Protein 6Q2C (pdb70)

Radius of gyration: 30.11 Å; Cα contacts (8 Å, |Δi|>4): 1457; chains: 2; bounding box: 75×76×92 Å

Sequence (898 aa):
KGKLPPVVSSSLIPFVGSGLSFAGGPLQQYTTDAYKKYGDIFTMKVFGQRLTFLVGPDAHVPFFSQGDAELSQDEPYQFSVPIFGPNVVYGADLAHRNQQLKFIAASLSTKALQSYVPLIVKEAEDFFAKWDKSGTTVDIRDALAELIILTASRCLMGKEIRENLFTEVAKLYQTLDEGLLPISVFFPYLPIPAHKRRDEARLAMVRMFKKIIDERRANPEVKHNDCLQVFMDARYRGEEQALNDEEITGLMIALLFAGQHTSSVTGSWTGLLLFEANNKKKFLPGVLEEQEEIRKEFGDELTMEALNKMDKLHRCVKEALRMYPPLLFVMRKVIKPFSYKDYYVPEGDTVFVSPALSMRVEEVFPNADQYNPERFVEEDKQAQKYRFVGFGAGRHGCMGENFAYLQIKTIWSVLLRNFDIELVGELPKPDYTTAMVVGPAHPCLLRYTRKHHSKGKLPPVVSSSLIPFVGSGLSFAGGPLQYTTTDAYKKYGDIFTMKVFGQRLTFLVGPDAHVPFFSQGDAELSQDEPYQFSVPIFGPNVVYGADLAHRNQQLKFIAASLSTKALQSYVPLIVKEEAEDFFAKWDKSGTVDIRDALAELIILTASRCLMGKEIRENLFTEVAKLYQTLDEGLLPISVFFPYLPIPAHKRRDEARLAMVRMFKKIIDERRANPEVKHNDCLQVFMDARYRGEEQALNDEEITGLMIALLFAGQHTSSVTGSWTGLLLFEANNKKKFLPGVLEEQEEIRKEFGDELTMEALNKMDKLHRCVKEALRMYPPLLFVMRKVIKPFSYKDYYVPEGDTVFVSPALSMRVEEVFPNADQYNPERFVEEDKQAQKYRFVGFGAGRHGCMGENFAYLQIKTIWSVLLRNFDIELVGELPKPDYTAMVVGPAHPCLLRYTRKH

Organism: Acanthamoeba castellanii (strain ATCC 30010 / Neff) (NCBI:txid1257118)

Nearest PDB structures (foldseek):
  6q2c-assembly1_A  TM=1.002E+00  e=3.078E-72  Acanthamoeba castellanii str. Neff
  6ux0-assembly6_F  TM=9.929E-01  e=3.373E-57  Acanthamoeba castellanii str. Neff
  4c0c-assembly1_A  TM=8.862E-01  e=8.771E-31  Trypanosoma cruzi
  3l4d-assembly1_D  TM=8.987E-01  e=3.866E-30  Leishmania infantum
  5veu-assembly3_C  TM=8.322E-01  e=9.912E-17  Homo sapiens

Structure (mmCIF, N/CA/C/O backbone):
data_6Q2C
#
_entry.id   6Q2C
#
_cell.length_a   100.350
_cell.length_b   101.570
_cell.length_c   123.740
_cell.angle_alpha   90.00
_cell.angle_beta   90.00
_cell.angle_gamma   90.00
#
_symmetry.space_group_name_H-M   'P 21 21 21'
#
loop_
_entity.id
_entity.type
_entity.pdbx_description
1 polymer 'Obtusifoliol 14alphademethylase'
2 non-polymer 'PROTOPORPHYRIN IX CONTAINING FE'
3 non-polymer DI(HYDROXYETHYL)ETHER
4 non-polymer 'POTASSIUM ION'
5 non-polymer 'CHLORIDE ION'
6 water water
#
loop_
_atom_site.group_PDB
_atom_site.id
_atom_site.type_symbol
_atom_site.label_atom_id
_atom_site.label_alt_id
_atom_site.label_comp_id
_atom_site.label_asym_id
_atom_site.label_entity_id
_atom_site.label_seq_id
_atom_site.pdbx_PDB_ins_code
_atom_site.Cartn_x
_atom_site.Cartn_y
_atom_site.Cartn_z
_atom_site.occupancy
_atom_site.B_iso_or_equiv
_atom_site.auth_seq_id
_atom_site.auth_comp_id
_atom_site.auth_asym_id
_atom_site.auth_atom_id
_atom_site.pdbx_PDB_model_num
ATOM 1 N N . LYS A 1 8 ? 29.118 -3.904 -28.597 1.00 88.84 40 LYS A N 1
ATOM 2 C CA . LYS A 1 8 ? 29.513 -2.572 -29.147 1.00 95.69 40 LYS A CA 1
ATOM 3 C C . LYS A 1 8 ? 28.742 -1.381 -28.509 1.00 97.34 40 LYS A C 1
ATOM 4 O O . LYS A 1 8 ? 28.305 -0.483 -29.252 1.00 107.46 40 LYS A O 1
ATOM 6 N N . GLY A 1 9 ? 28.611 -1.355 -27.158 1.00 82.51 41 GLY A N 1
ATOM 7 C CA . GLY A 1 9 ? 27.764 -0.352 -26.442 1.00 65.11 41 GLY A CA 1
ATOM 8 C C . GLY A 1 9 ? 27.437 -0.592 -24.957 1.00 57.88 41 GLY A C 1
ATOM 9 O O . GLY A 1 9 ? 27.902 -1.551 -24.368 1.00 58.85 41 GLY A O 1
ATOM 10 N N . LYS A 1 10 ? 26.660 0.302 -24.353 1.00 55.47 42 LYS A N 1
ATOM 11 C CA . LYS A 1 10 ? 26.266 0.241 -22.930 1.00 54.39 42 LYS A CA 1
ATOM 12 C C . LYS A 1 10 ? 24.926 -0.502 -22.538 1.00 57.46 42 LYS A C 1
ATOM 13 O O . LYS A 1 10 ? 23.868 -0.152 -23.017 1.00 48.61 42 LYS A O 1
ATOM 19 N N . LEU A 1 11 ? 24.970 -1.461 -21.609 1.00 52.13 43 LEU A N 1
ATOM 20 C CA . LEU A 1 11 ? 23.787 -2.259 -21.319 1.00 48.05 43 LEU A CA 1
ATOM 21 C C . LEU A 1 11 ? 22.964 -1.498 -20.346 1.00 47.69 43 LEU A C 1
ATOM 22 O O . LEU A 1 11 ? 23.505 -0.911 -19.407 1.00 47.92 43 LEU A O 1
ATOM 27 N N . PRO A 1 12 ? 21.619 -1.487 -20.531 1.00 48.67 44 PRO A N 1
ATOM 28 C CA . PRO A 1 12 ? 20.721 -0.868 -19.587 1.00 43.99 44 PRO A CA 1
ATOM 29 C C . PRO A 1 12 ? 20.843 -1.496 -18.249 1.00 39.26 44 PRO A C 1
ATOM 30 O O . PRO A 1 12 ? 21.387 -2.596 -18.164 1.00 45.13 44 PRO A O 1
ATOM 34 N N . PRO A 1 13 ? 20.257 -0.900 -17.234 1.00 42.42 45 PRO A N 1
ATOM 35 C CA . PRO A 1 13 ? 20.398 -1.430 -15.895 1.00 53.28 45 PRO A CA 1
ATOM 36 C C . PRO A 1 13 ? 19.754 -2.817 -15.759 1.00 54.26 45 PRO A C 1
ATOM 37 O O . PRO A 1 13 ? 18.662 -3.035 -16.264 1.00 45.31 45 PRO A O 1
ATOM 41 N N . VAL A 1 14 ? 20.509 -3.729 -15.171 1.00 46.72 46 VAL A N 1
ATOM 42 C CA . VAL A 1 14 ? 20.047 -5.055 -14.770 1.00 47.50 46 VAL A CA 1
ATOM 43 C C . VAL A 1 14 ? 19.590 -4.974 -13.345 1.00 48.05 46 VAL A C 1
ATOM 44 O O . VAL A 1 14 ? 20.401 -4.817 -12.449 1.00 48.36 46 VAL A O 1
ATOM 48 N N . VAL A 1 15 ? 18.288 -5.042 -13.131 1.00 40.80 47 VAL A N 1
ATOM 49 C CA . VAL A 1 15 ? 17.691 -4.789 -11.861 1.00 48.89 47 VAL A CA 1
ATOM 50 C C . VAL A 1 15 ? 17.629 -6.013 -10.965 1.00 50.27 47 VAL A C 1
ATOM 51 O O . VAL A 1 15 ? 17.386 -5.874 -9.788 1.00 48.93 47 VAL A O 1
ATOM 55 N N . SER A 1 16 ? 17.850 -7.194 -11.534 1.00 48.83 48 SER A N 1
ATOM 56 C CA . SER A 1 16 ? 17.674 -8.457 -10.840 1.00 50.01 48 SER A CA 1
ATOM 57 C C . SER A 1 16 ? 18.285 -9.569 -11.730 1.00 46.64 48 SER A C 1
ATOM 58 O O . SER A 1 16 ? 18.049 -9.595 -12.931 1.00 39.69 48 SER A O 1
ATOM 61 N N A SER A 1 17 ? 19.113 -10.435 -11.171 0.50 44.34 49 SER A N 1
ATOM 62 N N B SER A 1 17 ? 19.052 -10.473 -11.136 0.50 45.01 49 SER A N 1
ATOM 63 C CA A SER A 1 17 ? 19.485 -11.658 -11.837 0.50 41.21 49 SER A CA 1
ATOM 64 C CA B SER A 1 17 ? 19.574 -11.647 -11.803 0.50 43.21 49 SER A CA 1
ATOM 65 C C A SER A 1 17 ? 19.186 -12.806 -10.855 0.50 43.85 49 SER A C 1
ATOM 66 C C B SER A 1 17 ? 19.240 -12.838 -10.864 0.50 45.04 49 SER A C 1
ATOM 67 O O A SER A 1 17 ? 19.679 -12.799 -9.710 0.50 38.07 49 SER A O 1
ATOM 68 O O B SER A 1 17 ? 19.769 -12.887 -9.738 0.50 38.95 49 SER A O 1
ATOM 73 N N . LEU A 1 18 ? 18.387 -13.779 -11.300 1.00 39.11 50 LEU A N 1
ATOM 74 C CA . LEU A 1 18 ? 17.926 -14.864 -10.453 1.00 37.32 50 LEU A CA 1
ATOM 75 C C . LEU A 1 18 ? 18.024 -16.237 -11.110 1.00 38.90 50 LEU A C 1
ATOM 76 O O . LEU A 1 18 ? 17.762 -16.417 -12.325 1.00 42.01 50 LEU A O 1
ATOM 81 N N . ILE A 1 19 ? 18.395 -17.242 -10.310 1.00 36.99 51 ILE A N 1
ATOM 82 C CA . ILE A 1 19 ? 18.432 -18.652 -10.761 1.00 36.47 51 ILE A CA 1
ATOM 83 C C . ILE A 1 19 ? 17.745 -19.441 -9.676 1.00 45.71 51 ILE A C 1
ATOM 84 O O . ILE A 1 19 ? 18.353 -19.818 -8.693 1.00 44.52 51 ILE A O 1
ATOM 89 N N . PRO A 1 20 ? 16.422 -19.636 -9.813 1.00 41.86 52 PRO A N 1
ATOM 90 C CA . PRO A 1 20 ? 15.737 -20.324 -8.732 1.00 40.89 52 PRO A CA 1
ATOM 91 C C . PRO A 1 20 ? 15.887 -21.867 -8.916 1.00 38.09 52 PRO A C 1
ATOM 92 O O . PRO A 1 20 ? 16.313 -22.371 -9.982 1.00 35.98 52 PRO A O 1
ATOM 96 N N . PHE A 1 21 ? 15.568 -22.554 -7.827 1.00 39.94 53 PHE A N 1
ATOM 97 C CA . PHE A 1 21 ? 15.472 -23.998 -7.722 1.00 37.20 53 PHE A CA 1
ATOM 98 C C . PHE A 1 21 ? 14.278 -24.403 -8.580 1.00 38.00 53 PHE A C 1
ATOM 99 O O . PHE A 1 21 ? 13.209 -23.849 -8.367 1.00 40.85 53 PHE A O 1
ATOM 107 N N . VAL A 1 22 ? 14.476 -25.307 -9.537 1.00 39.63 54 VAL A N 1
ATOM 108 C CA . VAL A 1 22 ? 13.426 -25.638 -10.504 1.00 41.52 54 VAL A CA 1
ATOM 109 C C . VAL A 1 22 ? 12.557 -26.821 -10.042 1.00 44.73 54 VAL A C 1
ATOM 110 O O . VAL A 1 22 ? 11.427 -26.946 -10.470 1.00 42.85 54 VAL A O 1
ATOM 114 N N . GLY A 1 23 ? 13.121 -27.712 -9.218 1.00 37.66 55 GLY A N 1
ATOM 115 C CA . GLY A 1 23 ? 12.454 -28.937 -8.769 1.00 45.07 55 GLY A CA 1
ATOM 116 C C . GLY A 1 23 ? 10.998 -28.885 -8.308 1.00 45.08 55 GLY A C 1
ATOM 117 O O . GLY A 1 23 ? 10.177 -29.762 -8.692 1.00 38.90 55 GLY A O 1
ATOM 118 N N . SER A 1 24 ? 10.626 -27.851 -7.561 1.00 39.82 56 SER A N 1
ATOM 119 C CA . SER A 1 24 ? 9.247 -27.787 -7.067 1.00 41.48 56 SER A CA 1
ATOM 120 C C . SER A 1 24 ? 8.227 -27.429 -8.152 1.00 42.34 56 SER A C 1
ATOM 121 O O . SER A 1 24 ? 7.047 -27.643 -7.956 1.00 43.66 56 SER A O 1
ATOM 124 N N . GLY A 1 25 ? 8.709 -26.998 -9.316 1.00 41.38 57 GLY A N 1
ATOM 125 C CA . GLY A 1 25 ? 7.900 -26.820 -10.507 1.00 44.63 57 GLY A CA 1
ATOM 126 C C . GLY A 1 25 ? 7.208 -28.080 -10.998 1.00 45.87 57 GLY A C 1
ATOM 127 O O . GLY A 1 25 ? 6.206 -28.009 -11.721 1.00 41.45 57 GLY A O 1
ATOM 128 N N . LEU A 1 26 ? 7.762 -29.243 -10.645 1.00 42.52 58 LEU A N 1
ATOM 129 C CA . LEU A 1 26 ? 7.173 -30.518 -11.077 1.00 40.26 58 LEU A CA 1
ATOM 130 C C . LEU A 1 26 ? 5.748 -30.667 -10.595 1.00 37.13 58 LEU A C 1
ATOM 131 O O . LEU A 1 26 ? 4.936 -31.354 -11.266 1.00 38.84 58 LEU A O 1
ATOM 136 N N . SER A 1 27 ? 5.461 -30.082 -9.448 1.00 37.40 59 SER A N 1
ATOM 137 C CA . SER A 1 27 ? 4.112 -30.089 -8.843 1.00 41.61 59 SER A CA 1
ATOM 138 C C . SER A 1 27 ? 3.021 -29.319 -9.637 1.00 41.65 59 SER A C 1
ATOM 139 O O . SER A 1 27 ? 1.793 -29.526 -9.449 1.00 38.94 59 SER A O 1
ATOM 142 N N . PHE A 1 28 ? 3.486 -28.449 -10.525 1.00 39.89 60 PHE A N 1
ATOM 143 C CA . PHE A 1 28 ? 2.650 -27.653 -11.364 1.00 38.20 60 PHE A CA 1
ATOM 144 C C . PHE A 1 28 ? 2.925 -27.893 -12.799 1.00 36.48 60 PHE A C 1
ATOM 145 O O . PHE A 1 28 ? 2.787 -27.009 -13.619 1.00 47.12 60 PHE A O 1
ATOM 153 N N . ALA A 1 29 ? 3.338 -29.089 -13.177 1.00 37.34 61 ALA A N 1
ATOM 154 C CA . ALA A 1 29 ? 3.641 -29.354 -14.543 1.00 35.40 61 ALA A CA 1
ATOM 155 C C . ALA A 1 29 ? 2.498 -30.085 -15.311 1.00 39.28 61 ALA A C 1
ATOM 156 O O . ALA A 1 29 ? 2.754 -30.753 -16.380 1.00 36.85 61 ALA A O 1
ATOM 158 N N . GLY A 1 30 ? 1.280 -30.048 -14.754 1.00 38.44 62 GLY A N 1
ATOM 159 C CA . GLY A 1 30 ? 0.074 -30.575 -15.403 1.00 38.92 62 GLY A CA 1
ATOM 160 C C . GLY A 1 30 ? -0.002 -32.115 -15.397 1.00 38.13 62 GLY A C 1
ATOM 161 O O . GLY A 1 30 ? -0.709 -32.714 -16.234 1.00 37.84 62 GLY A O 1
ATOM 162 N N . GLY A 1 31 ? 0.727 -32.740 -14.475 1.00 35.48 63 GLY A N 1
ATOM 163 C CA . GLY A 1 31 ? 0.640 -34.207 -14.350 1.00 37.66 63 GLY A CA 1
ATOM 164 C C . GLY A 1 31 ? 1.390 -35.054 -15.368 1.00 39.79 63 GLY A C 1
ATOM 165 O O . GLY A 1 31 ? 0.790 -35.947 -15.988 1.00 36.49 63 GLY A O 1
ATOM 166 N N . PRO A 1 32 ? 2.728 -34.891 -15.470 1.00 36.09 64 PRO A N 1
ATOM 167 C CA . PRO A 1 32 ? 3.542 -35.611 -16.483 1.00 40.88 64 PRO A CA 1
ATOM 168 C C . PRO A 1 32 ? 3.848 -37.067 -16.064 1.00 39.16 64 PRO A C 1
ATOM 169 O O . PRO A 1 32 ? 5.014 -37.544 -16.171 1.00 37.88 64 PRO A O 1
ATOM 173 N N . LEU A 1 33 ? 2.794 -37.774 -15.677 1.00 40.69 65 LEU A N 1
ATOM 174 C CA . LEU A 1 33 ? 2.915 -39.205 -15.297 1.00 41.72 65 LEU A CA 1
ATOM 175 C C . LEU A 1 33 ? 3.316 -40.113 -16.423 1.00 40.43 65 LEU A C 1
ATOM 176 O O . LEU A 1 33 ? 4.195 -41.003 -16.237 1.00 37.84 65 LEU A O 1
ATOM 181 N N A GLN A 1 34 ? 2.701 -39.967 -17.586 0.50 37.94 66 GLN A N 1
ATOM 182 N N B GLN A 1 34 ? 2.667 -39.904 -17.569 0.50 40.35 66 GLN A N 1
ATOM 183 C CA A GLN A 1 34 ? 3.010 -40.880 -18.693 0.50 38.67 66 GLN A CA 1
ATOM 184 C CA B GLN A 1 34 ? 2.905 -40.660 -18.806 0.50 43.70 66 GLN A CA 1
ATOM 185 C C A GLN A 1 34 ? 4.391 -40.527 -19.224 0.50 40.25 66 GLN A C 1
ATOM 186 C C B GLN A 1 34 ? 4.343 -40.500 -19.186 0.50 42.39 66 GLN A C 1
ATOM 187 O O A GLN A 1 34 ? 5.156 -41.430 -19.546 0.50 42.46 66 GLN A O 1
ATOM 188 O O B GLN A 1 34 ? 5.061 -41.480 -19.387 0.50 43.75 66 GLN A O 1
ATOM 199 N N . TYR A 1 35 ? 4.762 -39.242 -19.221 1.00 41.43 67 TYR A N 1
ATOM 200 C CA . TYR A 1 35 ? 6.107 -38.858 -19.575 1.00 42.20 67 TYR A CA 1
ATOM 201 C C . TYR A 1 35 ? 7.183 -39.554 -18.709 1.00 40.51 67 TYR A C 1
ATOM 202 O O . TYR A 1 35 ? 8.136 -40.193 -19.230 1.00 41.60 67 TYR A O 1
ATOM 211 N N . THR A 1 36 ? 6.963 -39.560 -17.397 1.00 36.25 68 THR A N 1
ATOM 212 C CA . THR A 1 36 ? 7.895 -40.087 -16.472 1.00 34.87 68 THR A CA 1
ATOM 213 C C . THR A 1 36 ? 7.858 -41.596 -16.555 1.00 36.40 68 THR A C 1
ATOM 214 O O . THR A 1 36 ? 8.882 -42.215 -16.416 1.00 36.12 68 THR A O 1
ATOM 218 N N . THR A 1 37 ? 6.675 -42.169 -16.775 1.00 37.76 69 THR A N 1
ATOM 219 C CA . THR A 1 37 ? 6.528 -43.604 -16.885 1.00 34.94 69 THR A CA 1
ATOM 220 C C . THR A 1 37 ? 7.266 -44.132 -18.086 1.00 40.10 69 THR A C 1
ATOM 221 O O . THR A 1 37 ? 7.934 -45.195 -18.055 1.00 39.11 69 THR A O 1
ATOM 225 N N . ASP A 1 38 ? 7.184 -43.401 -19.164 1.00 39.70 70 ASP A N 1
ATOM 226 C CA . ASP A 1 38 ? 7.871 -43.812 -20.357 1.00 41.00 70 ASP A CA 1
ATOM 227 C C . ASP A 1 38 ? 9.384 -43.792 -20.119 1.00 41.13 70 ASP A C 1
ATOM 228 O O . ASP A 1 38 ? 10.120 -44.667 -20.569 1.00 35.13 70 ASP A O 1
ATOM 233 N N . ALA A 1 39 ? 9.877 -42.762 -19.491 1.00 36.75 71 ALA A N 1
ATOM 234 C CA . ALA A 1 39 ? 11.252 -42.796 -19.087 1.00 37.88 71 ALA A CA 1
ATOM 235 C C . ALA A 1 39 ? 11.663 -43.996 -18.240 1.00 33.82 71 ALA A C 1
ATOM 236 O O . ALA A 1 39 ? 12.723 -44.659 -18.514 1.00 34.80 71 ALA A O 1
ATOM 238 N N . TYR A 1 40 ? 10.898 -44.251 -17.202 1.00 34.48 72 TYR A N 1
ATOM 239 C CA . TYR A 1 40 ? 11.070 -45.423 -16.351 1.00 34.20 72 TYR A CA 1
ATOM 240 C C . TYR A 1 40 ? 11.162 -46.737 -17.147 1.00 35.75 72 TYR A C 1
ATOM 241 O O . TYR A 1 40 ? 12.107 -47.549 -16.928 1.00 36.68 72 TYR A O 1
ATOM 250 N N . LYS A 1 41 ? 10.245 -46.930 -18.091 1.00 35.98 73 LYS A N 1
ATOM 251 C CA . LYS A 1 41 ? 10.212 -48.122 -18.907 1.00 40.07 73 LYS A CA 1
ATOM 252 C C . LYS A 1 41 ? 11.458 -48.176 -19.803 1.00 39.84 73 LYS A C 1
ATOM 253 O O . LYS A 1 41 ? 12.040 -49.217 -19.882 1.00 38.45 73 LYS A O 1
ATOM 259 N N . LYS A 1 42 ? 11.901 -47.047 -20.355 1.00 38.24 74 LYS A N 1
ATOM 260 C CA . LYS A 1 42 ? 13.087 -47.023 -21.247 1.00 41.90 74 LYS A CA 1
ATOM 261 C C . LYS A 1 42 ? 14.388 -47.175 -20.531 1.00 42.95 74 LYS A C 1
ATOM 262 O O . LYS A 1 42 ? 15.183 -47.994 -20.912 1.00 39.49 74 LYS A O 1
ATOM 268 N N . TYR A 1 43 ? 14.587 -46.462 -19.430 1.00 37.87 75 TYR A N 1
ATOM 269 C CA . TYR A 1 43 ? 15.859 -46.385 -18.766 1.00 36.65 75 TYR A CA 1
ATOM 270 C C . TYR A 1 43 ? 16.025 -47.152 -17.468 1.00 39.58 75 TYR A C 1
ATOM 271 O O . TYR A 1 43 ? 17.155 -47.307 -17.005 1.00 38.03 75 TYR A O 1
ATOM 280 N N . GLY A 1 44 ? 14.933 -47.634 -16.868 1.00 34.67 76 GLY A N 1
ATOM 281 C CA . GLY A 1 44 ? 14.981 -48.340 -15.650 1.00 34.55 76 GLY A CA 1
ATOM 282 C C . GLY A 1 44 ? 14.690 -47.503 -14.402 1.00 36.13 76 GLY A C 1
ATOM 283 O O . GLY A 1 44 ? 14.074 -46.442 -14.456 1.00 36.77 76 GLY A O 1
ATOM 284 N N . ASP A 1 45 ? 15.023 -48.049 -13.241 1.00 35.80 77 ASP A N 1
ATOM 285 C CA . ASP A 1 45 ? 14.575 -47.469 -11.981 1.00 35.62 77 ASP A CA 1
ATOM 286 C C . ASP A 1 45 ? 15.266 -46.246 -11.454 1.00 34.96 77 ASP A C 1
ATOM 287 O O . ASP A 1 45 ? 14.769 -45.712 -10.495 1.00 34.60 77 ASP A O 1
ATOM 292 N N . ILE A 1 46 ? 16.338 -45.802 -12.083 1.00 33.41 78 ILE A N 1
ATOM 293 C CA . ILE A 1 46 ? 16.974 -44.535 -11.710 1.00 34.20 78 ILE A CA 1
ATOM 294 C C . ILE A 1 46 ? 17.369 -43.818 -12.986 1.00 36.21 78 ILE A C 1
ATOM 295 O O . ILE A 1 46 ? 18.024 -44.415 -13.879 1.00 35.82 78 ILE A O 1
ATOM 300 N N . PHE A 1 47 ? 16.975 -42.550 -13.122 1.00 33.25 79 PHE A N 1
ATOM 301 C CA . PHE A 1 47 ? 17.291 -41.780 -14.289 1.00 31.47 79 PHE A CA 1
ATOM 302 C C . PHE A 1 47 ? 17.203 -40.333 -13.977 1.00 32.69 79 PHE A C 1
ATOM 303 O O . PHE A 1 47 ? 16.608 -39.974 -12.999 1.00 32.36 79 PHE A O 1
ATOM 311 N N . THR A 1 48 ? 17.777 -39.504 -14.830 1.00 32.88 80 THR A N 1
ATOM 312 C CA . THR A 1 48 ? 17.899 -38.064 -14.533 1.00 32.75 80 THR A CA 1
ATOM 313 C C . THR A 1 48 ? 17.336 -37.241 -15.670 1.00 34.62 80 THR A C 1
ATOM 314 O O . THR A 1 48 ? 17.563 -37.596 -16.857 1.00 37.67 80 THR A O 1
ATOM 318 N N . MET A 1 49 ? 16.574 -36.186 -15.363 1.00 38.51 81 MET A N 1
ATOM 319 C CA . MET A 1 49 ? 16.237 -35.160 -16.375 1.00 38.87 81 MET A CA 1
ATOM 320 C C . MET A 1 49 ? 16.976 -33.867 -15.972 1.00 40.53 81 MET A C 1
ATOM 321 O O . MET A 1 49 ? 17.039 -33.564 -14.773 1.00 39.37 81 MET A O 1
ATOM 326 N N . LYS A 1 50 ? 17.503 -33.105 -16.940 1.00 36.84 82 LYS A N 1
ATOM 327 C CA . LYS A 1 50 ? 18.115 -31.810 -16.629 1.00 38.59 82 LYS A CA 1
ATOM 328 C C . LYS A 1 50 ? 17.187 -30.750 -17.216 1.00 38.77 82 LYS A C 1
ATOM 329 O O . LYS A 1 50 ? 16.714 -30.853 -18.375 1.00 39.44 82 LYS A O 1
ATOM 335 N N . VAL A 1 51 ? 16.917 -29.739 -16.409 1.00 38.68 83 VAL A N 1
ATOM 336 C CA . VAL A 1 51 ? 16.161 -28.571 -16.814 1.00 38.46 83 VAL A CA 1
ATOM 337 C C . VAL A 1 51 ? 16.953 -27.332 -16.306 1.00 38.62 83 VAL A C 1
ATOM 338 O O . VAL A 1 51 ? 17.183 -27.212 -15.122 1.00 37.01 83 VAL A O 1
ATOM 342 N N . PHE A 1 52 ? 17.252 -26.388 -17.199 1.00 42.17 84 PHE A N 1
ATOM 343 C CA . PHE A 1 52 ? 18.177 -25.272 -16.948 1.00 41.79 84 PHE A CA 1
ATOM 344 C C . PHE A 1 52 ? 19.487 -25.735 -16.297 1.00 39.03 84 PHE A C 1
ATOM 345 O O . PHE A 1 52 ? 20.016 -25.127 -15.362 1.00 48.15 84 PHE A O 1
ATOM 353 N N . GLY A 1 53 ? 19.914 -26.912 -16.669 1.00 40.15 85 GLY A N 1
ATOM 354 C CA . GLY A 1 53 ? 21.124 -27.487 -16.137 1.00 45.08 85 GLY A CA 1
ATOM 355 C C . GLY A 1 53 ? 21.012 -28.111 -14.767 1.00 43.13 85 GLY A C 1
ATOM 356 O O . GLY A 1 53 ? 21.975 -28.633 -14.329 1.00 45.56 85 GLY A O 1
ATOM 357 N N . GLN A 1 54 ? 19.829 -28.068 -14.121 1.00 38.98 86 GLN A N 1
ATOM 358 C CA . GLN A 1 54 ? 19.627 -28.639 -12.773 1.00 38.50 86 GLN A CA 1
ATOM 359 C C . GLN A 1 54 ? 19.256 -30.099 -12.959 1.00 38.85 86 GLN A C 1
ATOM 360 O O . GLN A 1 54 ? 18.368 -30.441 -13.778 1.00 39.34 86 GLN A O 1
ATOM 366 N N . ARG A 1 55 ? 19.921 -30.952 -12.220 1.00 34.49 87 ARG A N 1
ATOM 367 C CA . ARG A 1 55 ? 19.705 -32.404 -12.384 1.00 35.05 87 ARG A CA 1
ATOM 368 C C . ARG A 1 55 ? 18.565 -32.871 -11.491 1.00 39.10 87 ARG A C 1
ATOM 369 O O . ARG A 1 55 ? 18.628 -32.727 -10.266 1.00 36.96 87 ARG A O 1
ATOM 377 N N . LEU A 1 56 ? 17.552 -33.540 -12.078 1.00 37.03 88 LEU A N 1
ATOM 378 C CA . LEU A 1 56 ? 16.407 -34.077 -11.357 1.00 37.30 88 LEU A CA 1
ATOM 379 C C . LEU A 1 56 ? 16.424 -35.594 -11.528 1.00 34.70 88 LEU A C 1
ATOM 380 O O . LEU A 1 56 ? 16.274 -36.103 -12.649 1.00 36.23 88 LEU A O 1
ATOM 385 N N . THR A 1 57 ? 16.655 -36.288 -10.417 1.00 34.65 89 THR A N 1
ATOM 386 C CA . THR A 1 57 ? 16.917 -37.686 -10.476 1.00 33.32 89 THR A CA 1
ATOM 387 C C . THR A 1 57 ? 15.763 -38.436 -9.823 1.00 37.37 89 THR A C 1
ATOM 388 O O . THR A 1 57 ? 15.445 -38.242 -8.654 1.00 35.00 89 THR A O 1
ATOM 392 N N . PHE A 1 58 ? 15.197 -39.377 -10.562 1.00 34.38 90 PHE A N 1
ATOM 393 C CA . PHE A 1 58 ? 13.990 -40.106 -10.161 1.00 33.00 90 PHE A CA 1
ATOM 394 C C . PHE A 1 58 ? 14.330 -41.506 -9.713 1.00 33.40 90 PHE A C 1
ATOM 395 O O . PHE A 1 58 ? 15.247 -42.112 -10.279 1.00 35.34 90 PHE A O 1
ATOM 403 N N . LEU A 1 59 ? 13.627 -41.968 -8.697 1.00 33.64 91 LEU A N 1
ATOM 404 C CA . LEU A 1 59 ? 13.839 -43.287 -8.085 1.00 36.12 91 LEU A CA 1
ATOM 405 C C . LEU A 1 59 ? 12.545 -44.012 -8.097 1.00 34.64 91 LEU A C 1
ATOM 406 O O . LEU A 1 59 ? 11.594 -43.506 -7.487 1.00 33.57 91 LEU A O 1
ATOM 411 N N . VAL A 1 60 ? 12.461 -45.206 -8.733 1.00 31.23 92 VAL A N 1
ATOM 412 C CA . VAL A 1 60 ? 11.186 -45.835 -8.944 1.00 31.91 92 VAL A CA 1
ATOM 413 C C . VAL A 1 60 ? 11.232 -47.260 -8.408 1.00 35.87 92 VAL A C 1
ATOM 414 O O . VAL A 1 60 ? 12.123 -48.053 -8.797 1.00 36.65 92 VAL A O 1
ATOM 418 N N . GLY A 1 61 ? 10.291 -47.567 -7.521 1.00 35.80 93 GLY A N 1
ATOM 419 C CA . GLY A 1 61 ? 10.112 -48.946 -6.947 1.00 34.08 93 GLY A CA 1
ATOM 420 C C . GLY A 1 61 ? 10.904 -49.186 -5.657 1.00 38.82 93 GLY A C 1
ATOM 421 O O . GLY A 1 61 ? 11.781 -48.427 -5.316 1.00 33.41 93 GLY A O 1
ATOM 422 N N . PRO A 1 62 ? 10.632 -50.304 -4.951 1.00 35.36 94 PRO A N 1
ATOM 423 C CA . PRO A 1 62 ? 11.074 -50.382 -3.553 1.00 38.09 94 PRO A CA 1
ATOM 424 C C . PRO A 1 62 ? 12.606 -50.389 -3.357 1.00 37.10 94 PRO A C 1
ATOM 425 O O . PRO A 1 62 ? 13.058 -49.845 -2.368 1.00 40.09 94 PRO A O 1
ATOM 429 N N . ASP A 1 63 ? 13.385 -51.003 -4.282 1.00 39.52 95 ASP A N 1
ATOM 430 C CA . ASP A 1 63 ? 14.824 -50.953 -4.176 1.00 39.66 95 ASP A CA 1
ATOM 431 C C . ASP A 1 63 ? 15.340 -49.529 -4.244 1.00 35.67 95 ASP A C 1
ATOM 432 O O . ASP A 1 63 ? 16.104 -49.094 -3.384 1.00 35.60 95 ASP A O 1
ATOM 437 N N . ALA A 1 64 ? 14.923 -48.811 -5.271 1.00 36.43 96 ALA A N 1
ATOM 438 C CA . ALA A 1 64 ? 15.395 -47.442 -5.456 1.00 35.59 96 ALA A CA 1
ATOM 439 C C . ALA A 1 64 ? 14.841 -46.508 -4.392 1.00 34.61 96 ALA A C 1
ATOM 440 O O . ALA A 1 64 ? 15.456 -45.451 -4.072 1.00 35.55 96 ALA A O 1
ATOM 442 N N . HIS A 1 65 ? 13.694 -46.837 -3.811 1.00 34.22 97 HIS A N 1
ATOM 443 C CA . HIS A 1 65 ? 13.177 -45.942 -2.742 1.00 33.33 97 HIS A CA 1
ATOM 444 C C . HIS A 1 65 ? 14.123 -45.924 -1.492 1.00 41.03 97 HIS A C 1
ATOM 445 O O . HIS A 1 65 ? 14.122 -44.946 -0.708 1.00 40.46 97 HIS A O 1
ATOM 452 N N . VAL A 1 66 ? 14.931 -46.985 -1.325 1.00 42.61 98 VAL A N 1
ATOM 453 C CA . VAL A 1 66 ? 15.692 -47.166 -0.094 1.00 38.24 98 VAL A CA 1
ATOM 454 C C . VAL A 1 66 ? 16.522 -45.944 0.192 1.00 36.61 98 VAL A C 1
ATOM 455 O O . VAL A 1 66 ? 16.361 -45.375 1.300 1.00 38.78 98 VAL A O 1
ATOM 459 N N . PRO A 1 67 ? 17.369 -45.489 -0.760 1.00 38.94 99 PRO A N 1
ATOM 460 C CA . PRO A 1 67 ? 18.148 -44.286 -0.398 1.00 36.27 99 PRO A CA 1
ATOM 461 C C . PRO A 1 67 ? 17.314 -43.071 -0.036 1.00 44.42 99 PRO A C 1
ATOM 462 O O . PRO A 1 67 ? 17.679 -42.235 0.858 1.00 47.53 99 PRO A O 1
ATOM 466 N N . PHE A 1 68 ? 16.172 -42.958 -0.694 1.00 39.19 100 PHE A N 1
ATOM 467 C CA . PHE A 1 68 ? 15.325 -41.788 -0.475 1.00 41.91 100 PHE A CA 1
ATOM 468 C C . PHE A 1 68 ? 14.732 -41.832 0.932 1.00 37.83 100 PHE A C 1
ATOM 469 O O . PHE A 1 68 ? 14.715 -40.822 1.565 1.00 37.05 100 PHE A O 1
ATOM 477 N N . PHE A 1 69 ? 14.155 -42.957 1.349 1.00 35.55 101 PHE A N 1
ATOM 478 C CA . PHE A 1 69 ? 13.413 -42.938 2.602 1.00 38.45 101 PHE A CA 1
ATOM 479 C C . PHE A 1 69 ? 14.267 -43.283 3.833 1.00 43.22 101 PHE A C 1
ATOM 480 O O . PHE A 1 69 ? 13.847 -42.947 4.964 1.00 39.83 101 PHE A O 1
ATOM 488 N N . SER A 1 70 ? 15.449 -43.919 3.627 1.00 46.04 102 SER A N 1
ATOM 489 C CA . SER A 1 70 ? 16.276 -44.423 4.752 1.00 42.33 102 SER A CA 1
ATOM 490 C C . SER A 1 70 ? 17.276 -43.399 5.213 1.00 47.11 102 SER A C 1
ATOM 491 O O . SER A 1 70 ? 17.741 -43.403 6.355 1.00 43.50 102 SER A O 1
ATOM 494 N N . GLN A 1 71 ? 17.593 -42.458 4.369 1.00 43.27 103 GLN A N 1
ATOM 495 C CA . GLN A 1 71 ? 18.557 -41.422 4.731 1.00 38.67 103 GLN A CA 1
ATOM 496 C C . GLN A 1 71 ? 17.892 -40.346 5.569 1.00 40.92 103 GLN A C 1
ATOM 497 O O . GLN A 1 71 ? 16.678 -40.334 5.728 1.00 46.32 103 GLN A O 1
ATOM 503 N N . GLY A 1 72 ? 18.708 -39.474 6.140 1.00 41.83 104 GLY A N 1
ATOM 504 C CA . GLY A 1 72 ? 18.235 -38.473 7.136 1.00 40.29 104 GLY A CA 1
ATOM 505 C C . GLY A 1 72 ? 18.621 -37.077 6.656 1.00 39.04 104 GLY A C 1
ATOM 506 O O . GLY A 1 72 ? 19.162 -36.894 5.506 1.00 38.51 104 GLY A O 1
ATOM 507 N N . ASP A 1 73 ? 18.412 -36.110 7.527 1.00 40.66 105 ASP A N 1
ATOM 508 C CA . ASP A 1 73 ? 18.506 -34.666 7.198 1.00 47.21 105 ASP A CA 1
ATOM 509 C C . ASP A 1 73 ? 19.897 -34.161 6.908 1.00 50.97 105 ASP A C 1
ATOM 510 O O . ASP A 1 73 ? 20.062 -33.138 6.256 1.00 44.79 105 ASP A O 1
ATOM 515 N N . ALA A 1 74 ? 20.912 -34.836 7.427 1.00 43.50 106 ALA A N 1
ATOM 516 C CA . ALA A 1 74 ? 22.292 -34.501 7.049 1.00 46.43 106 ALA A CA 1
ATOM 517 C C . ALA A 1 74 ? 22.609 -34.961 5.581 1.00 43.63 106 ALA A C 1
ATOM 518 O O . ALA A 1 74 ? 23.574 -34.547 4.995 1.00 43.77 106 ALA A O 1
ATOM 520 N N . GLU A 1 75 ? 21.856 -35.914 5.035 1.00 40.33 107 GLU A N 1
ATOM 521 C CA . GLU A 1 75 ? 22.141 -36.455 3.692 1.00 41.96 107 GLU A CA 1
ATOM 522 C C . GLU A 1 75 ? 21.248 -35.884 2.564 1.00 46.55 107 GLU A C 1
ATOM 523 O O . GLU A 1 75 ? 21.722 -35.676 1.440 1.00 39.72 107 GLU A O 1
ATOM 529 N N . LEU A 1 76 ? 19.970 -35.702 2.900 1.00 44.25 108 LEU A N 1
ATOM 530 C CA . LEU A 1 76 ? 18.833 -35.249 2.021 1.00 44.50 108 LEU A CA 1
ATOM 531 C C . LEU A 1 76 ? 18.046 -34.151 2.707 1.00 40.39 108 LEU A C 1
ATOM 532 O O . LEU A 1 76 ? 17.615 -34.265 3.860 1.00 48.60 108 LEU A O 1
ATOM 537 N N . SER A 1 77 ? 17.950 -33.032 2.027 1.00 42.15 109 SER A N 1
ATOM 538 C CA . SER A 1 77 ? 17.317 -31.885 2.600 1.00 41.53 109 SER A CA 1
ATOM 539 C C . SER A 1 77 ? 15.892 -31.591 2.043 1.00 43.84 109 SER A C 1
ATOM 540 O O . SER A 1 77 ? 15.686 -31.545 0.825 1.00 39.77 109 SER A O 1
ATOM 543 N N . GLN A 1 78 ? 14.994 -31.206 2.950 1.00 40.72 110 GLN A N 1
ATOM 544 C CA . GLN A 1 78 ? 13.678 -30.712 2.581 1.00 39.94 110 GLN A CA 1
ATOM 545 C C . GLN A 1 78 ? 13.653 -29.255 2.315 1.00 37.56 110 GLN A C 1
ATOM 546 O O . GLN A 1 78 ? 12.619 -28.703 1.836 1.00 36.98 110 GLN A O 1
ATOM 552 N N . ASP A 1 79 ? 14.736 -28.548 2.658 1.00 38.66 111 ASP A N 1
ATOM 553 C CA . ASP A 1 79 ? 14.625 -27.074 2.659 1.00 38.34 111 ASP A CA 1
ATOM 554 C C . ASP A 1 79 ? 14.248 -26.421 1.320 1.00 43.32 111 ASP A C 1
ATOM 555 O O . ASP A 1 79 ? 13.386 -25.563 1.246 1.00 39.86 111 ASP A O 1
ATOM 560 N N . GLU A 1 80 ? 14.995 -26.722 0.276 1.00 43.30 112 GLU A N 1
ATOM 561 C CA . GLU A 1 80 ? 14.732 -26.090 -1.028 1.00 44.15 112 GLU A CA 1
ATOM 562 C C . GLU A 1 80 ? 13.378 -26.431 -1.585 1.00 44.01 112 GLU A C 1
ATOM 563 O O . GLU A 1 80 ? 12.608 -25.557 -1.881 1.00 45.66 112 GLU A O 1
ATOM 569 N N . PRO A 1 81 ? 13.003 -27.709 -1.573 1.00 44.90 113 PRO A N 1
ATOM 570 C CA . PRO A 1 81 ? 11.681 -28.142 -2.015 1.00 48.60 113 PRO A CA 1
ATOM 571 C C . PRO A 1 81 ? 10.516 -27.497 -1.320 1.00 47.13 113 PRO A C 1
ATOM 572 O O . PRO A 1 81 ? 9.496 -27.226 -1.960 1.00 43.59 113 PRO A O 1
ATOM 576 N N . TYR A 1 82 ? 10.624 -27.282 -0.002 1.00 36.70 114 TYR A N 1
ATOM 577 C CA . TYR A 1 82 ? 9.554 -26.685 0.718 1.00 33.81 114 TYR A CA 1
ATOM 578 C C . TYR A 1 82 ? 9.697 -25.214 1.020 1.00 37.93 114 TYR A C 1
ATOM 579 O O . TYR A 1 82 ? 8.904 -24.683 1.752 1.00 38.11 114 TYR A O 1
ATOM 588 N N . GLN A 1 83 ? 10.633 -24.530 0.410 1.00 43.70 115 GLN A N 1
ATOM 589 C CA . GLN A 1 83 ? 10.773 -23.059 0.590 1.00 47.57 115 GLN A CA 1
ATOM 590 C C . GLN A 1 83 ? 9.577 -22.243 0.183 1.00 46.21 115 GLN A C 1
ATOM 591 O O . GLN A 1 83 ? 9.357 -21.144 0.683 1.00 51.49 115 GLN A O 1
ATOM 597 N N . PHE A 1 84 ? 8.784 -22.742 -0.763 1.00 46.75 116 PHE A N 1
ATOM 598 C CA . PHE A 1 84 ? 7.512 -22.105 -1.089 1.00 40.40 116 PHE A CA 1
ATOM 599 C C . PHE A 1 84 ? 6.674 -21.940 0.140 1.00 39.60 116 PHE A C 1
ATOM 600 O O . PHE A 1 84 ? 5.833 -21.062 0.193 1.00 40.86 116 PHE A O 1
ATOM 608 N N . SER A 1 85 ? 6.776 -22.861 1.116 1.00 39.77 117 SER A N 1
ATOM 609 C CA . SER A 1 85 ? 5.874 -22.807 2.229 1.00 36.45 117 SER A CA 1
ATOM 610 C C . SER A 1 85 ? 6.187 -21.737 3.280 1.00 38.05 117 SER A C 1
ATOM 611 O O . SER A 1 85 ? 5.335 -21.471 4.106 1.00 38.06 117 SER A O 1
ATOM 614 N N . VAL A 1 86 ? 7.365 -21.115 3.239 1.00 39.33 118 VAL A N 1
ATOM 615 C CA . VAL A 1 86 ? 7.789 -20.234 4.360 1.00 37.44 118 VAL A CA 1
ATOM 616 C C . VAL A 1 86 ? 6.924 -18.980 4.609 1.00 37.02 118 VAL A C 1
ATOM 617 O O . VAL A 1 86 ? 6.458 -18.768 5.761 1.00 37.07 118 VAL A O 1
ATOM 621 N N . PRO A 1 87 ? 6.655 -18.178 3.576 1.00 38.53 119 PRO A N 1
ATOM 622 C CA . PRO A 1 87 ? 5.630 -17.149 3.766 1.00 40.07 119 PRO A CA 1
ATOM 623 C C . PRO A 1 87 ? 4.208 -17.608 3.903 1.00 41.17 119 PRO A C 1
ATOM 624 O O . PRO A 1 87 ? 3.338 -16.787 4.203 1.00 42.82 119 PRO A O 1
ATOM 628 N N . ILE A 1 88 ? 3.904 -18.888 3.716 1.00 40.26 120 ILE A N 1
ATOM 629 C CA . ILE A 1 88 ? 2.509 -19.340 3.962 1.00 41.71 120 ILE A CA 1
ATOM 630 C C . ILE A 1 88 ? 2.362 -19.627 5.466 1.00 40.05 120 ILE A C 1
ATOM 631 O O . ILE A 1 88 ? 1.402 -19.227 6.121 1.00 40.27 120 ILE A O 1
ATOM 636 N N . PHE A 1 89 ? 3.329 -20.376 6.001 1.00 40.35 121 PHE A N 1
ATOM 637 C CA . PHE A 1 89 ? 3.272 -20.808 7.372 1.00 37.76 121 PHE A CA 1
ATOM 638 C C . PHE A 1 89 ? 3.750 -19.739 8.363 1.00 40.42 121 PHE A C 1
ATOM 639 O O . PHE A 1 89 ? 3.223 -19.662 9.506 1.00 44.00 121 PHE A O 1
ATOM 647 N N . GLY A 1 90 ? 4.698 -18.937 7.923 1.00 42.10 122 GLY A N 1
ATOM 648 C CA . GLY A 1 90 ? 5.185 -17.785 8.725 1.00 44.92 122 GLY A CA 1
ATOM 649 C C . GLY A 1 90 ? 6.588 -17.978 9.305 1.00 48.25 122 GLY A C 1
ATOM 650 O O . GLY A 1 90 ? 7.181 -19.079 9.198 1.00 44.06 122 GLY A O 1
ATOM 651 N N . PRO A 1 91 ? 7.139 -16.902 9.886 1.00 54.52 123 PRO A N 1
ATOM 652 C CA . PRO A 1 91 ? 8.567 -16.900 10.275 1.00 52.58 123 PRO A CA 1
ATOM 653 C C . PRO A 1 91 ? 8.877 -17.932 11.329 1.00 46.79 123 PRO A C 1
ATOM 654 O O . PRO A 1 91 ? 8.081 -18.160 12.235 1.00 50.33 123 PRO A O 1
ATOM 658 N N . ASN A 1 92 ? 9.989 -18.642 11.136 1.00 52.62 124 ASN A N 1
ATOM 659 C CA . ASN A 1 92 ? 10.478 -19.631 12.100 1.00 52.23 124 ASN A CA 1
ATOM 660 C C . ASN A 1 92 ? 9.591 -20.834 12.350 1.00 49.22 124 ASN A C 1
ATOM 661 O O . ASN A 1 92 ? 9.684 -21.454 13.405 1.00 46.69 124 ASN A O 1
ATOM 666 N N . VAL A 1 93 ? 8.788 -21.198 11.347 1.00 46.34 125 VAL A N 1
ATOM 667 C CA . VAL A 1 93 ? 7.871 -22.318 11.447 1.00 43.05 125 VAL A CA 1
ATOM 668 C C . VAL A 1 93 ? 8.319 -23.333 10.446 1.00 43.02 125 VAL A C 1
ATOM 669 O O . VAL A 1 93 ? 8.559 -23.013 9.254 1.00 44.90 125 VAL A O 1
ATOM 673 N N . VAL A 1 94 ? 8.366 -24.563 10.918 1.00 40.14 126 VAL A N 1
ATOM 674 C CA . VAL A 1 94 ? 8.719 -25.746 10.148 1.00 43.32 126 VAL A CA 1
ATOM 675 C C . VAL A 1 94 ? 9.895 -25.521 9.192 1.00 47.24 126 VAL A C 1
ATOM 676 O O . VAL A 1 94 ? 11.042 -25.344 9.643 1.00 42.89 126 VAL A O 1
ATOM 680 N N . TYR A 1 95 ? 9.633 -25.382 7.876 1.00 45.62 127 TYR A N 1
ATOM 681 C CA . TYR A 1 95 ? 10.700 -25.333 6.869 1.00 47.34 127 TYR A CA 1
ATOM 682 C C . TYR A 1 95 ? 11.300 -23.980 6.862 1.00 40.64 127 TYR A C 1
ATOM 683 O O . TYR A 1 95 ? 12.285 -23.777 6.199 1.00 48.47 127 TYR A O 1
ATOM 692 N N . GLY A 1 96 ? 10.716 -23.031 7.586 1.00 42.09 128 GLY A N 1
ATOM 693 C CA . GLY A 1 96 ? 11.356 -21.761 7.830 1.00 47.43 128 GLY A CA 1
ATOM 694 C C . GLY A 1 96 ? 12.131 -21.681 9.183 1.00 54.83 128 GLY A C 1
ATOM 695 O O . GLY A 1 96 ? 12.608 -20.620 9.527 1.00 51.78 128 GLY A O 1
ATOM 696 N N . ALA A 1 97 ? 12.221 -22.786 9.942 1.00 50.87 129 ALA A N 1
ATOM 697 C CA . ALA A 1 97 ? 13.009 -22.841 11.208 1.00 49.06 129 ALA A CA 1
ATOM 698 C C . ALA A 1 97 ? 14.319 -23.616 10.971 1.00 49.70 129 ALA A C 1
ATOM 699 O O . ALA A 1 97 ? 14.367 -24.477 10.065 1.00 48.17 129 ALA A O 1
ATOM 701 N N . ASP A 1 98 ? 15.343 -23.434 11.829 1.00 49.12 130 ASP A N 1
ATOM 702 C CA . ASP A 1 98 ? 16.518 -24.314 11.772 1.00 38.80 130 ASP A CA 1
ATOM 703 C C . ASP A 1 98 ? 16.155 -25.683 12.207 1.00 39.44 130 ASP A C 1
ATOM 704 O O . ASP A 1 98 ? 15.151 -25.851 12.858 1.00 38.18 130 ASP A O 1
ATOM 709 N N . LEU A 1 99 ? 17.022 -26.663 11.919 1.00 41.27 131 LEU A N 1
ATOM 710 C CA . LEU A 1 99 ? 16.738 -28.036 12.274 1.00 46.95 131 LEU A CA 1
ATOM 711 C C . LEU A 1 99 ? 16.484 -28.292 13.726 1.00 51.73 131 LEU A C 1
ATOM 712 O O . LEU A 1 99 ? 15.696 -29.201 14.079 1.00 47.70 131 LEU A O 1
ATOM 717 N N . ALA A 1 100 ? 17.240 -27.603 14.572 1.00 49.47 132 ALA A N 1
ATOM 718 C CA . ALA A 1 100 ? 17.083 -27.796 16.000 1.00 51.10 132 ALA A CA 1
ATOM 719 C C . ALA A 1 100 ? 15.615 -27.495 16.417 1.00 43.71 132 ALA A C 1
ATOM 720 O O . ALA A 1 100 ? 14.957 -28.227 17.189 1.00 47.85 132 ALA A O 1
ATOM 722 N N . HIS A 1 101 ? 15.126 -26.379 15.975 1.00 43.85 133 HIS A N 1
ATOM 723 C CA . HIS A 1 101 ? 13.760 -26.041 16.352 1.00 51.85 133 HIS A CA 1
ATOM 724 C C . HIS A 1 101 ? 12.722 -26.832 15.507 1.00 53.22 133 HIS A C 1
ATOM 725 O O . HIS A 1 101 ? 11.663 -27.241 16.002 1.00 45.66 133 HIS A O 1
ATOM 732 N N . ARG A 1 102 ? 13.036 -27.055 14.236 1.00 43.94 134 ARG A N 1
ATOM 733 C CA . ARG A 1 102 ? 12.083 -27.794 13.361 1.00 45.11 134 ARG A CA 1
ATOM 734 C C . ARG A 1 102 ? 11.793 -29.167 13.918 1.00 44.16 134 ARG A C 1
ATOM 735 O O . ARG A 1 102 ? 10.650 -29.540 14.007 1.00 39.57 134 ARG A O 1
ATOM 743 N N . ASN A 1 103 ? 12.824 -29.887 14.381 1.00 43.04 135 ASN A N 1
ATOM 744 C CA . ASN A 1 103 ? 12.619 -31.231 14.863 1.00 44.02 135 ASN A CA 1
ATOM 745 C C . ASN A 1 103 ? 11.757 -31.283 16.110 1.00 39.85 135 ASN A C 1
ATOM 746 O O . ASN A 1 103 ? 11.041 -32.263 16.370 1.00 45.94 135 ASN A O 1
ATOM 751 N N . GLN A 1 104 ? 11.877 -30.223 16.886 1.00 43.95 136 GLN A N 1
ATOM 752 C CA . GLN A 1 104 ? 11.083 -30.064 18.068 1.00 46.78 136 GLN A CA 1
ATOM 753 C C . GLN A 1 104 ? 9.637 -29.756 17.693 1.00 39.26 136 GLN A C 1
ATOM 754 O O . GLN A 1 104 ? 8.707 -30.318 18.290 1.00 41.33 136 GLN A O 1
ATOM 760 N N . GLN A 1 105 ? 9.458 -28.885 16.703 1.00 39.82 137 GLN A N 1
ATOM 761 C CA . GLN A 1 105 ? 8.072 -28.559 16.227 1.00 38.97 137 GLN A CA 1
ATOM 762 C C . GLN A 1 105 ? 7.340 -29.807 15.685 1.00 39.96 137 GLN A C 1
ATOM 763 O O . GLN A 1 105 ? 6.176 -30.018 15.997 1.00 45.40 137 GLN A O 1
ATOM 769 N N . LEU A 1 106 ? 8.068 -30.679 14.971 1.00 42.65 138 LEU A N 1
ATOM 770 C CA . LEU A 1 106 ? 7.505 -31.927 14.460 1.00 45.06 138 LEU A CA 1
ATOM 771 C C . LEU A 1 106 ? 7.155 -32.854 15.587 1.00 47.42 138 LEU A C 1
ATOM 772 O O . LEU A 1 106 ? 6.177 -33.592 15.510 1.00 46.52 138 LEU A O 1
ATOM 777 N N . LYS A 1 107 ? 7.970 -32.851 16.653 1.00 47.87 139 LYS A N 1
ATOM 778 C CA . LYS A 1 107 ? 7.646 -33.618 17.851 1.00 49.61 139 LYS A CA 1
ATOM 779 C C . LYS A 1 107 ? 6.329 -33.060 18.522 1.00 40.49 139 LYS A C 1
ATOM 780 O O . LYS A 1 107 ? 5.496 -33.814 19.017 1.00 44.50 139 LYS A O 1
ATOM 786 N N . PHE A 1 108 ? 6.130 -31.757 18.510 1.00 38.26 140 PHE A N 1
ATOM 787 C CA . PHE A 1 108 ? 4.873 -31.161 18.972 1.00 40.62 140 PHE A CA 1
ATOM 788 C C . PHE A 1 108 ? 3.701 -31.580 18.109 1.00 44.18 140 PHE A C 1
ATOM 789 O O . PHE A 1 108 ? 2.614 -31.996 18.592 1.00 42.84 140 PHE A O 1
ATOM 797 N N . ILE A 1 109 ? 3.905 -31.514 16.803 1.00 43.77 141 ILE A N 1
ATOM 798 C CA . ILE A 1 109 ? 2.857 -31.986 15.894 1.00 41.42 141 ILE A CA 1
ATOM 799 C C . ILE A 1 109 ? 2.584 -33.404 16.196 1.00 39.92 141 ILE A C 1
ATOM 800 O O . ILE A 1 109 ? 1.434 -33.827 16.263 1.00 41.54 141 ILE A O 1
ATOM 805 N N . ALA A 1 110 ? 3.641 -34.202 16.344 1.00 45.39 142 ALA A N 1
ATOM 806 C CA . ALA A 1 110 ? 3.404 -35.618 16.625 1.00 45.81 142 ALA A CA 1
ATOM 807 C C . ALA A 1 110 ? 2.578 -35.847 17.923 1.00 46.06 142 ALA A C 1
ATOM 808 O O . ALA A 1 110 ? 1.758 -36.764 17.988 1.00 43.54 142 ALA A O 1
ATOM 810 N N . ALA A 1 111 ? 2.803 -35.033 18.926 1.00 46.66 143 ALA A N 1
ATOM 811 C CA . ALA A 1 111 ? 2.045 -35.186 20.179 1.00 48.11 143 ALA A CA 1
ATOM 812 C C . ALA A 1 111 ? 0.541 -34.897 19.906 1.00 45.50 143 ALA A C 1
ATOM 813 O O . ALA A 1 111 ? -0.336 -35.627 20.343 1.00 45.22 143 ALA A O 1
ATOM 815 N N . SER A 1 112 ? 0.279 -33.927 19.048 1.00 43.39 144 SER A N 1
ATOM 816 C CA . SER A 1 112 ? -1.115 -33.548 18.683 1.00 45.84 144 SER A CA 1
ATOM 817 C C . SER A 1 112 ? -1.866 -34.545 17.818 1.00 46.48 144 SER A C 1
ATOM 818 O O . SER A 1 112 ? -3.099 -34.502 17.721 1.00 45.30 144 SER A O 1
ATOM 821 N N . LEU A 1 113 ? -1.130 -35.474 17.217 1.00 45.15 145 LEU A N 1
ATOM 822 C CA . LEU A 1 113 ? -1.659 -36.459 16.340 1.00 41.51 145 LEU A CA 1
ATOM 823 C C . LEU A 1 113 ? -1.447 -37.899 16.819 1.00 47.42 145 LEU A C 1
ATOM 824 O O . LEU A 1 113 ? -1.693 -38.812 16.048 1.00 49.45 145 LEU A O 1
ATOM 829 N N . SER A 1 114 ? -1.055 -38.077 18.077 1.00 47.13 146 SER A N 1
ATOM 830 C CA . SER A 1 114 ? -0.814 -39.422 18.693 1.00 48.30 146 SER A CA 1
ATOM 831 C C . SER A 1 114 ? -2.084 -40.156 18.930 1.00 54.24 146 SER A C 1
ATOM 832 O O . SER A 1 114 ? -3.143 -39.532 18.982 1.00 46.64 146 SER A O 1
ATOM 835 N N . THR A 1 115 ? -1.978 -41.474 19.119 1.00 48.55 147 THR A N 1
ATOM 836 C CA . THR A 1 115 ? -3.114 -42.317 19.478 1.00 51.94 147 THR A CA 1
ATOM 837 C C . THR A 1 115 ? -3.948 -41.724 20.597 1.00 50.20 147 THR A C 1
ATOM 838 O O . THR A 1 115 ? -5.175 -41.669 20.479 1.00 45.85 147 THR A O 1
ATOM 842 N N . LYS A 1 116 ? -3.281 -41.233 21.633 1.00 48.53 148 LYS A N 1
ATOM 843 C CA . LYS A 1 116 ? -3.947 -40.585 22.728 1.00 55.10 148 LYS A CA 1
ATOM 844 C C . LYS A 1 116 ? -4.805 -39.369 22.266 1.00 53.53 148 LYS A C 1
ATOM 845 O O . LYS A 1 116 ? -5.960 -39.236 22.618 1.00 49.22 148 LYS A O 1
ATOM 851 N N . ALA A 1 117 ? -4.221 -38.459 21.526 1.00 50.65 149 ALA A N 1
ATOM 852 C CA . ALA A 1 117 ? -4.982 -37.274 21.065 1.00 47.97 149 ALA A CA 1
ATOM 853 C C . ALA A 1 117 ? -6.095 -37.711 20.134 1.00 47.65 149 ALA A C 1
ATOM 854 O O . ALA A 1 117 ? -7.178 -37.132 20.192 1.00 44.74 149 ALA A O 1
ATOM 856 N N . LEU A 1 118 ? -5.862 -38.748 19.277 1.00 43.00 150 LEU A N 1
ATOM 857 C CA . LEU A 1 118 ? -6.874 -39.184 18.341 1.00 41.45 150 LEU A CA 1
ATOM 858 C C . LEU A 1 118 ? -8.038 -39.805 19.090 1.00 49.23 150 LEU A C 1
ATOM 859 O O . LEU A 1 118 ? -9.194 -39.729 18.633 1.00 43.45 150 LEU A O 1
ATOM 864 N N . GLN A 1 119 ? -7.775 -40.492 20.198 1.00 45.06 151 GLN A N 1
ATOM 865 C CA . GLN A 1 119 ? -8.911 -40.986 21.040 1.00 51.95 151 GLN A CA 1
ATOM 866 C C . GLN A 1 119 ? -9.861 -39.864 21.446 1.00 42.32 151 GLN A C 1
ATOM 867 O O . GLN A 1 119 ? -11.076 -40.047 21.434 1.00 46.81 151 GLN A O 1
ATOM 873 N N . SER A 1 120 ? -9.316 -38.720 21.804 1.00 42.29 152 SER A N 1
ATOM 874 C CA . SER A 1 120 ? -10.143 -37.602 22.136 1.00 52.25 152 SER A CA 1
ATOM 875 C C . SER A 1 120 ? -10.820 -36.968 20.928 1.00 55.10 152 SER A C 1
ATOM 876 O O . SER A 1 120 ? -11.903 -36.459 21.070 1.00 48.68 152 SER A O 1
ATOM 879 N N . TYR A 1 121 ? -10.170 -36.948 19.764 1.00 48.40 153 TYR A N 1
ATOM 880 C CA . TYR A 1 121 ? -10.788 -36.380 18.551 1.00 42.53 153 TYR A CA 1
ATOM 881 C C . TYR A 1 121 ? -11.880 -37.190 17.938 1.00 37.15 153 TYR A C 1
ATOM 882 O O . TYR A 1 121 ? -12.765 -36.623 17.277 1.00 40.98 153 TYR A O 1
ATOM 891 N N . VAL A 1 122 ? -11.905 -38.499 18.111 1.00 36.49 154 VAL A N 1
ATOM 892 C CA . VAL A 1 122 ? -12.822 -39.336 17.340 1.00 36.66 154 VAL A CA 1
ATOM 893 C C . VAL A 1 122 ? -14.340 -38.979 17.566 1.00 42.99 154 VAL A C 1
ATOM 894 O O . VAL A 1 122 ? -15.085 -38.916 16.596 1.00 40.22 154 VAL A O 1
ATOM 898 N N . PRO A 1 123 ? -14.772 -38.761 18.822 1.00 42.64 155 PRO A N 1
ATOM 899 C CA . PRO A 1 123 ? -16.171 -38.346 19.058 1.00 44.61 155 PRO A CA 1
ATOM 900 C C . PRO A 1 123 ? -16.501 -36.988 18.373 1.00 40.42 155 PRO A C 1
ATOM 901 O O . PRO A 1 123 ? -17.579 -36.825 17.903 1.00 40.08 155 PRO A O 1
ATOM 905 N N . LEU A 1 124 ? -15.528 -36.105 18.244 1.00 43.45 156 LEU A N 1
ATOM 906 C CA . LEU A 1 124 ? -15.696 -34.817 17.575 1.00 41.51 156 LEU A CA 1
ATOM 907 C C . LEU A 1 124 ? -15.845 -34.982 16.071 1.00 45.63 156 LEU A C 1
ATOM 908 O O . LEU A 1 124 ? -16.728 -34.425 15.475 1.00 40.75 156 LEU A O 1
ATOM 913 N N . ILE A 1 125 ? -14.987 -35.813 15.473 1.00 40.24 157 ILE A N 1
ATOM 914 C CA . ILE A 1 125 ? -15.054 -36.167 14.048 1.00 36.16 157 ILE A CA 1
ATOM 915 C C . ILE A 1 125 ? -16.373 -36.827 13.680 1.00 36.13 157 ILE A C 1
ATOM 916 O O . ILE A 1 125 ? -17.009 -36.526 12.649 1.00 35.13 157 ILE A O 1
ATOM 921 N N . VAL A 1 126 ? -16.755 -37.792 14.501 1.00 37.35 158 VAL A N 1
ATOM 922 C CA . VAL A 1 126 ? -17.979 -38.532 14.318 1.00 37.31 158 VAL A CA 1
ATOM 923 C C . VAL A 1 126 ? -19.193 -37.557 14.421 1.00 36.54 158 VAL A C 1
ATOM 924 O O . VAL A 1 126 ? -20.091 -37.611 13.583 1.00 38.83 158 VAL A O 1
ATOM 928 N N . LYS A 1 127 ? -19.210 -36.735 15.443 1.00 39.41 159 LYS A N 1
ATOM 929 C CA . LYS A 1 127 ? -20.343 -35.781 15.642 1.00 42.03 159 LYS A CA 1
ATOM 930 C C . LYS A 1 127 ? -20.440 -34.881 14.403 1.00 40.43 159 LYS A C 1
ATOM 931 O O . LYS A 1 127 ? -21.533 -34.696 13.845 1.00 37.54 159 LYS A O 1
ATOM 937 N N . GLU A 1 128 ? -19.301 -34.310 13.963 1.00 43.01 160 GLU A N 1
ATOM 938 C CA . GLU A 1 128 ? -19.353 -33.454 12.743 1.00 40.09 160 GLU A CA 1
ATOM 939 C C . GLU A 1 128 ? -19.905 -34.148 11.554 1.00 38.03 160 GLU A C 1
ATOM 940 O O . GLU A 1 128 ? -20.714 -33.569 10.872 1.00 38.09 160 GLU A O 1
ATOM 946 N N . ALA A 1 129 ? -19.478 -35.389 11.252 1.00 36.48 161 ALA A N 1
ATOM 947 C CA . ALA A 1 129 ? -19.930 -36.085 10.052 1.00 35.04 161 ALA A CA 1
ATOM 948 C C . ALA A 1 129 ? -21.402 -36.436 10.103 1.00 32.98 161 ALA A C 1
ATOM 949 O O . ALA A 1 129 ? -22.158 -36.299 9.144 1.00 33.97 161 ALA A O 1
ATOM 951 N N . GLU A 1 130 ? -21.821 -36.917 11.262 1.00 41.18 162 GLU A N 1
ATOM 952 C CA . GLU A 1 130 ? -23.206 -37.334 11.446 1.00 39.22 162 GLU A CA 1
ATOM 953 C C . GLU A 1 130 ? -24.167 -36.145 11.229 1.00 39.32 162 GLU A C 1
ATOM 954 O O . GLU A 1 130 ? -25.150 -36.273 10.498 1.00 41.27 162 GLU A O 1
ATOM 960 N N . ASP A 1 131 ? -23.822 -35.027 11.845 1.00 37.82 163 ASP A N 1
ATOM 961 C CA . ASP A 1 131 ? -24.633 -33.794 11.707 1.00 41.61 163 ASP A CA 1
ATOM 962 C C . ASP A 1 131 ? -24.647 -33.292 10.297 1.00 40.43 163 ASP A C 1
ATOM 963 O O . ASP A 1 131 ? -25.679 -32.862 9.773 1.00 38.30 163 ASP A O 1
ATOM 968 N N . PHE A 1 132 ? -23.483 -33.330 9.652 1.00 42.43 164 PHE A N 1
ATOM 969 C CA . PHE A 1 132 ? -23.366 -32.882 8.273 1.00 35.66 164 PHE A CA 1
ATOM 970 C C . PHE A 1 132 ? -24.253 -33.642 7.355 1.00 35.65 164 PHE A C 1
ATOM 971 O O . PHE A 1 132 ? -24.976 -33.081 6.600 1.00 37.10 164 PHE A O 1
ATOM 979 N N . PHE A 1 133 ? -24.211 -34.991 7.381 1.00 36.52 165 PHE A N 1
ATOM 980 C CA . PHE A 1 133 ? -25.020 -35.732 6.472 1.00 35.91 165 PHE A CA 1
ATOM 981 C C . PHE A 1 133 ? -26.490 -35.789 6.917 1.00 37.38 165 PHE A C 1
ATOM 982 O O . PHE A 1 133 ? -27.344 -36.102 6.117 1.00 36.54 165 PHE A O 1
ATOM 990 N N . ALA A 1 134 ? -26.746 -35.481 8.177 1.00 38.99 166 ALA A N 1
ATOM 991 C CA . ALA A 1 134 ? -28.148 -35.444 8.653 1.00 39.18 166 ALA A CA 1
ATOM 992 C C . ALA A 1 134 ? -28.924 -34.304 7.998 1.00 39.02 166 ALA A C 1
ATOM 993 O O . ALA A 1 134 ? -30.160 -34.361 7.933 1.00 42.02 166 ALA A O 1
ATOM 995 N N . LYS A 1 135 ? -28.215 -33.309 7.417 1.00 39.90 167 LYS A N 1
ATOM 996 C CA . LYS A 1 135 ? -28.857 -32.175 6.762 1.00 37.11 167 LYS A CA 1
ATOM 997 C C . LYS A 1 135 ? -29.270 -32.508 5.389 1.00 38.93 167 LYS A C 1
ATOM 998 O O . LYS A 1 135 ? -29.944 -31.717 4.734 1.00 46.24 167 LYS A O 1
ATOM 1004 N N . TRP A 1 136 ? -28.858 -33.649 4.854 1.00 40.07 168 TRP A N 1
ATOM 1005 C CA . TRP A 1 136 ? -29.103 -33.927 3.423 1.00 42.48 168 TRP A CA 1
ATOM 1006 C C . TRP A 1 136 ? -30.583 -34.291 3.268 1.00 45.95 168 TRP A C 1
ATOM 1007 O O . TRP A 1 136 ? -31.165 -34.774 4.207 1.00 39.62 168 TRP A O 1
ATOM 1018 N N . ASP A 1 137 ? -31.112 -34.025 2.083 1.00 44.99 169 ASP A N 1
ATOM 1019 C CA . ASP A 1 137 ? -32.465 -34.368 1.636 1.00 49.47 169 ASP A CA 1
ATOM 1020 C C . ASP A 1 137 ? -32.737 -35.844 1.632 1.00 53.90 169 ASP A C 1
ATOM 1021 O O . ASP A 1 137 ? -31.843 -36.645 1.915 1.00 46.80 169 ASP A O 1
ATOM 1026 N N . LYS A 1 138 ? -33.952 -36.223 1.242 1.00 43.97 170 LYS A N 1
ATOM 1027 C CA . LYS A 1 138 ? -34.287 -37.633 1.177 1.00 48.30 170 LYS A CA 1
ATOM 1028 C C . LYS A 1 138 ? -33.570 -38.307 -0.007 1.00 42.99 170 LYS A C 1
ATOM 1029 O O . LYS A 1 138 ? -33.185 -39.461 0.080 1.00 46.95 170 LYS A O 1
ATOM 1035 N N . SER A 1 139 ? -33.417 -37.587 -1.103 1.00 45.13 171 SER A N 1
ATOM 1036 C CA . SER A 1 139 ? -32.587 -38.029 -2.225 1.00 51.29 171 SER A CA 1
ATOM 1037 C C . SER A 1 139 ? -32.064 -36.813 -2.938 1.00 49.56 171 SER A C 1
ATOM 1038 O O . SER A 1 139 ? -32.567 -35.717 -2.744 1.00 46.89 171 SER A O 1
ATOM 1041 N N . GLY A 1 140 ? -30.995 -36.996 -3.719 1.00 48.37 172 GLY A N 1
ATOM 1042 C CA . GLY A 1 140 ? -30.397 -35.878 -4.437 1.00 49.03 172 GLY A CA 1
ATOM 1043 C C . GLY A 1 140 ? -29.142 -36.285 -5.182 1.00 47.25 172 GLY A C 1
ATOM 1044 O O . GLY A 1 140 ? -28.827 -37.469 -5.300 1.00 38.75 172 GLY A O 1
ATOM 1045 N N A THR A 1 141 ? -28.459 -35.289 -5.724 0.50 47.57 173 THR A N 1
ATOM 1046 N N B THR A 1 141 ? -28.408 -35.286 -5.658 0.50 45.70 173 THR A N 1
ATOM 1047 C CA A THR A 1 141 ? -27.154 -35.490 -6.302 0.50 46.61 173 THR A CA 1
ATOM 1048 C CA B THR A 1 141 ? -27.157 -35.508 -6.371 0.50 43.69 173 THR A CA 1
ATOM 1049 C C A THR A 1 141 ? -26.259 -34.618 -5.469 0.50 46.79 173 THR A C 1
ATOM 1050 C C B THR A 1 141 ? -26.187 -34.512 -5.809 0.50 44.48 173 THR A C 1
ATOM 1051 O O A THR A 1 141 ? -26.720 -33.701 -4.792 0.50 43.76 173 THR A O 1
ATOM 1052 O O B THR A 1 141 ? -26.535 -33.347 -5.709 0.50 39.31 173 THR A O 1
ATOM 1059 N N . VAL A 1 142 ? -24.995 -34.982 -5.417 1.00 44.08 174 VAL A N 1
ATOM 1060 C CA . VAL A 1 142 ? -24.028 -34.181 -4.758 1.00 40.02 174 VAL A CA 1
ATOM 1061 C C . VAL A 1 142 ? -22.667 -34.303 -5.432 1.00 41.31 174 VAL A C 1
ATOM 1062 O O . VAL A 1 142 ? -22.281 -35.383 -5.941 1.00 42.05 174 VAL A O 1
ATOM 1066 N N . ASP A 1 143 ? -21.935 -33.194 -5.439 1.00 37.78 175 ASP A N 1
ATOM 1067 C CA . ASP A 1 143 ? -20.513 -33.218 -5.850 1.00 37.56 175 ASP A CA 1
ATOM 1068 C C . ASP A 1 143 ? -19.714 -33.604 -4.608 1.00 35.13 175 ASP A C 1
ATOM 1069 O O . ASP A 1 143 ? -19.535 -32.843 -3.641 1.00 38.84 175 ASP A O 1
ATOM 1074 N N . ILE A 1 144 ? -19.247 -34.836 -4.611 1.00 36.87 176 ILE A N 1
ATOM 1075 C CA . ILE A 1 144 ? -18.673 -35.426 -3.430 1.00 38.75 176 ILE A CA 1
ATOM 1076 C C . ILE A 1 144 ? -17.370 -34.741 -3.024 1.00 36.57 176 ILE A C 1
ATOM 1077 O O . ILE A 1 144 ? -17.086 -34.614 -1.864 1.00 37.18 176 ILE A O 1
ATOM 1082 N N . ARG A 1 145 ? -16.654 -34.216 -3.996 1.00 36.89 177 ARG A N 1
ATOM 1083 C CA . ARG A 1 145 ? -15.412 -33.499 -3.713 1.00 36.76 177 ARG A CA 1
ATOM 1084 C C . ARG A 1 145 ? -15.689 -32.212 -2.953 1.00 35.26 177 ARG A C 1
ATOM 1085 O O . ARG A 1 145 ? -15.051 -31.966 -1.937 1.00 35.66 177 ARG A O 1
ATOM 1093 N N . ASP A 1 146 ? -16.634 -31.396 -3.436 1.00 38.99 178 ASP A N 1
ATOM 1094 C CA . ASP A 1 146 ? -17.051 -30.160 -2.741 1.00 39.70 178 ASP A CA 1
ATOM 1095 C C . ASP A 1 146 ? -17.565 -30.465 -1.375 1.00 36.65 178 ASP A C 1
ATOM 1096 O O . ASP A 1 146 ? -17.145 -29.829 -0.339 1.00 3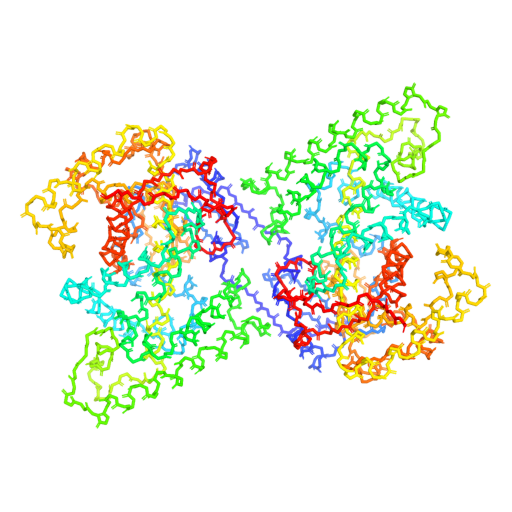6.27 178 ASP A O 1
ATOM 1101 N N . ALA A 1 147 ? -18.451 -31.461 -1.295 1.00 35.88 179 ALA A N 1
ATOM 1102 C CA . ALA A 1 147 ? -19.010 -31.816 0.009 1.00 39.75 179 ALA A CA 1
ATOM 1103 C C . ALA A 1 147 ? -17.990 -32.295 1.063 1.00 37.51 179 ALA A C 1
ATOM 1104 O O . ALA A 1 147 ? -18.025 -31.862 2.248 1.00 33.54 179 ALA A O 1
ATOM 1106 N N . LEU A 1 148 ? -17.075 -33.205 0.688 1.00 35.57 180 LEU A N 1
ATOM 1107 C CA . LEU A 1 148 ? -16.085 -33.658 1.670 1.00 36.13 180 LEU A CA 1
ATOM 1108 C C . LEU A 1 148 ? -15.087 -32.571 2.033 1.00 34.70 180 LEU A C 1
ATOM 1109 O O . LEU A 1 148 ? -14.611 -32.513 3.172 1.00 35.22 180 LEU A O 1
ATOM 1114 N N . ALA A 1 149 ? -14.813 -31.677 1.097 1.00 34.92 181 ALA A N 1
ATOM 1115 C CA . ALA A 1 149 ? -13.901 -30.551 1.400 1.00 34.57 181 ALA A CA 1
ATOM 1116 C C . ALA A 1 149 ? -14.540 -29.664 2.504 1.00 35.29 181 ALA A C 1
ATOM 1117 O O . ALA A 1 149 ? -13.887 -29.256 3.495 1.00 34.58 181 ALA A O 1
ATOM 1119 N N . GLU A 1 150 ? -15.847 -29.437 2.376 1.00 35.50 182 GLU A N 1
ATOM 1120 C CA . GLU A 1 150 ? -16.513 -28.620 3.393 1.00 38.94 182 GLU A CA 1
ATOM 1121 C C . GLU A 1 150 ? -16.492 -29.315 4.741 1.00 32.73 182 GLU A C 1
ATOM 1122 O O . GLU A 1 150 ? -16.240 -28.715 5.781 1.00 33.87 182 GLU A O 1
ATOM 1128 N N . LEU A 1 151 ? -16.869 -30.576 4.787 1.00 36.03 183 LEU A N 1
ATOM 1129 C CA . LEU A 1 151 ? -16.872 -31.283 6.066 1.00 33.97 183 LEU A CA 1
ATOM 1130 C C . LEU A 1 151 ? -15.463 -31.387 6.698 1.00 35.38 183 LEU A C 1
ATOM 1131 O O . LEU A 1 151 ? -15.329 -31.270 7.909 1.00 36.42 183 LEU A O 1
ATOM 1136 N N . ILE A 1 152 ? -14.416 -31.624 5.878 1.00 36.37 184 ILE A N 1
ATOM 1137 C CA . ILE A 1 152 ? -13.019 -31.788 6.401 1.00 35.58 184 ILE A CA 1
ATOM 1138 C C . ILE A 1 152 ? -12.453 -30.497 7.011 1.00 35.02 184 ILE A C 1
ATOM 1139 O O . ILE A 1 152 ? -11.817 -30.552 8.064 1.00 35.76 184 ILE A O 1
ATOM 1144 N N . ILE A 1 153 ? -12.790 -29.350 6.410 1.00 35.82 185 ILE A N 1
ATOM 1145 C CA . ILE A 1 153 ? -12.438 -28.042 7.022 1.00 35.74 185 ILE A CA 1
ATOM 1146 C C . ILE A 1 153 ? -13.230 -27.722 8.349 1.00 35.04 185 ILE A C 1
ATOM 1147 O O . ILE A 1 153 ? -12.649 -27.272 9.374 1.00 36.25 185 ILE A O 1
ATOM 1152 N N . LEU A 1 154 ? -14.506 -28.040 8.389 1.00 39.98 186 LEU A N 1
ATOM 1153 C CA . LEU A 1 154 ? -15.275 -27.920 9.642 1.00 39.56 186 LEU A CA 1
ATOM 1154 C C . LEU A 1 154 ? -14.656 -28.728 10.765 1.00 42.22 186 LEU A C 1
ATOM 1155 O O . LEU A 1 154 ? -14.505 -28.249 11.872 1.00 39.37 186 LEU A O 1
ATOM 1160 N N . THR A 1 155 ? -14.334 -29.965 10.438 1.00 38.94 187 THR A N 1
ATOM 1161 C CA . THR A 1 155 ? -13.859 -30.926 11.389 1.00 39.42 187 THR A CA 1
ATOM 1162 C C . THR A 1 155 ? -12.476 -30.547 11.907 1.00 41.84 187 THR A C 1
ATOM 1163 O O . THR A 1 155 ? -12.198 -30.647 13.125 1.00 41.44 187 THR A O 1
ATOM 1167 N N . ALA A 1 156 ? -11.647 -30.018 11.016 1.00 39.96 188 ALA A N 1
ATOM 1168 C CA . ALA A 1 156 ? -10.282 -29.603 11.361 1.00 38.65 188 ALA A CA 1
ATOM 1169 C C . ALA A 1 156 ? -10.326 -28.313 12.199 1.00 41.56 188 ALA A C 1
ATOM 1170 O O . ALA A 1 156 ? -9.518 -28.184 13.161 1.00 41.70 188 ALA A O 1
ATOM 1172 N N . SER A 1 157 ? -11.263 -27.391 11.880 1.00 43.58 189 SER A N 1
ATOM 1173 C CA . SER A 1 157 ? -11.453 -26.223 12.726 1.00 43.60 189 SER A CA 1
ATOM 1174 C C . SER A 1 157 ? -11.704 -26.668 14.203 1.00 46.10 189 SER A C 1
ATOM 1175 O O . SER A 1 157 ? -11.136 -26.122 15.101 1.00 49.28 189 SER A O 1
ATOM 1178 N N . ARG A 1 158 ? -12.506 -27.690 14.422 1.00 43.30 190 ARG A N 1
ATOM 1179 C CA . ARG A 1 158 ? -12.820 -28.149 15.771 1.00 50.20 190 ARG A CA 1
ATOM 1180 C C . ARG A 1 158 ? -11.596 -28.867 16.391 1.00 50.98 190 ARG A C 1
ATOM 1181 O O . ARG A 1 158 ? -11.147 -28.478 17.437 1.00 45.21 190 ARG A O 1
ATOM 1189 N N . CYS A 1 159 ? -11.080 -29.915 15.736 1.00 44.05 191 CYS A N 1
ATOM 1190 C CA . CYS A 1 159 ? -9.966 -30.695 16.300 1.00 48.42 191 CYS A CA 1
ATOM 1191 C C . CYS A 1 159 ? -8.656 -29.982 16.398 1.00 47.52 191 CYS A C 1
ATOM 1192 O O . CYS A 1 159 ? -7.962 -30.130 17.384 1.00 45.80 191 CYS A O 1
ATOM 1195 N N . LEU A 1 160 ? -8.268 -29.217 15.373 1.00 50.26 192 LEU A N 1
ATOM 1196 C CA . LEU A 1 160 ? -7.009 -28.464 15.427 1.00 45.20 192 LEU A CA 1
ATOM 1197 C C . LEU A 1 160 ? -7.125 -27.197 16.237 1.00 51.13 192 LEU A C 1
ATOM 1198 O O . LEU A 1 160 ? -6.241 -26.865 17.048 1.00 49.95 192 LEU A O 1
ATOM 1203 N N . MET A 1 161 ? -8.191 -26.461 15.973 1.00 42.66 193 MET A N 1
ATOM 1204 C CA . MET A 1 161 ? -8.266 -25.072 16.412 1.00 49.23 193 MET A CA 1
ATOM 1205 C C . MET A 1 161 ? -9.062 -24.822 17.669 1.00 51.88 193 MET A C 1
ATOM 1206 O O . MET A 1 161 ? -8.851 -23.779 18.306 1.00 54.23 193 MET A O 1
ATOM 1211 N N . GLY A 1 162 ? -9.949 -25.741 18.035 1.00 45.56 194 GLY A N 1
ATOM 1212 C CA . GLY A 1 162 ? -10.677 -25.632 19.316 1.00 47.45 194 GLY A CA 1
ATOM 1213 C C . GLY A 1 162 ? -12.113 -25.161 19.125 1.00 48.07 194 GLY A C 1
ATOM 1214 O O . GLY A 1 162 ? -12.497 -24.566 18.083 1.00 43.19 194 GLY A O 1
ATOM 1215 N N . LYS A 1 163 ? -12.920 -25.494 20.120 1.00 47.13 195 LYS A N 1
ATOM 1216 C CA . LYS A 1 163 ? -14.336 -25.109 20.239 1.00 50.07 195 LYS A CA 1
ATOM 1217 C C . LYS A 1 163 ? -14.612 -23.606 20.009 1.00 45.91 195 LYS A C 1
ATOM 1218 O O . LYS A 1 163 ? -15.553 -23.230 19.308 1.00 48.25 195 LYS A O 1
ATOM 1224 N N . GLU A 1 164 ? -13.779 -22.727 20.563 1.00 51.26 196 GLU A N 1
ATOM 1225 C CA . GLU A 1 164 ? -14.022 -21.277 20.410 1.00 47.32 196 GLU A CA 1
ATOM 1226 C C . GLU A 1 164 ? -14.097 -20.857 18.936 1.00 54.14 196 GLU A C 1
ATOM 1227 O O . GLU A 1 164 ? -15.058 -20.193 18.486 1.00 52.10 196 GLU A O 1
ATOM 1233 N N . ILE A 1 165 ? -13.083 -21.271 18.171 1.00 49.65 197 ILE A N 1
ATOM 1234 C CA . ILE A 1 165 ? -13.014 -20.950 16.729 1.00 48.39 197 ILE A CA 1
ATOM 1235 C C . ILE A 1 165 ? -14.087 -21.677 15.944 1.00 47.42 197 ILE A C 1
ATOM 1236 O O . ILE A 1 165 ? -14.809 -21.086 15.132 1.00 45.22 197 ILE A O 1
ATOM 1241 N N . ARG A 1 166 ? -14.259 -22.950 16.232 1.00 42.27 198 ARG A N 1
ATOM 1242 C CA . ARG A 1 166 ? -15.260 -23.722 15.464 1.00 46.12 198 ARG A CA 1
ATOM 1243 C C . ARG A 1 166 ? -16.681 -23.128 15.608 1.00 42.03 198 ARG A C 1
ATOM 1244 O O . ARG A 1 166 ? -17.408 -23.050 14.640 1.00 44.86 198 ARG A O 1
ATOM 1252 N N . GLU A 1 167 ? -17.039 -22.752 16.828 1.00 46.97 199 GLU A N 1
ATOM 1253 C CA . GLU A 1 167 ? -18.402 -22.322 17.164 1.00 45.43 199 GLU A CA 1
ATOM 1254 C C . GLU A 1 167 ? -18.650 -20.849 16.942 1.00 44.16 199 GLU A C 1
ATOM 1255 O O . GLU A 1 167 ? -19.753 -20.466 16.714 1.00 45.01 199 GLU A O 1
ATOM 1261 N N . ASN A 1 168 ? -17.620 -20.032 16.953 1.00 43.07 200 ASN A N 1
ATOM 1262 C CA . ASN A 1 168 ? -17.782 -18.588 16.765 1.00 45.94 200 ASN A CA 1
ATOM 1263 C C . ASN A 1 168 ? -17.158 -17.982 15.570 1.00 49.56 200 ASN A C 1
ATOM 1264 O O . ASN A 1 168 ? -17.567 -16.889 15.146 1.00 46.31 200 ASN A O 1
ATOM 1269 N N . LEU A 1 169 ? -16.095 -18.600 15.052 1.00 44.75 201 LEU A N 1
ATOM 1270 C CA . LEU A 1 169 ? -15.285 -17.892 14.045 1.00 45.14 201 LEU A CA 1
ATOM 1271 C C . LEU A 1 169 ? -15.002 -18.793 12.846 1.00 44.86 201 LEU A C 1
ATOM 1272 O O . LEU A 1 169 ? -14.044 -18.542 12.131 1.00 44.28 201 LEU A O 1
ATOM 1277 N N . PHE A 1 170 ? -15.850 -19.814 12.629 1.00 41.68 202 PHE A N 1
ATOM 1278 C CA . PHE A 1 170 ? -15.650 -20.723 11.505 1.00 43.39 202 PHE A CA 1
ATOM 1279 C C . PHE A 1 170 ? -15.515 -20.071 10.151 1.00 48.83 202 PHE A C 1
ATOM 1280 O O . PHE A 1 170 ? -14.555 -20.358 9.425 1.00 48.19 202 PHE A O 1
ATOM 1288 N N . THR A 1 171 ? -16.447 -19.191 9.814 1.00 42.62 203 THR A N 1
ATOM 1289 C CA . THR A 1 171 ? -16.435 -18.471 8.552 1.00 47.06 203 THR A CA 1
ATOM 1290 C C . THR A 1 171 ? -15.187 -17.615 8.319 1.00 40.83 203 THR A C 1
ATOM 1291 O O . THR A 1 171 ? -14.599 -17.654 7.242 1.00 43.89 203 THR A O 1
ATOM 1295 N N . GLU A 1 172 ? -14.805 -16.873 9.333 1.00 45.13 204 GLU A N 1
ATOM 1296 C CA . GLU A 1 172 ? -13.659 -16.031 9.265 1.00 47.34 204 GLU A CA 1
ATOM 1297 C C . GLU A 1 172 ? -12.406 -16.901 9.116 1.00 47.40 204 GLU A C 1
ATOM 1298 O O . GLU A 1 172 ? -11.629 -16.582 8.247 1.00 41.45 204 GLU A O 1
ATOM 1304 N N . VAL A 1 173 ? -12.217 -17.977 9.898 1.00 42.83 205 VAL A N 1
ATOM 1305 C CA . VAL A 1 173 ? -10.958 -18.752 9.683 1.00 49.89 205 VAL A CA 1
ATOM 1306 C C . VAL A 1 173 ? -10.918 -19.453 8.338 1.00 44.17 205 VAL A C 1
ATOM 1307 O O . VAL A 1 173 ? -9.829 -19.550 7.772 1.00 43.71 205 VAL A O 1
ATOM 1311 N N . ALA A 1 174 ? -12.058 -19.998 7.883 1.00 41.82 206 ALA A N 1
ATOM 1312 C CA . ALA A 1 174 ? -12.128 -20.700 6.572 1.00 48.71 206 ALA A CA 1
ATOM 1313 C C . ALA A 1 174 ? -11.785 -19.772 5.426 1.00 43.50 206 ALA A C 1
ATOM 1314 O O . ALA A 1 174 ? -11.084 -20.168 4.520 1.00 45.46 206 ALA A O 1
ATOM 1316 N N . LYS A 1 175 ? -12.182 -18.519 5.539 1.00 43.69 207 LYS A N 1
ATOM 1317 C CA . LYS A 1 175 ? -11.883 -17.499 4.522 1.00 40.98 207 LYS A CA 1
ATOM 1318 C C . LYS A 1 175 ? -10.393 -17.158 4.467 1.00 38.65 207 LYS A C 1
ATOM 1319 O O . LYS A 1 175 ? -9.769 -16.997 3.405 1.00 38.95 207 LYS A O 1
ATOM 1325 N N . LEU A 1 176 ? -9.805 -17.044 5.662 1.00 38.40 208 LEU A N 1
ATOM 1326 C CA . LEU A 1 176 ? -8.403 -16.777 5.749 1.00 38.33 208 LEU A CA 1
ATOM 1327 C C . LEU A 1 176 ? -7.658 -17.958 5.168 1.00 39.78 208 LEU A C 1
ATOM 1328 O O . LEU A 1 176 ? -6.743 -17.781 4.388 1.00 38.84 208 LEU A O 1
ATOM 1333 N N . TYR A 1 177 ? -8.081 -19.166 5.522 1.00 38.07 209 TYR A N 1
ATOM 1334 C CA . TYR A 1 177 ? -7.432 -20.360 4.950 1.00 40.29 209 TYR A CA 1
ATOM 1335 C C . TYR A 1 177 ? -7.581 -20.374 3.426 1.00 38.87 209 TYR A C 1
ATOM 1336 O O . TYR A 1 177 ? -6.620 -20.592 2.685 1.00 39.92 209 TYR A O 1
ATOM 1345 N N . GLN A 1 178 ? -8.767 -20.061 2.921 1.00 41.41 210 GLN A N 1
ATOM 1346 C CA . GLN A 1 178 ? -8.963 -19.990 1.488 1.00 38.54 210 GLN A CA 1
ATOM 1347 C C . GLN A 1 178 ? -8.013 -18.978 0.820 1.00 37.07 210 GLN A C 1
ATOM 1348 O O . GLN A 1 178 ? -7.470 -19.235 -0.244 1.00 39.92 210 GLN A O 1
ATOM 1354 N N . THR A 1 179 ? -7.828 -17.826 1.435 1.00 35.78 211 THR A N 1
ATOM 1355 C CA . THR A 1 179 ? -6.916 -16.828 0.896 1.00 43.00 211 THR A CA 1
ATOM 1356 C C . THR A 1 179 ? -5.437 -17.304 0.854 1.00 37.22 211 THR A C 1
ATOM 1357 O O . THR A 1 179 ? -4.731 -17.082 -0.123 1.00 39.32 211 THR A O 1
ATOM 1361 N N . LEU A 1 180 ? -5.012 -18.042 1.881 1.00 36.88 212 LEU A N 1
ATOM 1362 C CA . LEU A 1 180 ? -3.665 -18.621 1.878 1.00 41.05 212 LEU A CA 1
ATOM 1363 C C . LEU A 1 180 ? -3.549 -19.649 0.740 1.00 42.18 212 LEU A C 1
ATOM 1364 O O . LEU A 1 180 ? -2.557 -19.683 0.014 1.00 39.00 212 LEU A O 1
ATOM 1369 N N . ASP A 1 181 ? -4.591 -20.448 0.548 1.00 43.92 213 ASP A N 1
ATOM 1370 C CA . ASP A 1 181 ? -4.593 -21.474 -0.510 1.00 42.17 213 ASP A CA 1
ATOM 1371 C C . ASP A 1 181 ? -4.536 -20.829 -1.871 1.00 43.36 213 ASP A C 1
ATOM 1372 O O . ASP A 1 181 ? -3.773 -21.242 -2.721 1.00 38.96 213 ASP A O 1
ATOM 1377 N N . GLU A 1 182 ? -5.313 -19.770 -2.073 1.00 42.00 214 GLU A N 1
ATOM 1378 C CA . GLU A 1 182 ? -5.269 -19.013 -3.317 1.00 43.66 214 GLU A CA 1
ATOM 1379 C C . GLU A 1 182 ? -3.940 -18.315 -3.572 1.00 43.86 214 GLU A C 1
ATOM 1380 O O . GLU A 1 182 ? -3.671 -17.920 -4.687 1.00 41.16 214 GLU A O 1
ATOM 1386 N N . GLY A 1 183 ? -3.110 -18.141 -2.540 1.00 42.19 215 GLY A N 1
ATOM 1387 C CA . GLY A 1 183 ? -1.805 -17.496 -2.740 1.00 39.06 215 GLY A CA 1
ATOM 1388 C C . GLY A 1 183 ? -0.727 -18.439 -3.193 1.00 41.38 215 GLY A C 1
ATOM 1389 O O . GLY A 1 183 ? 0.366 -17.980 -3.436 1.00 41.28 215 GLY A O 1
ATOM 1390 N N . LEU A 1 184 ? -1.036 -19.755 -3.287 1.00 39.21 216 LEU A N 1
ATOM 1391 C CA . LEU A 1 184 ? -0.064 -20.754 -3.751 1.00 39.06 216 LEU A CA 1
ATOM 1392 C C . LEU A 1 184 ? -0.305 -21.029 -5.251 1.00 42.58 216 LEU A C 1
ATOM 1393 O O . LEU A 1 184 ? -1.134 -21.848 -5.640 1.00 39.51 216 LEU A O 1
ATOM 1398 N N . LEU A 1 185 ? 0.421 -20.276 -6.071 1.00 39.21 217 LEU A N 1
ATOM 1399 C CA . LEU A 1 185 ? 0.368 -20.330 -7.534 1.00 35.75 217 LEU A CA 1
ATOM 1400 C C . LEU A 1 185 ? 1.596 -20.974 -8.086 1.00 39.42 217 LEU A C 1
ATOM 1401 O O . LEU A 1 185 ? 2.592 -21.176 -7.367 1.00 38.62 217 LEU A O 1
ATOM 1406 N N . PRO A 1 186 ? 1.570 -21.364 -9.390 1.00 41.62 218 PRO A N 1
ATOM 1407 C CA . PRO A 1 186 ? 2.772 -21.928 -9.939 1.00 36.73 218 PRO A CA 1
ATOM 1408 C C . PRO A 1 186 ? 3.987 -21.054 -9.791 1.00 37.15 218 PRO A C 1
ATOM 1409 O O . PRO A 1 186 ? 5.079 -21.556 -9.469 1.00 38.05 218 PRO A O 1
ATOM 1413 N N . ILE A 1 187 ? 3.826 -19.761 -9.975 1.00 34.86 219 ILE A N 1
ATOM 1414 C CA . ILE A 1 187 ? 4.986 -18.839 -9.843 1.00 37.23 219 ILE A CA 1
ATOM 1415 C C . ILE A 1 187 ? 5.551 -18.801 -8.374 1.00 39.55 219 ILE A C 1
ATOM 1416 O O . ILE A 1 187 ? 6.763 -18.593 -8.172 1.00 42.70 219 ILE A O 1
ATOM 1421 N N . SER A 1 188 ? 4.692 -19.083 -7.406 1.00 37.25 220 SER A N 1
ATOM 1422 C CA . SER A 1 188 ? 4.995 -19.055 -5.944 1.00 38.48 220 SER A CA 1
ATOM 1423 C C . SER A 1 188 ? 6.012 -20.089 -5.531 1.00 39.39 220 SER A C 1
ATOM 1424 O O . SER A 1 188 ? 6.679 -19.919 -4.501 1.00 38.01 220 SER A O 1
ATOM 1427 N N . VAL A 1 189 ? 6.165 -21.153 -6.333 1.00 37.81 221 VAL A N 1
ATOM 1428 C CA . VAL A 1 189 ? 7.158 -22.187 -5.983 1.00 38.71 221 VAL A CA 1
ATOM 1429 C C . VAL A 1 189 ? 8.568 -21.816 -6.478 1.00 43.83 221 VAL A C 1
ATOM 1430 O O . VAL A 1 189 ? 9.530 -22.423 -6.050 1.00 41.06 221 VAL A O 1
ATOM 1434 N N . PHE A 1 190 ? 8.673 -20.836 -7.358 1.00 38.67 222 PHE A N 1
ATOM 1435 C CA . PHE A 1 190 ? 9.967 -20.325 -7.853 1.00 39.88 222 PHE A CA 1
ATOM 1436 C C . PHE A 1 190 ? 10.327 -19.055 -7.119 1.00 48.09 222 PHE A C 1
ATOM 1437 O O . PHE A 1 190 ? 11.462 -18.901 -6.687 1.00 44.72 222 PHE A O 1
ATOM 1445 N N . PHE A 1 191 ? 9.352 -18.182 -6.961 1.00 36.08 223 PHE A N 1
ATOM 1446 C CA . PHE A 1 191 ? 9.514 -16.892 -6.287 1.00 39.94 223 PHE A CA 1
ATOM 1447 C C . PHE A 1 191 ? 8.495 -16.621 -5.197 1.00 35.59 223 PHE A C 1
ATOM 1448 O O . PHE A 1 191 ? 7.516 -15.904 -5.419 1.00 37.62 223 PHE A O 1
ATOM 1456 N N . PRO A 1 192 ? 8.743 -17.154 -3.950 1.00 36.83 224 PRO A N 1
ATOM 1457 C CA . PRO A 1 192 ? 7.757 -17.097 -2.929 1.00 35.53 224 PRO A CA 1
ATOM 1458 C C . PRO A 1 192 ? 7.490 -15.722 -2.380 1.00 36.01 224 PRO A C 1
ATOM 1459 O O . PRO A 1 192 ? 6.391 -15.477 -1.882 1.00 40.42 224 PRO A O 1
ATOM 1463 N N . TYR A 1 193 ? 8.420 -14.792 -2.566 1.00 39.07 225 TYR A N 1
ATOM 1464 C CA . TYR A 1 193 ? 8.266 -13.432 -2.054 1.00 43.19 225 TYR A CA 1
ATOM 1465 C C . TYR A 1 193 ? 7.978 -12.444 -3.168 1.00 47.25 225 TYR A C 1
ATOM 1466 O O . TYR A 1 193 ? 7.979 -11.244 -2.951 1.00 46.02 225 TYR A O 1
ATOM 1475 N N . LEU A 1 194 ? 7.726 -12.915 -4.377 1.00 44.55 226 LEU A N 1
ATOM 1476 C CA . LEU A 1 194 ? 7.341 -11.982 -5.432 1.00 41.83 226 LEU A CA 1
ATOM 1477 C C . LEU A 1 194 ? 6.131 -11.138 -5.020 1.00 39.28 226 LEU A C 1
ATOM 1478 O O . LEU A 1 194 ? 5.134 -11.671 -4.578 1.00 42.30 226 LEU A O 1
ATOM 1483 N N . PRO A 1 195 ? 6.203 -9.789 -5.122 1.00 43.83 227 PRO A N 1
ATOM 1484 C CA . PRO A 1 195 ? 5.075 -8.993 -4.624 1.00 45.93 227 PRO A CA 1
ATOM 1485 C C . PRO A 1 195 ? 3.915 -8.839 -5.631 1.00 48.29 227 PRO A C 1
ATOM 1486 O O . PRO A 1 195 ? 3.598 -7.764 -6.060 1.00 51.26 227 PRO A O 1
ATOM 1490 N N . ILE A 1 196 ? 3.207 -9.925 -5.853 1.00 47.74 228 ILE A N 1
ATOM 1491 C CA . ILE A 1 196 ? 1.991 -9.933 -6.652 1.00 43.64 228 ILE A CA 1
ATOM 1492 C C . ILE A 1 196 ? 0.791 -9.862 -5.750 1.00 39.21 228 ILE A C 1
ATOM 1493 O O . ILE A 1 196 ? 0.867 -10.128 -4.548 1.00 42.35 228 ILE A O 1
ATOM 1498 N N . PRO A 1 197 ? -0.361 -9.468 -6.290 1.00 42.36 229 PRO A N 1
ATOM 1499 C CA . PRO A 1 197 ? -1.508 -9.370 -5.433 1.00 41.09 229 PRO A CA 1
ATOM 1500 C C . PRO A 1 197 ? -1.892 -10.610 -4.646 1.00 42.24 229 PRO A C 1
ATOM 1501 O O . PRO A 1 197 ? -2.299 -10.477 -3.498 1.00 42.54 229 PRO A O 1
ATOM 1505 N N . ALA A 1 198 ? -1.795 -11.813 -5.227 1.00 40.04 230 ALA A N 1
ATOM 1506 C CA . ALA A 1 198 ? -2.147 -12.990 -4.421 1.00 41.23 230 ALA A CA 1
ATOM 1507 C C . ALA A 1 198 ? -1.207 -13.219 -3.218 1.00 36.97 230 ALA A C 1
ATOM 1508 O O . ALA A 1 198 ? -1.640 -13.727 -2.193 1.00 39.71 230 ALA A O 1
ATOM 1510 N N . HIS A 1 199 ? 0.080 -12.982 -3.417 1.00 36.70 231 HIS A N 1
ATOM 1511 C CA . HIS A 1 199 ? 1.092 -12.972 -2.304 1.00 38.44 231 HIS A CA 1
ATOM 1512 C C . HIS A 1 199 ? 0.743 -11.649 -1.757 1.00 48.43 231 HIS A C 1
ATOM 1513 O O . HIS A 1 199 ? 0.465 -10.747 -2.499 1.00 62.58 231 HIS A O 1
ATOM 1520 N N . LYS A 1 200 ? 0.720 -11.426 -0.530 1.00 50.81 232 LYS A N 1
ATOM 1521 C CA . LYS A 1 200 ? 0.175 -9.970 -0.220 1.00 54.54 232 LYS A CA 1
ATOM 1522 C C . LYS A 1 200 ? -1.150 -10.131 0.307 1.00 42.67 232 LYS A C 1
ATOM 1523 O O . LYS A 1 200 ? -1.254 -9.923 1.465 1.00 42.85 232 LYS A O 1
ATOM 1526 N N . ARG A 1 201 ? -2.127 -10.641 -0.464 1.00 44.14 233 ARG A N 1
ATOM 1527 C CA . ARG A 1 201 ? -3.350 -11.114 0.166 1.00 39.36 233 ARG A CA 1
ATOM 1528 C C . ARG A 1 201 ? -3.018 -12.276 1.090 1.00 36.34 233 ARG A C 1
ATOM 1529 O O . ARG A 1 201 ? -3.522 -12.346 2.161 1.00 38.61 233 ARG A O 1
ATOM 1537 N N . ARG A 1 202 ? -2.157 -13.169 0.632 1.00 42.33 234 ARG A N 1
ATOM 1538 C CA . ARG A 1 202 ? -1.657 -14.238 1.461 1.00 44.80 234 ARG A CA 1
ATOM 1539 C C . ARG A 1 202 ? -1.050 -13.691 2.793 1.00 39.56 234 ARG A C 1
ATOM 1540 O O . ARG A 1 202 ? -1.375 -14.172 3.866 1.00 37.87 234 ARG A O 1
ATOM 1548 N N . ASP A 1 203 ? -0.118 -12.764 2.666 1.00 40.72 235 ASP A N 1
ATOM 1549 C CA . ASP A 1 203 ? 0.609 -12.186 3.805 1.00 42.79 235 ASP A CA 1
ATOM 1550 C C . ASP A 1 203 ? -0.339 -11.569 4.765 1.00 38.96 235 ASP A C 1
ATOM 1551 O O . ASP A 1 203 ? -0.173 -11.755 5.976 1.00 41.14 235 ASP A O 1
ATOM 1556 N N . GLU A 1 204 ? -1.381 -10.902 4.250 1.00 43.63 236 GLU A N 1
ATOM 1557 C CA . GLU A 1 204 ? -2.373 -10.231 5.093 1.00 46.10 236 GLU A CA 1
ATOM 1558 C C . GLU A 1 204 ? -3.282 -11.209 5.774 1.00 49.73 236 GLU A C 1
ATOM 1559 O O . GLU A 1 204 ? -3.640 -11.038 6.954 1.00 47.23 236 GLU A O 1
ATOM 1565 N N . ALA A 1 205 ? -3.680 -12.249 5.061 1.00 42.50 237 ALA A N 1
ATOM 1566 C CA . ALA A 1 205 ? -4.447 -13.287 5.700 1.00 40.13 237 ALA A CA 1
ATOM 1567 C C . ALA A 1 205 ? -3.666 -13.988 6.816 1.00 36.75 237 ALA A C 1
ATOM 1568 O O . ALA A 1 205 ? -4.273 -14.335 7.859 1.00 40.50 237 ALA A O 1
ATOM 1570 N N . ARG A 1 206 ? -2.383 -14.280 6.627 1.00 37.01 238 ARG A N 1
ATOM 1571 C CA . ARG A 1 206 ? -1.636 -14.960 7.710 1.00 39.86 238 ARG A CA 1
ATOM 1572 C C . ARG A 1 206 ? -1.593 -14.088 8.944 1.00 41.13 238 ARG A C 1
ATOM 1573 O O . ARG A 1 206 ? -1.834 -14.578 10.083 1.00 37.88 238 ARG A O 1
ATOM 1581 N N . LEU A 1 207 ? -1.310 -12.811 8.748 1.00 42.52 239 LEU A N 1
ATOM 1582 C CA . LEU A 1 207 ? -1.288 -11.892 9.937 1.00 46.34 239 LEU A CA 1
ATOM 1583 C C . LEU A 1 207 ? -2.614 -11.872 10.662 1.00 45.22 239 LEU A C 1
ATOM 1584 O O . LEU A 1 207 ? -2.656 -11.884 11.908 1.00 47.35 239 LEU A O 1
ATOM 1589 N N . ALA A 1 208 ? -3.709 -11.885 9.914 1.00 41.85 240 ALA A N 1
ATOM 1590 C CA . ALA A 1 208 ? -5.024 -11.835 10.511 1.00 41.91 240 ALA A CA 1
ATOM 1591 C C . ALA A 1 208 ? -5.339 -13.128 11.235 1.00 44.80 240 ALA A C 1
ATOM 1592 O O . ALA A 1 208 ? -5.971 -13.137 12.323 1.00 44.27 240 ALA A O 1
ATOM 1594 N N . MET A 1 209 ? -4.851 -14.246 10.712 1.00 39.32 241 MET A N 1
ATOM 1595 C CA . MET A 1 209 ? -5.040 -15.475 11.462 1.00 42.96 241 MET A CA 1
ATOM 1596 C C . MET A 1 209 ? -4.224 -15.403 12.781 1.00 38.90 241 MET A C 1
ATOM 1597 O O . MET A 1 209 ? -4.679 -15.918 13.798 1.00 40.80 241 MET A O 1
ATOM 1602 N N . VAL A 1 210 ? -3.013 -14.834 12.742 1.00 42.42 242 VAL A N 1
ATOM 1603 C CA . VAL A 1 210 ? -2.234 -14.728 13.983 1.00 45.26 242 VAL A CA 1
ATOM 1604 C C . VAL A 1 210 ? -3.010 -13.877 15.016 1.00 50.10 242 VAL A C 1
ATOM 1605 O O . VAL A 1 210 ? -3.034 -14.240 16.168 1.00 42.79 242 VAL A O 1
ATOM 1609 N N . ARG A 1 211 ? -3.644 -12.785 14.575 1.00 50.80 243 ARG A N 1
ATOM 1610 C CA . ARG A 1 211 ? -4.474 -11.918 15.471 1.00 51.78 243 ARG A CA 1
ATOM 1611 C C . ARG A 1 211 ? -5.659 -12.609 16.041 1.00 52.37 243 ARG A C 1
ATOM 1612 O O . ARG A 1 211 ? -5.996 -12.471 17.259 1.00 50.92 243 ARG A O 1
ATOM 1620 N N . MET A 1 212 ? -6.308 -13.403 15.194 1.00 48.90 244 MET A N 1
ATOM 1621 C CA . MET A 1 212 ? -7.355 -14.253 15.684 1.00 46.65 244 MET A CA 1
ATOM 1622 C C . MET A 1 212 ? -6.806 -15.222 16.768 1.00 49.75 244 MET A C 1
ATOM 1623 O O . MET A 1 212 ? -7.402 -15.362 17.842 1.00 51.13 244 MET A O 1
ATOM 1628 N N . PHE A 1 213 ? -5.698 -15.913 16.507 1.00 47.75 245 PHE A N 1
ATOM 1629 C CA . PHE A 1 213 ? -5.216 -16.850 17.513 1.00 48.53 245 PHE A CA 1
ATOM 1630 C C . PHE A 1 213 ? -4.646 -16.174 18.776 1.00 44.66 245 PHE A C 1
ATOM 1631 O O . PHE A 1 213 ? -4.741 -16.727 19.869 1.00 44.03 245 PHE A O 1
ATOM 1639 N N . LYS A 1 214 ? -4.050 -15.008 18.624 1.00 49.29 246 LYS A N 1
ATOM 1640 C CA . LYS A 1 214 ? -3.601 -14.274 19.826 1.00 52.38 246 LYS A CA 1
ATOM 1641 C C . LYS A 1 214 ? -4.761 -14.069 20.835 1.00 53.28 246 LYS A C 1
ATOM 1642 O O . LYS A 1 214 ? -4.600 -14.315 22.033 1.00 50.12 246 LYS A O 1
ATOM 1648 N N . LYS A 1 215 ? -5.920 -13.626 20.357 1.00 50.71 247 LYS A N 1
ATOM 1649 C CA . LYS A 1 215 ? -7.140 -13.461 21.226 1.00 54.71 247 LYS A CA 1
ATOM 1650 C C . LYS A 1 215 ? -7.516 -14.777 21.963 1.00 58.38 247 LYS A C 1
ATOM 1651 O O . LYS A 1 215 ? -7.745 -14.793 23.178 1.00 52.48 247 LYS A O 1
ATOM 1655 N N . ILE A 1 216 ? -7.499 -15.917 21.257 1.00 50.88 248 ILE A N 1
ATOM 1656 C CA . ILE A 1 216 ? -7.917 -17.191 21.858 1.00 45.80 248 ILE A CA 1
ATOM 1657 C C . ILE A 1 216 ? -6.926 -17.694 22.900 1.00 47.94 248 ILE A C 1
ATOM 1658 O O . ILE A 1 216 ? -7.321 -18.244 23.949 1.00 50.64 248 ILE A O 1
ATOM 1663 N N . ILE A 1 217 ? -5.658 -17.575 22.557 1.00 45.63 249 ILE A N 1
ATOM 1664 C CA . ILE A 1 217 ? -4.556 -18.012 23.372 1.00 45.96 249 ILE A CA 1
ATOM 1665 C C . ILE A 1 217 ? -4.564 -17.119 24.642 1.00 51.71 249 ILE A C 1
ATOM 1666 O O . ILE A 1 217 ? -4.567 -17.634 25.726 1.00 53.47 249 ILE A O 1
ATOM 1671 N N . ASP A 1 218 ? -4.614 -15.811 24.492 1.00 52.13 250 ASP A N 1
ATOM 1672 C CA . ASP A 1 218 ? -4.725 -14.889 25.663 1.00 56.50 250 ASP A CA 1
ATOM 1673 C C . ASP A 1 218 ? -5.915 -15.197 26.618 1.00 57.95 250 ASP A C 1
ATOM 1674 O O . ASP A 1 218 ? -5.770 -15.286 27.841 1.00 57.72 250 ASP A O 1
ATOM 1679 N N . GLU A 1 219 ? -7.066 -15.477 26.067 1.00 54.00 251 GLU A N 1
ATOM 1680 C CA . GLU A 1 219 ? -8.186 -15.880 26.892 1.00 56.89 251 GLU A CA 1
ATOM 1681 C C . GLU A 1 219 ? -8.018 -17.240 27.574 1.00 59.84 251 GLU A C 1
ATOM 1682 O O . GLU A 1 219 ? -8.506 -17.437 28.682 1.00 56.83 251 GLU A O 1
ATOM 1688 N N . ARG A 1 220 ? -7.401 -18.209 26.911 1.00 56.36 252 ARG A N 1
ATOM 1689 C CA . ARG A 1 220 ? -7.172 -19.500 27.546 1.00 51.81 252 ARG A CA 1
ATOM 1690 C C . ARG A 1 220 ? -6.135 -19.377 28.688 1.00 56.65 252 ARG A C 1
ATOM 1691 O O . ARG A 1 220 ? -6.249 -20.067 29.721 1.00 59.90 252 ARG A O 1
ATOM 1699 N N . ARG A 1 221 ? -5.107 -18.564 28.485 1.00 56.46 253 ARG A N 1
ATOM 1700 C CA . ARG A 1 221 ? -4.033 -18.390 29.497 1.00 67.86 253 ARG A CA 1
ATOM 1701 C C . ARG A 1 221 ? -4.626 -17.739 30.750 1.00 73.69 253 ARG A C 1
ATOM 1702 O O . ARG A 1 221 ? -4.201 -18.073 31.858 1.00 73.19 253 ARG A O 1
ATOM 1710 N N . ALA A 1 222 ? -5.614 -16.851 30.557 1.00 71.54 254 ALA A N 1
ATOM 1711 C CA . ALA A 1 222 ? -6.327 -16.194 31.657 1.00 74.32 254 ALA A CA 1
ATOM 1712 C C . ALA A 1 222 ? -7.313 -17.116 32.376 1.00 76.95 254 ALA A C 1
ATOM 1713 O O . ALA A 1 222 ? -7.915 -16.716 33.351 1.00 85.52 254 ALA A O 1
ATOM 1715 N N . ASN A 1 223 ? -7.535 -18.321 31.877 1.00 71.76 255 ASN A N 1
ATOM 1716 C CA . ASN A 1 223 ? -8.390 -19.299 32.550 1.00 71.26 255 ASN A CA 1
ATOM 1717 C C . ASN A 1 223 ? -7.720 -20.677 32.477 1.00 70.11 255 ASN A C 1
ATOM 1718 O O . ASN A 1 223 ? -8.299 -21.614 31.948 1.00 70.62 255 ASN A O 1
ATOM 1723 N N . PRO A 1 224 ? -6.518 -20.817 33.065 1.00 77.32 256 PRO A N 1
ATOM 1724 C CA . PRO A 1 224 ? -5.694 -22.037 32.878 1.00 79.07 256 PRO A CA 1
ATOM 1725 C C . PRO A 1 224 ? -6.267 -23.351 33.420 1.00 79.91 256 PRO A C 1
ATOM 1726 O O . PRO A 1 224 ? -5.767 -24.433 33.084 1.00 81.93 256 PRO A O 1
ATOM 1730 N N . GLU A 1 225 ? -7.296 -23.261 34.245 1.00 82.61 257 GLU A N 1
ATOM 1731 C CA . GLU A 1 225 ? -7.955 -24.444 34.798 1.00 89.25 257 GLU A CA 1
ATOM 1732 C C . GLU A 1 225 ? -9.009 -25.063 33.862 1.00 85.14 257 GLU A C 1
ATOM 1733 O O . GLU A 1 225 ? -9.531 -26.125 34.172 1.00 90.03 257 GLU A O 1
ATOM 1739 N N . VAL A 1 226 ? -9.330 -24.426 32.738 1.00 77.74 258 VAL A N 1
ATOM 1740 C CA . VAL A 1 226 ? -10.273 -25.014 31.774 1.00 75.72 258 VAL A CA 1
ATOM 1741 C C . VAL A 1 226 ? -9.511 -26.001 30.848 1.00 76.33 258 VAL A C 1
ATOM 1742 O O . VAL A 1 226 ? -8.514 -25.624 30.233 1.00 64.76 258 VAL A O 1
ATOM 1746 N N . LYS A 1 227 ? -9.962 -27.260 30.792 1.00 79.19 259 LYS A N 1
ATOM 1747 C CA . LYS A 1 227 ? -9.327 -28.317 29.969 1.00 76.87 259 LYS A CA 1
ATOM 1748 C C . LYS A 1 227 ? -9.790 -28.145 28.513 1.00 74.49 259 LYS A C 1
ATOM 1749 O O . LYS A 1 227 ? -10.996 -28.089 28.237 1.00 66.05 259 LYS A O 1
ATOM 1751 N N . HIS A 1 228 ? -8.849 -28.046 27.579 1.00 69.79 260 HIS A N 1
ATOM 1752 C CA . HIS A 1 228 ? -9.199 -28.058 26.157 1.00 63.98 260 HIS A CA 1
ATOM 1753 C C . HIS A 1 228 ? -8.580 -29.241 25.425 1.00 65.27 260 HIS A C 1
ATOM 1754 O O . HIS A 1 228 ? -7.371 -29.502 25.519 1.00 63.25 260 HIS A O 1
ATOM 1761 N N . ASN A 1 229 ? -9.425 -29.937 24.682 1.00 60.35 261 ASN A N 1
ATOM 1762 C CA . ASN A 1 229 ? -9.002 -31.024 23.823 1.00 63.92 261 ASN A CA 1
ATOM 1763 C C . ASN A 1 229 ? -8.928 -30.614 22.308 1.00 59.12 261 ASN A C 1
ATOM 1764 O O . ASN A 1 229 ? -9.928 -30.635 21.567 1.00 49.84 261 ASN A O 1
ATOM 1769 N N . ASP A 1 230 ? -7.741 -30.185 21.909 1.00 53.96 262 ASP A N 1
ATOM 1770 C CA . ASP A 1 230 ? -7.459 -29.813 20.544 1.00 55.64 262 ASP A CA 1
ATOM 1771 C C . ASP A 1 230 ? -5.952 -29.649 20.374 1.00 50.97 262 ASP A C 1
ATOM 1772 O O . ASP A 1 230 ? -5.224 -29.607 21.363 1.00 49.18 262 ASP A O 1
ATOM 1777 N N . CYS A 1 231 ? -5.504 -29.558 19.129 1.00 47.73 263 CYS A N 1
ATOM 1778 C CA . CYS A 1 231 ? -4.101 -29.314 18.828 1.00 46.65 263 CYS A CA 1
ATOM 1779 C C . CYS A 1 231 ? -3.576 -28.015 19.470 1.00 47.52 263 CYS A C 1
ATOM 1780 O O . CYS A 1 231 ? -2.408 -27.972 19.933 1.00 43.50 263 CYS A O 1
ATOM 1783 N N . LEU A 1 232 ? -4.395 -26.948 19.471 1.00 46.25 264 LEU A N 1
ATOM 1784 C CA . LEU A 1 232 ? -4.007 -25.645 20.053 1.00 46.66 264 LEU A CA 1
ATOM 1785 C C . LEU A 1 232 ? -3.490 -25.776 21.525 1.00 44.31 264 LEU A C 1
ATOM 1786 O O . LEU A 1 232 ? -2.563 -25.121 21.890 1.00 50.87 264 LEU A O 1
ATOM 1791 N N . GLN A 1 233 ? -4.105 -26.625 22.315 1.00 48.65 265 GLN A N 1
ATOM 1792 C CA . GLN A 1 233 ? -3.720 -26.821 23.728 1.00 51.20 265 GLN A CA 1
ATOM 1793 C C . GLN A 1 233 ? -2.383 -27.556 23.767 1.00 55.50 265 GLN A C 1
ATOM 1794 O O . GLN A 1 233 ? -1.502 -27.135 24.495 1.00 52.12 265 GLN A O 1
ATOM 1800 N N . VAL A 1 234 ? -2.227 -28.597 22.919 1.00 49.73 266 VAL A N 1
ATOM 1801 C CA . VAL A 1 234 ? -0.949 -29.241 22.798 1.00 44.75 266 VAL A CA 1
ATOM 1802 C C . VAL A 1 234 ? 0.096 -28.203 22.403 1.00 41.96 266 VAL A C 1
ATOM 1803 O O . VAL A 1 234 ? 1.155 -28.158 23.056 1.00 47.48 266 VAL A O 1
ATOM 1807 N N . PHE A 1 235 ? -0.170 -27.274 21.461 1.00 42.49 267 PHE A N 1
ATOM 1808 C CA . PHE A 1 235 ? 0.860 -26.302 21.071 1.00 42.10 267 PHE A CA 1
ATOM 1809 C C . PHE A 1 235 ? 1.092 -25.195 22.142 1.00 48.53 267 PHE A C 1
ATOM 1810 O O . PHE A 1 235 ? 2.182 -24.602 22.203 1.00 46.35 267 PHE A O 1
ATOM 1818 N N . MET A 1 236 ? 0.060 -24.850 22.898 1.00 47.83 268 MET A N 1
ATOM 1819 C CA . MET A 1 236 ? 0.215 -23.867 23.983 1.00 49.41 268 MET A CA 1
ATOM 1820 C C . MET A 1 236 ? 1.089 -24.389 25.176 1.00 52.58 268 MET A C 1
ATOM 1821 O O . MET A 1 236 ? 1.780 -23.599 25.830 1.00 52.68 268 MET A O 1
ATOM 1826 N N . ASP A 1 237 ? 1.033 -25.700 25.406 1.00 49.07 269 ASP A N 1
ATOM 1827 C CA . ASP A 1 237 ? 1.790 -26.393 26.452 1.00 57.66 269 ASP A CA 1
ATOM 1828 C C . ASP A 1 237 ? 3.167 -26.842 25.989 1.00 58.48 269 ASP A C 1
ATOM 1829 O O . ASP A 1 237 ? 3.931 -27.315 26.805 1.00 49.67 269 ASP A O 1
ATOM 1834 N N . ALA A 1 238 ? 3.501 -26.668 24.712 1.00 49.73 270 ALA A N 1
ATOM 1835 C CA . ALA A 1 238 ? 4.763 -27.108 24.182 1.00 48.73 270 ALA A CA 1
ATOM 1836 C C . ALA A 1 238 ? 5.912 -26.232 24.646 1.00 45.94 270 ALA A C 1
ATOM 1837 O O . ALA A 1 238 ? 5.829 -24.978 24.718 1.00 43.80 270 ALA A O 1
ATOM 1839 N N . ARG A 1 239 ? 7.067 -26.842 24.874 1.00 44.53 271 ARG A N 1
ATOM 1840 C CA . ARG A 1 239 ? 8.257 -25.996 25.128 1.00 45.74 271 ARG A CA 1
ATOM 1841 C C . ARG A 1 239 ? 9.463 -26.567 24.444 1.00 40.15 271 ARG A C 1
ATOM 1842 O O . ARG A 1 239 ? 9.673 -27.806 24.424 1.00 43.42 271 ARG A O 1
ATOM 1850 N N . TYR A 1 240 ? 10.265 -25.659 23.947 1.00 42.18 272 TYR A N 1
ATOM 1851 C CA . TYR A 1 240 ? 11.565 -25.975 23.432 1.00 47.36 272 TYR A CA 1
ATOM 1852 C C . TYR A 1 240 ? 12.478 -26.324 24.661 1.00 63.79 272 TYR A C 1
ATOM 1853 O O . TYR A 1 240 ? 12.366 -25.666 25.733 1.00 49.50 272 TYR A O 1
ATOM 1862 N N . ARG A 1 241 ? 13.347 -27.334 24.517 1.00 53.58 273 ARG A N 1
ATOM 1863 C CA . ARG A 1 241 ? 14.378 -27.634 25.532 1.00 60.23 273 ARG A CA 1
ATOM 1864 C C . ARG A 1 241 ? 15.203 -26.358 25.904 1.00 58.28 273 ARG A C 1
ATOM 1865 O O . ARG A 1 241 ? 15.695 -25.651 25.010 1.00 54.67 273 ARG A O 1
ATOM 1873 N N . GLY A 1 242 ? 15.353 -26.102 27.218 1.00 67.61 274 GLY A N 1
ATOM 1874 C CA . GLY A 1 242 ? 16.133 -24.970 27.748 1.00 64.19 274 GLY A CA 1
ATOM 1875 C C . GLY A 1 242 ? 15.553 -23.574 27.554 1.00 74.93 274 GLY A C 1
ATOM 1876 O O . GLY A 1 242 ? 16.299 -22.578 27.583 1.00 73.62 274 GLY A O 1
ATOM 1877 N N . GLU A 1 243 ? 14.239 -23.491 27.334 1.00 83.82 275 GLU A N 1
ATOM 1878 C CA . GLU A 1 243 ? 13.523 -22.206 27.179 1.00 94.37 275 GLU A CA 1
ATOM 1879 C C . GLU A 1 243 ? 12.170 -22.267 27.919 1.00 94.09 275 GLU A C 1
ATOM 1880 O O . GLU A 1 243 ? 11.240 -22.992 27.523 1.00 93.08 275 GLU A O 1
ATOM 1886 N N . GLU A 1 244 ? 12.081 -21.496 29.003 1.00 94.82 276 GLU A N 1
ATOM 1887 C CA . GLU A 1 244 ? 10.877 -21.439 29.837 1.00 98.74 276 GLU A CA 1
ATOM 1888 C C . GLU A 1 244 ? 9.671 -20.873 29.050 1.00 86.08 276 GLU A C 1
ATOM 1889 O O . GLU A 1 244 ? 8.540 -21.321 29.297 1.00 88.01 276 GLU A O 1
ATOM 1891 N N . GLN A 1 245 ? 9.927 -19.928 28.117 1.00 81.41 277 GLN A N 1
ATOM 1892 C CA . GLN A 1 245 ? 8.874 -19.239 27.314 1.00 79.80 277 GLN A CA 1
ATOM 1893 C C . GLN A 1 245 ? 8.124 -20.217 26.342 1.00 80.49 277 GLN A C 1
ATOM 1894 O O . GLN A 1 245 ? 8.707 -21.151 25.723 1.00 68.00 277 GLN A O 1
ATOM 1896 N N . ALA A 1 246 ? 6.805 -20.037 26.302 1.00 70.40 278 ALA A N 1
ATOM 1897 C CA . ALA A 1 246 ? 5.957 -20.769 25.383 1.00 65.83 278 ALA A CA 1
ATOM 1898 C C . ALA A 1 246 ? 6.275 -20.331 23.931 1.00 55.66 278 ALA A C 1
ATOM 1899 O O . ALA A 1 246 ? 6.861 -19.265 23.688 1.00 55.82 278 ALA A O 1
ATOM 1901 N N . LEU A 1 247 ? 5.912 -21.175 22.980 1.00 52.36 279 LEU A N 1
ATOM 1902 C CA . LEU A 1 247 ? 5.856 -20.772 21.574 1.00 51.83 279 LEU A CA 1
ATOM 1903 C C . LEU A 1 247 ? 5.051 -19.450 21.448 1.00 50.04 279 LEU A C 1
ATOM 1904 O O . LEU A 1 247 ? 3.974 -19.307 22.054 1.00 52.61 279 LEU A O 1
ATOM 1909 N N . ASN A 1 248 ? 5.556 -18.489 20.679 1.00 48.01 280 ASN A N 1
ATOM 1910 C CA . ASN A 1 248 ? 4.799 -17.254 20.436 1.00 53.25 280 ASN A CA 1
ATOM 1911 C C . ASN A 1 248 ? 3.596 -17.478 19.502 1.00 53.18 280 ASN A C 1
ATOM 1912 O O . ASN A 1 248 ? 3.423 -18.557 18.911 1.00 46.58 280 ASN A O 1
ATOM 1917 N N . ASP A 1 249 ? 2.791 -16.452 19.359 1.00 45.22 281 ASP A N 1
ATOM 1918 C CA . ASP A 1 249 ? 1.501 -16.571 18.662 1.00 53.94 281 ASP A CA 1
ATOM 1919 C C . ASP A 1 249 ? 1.683 -16.904 17.144 1.00 49.75 281 ASP A C 1
ATOM 1920 O O . ASP A 1 249 ? 0.916 -17.670 16.622 1.00 47.25 281 ASP A O 1
ATOM 1925 N N . GLU A 1 250 ? 2.653 -16.279 16.484 1.00 49.86 282 GLU A N 1
ATOM 1926 C CA . GLU A 1 250 ? 2.966 -16.577 15.062 1.00 59.19 282 GLU A CA 1
ATOM 1927 C C . GLU A 1 250 ? 3.413 -18.033 14.862 1.00 56.01 282 GLU A C 1
ATOM 1928 O O . GLU A 1 250 ? 2.998 -18.643 13.898 1.00 46.38 282 GLU A O 1
ATOM 1934 N N . GLU A 1 251 ? 4.172 -18.606 15.806 1.00 47.03 283 GLU A N 1
ATOM 1935 C CA . GLU A 1 251 ? 4.596 -19.986 15.716 1.00 50.69 283 GLU A CA 1
ATOM 1936 C C . GLU A 1 251 ? 3.420 -20.906 15.868 1.00 45.48 283 GLU A C 1
ATOM 1937 O O . GLU A 1 251 ? 3.306 -21.866 15.140 1.00 42.97 283 GLU A O 1
ATOM 1943 N N . ILE A 1 252 ? 2.537 -20.627 16.816 1.00 45.69 284 ILE A N 1
ATOM 1944 C CA . ILE A 1 252 ? 1.411 -21.486 17.086 1.00 45.29 284 ILE A CA 1
ATOM 1945 C C . ILE A 1 252 ? 0.462 -21.478 15.874 1.00 46.76 284 ILE A C 1
ATOM 1946 O O . ILE A 1 252 ? -0.028 -22.556 15.409 1.00 42.47 284 ILE A O 1
ATOM 1951 N N . THR A 1 253 ? 0.222 -20.285 15.369 1.00 45.50 285 THR A N 1
ATOM 1952 C CA . THR A 1 253 ? -0.631 -20.146 14.193 1.00 45.48 285 THR A CA 1
ATOM 1953 C C . THR A 1 253 ? -0.014 -20.888 13.000 1.00 46.35 285 THR A C 1
ATOM 1954 O O . THR A 1 253 ? -0.712 -21.601 12.271 1.00 46.53 285 THR A O 1
ATOM 1958 N N . GLY A 1 254 ? 1.307 -20.768 12.886 1.00 42.42 286 GLY A N 1
ATOM 1959 C CA . GLY A 1 254 ? 2.065 -21.377 11.840 1.00 44.37 286 GLY A CA 1
ATOM 1960 C C . GLY A 1 254 ? 1.921 -22.860 11.810 1.00 41.01 286 GLY A C 1
ATOM 1961 O O . GLY A 1 254 ? 1.769 -23.428 10.709 1.00 41.12 286 GLY A O 1
ATOM 1962 N N . LEU A 1 255 ? 1.883 -23.483 12.995 1.00 41.51 287 LEU A N 1
ATOM 1963 C CA . LEU A 1 255 ? 1.766 -24.912 13.073 1.00 44.20 287 LEU A CA 1
ATOM 1964 C C . LEU A 1 255 ? 0.357 -25.364 12.588 1.00 47.51 287 LEU A C 1
ATOM 1965 O O . LEU A 1 255 ? 0.214 -26.350 11.869 1.00 44.02 287 LEU A O 1
ATOM 1970 N N . MET A 1 256 ? -0.662 -24.613 12.945 1.00 44.06 288 MET A N 1
ATOM 1971 C CA . MET A 1 256 ? -2.009 -24.873 12.515 1.00 41.35 288 MET A CA 1
ATOM 1972 C C . MET A 1 256 ? -2.136 -24.725 10.999 1.00 39.89 288 MET A C 1
ATOM 1973 O O . MET A 1 256 ? -2.807 -25.491 10.394 1.00 39.89 288 MET A O 1
ATOM 1978 N N . ILE A 1 257 ? -1.561 -23.682 10.421 1.00 36.11 289 ILE A N 1
ATOM 1979 C CA . ILE A 1 257 ? -1.610 -23.515 8.992 1.00 38.05 289 ILE A CA 1
ATOM 1980 C C . ILE A 1 257 ? -0.924 -24.685 8.286 1.00 39.54 289 ILE A C 1
ATOM 1981 O O . ILE A 1 257 ? -1.432 -25.222 7.292 1.00 35.51 289 ILE A O 1
ATOM 1986 N N . ALA A 1 258 ? 0.204 -25.131 8.828 1.00 37.67 290 ALA A N 1
ATOM 1987 C CA . ALA A 1 258 ? 0.918 -26.261 8.250 1.00 39.09 290 ALA A CA 1
ATOM 1988 C C . ALA A 1 258 ? 0.081 -27.535 8.264 1.00 36.13 290 ALA A C 1
ATOM 1989 O O . ALA A 1 258 ? 0.067 -28.274 7.273 1.00 37.01 290 ALA A O 1
ATOM 1991 N N . LEU A 1 259 ? -0.657 -27.750 9.332 1.00 33.66 291 LEU A N 1
ATOM 1992 C CA . LEU A 1 259 ? -1.530 -28.909 9.443 1.00 37.68 291 LEU A CA 1
ATOM 1993 C C . LEU A 1 259 ? -2.734 -28.817 8.493 1.00 40.53 291 LEU A C 1
ATOM 1994 O O . LEU A 1 259 ? -3.159 -29.831 7.987 1.00 36.84 291 LEU A O 1
ATOM 1999 N N . LEU A 1 260 ? -3.256 -27.623 8.253 1.00 36.84 292 LEU A N 1
ATOM 2000 C CA . LEU A 1 260 ? -4.280 -27.413 7.191 1.00 37.97 292 LEU A CA 1
ATOM 2001 C C . LEU A 1 260 ? -3.718 -27.679 5.819 1.00 37.56 292 LEU A C 1
ATOM 2002 O O . LEU A 1 260 ? -4.340 -28.350 5.035 1.00 34.95 292 LEU A O 1
ATOM 2007 N N . PHE A 1 261 ? -2.528 -27.200 5.520 1.00 33.17 293 PHE A N 1
ATOM 2008 C CA . PHE A 1 261 ? -1.959 -27.495 4.210 1.00 35.84 293 PHE A CA 1
ATOM 2009 C C . PHE A 1 261 ? -1.630 -28.970 4.071 1.00 40.40 293 PHE A C 1
ATOM 2010 O O . PHE A 1 261 ? -1.739 -29.495 2.961 1.00 35.01 293 PHE A O 1
ATOM 2018 N N . ALA A 1 262 ? -1.190 -29.618 5.141 1.00 38.02 294 ALA A N 1
ATOM 2019 C CA . ALA A 1 262 ? -0.821 -31.051 5.027 1.00 35.76 294 ALA A CA 1
ATOM 2020 C C . ALA A 1 262 ? -2.018 -31.940 4.854 1.00 35.78 294 ALA A C 1
ATOM 2021 O O . ALA A 1 262 ? -1.907 -32.962 4.187 1.00 36.22 294 ALA A O 1
ATOM 2023 N N . GLY A 1 263 ? -3.126 -31.590 5.527 1.00 32.16 295 GLY A N 1
ATOM 2024 C CA . GLY A 1 263 ? -4.259 -32.461 5.765 1.00 36.39 295 GLY A CA 1
ATOM 2025 C C . GLY A 1 263 ? -5.549 -32.240 5.009 1.00 37.48 295 GLY A C 1
ATOM 2026 O O . GLY A 1 263 ? -6.410 -33.130 4.965 1.00 39.94 295 GLY A O 1
ATOM 2027 N N . GLN A 1 264 ? -5.770 -31.052 4.490 1.00 39.96 296 GLN A N 1
ATOM 2028 C CA . GLN A 1 264 ? -7.124 -30.718 3.953 1.00 36.21 296 GLN A CA 1
ATOM 2029 C C . GLN A 1 264 ? -7.389 -31.305 2.558 1.00 33.17 296 GLN A C 1
ATOM 2030 O O . GLN A 1 264 ? -8.265 -32.143 2.415 1.00 35.21 296 GLN A O 1
ATOM 2036 N N . HIS A 1 265 ? -6.615 -30.910 1.549 1.00 31.66 297 HIS A N 1
ATOM 2037 C CA . HIS A 1 265 ? -6.889 -31.332 0.185 1.00 33.96 297 HIS A CA 1
ATOM 2038 C C . HIS A 1 265 ? -6.492 -32.770 0.067 1.00 34.62 297 HIS A C 1
ATOM 2039 O O . HIS A 1 265 ? -7.193 -33.505 -0.547 1.00 34.64 297 HIS A O 1
ATOM 2046 N N . THR A 1 266 ? -5.413 -33.172 0.704 1.00 32.45 298 THR A N 1
ATOM 2047 C CA . THR A 1 266 ? -5.031 -34.610 0.654 1.00 34.34 298 THR A CA 1
ATOM 2048 C C . THR A 1 266 ? -6.205 -35.516 1.135 1.00 32.70 298 THR A C 1
ATOM 2049 O O . THR A 1 266 ? -6.605 -36.573 0.503 1.00 33.72 298 THR A O 1
ATOM 2053 N N . SER A 1 267 ? -6.734 -35.194 2.324 1.00 33.69 299 SER A N 1
ATOM 2054 C CA . SER A 1 267 ? -7.809 -36.010 2.906 1.00 32.70 299 SER A CA 1
ATOM 2055 C C . SER A 1 267 ? -9.094 -35.933 2.101 1.00 33.31 299 SER A C 1
ATOM 2056 O O . SER A 1 267 ? -9.752 -36.919 1.871 1.00 34.15 299 SER A O 1
ATOM 2059 N N . SER A 1 268 ? -9.468 -34.752 1.632 1.00 32.54 300 SER A N 1
ATOM 2060 C CA . SER A 1 268 ? -10.723 -34.634 0.882 1.00 33.80 300 SER A CA 1
ATOM 2061 C C . SER A 1 268 ? -10.688 -35.247 -0.502 1.00 32.34 300 SER A C 1
ATOM 2062 O O . SER A 1 268 ? -11.685 -35.869 -0.947 1.00 34.69 300 SER A O 1
ATOM 2065 N N . VAL A 1 269 ? -9.550 -35.187 -1.177 1.00 33.82 301 VAL A N 1
ATOM 2066 C CA . VAL A 1 269 ? -9.528 -35.852 -2.466 1.00 34.25 301 VAL A CA 1
ATOM 2067 C C . VAL A 1 269 ? -9.485 -37.350 -2.277 1.00 34.03 301 VAL A C 1
ATOM 2068 O O . VAL A 1 269 ? -10.073 -38.083 -3.046 1.00 32.12 301 VAL A O 1
ATOM 2072 N N . THR A 1 270 ? -8.721 -37.812 -1.297 1.00 34.17 302 THR A N 1
ATOM 2073 C CA . THR A 1 270 ? -8.647 -39.276 -1.061 1.00 32.45 302 THR A CA 1
ATOM 2074 C C . THR A 1 270 ? -10.021 -39.842 -0.570 1.00 36.99 302 THR A C 1
ATOM 2075 O O . THR A 1 270 ? -10.490 -40.916 -1.006 1.00 34.83 302 THR A O 1
ATOM 2079 N N . GLY A 1 271 ? -10.674 -39.131 0.332 1.00 34.22 303 GLY A N 1
ATOM 2080 C CA . GLY A 1 271 ? -12.091 -39.389 0.677 1.00 34.75 303 GLY A CA 1
ATOM 2081 C C . GLY A 1 271 ? -13.028 -39.396 -0.515 1.00 35.01 303 GLY A C 1
ATOM 2082 O O . GLY A 1 271 ? -13.894 -40.252 -0.579 1.00 35.27 303 GLY A O 1
ATOM 2083 N N . SER A 1 272 ? -12.823 -38.490 -1.488 1.00 33.16 304 SER A N 1
ATOM 2084 C CA . SER A 1 272 ? -13.650 -38.423 -2.693 1.00 32.17 304 SER A CA 1
ATOM 2085 C C . SER A 1 272 ? -13.415 -39.612 -3.587 1.00 35.89 304 SER A C 1
ATOM 2086 O O . SER A 1 272 ? -14.358 -40.309 -3.966 1.00 33.00 304 SER A O 1
ATOM 2089 N N . TRP A 1 273 ? -12.147 -39.904 -3.892 1.00 38.45 305 TRP A N 1
ATOM 2090 C CA . TRP A 1 273 ? -11.813 -41.123 -4.704 1.00 37.39 305 TRP A CA 1
ATOM 2091 C C . TRP A 1 273 ? -12.314 -42.445 -4.068 1.00 35.38 305 TRP A C 1
ATOM 2092 O O . TRP A 1 273 ? -12.666 -43.381 -4.780 1.00 36.01 305 TRP A O 1
ATOM 2103 N N . THR A 1 274 ? -12.291 -42.524 -2.771 1.00 34.60 306 THR A N 1
ATOM 2104 C CA . THR A 1 274 ? -12.746 -43.718 -2.082 1.00 37.47 306 THR A CA 1
ATOM 2105 C C . THR A 1 274 ? -14.153 -44.122 -2.526 1.00 39.39 306 THR A C 1
ATOM 2106 O O . THR A 1 274 ? -14.376 -45.261 -2.936 1.00 38.93 306 THR A O 1
ATOM 2110 N N . GLY A 1 275 ? -15.084 -43.172 -2.540 1.00 38.12 307 GLY A N 1
ATOM 2111 C CA . GLY A 1 275 ? -16.442 -43.448 -2.967 1.00 41.70 307 GLY A CA 1
ATOM 2112 C C . GLY A 1 275 ? -16.627 -43.443 -4.471 1.00 40.89 307 GLY A C 1
ATOM 2113 O O . GLY A 1 275 ? -17.396 -44.265 -5.001 1.00 48.74 307 GLY A O 1
ATOM 2114 N N . LEU A 1 276 ? -15.941 -42.542 -5.185 1.00 37.54 308 LEU A N 1
ATOM 2115 C CA . LEU A 1 276 ? -16.042 -42.537 -6.587 1.00 36.24 308 LEU A CA 1
ATOM 2116 C C . LEU A 1 276 ? -15.633 -43.913 -7.159 1.00 39.61 308 LEU A C 1
ATOM 2117 O O . LEU A 1 276 ? -16.316 -44.407 -8.093 1.00 40.39 308 LEU A O 1
ATOM 2122 N N . LEU A 1 277 ? -14.554 -44.499 -6.649 1.00 40.80 309 LEU A N 1
ATOM 2123 C CA . LEU A 1 277 ? -14.137 -45.829 -7.103 1.00 42.99 309 LEU A CA 1
ATOM 2124 C C . LEU A 1 277 ? -15.086 -46.972 -6.608 1.00 42.58 309 LEU A C 1
ATOM 2125 O O . LEU A 1 277 ? -15.484 -47.833 -7.403 1.00 44.70 309 LEU A O 1
ATOM 2130 N N . LEU A 1 278 ? -15.434 -46.965 -5.339 1.00 43.32 310 LEU A N 1
ATOM 2131 C CA . LEU A 1 278 ? -16.264 -48.046 -4.769 1.00 45.65 310 LEU A CA 1
ATOM 2132 C C . LEU A 1 278 ? -17.630 -48.126 -5.445 1.00 49.15 310 LEU A C 1
ATOM 2133 O O . LEU A 1 278 ? -18.139 -49.227 -5.737 1.00 48.88 310 LEU A O 1
ATOM 2138 N N . PHE A 1 279 ? -18.178 -46.987 -5.832 1.00 46.34 311 PHE A N 1
ATOM 2139 C CA . PHE A 1 279 ? -19.516 -46.979 -6.438 1.00 51.07 311 PHE A CA 1
ATOM 2140 C C . PHE A 1 279 ? -19.603 -46.939 -7.936 1.00 48.02 311 PHE A C 1
ATOM 2141 O O . PHE A 1 279 ? -20.703 -46.917 -8.445 1.00 52.70 311 PHE A O 1
ATOM 2149 N N . GLU A 1 280 ? -18.480 -46.910 -8.650 1.00 47.94 312 GLU A N 1
ATOM 2150 C CA . GLU A 1 280 ? -18.429 -47.231 -10.059 1.00 52.94 312 GLU A CA 1
ATOM 2151 C C . GLU A 1 280 ? -19.112 -48.644 -10.276 1.00 56.06 312 GLU A C 1
ATOM 2152 O O . GLU A 1 280 ? -18.866 -49.575 -9.523 1.00 50.76 312 GLU A O 1
ATOM 2158 N N . ALA A 1 281 ? -19.996 -48.738 -11.275 1.00 56.71 313 ALA A N 1
ATOM 2159 C CA . ALA A 1 281 ? -20.930 -49.904 -11.391 1.00 60.84 313 ALA A CA 1
ATOM 2160 C C . ALA A 1 281 ? -20.251 -51.250 -11.122 1.00 52.88 313 ALA A C 1
ATOM 2161 O O . ALA A 1 281 ? -20.609 -51.961 -10.191 1.00 59.21 313 ALA A O 1
ATOM 2163 N N . ASN A 1 282 ? -19.212 -51.536 -11.895 1.00 49.35 314 ASN A N 1
ATOM 2164 C CA . ASN A 1 282 ? -18.437 -52.776 -11.744 1.00 59.89 314 ASN A CA 1
ATOM 2165 C C . ASN A 1 282 ? -17.720 -53.060 -10.445 1.00 59.47 314 ASN A C 1
ATOM 2166 O O . ASN A 1 282 ? -17.782 -54.174 -9.912 1.00 54.31 314 ASN A O 1
ATOM 2171 N N . ASN A 1 283 ? -17.017 -52.049 -9.931 1.00 51.59 315 ASN A N 1
ATOM 2172 C CA . ASN A 1 283 ? -16.352 -52.140 -8.643 1.00 45.25 315 ASN A CA 1
ATOM 2173 C C . ASN A 1 283 ? -17.412 -52.325 -7.562 1.00 45.46 315 ASN A C 1
ATOM 2174 O O . ASN A 1 283 ? -17.162 -52.968 -6.552 1.00 47.09 315 ASN A O 1
ATOM 2179 N N . LYS A 1 284 ? -18.590 -51.703 -7.753 1.00 48.59 316 LYS A N 1
ATOM 2180 C CA . LYS A 1 284 ? -19.648 -51.790 -6.736 1.00 51.96 316 LYS A CA 1
ATOM 2181 C C . LYS A 1 284 ? -20.166 -53.228 -6.575 1.00 44.72 316 LYS A C 1
ATOM 2182 O O . LYS A 1 284 ? -20.236 -53.746 -5.445 1.00 45.17 316 LYS A O 1
ATOM 2188 N N . LYS A 1 285 ? -20.490 -53.820 -7.719 1.00 52.97 317 LYS A N 1
ATOM 2189 C CA . LYS A 1 285 ? -20.940 -55.238 -7.856 1.00 55.15 317 LYS A CA 1
ATOM 2190 C C . LYS A 1 285 ? -19.955 -56.132 -7.114 1.00 54.98 317 LYS A C 1
ATOM 2191 O O . LYS A 1 285 ? -20.365 -56.949 -6.326 1.00 56.74 317 LYS A O 1
ATOM 2195 N N . LYS A 1 286 ? -18.654 -55.868 -7.249 1.00 54.65 318 LYS A N 1
ATOM 2196 C CA . LYS A 1 286 ? -17.608 -56.726 -6.692 1.00 51.87 318 LYS A CA 1
ATOM 2197 C C . LYS A 1 286 ? -17.214 -56.490 -5.215 1.00 52.99 318 LYS A C 1
ATOM 2198 O O . LYS A 1 286 ? -16.992 -57.432 -4.462 1.00 51.04 318 LYS A O 1
ATOM 2204 N N . PHE A 1 287 ? -17.133 -55.232 -4.766 1.00 45.90 319 PHE A N 1
ATOM 2205 C CA . PHE A 1 287 ? -16.586 -54.958 -3.465 1.00 43.95 319 PHE A CA 1
ATOM 2206 C C . PHE A 1 287 ? -17.592 -54.363 -2.494 1.00 45.19 319 PHE A C 1
ATOM 2207 O O . PHE A 1 287 ? -17.356 -54.419 -1.325 1.00 42.72 319 PHE A O 1
ATOM 2215 N N . LEU A 1 288 ? -18.674 -53.753 -2.977 1.00 47.76 320 LEU A N 1
ATOM 2216 C CA . LEU A 1 288 ? -19.638 -53.163 -2.017 1.00 46.83 320 LEU A CA 1
ATOM 2217 C C . LEU A 1 288 ? -20.247 -54.187 -1.065 1.00 45.61 320 LEU A C 1
ATOM 2218 O O . LEU A 1 288 ? -20.353 -53.914 0.149 1.00 46.94 320 LEU A O 1
ATOM 2223 N N . PRO A 1 289 ? -20.605 -55.413 -1.582 1.00 46.96 321 PRO A N 1
ATOM 2224 C CA . PRO A 1 289 ? -21.303 -56.353 -0.675 1.00 47.29 321 PRO A CA 1
ATOM 2225 C C . PRO A 1 289 ? -20.458 -56.672 0.484 1.00 42.99 321 PRO A C 1
ATOM 2226 O O . PRO A 1 289 ? -20.943 -56.681 1.601 1.00 46.08 321 PRO A O 1
ATOM 2230 N N . GLY A 1 290 ? -19.170 -56.894 0.295 1.00 44.47 322 GLY A N 1
ATOM 2231 C CA . GLY A 1 290 ? -18.328 -57.162 1.448 1.00 39.21 322 GLY A CA 1
ATOM 2232 C C . GLY A 1 290 ? -18.141 -55.981 2.407 1.00 44.85 322 GLY A C 1
ATOM 2233 O O . GLY A 1 290 ? -18.014 -56.132 3.658 1.00 45.54 322 GLY A O 1
ATOM 2234 N N . VAL A 1 291 ? -18.083 -54.775 1.839 1.00 47.41 323 VAL A N 1
ATOM 2235 C CA . VAL A 1 291 ? -18.001 -53.582 2.699 1.00 42.51 323 VAL A CA 1
ATOM 2236 C C . VAL A 1 291 ? -19.274 -53.429 3.609 1.00 40.54 323 VAL A C 1
ATOM 2237 O O . VAL A 1 291 ? -19.175 -53.185 4.820 1.00 45.09 323 VAL A O 1
ATOM 2241 N N . LEU A 1 292 ? -20.429 -53.590 3.002 1.00 47.36 324 LEU A N 1
ATOM 2242 C CA . LEU A 1 292 ? -21.723 -53.452 3.755 1.00 50.47 324 LEU A CA 1
ATOM 2243 C C . LEU A 1 292 ? -21.885 -54.577 4.793 1.00 46.43 324 LEU A C 1
ATOM 2244 O O . LEU A 1 292 ? -22.214 -54.368 5.978 1.00 45.73 324 LEU A O 1
ATOM 2249 N N . GLU A 1 293 ? -21.443 -55.765 4.397 1.00 52.04 325 GLU A N 1
ATOM 2250 C CA . GLU A 1 293 ? -21.458 -56.930 5.291 1.00 53.49 325 GLU A CA 1
ATOM 2251 C C . GLU A 1 293 ? -20.620 -56.637 6.491 1.00 50.56 325 GLU A C 1
ATOM 2252 O O . GLU A 1 293 ? -21.000 -56.923 7.628 1.00 49.79 325 GLU A O 1
ATOM 2258 N N . GLU A 1 294 ? -19.450 -56.030 6.250 1.00 47.00 326 GLU A N 1
ATOM 2259 C CA . GLU A 1 294 ? -18.586 -55.639 7.360 1.00 43.34 326 GLU A CA 1
ATOM 2260 C C . GLU A 1 294 ? -19.270 -54.639 8.302 1.00 41.04 326 GLU A C 1
ATOM 2261 O O . GLU A 1 294 ? -19.112 -54.709 9.506 1.00 43.44 326 GLU A O 1
ATOM 2267 N N . GLN A 1 295 ? -19.921 -53.643 7.735 1.00 45.99 327 GLN A N 1
ATOM 2268 C CA . GLN A 1 295 ? -20.613 -52.640 8.587 1.00 47.42 327 GLN A CA 1
ATOM 2269 C C . GLN A 1 295 ? -21.686 -53.349 9.467 1.00 45.56 327 GLN A C 1
ATOM 2270 O O . GLN A 1 295 ? -21.783 -53.045 10.634 1.00 46.80 327 GLN A O 1
ATOM 2276 N N . GLU A 1 296 ? -22.413 -54.308 8.888 1.00 47.90 328 GLU A N 1
ATOM 2277 C CA . GLU A 1 296 ? -23.388 -55.148 9.678 1.00 52.34 328 GLU A CA 1
ATOM 2278 C C . GLU A 1 296 ? -22.731 -55.905 10.824 1.00 50.34 328 GLU A C 1
ATOM 2279 O O . GLU A 1 296 ? -23.177 -55.849 11.998 1.00 53.56 328 GLU A O 1
ATOM 2285 N N . GLU A 1 297 ? -21.592 -56.530 10.561 1.00 47.60 329 GLU A N 1
ATOM 2286 C CA . GLU A 1 297 ? -20.903 -57.230 11.667 1.00 43.93 329 GLU A CA 1
ATOM 2287 C C . GLU A 1 297 ? -20.366 -56.341 12.724 1.00 44.92 329 GLU A C 1
ATOM 2288 O O . GLU A 1 297 ? -20.327 -56.686 13.922 1.00 52.24 329 GLU A O 1
ATOM 2294 N N . ILE A 1 298 ? -19.910 -55.159 12.326 1.00 44.89 330 ILE A N 1
ATOM 2295 C CA . ILE A 1 298 ? -19.393 -54.224 13.315 1.00 39.79 330 ILE A CA 1
ATOM 2296 C C . ILE A 1 298 ? -20.595 -53.740 14.242 1.00 41.50 330 ILE A C 1
ATOM 2297 O O . ILE A 1 298 ? -20.437 -53.567 15.461 1.00 51.89 330 ILE A O 1
ATOM 2302 N N . ARG A 1 299 ? -21.743 -53.467 13.625 1.00 47.14 331 ARG A N 1
ATOM 2303 C CA . ARG A 1 299 ? -22.909 -52.964 14.395 1.00 53.68 331 ARG A CA 1
ATOM 2304 C C . ARG A 1 299 ? -23.388 -54.089 15.344 1.00 55.80 331 ARG A C 1
ATOM 2305 O O . ARG A 1 299 ? -23.555 -53.833 16.535 1.00 54.17 331 ARG A O 1
ATOM 2313 N N . LYS A 1 300 ? -23.454 -55.324 14.830 1.00 58.17 332 LYS A N 1
ATOM 2314 C CA . LYS A 1 300 ? -23.675 -56.529 15.676 1.00 60.87 332 LYS A CA 1
ATOM 2315 C C . LYS A 1 300 ? -22.764 -56.563 16.900 1.00 60.32 332 LYS A C 1
ATOM 2316 O O . LYS A 1 300 ? -23.241 -56.612 18.018 1.00 57.19 332 LYS A O 1
ATOM 2322 N N . GLU A 1 301 ? -21.459 -56.424 16.717 1.00 62.58 333 GLU A N 1
ATOM 2323 C CA . GLU A 1 301 ? -20.516 -56.538 17.830 1.00 59.76 333 GLU A CA 1
ATOM 2324 C C . GLU A 1 301 ? -20.359 -55.317 18.714 1.00 53.87 333 GLU A C 1
ATOM 2325 O O . GLU A 1 301 ? -19.979 -55.424 19.886 1.00 54.24 333 GLU A O 1
ATOM 2331 N N . PHE A 1 302 ? -20.405 -54.137 18.118 1.00 52.11 334 PHE A N 1
ATOM 2332 C CA . PHE A 1 302 ? -20.183 -52.931 18.872 1.00 47.70 334 PHE A CA 1
ATOM 2333 C C . PHE A 1 302 ? -21.464 -52.100 19.072 1.00 46.15 334 PHE A C 1
ATOM 2334 O O . PHE A 1 302 ? -21.403 -51.134 19.821 1.00 43.70 334 PHE A O 1
ATOM 2342 N N . GLY A 1 303 ? -22.570 -52.451 18.418 1.00 45.27 335 GLY A N 1
ATOM 2343 C CA . GLY A 1 303 ? -23.743 -51.541 18.427 1.00 50.17 335 GLY A CA 1
ATOM 2344 C C . GLY A 1 303 ? -23.484 -50.384 17.480 1.00 54.09 335 GLY A C 1
ATOM 2345 O O . GLY A 1 303 ? -22.557 -50.452 16.654 1.00 51.04 335 GLY A O 1
ATOM 2346 N N . ASP A 1 304 ? -24.238 -49.304 17.635 1.00 50.45 336 ASP A N 1
ATOM 2347 C CA . ASP A 1 304 ? -24.248 -48.273 16.601 1.00 52.50 336 ASP A CA 1
ATOM 2348 C C . ASP A 1 304 ? -23.262 -47.133 16.773 1.00 41.23 336 ASP A C 1
ATOM 2349 O O . ASP A 1 304 ? -23.058 -46.402 15.824 1.00 50.01 336 ASP A O 1
ATOM 2354 N N . GLU A 1 305 ? -22.692 -46.939 17.941 1.00 40.73 337 GLU A N 1
ATOM 2355 C CA . GLU A 1 305 ? -21.788 -45.846 18.159 1.00 43.18 337 GLU A CA 1
ATOM 2356 C C . GLU A 1 305 ? -20.492 -46.023 17.324 1.00 52.71 337 GLU A C 1
ATOM 2357 O O . GLU A 1 305 ? -19.921 -47.126 17.277 1.00 46.38 337 GLU A O 1
ATOM 2363 N N . LEU A 1 306 ? -20.069 -44.948 16.643 1.00 46.25 338 LEU A N 1
ATOM 2364 C CA . LEU A 1 306 ? -18.789 -44.945 15.888 1.00 45.78 338 LEU A CA 1
ATOM 2365 C C . LEU A 1 306 ? -17.646 -44.562 16.789 1.00 46.13 338 LEU A C 1
ATOM 2366 O O . LEU A 1 306 ? -17.366 -43.406 17.026 1.00 57.00 338 LEU A O 1
ATOM 2371 N N . THR A 1 307 ? -17.072 -45.576 17.404 1.00 45.43 339 THR A N 1
ATOM 2372 C CA . THR A 1 307 ? -15.998 -45.398 18.361 1.00 44.63 339 THR A CA 1
ATOM 2373 C C . THR A 1 307 ? -14.672 -45.684 17.587 1.00 40.32 339 THR A C 1
ATOM 2374 O O . THR A 1 307 ? -14.688 -46.374 16.554 1.00 41.44 339 THR A O 1
ATOM 2378 N N . MET A 1 308 ? -13.586 -45.205 18.147 1.00 43.43 340 MET A N 1
ATOM 2379 C CA . MET A 1 308 ? -12.239 -45.597 17.734 1.00 54.68 340 MET A CA 1
ATOM 2380 C C . MET A 1 308 ? -12.080 -47.117 17.454 1.00 52.34 340 MET A C 1
ATOM 2381 O O . MET A 1 308 ? -11.574 -47.544 16.417 1.00 44.48 340 MET A O 1
ATOM 2386 N N . GLU A 1 309 ? -12.576 -47.932 18.370 1.00 51.19 341 GLU A N 1
ATOM 2387 C CA . GLU A 1 309 ? -12.420 -49.383 18.299 1.00 53.83 341 GLU A CA 1
ATOM 2388 C C . GLU A 1 309 ? -13.178 -49.985 17.158 1.00 49.87 341 GLU A C 1
ATOM 2389 O O . GLU A 1 309 ? -12.740 -50.919 16.494 1.00 51.14 341 GLU A O 1
ATOM 2395 N N . ALA A 1 310 ? -14.402 -49.522 16.965 1.00 41.48 342 ALA A N 1
ATOM 2396 C CA . ALA A 1 310 ? -15.191 -49.967 15.863 1.00 39.60 342 ALA A CA 1
ATOM 2397 C C . ALA A 1 310 ? -14.562 -49.505 14.502 1.00 44.83 342 ALA A C 1
ATOM 2398 O O . ALA A 1 310 ? -14.567 -50.257 13.509 1.00 42.25 342 ALA A O 1
ATOM 2400 N N . LEU A 1 311 ? -14.064 -48.257 14.446 1.00 42.40 343 LEU A N 1
ATOM 2401 C CA . LEU A 1 311 ? -13.484 -47.778 13.188 1.00 41.20 343 LEU A CA 1
ATOM 2402 C C . LEU A 1 311 ? -12.201 -48.653 12.818 1.00 40.13 343 LEU A C 1
ATOM 2403 O O . LEU A 1 311 ? -11.975 -48.972 11.637 1.00 40.82 343 LEU A O 1
ATOM 2408 N N . ASN A 1 312 ? -11.430 -49.025 13.851 1.00 48.03 344 ASN A N 1
ATOM 2409 C CA . ASN A 1 312 ? -10.196 -49.828 13.739 1.00 46.77 344 ASN A CA 1
ATOM 2410 C C . ASN A 1 312 ? -10.438 -51.246 13.334 1.00 53.27 344 ASN A C 1
ATOM 2411 O O . ASN A 1 312 ? -9.488 -51.917 12.993 1.00 50.23 344 ASN A O 1
ATOM 2416 N N . LYS A 1 313 ? -11.691 -51.698 13.322 1.00 49.09 345 LYS A N 1
ATOM 2417 C CA . LYS A 1 313 ? -12.056 -53.013 12.805 1.00 44.76 345 LYS A CA 1
ATOM 2418 C C . LYS A 1 313 ? -12.565 -52.983 11.423 1.00 46.18 345 LYS A C 1
ATOM 2419 O O . LYS A 1 313 ? -12.890 -54.038 10.841 1.00 47.48 345 LYS A O 1
ATOM 2425 N N . MET A 1 314 ? -12.697 -51.794 10.837 1.00 39.07 346 MET A N 1
ATOM 2426 C CA . MET A 1 314 ? -13.277 -51.714 9.486 1.00 41.84 346 MET A CA 1
ATOM 2427 C C . MET A 1 314 ? -12.223 -51.968 8.389 1.00 50.68 346 MET A C 1
ATOM 2428 O O . MET A 1 314 ? -11.836 -51.060 7.595 1.00 39.64 346 MET A O 1
ATOM 2433 N N . ASP A 1 315 ? -11.820 -53.231 8.274 1.00 46.67 347 ASP A N 1
ATOM 2434 C CA . ASP A 1 315 ? -10.677 -53.563 7.443 1.00 45.20 347 ASP A CA 1
ATOM 2435 C C . ASP A 1 315 ? -10.955 -53.474 6.004 1.00 39.66 347 ASP A C 1
ATOM 2436 O O . ASP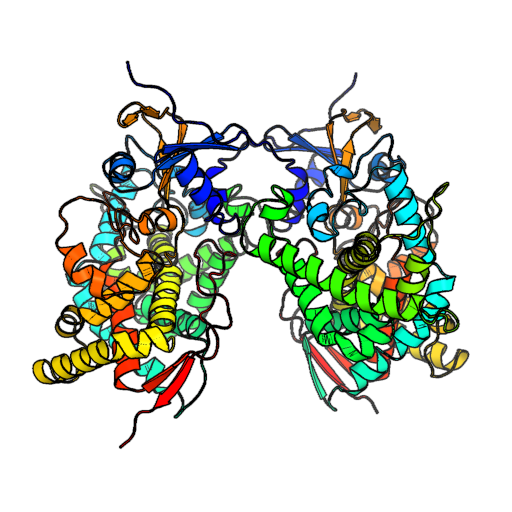 A 1 315 ? -10.086 -53.006 5.269 1.00 45.65 347 ASP A O 1
ATOM 2441 N N . LYS A 1 316 ? -12.122 -53.922 5.553 1.00 39.47 348 LYS A N 1
ATOM 2442 C CA . LYS A 1 316 ? -12.453 -53.879 4.161 1.00 38.99 348 LYS A CA 1
ATOM 2443 C C . LYS A 1 316 ? -12.624 -52.407 3.664 1.00 46.85 348 LYS A C 1
ATOM 2444 O O . LYS A 1 316 ? -12.205 -52.069 2.560 1.00 41.66 348 LYS A O 1
ATOM 2450 N N . LEU A 1 317 ? -13.195 -51.569 4.518 1.00 45.95 349 LEU A N 1
ATOM 2451 C CA . LEU A 1 317 ? -13.329 -50.134 4.168 1.00 44.48 349 LEU A CA 1
ATOM 2452 C C . LEU A 1 317 ? -11.951 -49.467 4.170 1.00 40.58 349 LEU A C 1
ATOM 2453 O O . LEU A 1 317 ? -11.662 -48.676 3.299 1.00 43.24 349 LEU A O 1
ATOM 2458 N N . HIS A 1 318 ? -11.123 -49.806 5.164 1.00 41.76 350 HIS A N 1
ATOM 2459 C CA . HIS A 1 318 ? -9.758 -49.307 5.257 1.00 39.04 350 HIS A CA 1
ATOM 2460 C C . HIS A 1 318 ? -9.027 -49.593 3.943 1.00 43.42 350 HIS A C 1
ATOM 2461 O O . HIS A 1 318 ? -8.362 -48.702 3.382 1.00 39.91 350 HIS A O 1
ATOM 2468 N N . ARG A 1 319 ? -9.174 -50.826 3.438 1.00 37.81 351 ARG A N 1
ATOM 2469 C CA . ARG A 1 319 ? -8.587 -51.218 2.166 1.00 41.49 351 ARG A CA 1
ATOM 2470 C C . ARG A 1 319 ? -9.157 -50.517 0.960 1.00 40.72 351 ARG A C 1
ATOM 2471 O O . ARG A 1 319 ? -8.394 -50.295 -0.025 1.00 35.98 351 ARG A O 1
ATOM 2479 N N . CYS A 1 320 ? -10.462 -50.192 0.975 1.00 38.20 352 CYS A N 1
ATOM 2480 C CA . CYS A 1 320 ? -11.033 -49.352 -0.056 1.00 38.40 352 CYS A CA 1
ATOM 2481 C C . CYS A 1 320 ? -10.358 -47.927 -0.097 1.00 35.34 352 CYS A C 1
ATOM 2482 O O . CYS A 1 320 ? -10.121 -47.392 -1.159 1.00 37.95 352 CYS A O 1
ATOM 2485 N N . VAL A 1 321 ? -10.090 -47.369 1.050 1.00 37.89 353 VAL A N 1
ATOM 2486 C CA . VAL A 1 321 ? -9.345 -46.090 1.121 1.00 36.86 353 VAL A CA 1
ATOM 2487 C C . VAL A 1 321 ? -7.895 -46.249 0.604 1.00 40.46 353 VAL A C 1
ATOM 2488 O O . VAL A 1 321 ? -7.379 -45.417 -0.153 1.00 35.15 353 VAL A O 1
ATOM 2492 N N . LYS A 1 322 ? -7.244 -47.336 1.033 1.00 36.70 354 LYS A N 1
ATOM 2493 C CA . LYS A 1 322 ? -5.874 -47.566 0.727 1.00 37.40 354 LYS A CA 1
ATOM 2494 C C . LYS A 1 322 ? -5.700 -47.788 -0.770 1.00 34.86 354 LYS A C 1
ATOM 2495 O O . LYS A 1 322 ? -4.729 -47.327 -1.369 1.00 38.09 354 LYS A O 1
ATOM 2501 N N . GLU A 1 323 ? -6.659 -48.432 -1.385 1.00 35.83 355 GLU A N 1
ATOM 2502 C CA . GLU A 1 323 ? -6.662 -48.650 -2.772 1.00 36.61 355 GLU A CA 1
ATOM 2503 C C . GLU A 1 323 ? -6.989 -47.412 -3.597 1.00 41.77 355 GLU A C 1
ATOM 2504 O O . GLU A 1 323 ? -6.412 -47.265 -4.671 1.00 40.32 355 GLU A O 1
ATOM 2510 N N . ALA A 1 324 ? -7.839 -46.506 -3.120 1.00 38.56 356 ALA A N 1
ATOM 2511 C CA . ALA A 1 324 ? -7.996 -45.225 -3.800 1.00 34.21 356 ALA A CA 1
ATOM 2512 C C . ALA A 1 324 ? -6.666 -44.437 -3.783 1.00 33.79 356 ALA A C 1
ATOM 2513 O O . ALA A 1 324 ? -6.209 -43.898 -4.813 1.00 34.83 356 ALA A O 1
ATOM 2515 N N . LEU A 1 325 ? -6.063 -44.411 -2.633 1.00 34.49 357 LEU A N 1
ATOM 2516 C CA . LEU A 1 325 ? -4.797 -43.767 -2.429 1.00 35.06 357 LEU A CA 1
ATOM 2517 C C . LEU A 1 325 ? -3.682 -44.386 -3.337 1.00 39.33 357 LEU A C 1
ATOM 2518 O O . LEU A 1 325 ? -2.940 -43.658 -3.941 1.00 35.73 357 LEU A O 1
ATOM 2523 N N . ARG A 1 326 ? -3.603 -45.721 -3.442 1.00 34.12 358 ARG A N 1
ATOM 2524 C CA . ARG A 1 326 ? -2.656 -46.385 -4.302 1.00 37.62 358 ARG A CA 1
ATOM 2525 C C . ARG A 1 326 ? -2.781 -45.942 -5.724 1.00 34.34 358 ARG A C 1
ATOM 2526 O O . ARG A 1 326 ? -1.783 -45.655 -6.352 1.00 34.42 358 ARG A O 1
ATOM 2534 N N . MET A 1 327 ? -4.012 -45.863 -6.220 1.00 35.32 359 MET A N 1
ATOM 2535 C CA . MET A 1 327 ? -4.238 -45.578 -7.621 1.00 34.16 359 MET A CA 1
ATOM 2536 C C . MET A 1 327 ? -4.165 -44.065 -7.971 1.00 33.89 359 MET A C 1
ATOM 2537 O O . MET A 1 327 ? -3.874 -43.725 -9.120 1.00 34.64 359 MET A O 1
ATOM 2542 N N . TYR A 1 328 ? -4.602 -43.221 -7.032 1.00 33.78 360 TYR A N 1
ATOM 2543 C CA . TYR A 1 328 ? -4.667 -41.787 -7.256 1.00 35.48 360 TYR A CA 1
ATOM 2544 C C . TYR A 1 328 ? -4.034 -41.044 -6.055 1.00 34.98 360 TYR A C 1
ATOM 2545 O O . TYR A 1 328 ? -4.695 -40.380 -5.311 1.00 35.82 360 TYR A O 1
ATOM 2554 N N . PRO A 1 329 ? -2.729 -41.146 -5.877 1.00 35.07 361 PRO A N 1
ATOM 2555 C CA . PRO A 1 329 ? -2.152 -40.482 -4.751 1.00 33.92 361 PRO A CA 1
ATOM 2556 C C . PRO A 1 329 ? -2.223 -38.960 -4.932 1.00 33.31 361 PRO A C 1
ATOM 2557 O O . PRO A 1 329 ? -2.114 -38.434 -6.031 1.00 36.08 361 PRO A O 1
ATOM 2561 N N . PRO A 1 330 ? -2.556 -38.276 -3.851 1.00 35.44 362 PRO A N 1
ATOM 2562 C CA . PRO A 1 330 ? -2.784 -36.828 -4.044 1.00 35.45 362 PRO A CA 1
ATOM 2563 C C . PRO A 1 330 ? -1.483 -36.005 -4.296 1.00 35.45 362 PRO A C 1
ATOM 2564 O O . PRO A 1 330 ? -1.577 -34.911 -4.872 1.00 32.76 362 PRO A O 1
ATOM 2568 N N . LEU A 1 331 ? -0.321 -36.467 -3.842 1.00 32.58 363 LEU A N 1
ATOM 2569 C CA . LEU A 1 331 ? 0.942 -35.785 -4.126 1.00 36.26 363 LEU A CA 1
ATOM 2570 C C . LEU A 1 331 ? 1.640 -36.704 -5.072 1.00 37.90 363 LEU A C 1
ATOM 2571 O O . LEU A 1 331 ? 1.936 -37.871 -4.707 1.00 36.93 363 LEU A O 1
ATOM 2576 N N . LEU A 1 332 ? 1.852 -36.216 -6.282 1.00 35.37 364 LEU A N 1
ATOM 2577 C CA . LEU A 1 332 ? 2.442 -37.028 -7.311 1.00 39.83 364 LEU A CA 1
ATOM 2578 C C . LEU A 1 332 ? 3.924 -37.272 -7.093 1.00 39.91 364 LEU A C 1
ATOM 2579 O O . LEU A 1 332 ? 4.408 -38.325 -7.552 1.00 35.76 364 LEU A O 1
ATOM 2584 N N . PHE A 1 333 ? 4.597 -36.301 -6.428 1.00 36.03 365 PHE A N 1
ATOM 2585 C CA . PHE A 1 333 ? 6.055 -36.323 -6.233 1.00 40.26 365 PHE A CA 1
ATOM 2586 C C . PHE A 1 333 ? 6.419 -35.924 -4.827 1.00 42.51 365 PHE A C 1
ATOM 2587 O O . PHE A 1 333 ? 5.831 -35.024 -4.311 1.00 41.42 365 PHE A O 1
ATOM 2595 N N . VAL A 1 334 ? 7.415 -36.572 -4.262 1.00 35.13 366 VAL A N 1
ATOM 2596 C CA . VAL A 1 334 ? 8.085 -36.063 -3.084 1.00 36.14 366 VAL A CA 1
ATOM 2597 C C . VAL A 1 334 ? 9.546 -35.947 -3.459 1.00 39.05 366 VAL A C 1
ATOM 2598 O O . VAL A 1 334 ? 10.069 -36.737 -4.277 1.00 36.13 366 VAL A O 1
ATOM 2602 N N . MET A 1 335 ? 10.208 -34.950 -2.877 1.00 32.48 367 MET A N 1
ATOM 2603 C CA . MET A 1 335 ? 11.553 -34.657 -3.287 1.00 37.22 367 MET A CA 1
ATOM 2604 C C . MET A 1 335 ? 12.470 -34.161 -2.169 1.00 36.44 367 MET A C 1
ATOM 2605 O O . MET A 1 335 ? 12.036 -33.742 -1.085 1.00 34.70 367 MET A O 1
ATOM 2610 N N . ARG A 1 336 ? 13.765 -34.207 -2.490 1.00 38.69 368 ARG A N 1
ATOM 2611 C CA . ARG A 1 336 ? 14.841 -33.819 -1.531 1.00 38.95 368 ARG A CA 1
ATOM 2612 C C . ARG A 1 336 ? 16.028 -33.313 -2.303 1.00 38.18 368 ARG A C 1
ATOM 2613 O O . ARG A 1 336 ? 16.330 -33.783 -3.418 1.00 35.86 368 ARG A O 1
ATOM 2621 N N . LYS A 1 337 ? 16.697 -32.331 -1.759 1.00 39.10 369 LYS A N 1
ATOM 2622 C CA . LYS A 1 337 ? 17.986 -31.900 -2.312 1.00 37.48 369 LYS A CA 1
ATOM 2623 C C . LYS A 1 337 ? 19.105 -32.825 -1.721 1.00 36.03 369 LYS A C 1
ATOM 2624 O O . LYS A 1 337 ? 19.151 -33.054 -0.510 1.00 37.66 369 LYS A O 1
ATOM 2630 N N . VAL A 1 338 ? 19.973 -33.355 -2.556 1.00 35.61 370 VAL A N 1
ATOM 2631 C CA . VAL A 1 338 ? 21.064 -34.243 -2.138 1.00 35.98 370 VAL A CA 1
ATOM 2632 C C . VAL A 1 338 ? 22.213 -33.349 -1.541 1.00 37.56 370 VAL A C 1
ATOM 2633 O O . VAL A 1 338 ? 22.782 -32.552 -2.270 1.00 39.61 370 VAL A O 1
ATOM 2637 N N . ILE A 1 339 ? 22.456 -33.491 -0.236 1.00 39.18 371 ILE A N 1
ATOM 2638 C CA . ILE A 1 339 ? 23.563 -32.774 0.498 1.00 43.15 371 ILE A CA 1
ATOM 2639 C C . ILE A 1 339 ? 24.838 -33.605 0.461 1.00 44.19 371 ILE A C 1
ATOM 2640 O O . ILE A 1 339 ? 25.869 -33.050 0.229 1.00 45.13 371 ILE A O 1
ATOM 2645 N N . LYS A 1 340 ? 24.729 -34.915 0.550 1.00 41.89 372 LYS A N 1
ATOM 2646 C CA . LYS A 1 340 ? 25.849 -35.816 0.447 1.00 45.05 372 LYS A CA 1
ATOM 2647 C C . LYS A 1 340 ? 25.673 -36.844 -0.641 1.00 42.03 372 LYS A C 1
ATOM 2648 O O . LYS A 1 340 ? 24.669 -37.497 -0.694 1.00 39.32 372 LYS A O 1
ATOM 2654 N N . PRO A 1 341 ? 26.682 -37.018 -1.495 1.00 43.93 373 PRO A N 1
ATOM 2655 C CA . PRO A 1 341 ? 26.489 -37.960 -2.590 1.00 44.02 373 PRO A CA 1
ATOM 2656 C C . PRO A 1 341 ? 26.312 -39.370 -2.066 1.00 45.48 373 PRO A C 1
ATOM 2657 O O . PRO A 1 341 ? 26.668 -39.656 -0.918 1.00 43.59 373 PRO A O 1
ATOM 2661 N N . PHE A 1 342 ? 25.679 -40.232 -2.843 1.00 44.82 374 PHE A N 1
ATOM 2662 C CA . PHE A 1 342 ? 25.461 -41.597 -2.398 1.00 45.10 374 PHE A CA 1
ATOM 2663 C C . PHE A 1 342 ? 25.524 -42.557 -3.560 1.00 44.98 374 PHE A C 1
ATOM 2664 O O . PHE A 1 342 ? 25.402 -42.161 -4.731 1.00 41.44 374 PHE A O 1
ATOM 2672 N N . SER A 1 343 ? 25.757 -43.831 -3.220 1.00 43.90 375 SER A N 1
ATOM 2673 C CA . SER A 1 343 ? 25.707 -44.916 -4.157 1.00 49.66 375 SER A CA 1
ATOM 2674 C C . SER A 1 343 ? 24.385 -45.617 -4.150 1.00 46.42 375 SER A C 1
ATOM 2675 O O . SER A 1 343 ? 23.797 -45.778 -3.111 1.00 49.19 375 SER A O 1
ATOM 2678 N N . TYR A 1 344 ? 23.933 -46.072 -5.313 1.00 48.22 376 TYR A N 1
ATOM 2679 C CA . TYR A 1 344 ? 22.799 -46.975 -5.381 1.00 45.15 376 TYR A CA 1
ATOM 2680 C C . TYR A 1 344 ? 23.161 -48.017 -6.423 1.00 44.52 376 TYR A C 1
ATOM 2681 O O . TYR A 1 344 ? 23.259 -47.703 -7.597 1.00 43.94 376 TYR A O 1
ATOM 2690 N N . LYS A 1 345 ? 23.351 -49.263 -5.991 1.00 45.06 377 LYS A N 1
ATOM 2691 C CA . LYS A 1 345 ? 23.787 -50.355 -6.871 1.00 49.02 377 LYS A CA 1
ATOM 2692 C C . LYS A 1 345 ? 25.028 -49.888 -7.643 1.00 48.25 377 LYS A C 1
ATOM 2693 O O . LYS A 1 345 ? 25.963 -49.404 -7.012 1.00 48.27 377 LYS A O 1
ATOM 2699 N N . ASP A 1 346 ? 24.960 -49.856 -8.957 1.00 46.84 378 ASP A N 1
ATOM 2700 C CA . ASP A 1 346 ? 26.100 -49.455 -9.806 1.00 57.41 378 ASP A CA 1
ATOM 2701 C C . ASP A 1 346 ? 26.222 -47.971 -9.989 1.00 52.77 378 ASP A C 1
ATOM 2702 O O . ASP A 1 346 ? 27.067 -47.520 -10.796 1.00 49.02 378 ASP A O 1
ATOM 2707 N N . TYR A 1 347 ? 25.319 -47.197 -9.400 1.00 43.26 379 TYR A N 1
ATOM 2708 C CA . TYR A 1 347 ? 25.286 -45.780 -9.701 1.00 35.99 379 TYR A CA 1
ATOM 2709 C C . TYR A 1 347 ? 25.774 -44.929 -8.600 1.00 36.81 379 TYR A C 1
ATOM 2710 O O . TYR A 1 347 ? 25.798 -45.360 -7.439 1.00 43.66 379 TYR A O 1
ATOM 2719 N N . TYR A 1 348 ? 26.086 -43.672 -8.978 1.00 39.20 380 TYR A N 1
ATOM 2720 C CA . TYR A 1 348 ? 26.450 -42.595 -8.092 1.00 43.56 380 TYR A CA 1
ATOM 2721 C C . TYR A 1 348 ? 25.498 -41.436 -8.312 1.00 38.19 380 TYR A C 1
ATOM 2722 O O . TYR A 1 348 ? 25.287 -41.061 -9.424 1.00 42.31 380 TYR A O 1
ATOM 2731 N N . VAL A 1 349 ? 24.962 -40.868 -7.240 1.00 38.53 381 VAL A N 1
ATOM 2732 C CA . VAL A 1 349 ? 24.124 -39.689 -7.283 1.00 38.48 381 VAL A CA 1
ATOM 2733 C C . VAL A 1 349 ? 24.870 -38.529 -6.595 1.00 35.28 381 VAL A C 1
ATOM 2734 O O . VAL A 1 349 ? 25.079 -38.586 -5.389 1.00 40.04 381 VAL A O 1
ATOM 2738 N N . PRO A 1 350 ? 25.209 -37.475 -7.325 1.00 42.02 382 PRO A N 1
ATOM 2739 C CA . PRO A 1 350 ? 26.009 -36.386 -6.805 1.00 43.19 382 PRO A CA 1
ATOM 2740 C C . PRO A 1 350 ? 25.312 -35.390 -5.951 1.00 51.03 382 PRO A C 1
ATOM 2741 O O . PRO A 1 350 ? 24.120 -35.197 -6.051 1.00 38.99 382 PRO A O 1
ATOM 2745 N N . GLU A 1 351 ? 26.123 -34.687 -5.165 1.00 43.74 383 GLU A N 1
ATOM 2746 C CA . GLU A 1 351 ? 25.661 -33.639 -4.332 1.00 43.19 383 GLU A CA 1
ATOM 2747 C C . GLU A 1 351 ? 25.072 -32.612 -5.277 1.00 42.60 383 GLU A C 1
ATOM 2748 O O . GLU A 1 351 ? 25.615 -32.391 -6.317 1.00 44.14 383 GLU A O 1
ATOM 2754 N N . GLY A 1 352 ? 23.971 -31.980 -4.874 1.00 36.56 384 GLY A N 1
ATOM 2755 C CA . GLY A 1 352 ? 23.306 -30.978 -5.655 1.00 40.89 384 GLY A CA 1
ATOM 2756 C C . GLY A 1 352 ? 22.195 -31.513 -6.616 1.00 38.19 384 GLY A C 1
ATOM 2757 O O . GLY A 1 352 ? 21.422 -30.733 -7.106 1.00 40.54 384 GLY A O 1
ATOM 2758 N N . ASP A 1 353 ? 22.135 -32.820 -6.861 1.00 37.36 385 ASP A N 1
ATOM 2759 C CA . ASP A 1 353 ? 20.934 -33.421 -7.521 1.00 39.93 385 ASP A CA 1
ATOM 2760 C C . ASP A 1 353 ? 19.680 -33.146 -6.623 1.00 35.12 385 ASP A C 1
ATOM 2761 O O . ASP A 1 353 ? 19.807 -32.876 -5.383 1.00 38.72 385 ASP A O 1
ATOM 2766 N N . THR A 1 354 ? 18.508 -33.121 -7.255 1.00 34.17 386 THR A N 1
ATOM 2767 C CA . THR A 1 354 ? 17.249 -33.163 -6.548 1.00 33.70 386 THR A CA 1
ATOM 2768 C C . THR A 1 354 ? 16.735 -34.565 -6.850 1.00 36.32 386 THR A C 1
ATOM 2769 O O . THR A 1 354 ? 16.664 -34.918 -8.034 1.00 36.61 386 THR A O 1
ATOM 2773 N N . VAL A 1 355 ? 16.469 -35.345 -5.833 1.00 35.31 387 VAL A N 1
ATOM 2774 C CA . VAL A 1 355 ? 15.947 -36.725 -5.991 1.00 32.29 387 VAL A CA 1
ATOM 2775 C C . VAL A 1 355 ? 14.429 -36.689 -5.803 1.00 33.37 387 VAL A C 1
ATOM 2776 O O . VAL A 1 355 ? 13.902 -35.963 -4.946 1.00 35.58 387 VAL A O 1
ATOM 2780 N N . PHE A 1 356 ? 13.756 -37.534 -6.566 1.00 31.53 388 PHE A N 1
ATOM 2781 C CA . PHE A 1 356 ? 12.312 -37.641 -6.548 1.00 30.12 388 PHE A CA 1
ATOM 2782 C C . PHE A 1 356 ? 11.885 -39.064 -6.405 1.00 35.76 388 PHE A C 1
ATOM 2783 O O . PHE A 1 356 ? 12.480 -39.930 -7.003 1.00 36.44 388 PHE A O 1
ATOM 2791 N N . VAL A 1 357 ? 10.813 -39.250 -5.628 1.00 34.41 389 VAL A N 1
ATOM 2792 C CA . VAL A 1 357 ? 10.025 -40.466 -5.642 1.00 34.58 389 VAL A CA 1
ATOM 2793 C C . VAL A 1 357 ? 8.619 -40.042 -6.035 1.00 38.13 389 VAL A C 1
ATOM 2794 O O . VAL A 1 357 ? 8.160 -39.070 -5.475 1.00 33.57 389 VAL A O 1
ATOM 2798 N N . SER A 1 358 ? 7.971 -40.756 -6.990 1.00 35.68 390 SER A N 1
ATOM 2799 C CA . SER A 1 358 ? 6.561 -40.491 -7.359 1.00 34.01 390 SER A CA 1
ATOM 2800 C C . SER A 1 358 ? 5.770 -41.646 -6.767 1.00 35.00 390 SER A C 1
ATOM 2801 O O . SER A 1 358 ? 5.828 -42.787 -7.279 1.00 36.76 390 SER A O 1
ATOM 2804 N N . PRO A 1 359 ? 4.946 -41.369 -5.775 1.00 35.49 391 PRO A N 1
ATOM 2805 C CA . PRO A 1 359 ? 4.007 -42.403 -5.322 1.00 35.48 391 PRO A CA 1
ATOM 2806 C C . PRO A 1 359 ? 3.145 -42.956 -6.439 1.00 35.66 391 PRO A C 1
ATOM 2807 O O . PRO A 1 359 ? 2.865 -44.132 -6.493 1.00 35.90 391 PRO A O 1
ATOM 2811 N N . ALA A 1 360 ? 2.738 -42.106 -7.347 1.00 35.25 392 ALA A N 1
ATOM 2812 C CA . ALA A 1 360 ? 1.962 -42.507 -8.473 1.00 38.54 392 ALA A CA 1
ATOM 2813 C C . ALA A 1 360 ? 2.666 -43.587 -9.331 1.00 36.32 392 ALA A C 1
ATOM 2814 O O . ALA A 1 360 ? 2.116 -44.744 -9.465 1.00 36.58 392 ALA A O 1
ATOM 2816 N N . LEU A 1 361 ? 3.876 -43.282 -9.803 1.00 34.36 393 LEU A N 1
ATOM 2817 C CA . LEU A 1 361 ? 4.634 -44.189 -10.650 1.00 34.10 393 LEU A CA 1
ATOM 2818 C C . LEU A 1 361 ? 4.972 -45.469 -9.891 1.00 34.94 393 LEU A C 1
ATOM 2819 O O . LEU A 1 361 ? 4.787 -46.557 -10.421 1.00 34.45 393 LEU A O 1
ATOM 2824 N N . SER A 1 362 ? 5.480 -45.320 -8.678 1.00 31.05 394 SER A N 1
ATOM 2825 C CA . SER A 1 362 ? 5.896 -46.479 -7.872 1.00 32.65 394 SER A CA 1
ATOM 2826 C C . SER A 1 362 ? 4.837 -47.446 -7.529 1.00 38.20 394 SER A C 1
ATOM 2827 O O . SER A 1 362 ? 5.090 -48.664 -7.539 1.00 35.69 394 SER A O 1
ATOM 2830 N N . MET A 1 363 ? 3.611 -46.965 -7.377 1.00 31.87 395 MET A N 1
ATOM 2831 C CA . MET A 1 363 ? 2.524 -47.874 -7.067 1.00 35.41 395 MET A CA 1
ATOM 2832 C C . MET A 1 363 ? 1.798 -48.411 -8.267 1.00 34.82 395 MET A C 1
ATOM 2833 O O . MET A 1 363 ? 0.738 -49.062 -8.124 1.00 40.45 395 MET A O 1
ATOM 2838 N N . ARG A 1 364 ? 2.332 -48.152 -9.454 1.00 34.07 396 ARG A N 1
ATOM 2839 C CA . ARG A 1 364 ? 1.844 -48.810 -10.641 1.00 35.84 396 ARG A CA 1
ATOM 2840 C C . ARG A 1 364 ? 2.902 -49.767 -11.153 1.00 34.95 396 ARG A C 1
ATOM 2841 O O . ARG A 1 364 ? 2.720 -50.281 -12.251 1.00 37.74 396 ARG A O 1
ATOM 2849 N N . VAL A 1 365 ? 3.970 -49.983 -10.403 1.00 36.91 397 VAL A N 1
ATOM 2850 C CA . VAL A 1 365 ? 5.012 -50.937 -10.781 1.00 34.84 397 VAL A CA 1
ATOM 2851 C C . VAL A 1 365 ? 4.415 -52.360 -10.672 1.00 39.17 397 VAL A C 1
ATOM 2852 O O . VAL A 1 365 ? 4.079 -52.809 -9.592 1.00 37.87 397 VAL A O 1
ATOM 2856 N N . GLU A 1 366 ? 4.365 -53.038 -11.806 1.00 40.15 398 GLU A N 1
ATOM 2857 C CA . GLU A 1 366 ? 3.644 -54.293 -11.971 1.00 41.63 398 GLU A CA 1
ATOM 2858 C C . GLU A 1 366 ? 4.221 -55.450 -11.173 1.00 41.85 398 GLU A C 1
ATOM 2859 O O . GLU A 1 366 ? 3.463 -56.257 -10.607 1.00 41.64 398 GLU A O 1
ATOM 2865 N N . GLU A 1 367 ? 5.535 -55.510 -11.053 1.00 39.46 399 GLU A N 1
ATOM 2866 C CA . GLU A 1 367 ? 6.157 -56.536 -10.185 1.00 46.37 399 GLU A CA 1
ATOM 2867 C C . GLU A 1 367 ? 5.883 -56.300 -8.693 1.00 51.32 399 GLU A C 1
ATOM 2868 O O . GLU A 1 367 ? 6.090 -57.225 -7.898 1.00 44.56 399 GLU A O 1
ATOM 2874 N N . VAL A 1 368 ? 5.453 -55.070 -8.301 1.00 42.02 400 VAL A N 1
ATOM 2875 C CA . VAL A 1 368 ? 5.044 -54.809 -6.921 1.00 40.02 400 VAL A CA 1
ATOM 2876 C C . VAL A 1 368 ? 3.558 -55.083 -6.760 1.00 40.10 400 VAL A C 1
ATOM 2877 O O . VAL A 1 368 ? 3.152 -55.792 -5.843 1.00 41.11 400 VAL A O 1
ATOM 2881 N N . PHE A 1 369 ? 2.774 -54.509 -7.655 1.00 37.39 401 PHE A N 1
ATOM 2882 C CA . PHE A 1 369 ? 1.335 -54.507 -7.645 1.00 39.21 401 PHE A CA 1
ATOM 2883 C C . PHE A 1 369 ? 0.797 -55.113 -8.945 1.00 41.76 401 PHE A C 1
ATOM 2884 O O . PHE A 1 369 ? 0.567 -54.401 -9.921 1.00 46.27 401 PHE A O 1
ATOM 2892 N N . PRO A 1 370 ? 0.527 -56.436 -8.948 1.00 46.65 402 PRO A N 1
ATOM 2893 C CA . PRO A 1 370 ? -0.027 -57.043 -10.167 1.00 49.11 402 PRO A CA 1
ATOM 2894 C C . PRO A 1 370 ? -1.393 -56.497 -10.542 1.00 48.51 402 PRO A C 1
ATOM 2895 O O . PRO A 1 370 ? -2.221 -56.308 -9.690 1.00 47.29 402 PRO A O 1
ATOM 2899 N N . ASN A 1 371 ? -1.574 -56.191 -11.821 1.00 46.80 403 ASN A N 1
ATOM 2900 C CA . ASN A 1 371 ? -2.768 -55.576 -12.390 1.00 50.90 403 ASN A CA 1
ATOM 2901 C C . ASN A 1 371 ? -2.979 -54.233 -11.725 1.00 51.33 403 ASN A C 1
ATOM 2902 O O . ASN A 1 371 ? -4.061 -53.955 -11.177 1.00 41.62 403 ASN A O 1
ATOM 2907 N N . ALA A 1 372 ? -1.933 -53.412 -11.792 1.00 50.06 404 ALA A N 1
ATOM 2908 C CA . ALA A 1 372 ? -1.839 -52.168 -10.999 1.00 45.57 404 ALA A CA 1
ATOM 2909 C C . ALA A 1 372 ? -2.843 -51.172 -11.433 1.00 47.07 404 ALA A C 1
ATOM 2910 O O . ALA A 1 372 ? -3.293 -50.338 -10.640 1.00 50.65 404 ALA A O 1
ATOM 2912 N N . ASP A 1 373 ? -3.216 -51.240 -12.701 1.00 44.31 405 ASP A N 1
ATOM 2913 C CA . ASP A 1 373 ? -4.326 -50.445 -13.229 1.00 45.04 405 ASP A CA 1
ATOM 2914 C C . ASP A 1 373 ? -5.750 -50.897 -12.833 1.00 43.49 405 ASP A C 1
ATOM 2915 O O . ASP A 1 373 ? -6.700 -50.273 -13.203 1.00 48.45 405 ASP A O 1
ATOM 2920 N N . GLN A 1 374 ? -5.920 -51.954 -12.062 1.00 42.17 406 GLN A N 1
ATOM 2921 C CA . GLN A 1 374 ? -7.256 -52.411 -11.720 1.00 44.42 406 GLN A CA 1
ATOM 2922 C C . GLN A 1 374 ? -7.559 -52.123 -10.259 1.00 42.09 406 GLN A C 1
ATOM 2923 O O . GLN A 1 374 ? -6.726 -52.370 -9.411 1.00 43.72 406 GLN A O 1
ATOM 2929 N N . TYR A 1 375 ? -8.797 -51.721 -9.979 1.00 43.43 407 TYR A N 1
ATOM 2930 C CA . TYR A 1 375 ? -9.221 -51.515 -8.603 1.00 45.62 407 TYR A CA 1
ATOM 2931 C C . TYR A 1 375 ? -9.466 -52.856 -7.928 1.00 40.35 407 TYR A C 1
ATOM 2932 O O . TYR A 1 375 ? -10.346 -53.603 -8.360 1.00 43.63 407 TYR A O 1
ATOM 2941 N N . ASN A 1 376 ? -8.702 -53.128 -6.897 1.00 41.50 408 ASN A N 1
ATOM 2942 C CA . ASN A 1 376 ? -8.806 -54.370 -6.101 1.00 41.94 408 ASN A CA 1
ATOM 2943 C C . ASN A 1 376 ? -8.383 -54.157 -4.676 1.00 38.68 408 ASN A C 1
ATOM 2944 O O . ASN A 1 376 ? -7.276 -54.486 -4.265 1.00 43.92 408 ASN A O 1
ATOM 2949 N N . PRO A 1 377 ? -9.311 -53.632 -3.813 1.00 39.28 409 PRO A N 1
ATOM 2950 C CA . PRO A 1 377 ? -8.950 -53.391 -2.434 1.00 36.96 409 PRO A CA 1
ATOM 2951 C C . PRO A 1 377 ? -8.456 -54.597 -1.673 1.00 39.65 409 PRO A C 1
ATOM 2952 O O . PRO A 1 377 ? -7.566 -54.493 -0.775 1.00 40.99 409 PRO A O 1
ATOM 2956 N N . GLU A 1 378 ? -8.983 -55.755 -2.049 1.00 40.92 410 GLU A N 1
ATOM 2957 C CA . GLU A 1 378 ? -8.608 -57.010 -1.369 1.00 47.02 410 GLU A CA 1
ATOM 2958 C C . GLU A 1 378 ? -7.180 -57.469 -1.728 1.00 43.26 410 GLU A C 1
ATOM 2959 O O . GLU A 1 378 ? -6.621 -58.241 -0.962 1.00 43.35 410 GLU A O 1
ATOM 2965 N N . ARG A 1 379 ? -6.503 -56.789 -2.664 1.00 45.58 411 ARG A N 1
ATOM 2966 C CA . ARG A 1 379 ? -5.027 -57.007 -2.844 1.00 43.47 411 ARG A CA 1
ATOM 2967 C C . ARG A 1 379 ? -4.315 -56.795 -1.585 1.00 44.52 411 ARG A C 1
ATOM 2968 O O . ARG A 1 379 ? -3.265 -57.380 -1.402 1.00 42.59 411 ARG A O 1
ATOM 2976 N N . PHE A 1 380 ? -4.822 -55.904 -0.690 1.00 44.35 412 PHE A N 1
ATOM 2977 C CA . PHE A 1 380 ? -4.075 -55.595 0.526 1.00 40.24 412 PHE A CA 1
ATOM 2978 C C . PHE A 1 380 ? -4.100 -56.709 1.567 1.00 40.13 412 PHE A C 1
ATOM 2979 O O . PHE A 1 380 ? -3.336 -56.659 2.522 1.00 41.90 412 PHE A O 1
ATOM 2987 N N . VAL A 1 381 ? -4.927 -57.747 1.371 1.00 41.48 413 VAL A N 1
ATOM 2988 C CA . VAL A 1 381 ? -4.856 -58.856 2.355 1.00 49.30 413 VAL A CA 1
ATOM 2989 C C . VAL A 1 381 ? -3.448 -59.484 2.234 1.00 47.85 413 VAL A C 1
ATOM 2990 O O . VAL A 1 381 ? -2.701 -59.514 3.227 1.00 52.02 413 VAL A O 1
ATOM 2994 N N . GLU A 1 382 ? -3.043 -59.838 1.020 1.00 55.47 414 GLU A N 1
ATOM 2995 C CA . GLU A 1 382 ? -1.628 -60.328 0.801 1.00 60.42 414 GLU A CA 1
ATOM 2996 C C . GLU A 1 382 ? -0.542 -59.238 0.937 1.00 49.18 414 GLU A C 1
ATOM 2997 O O . GLU A 1 382 ? 0.494 -59.438 1.601 1.00 49.81 414 GLU A O 1
ATOM 3003 N N . GLU A 1 383 ? -0.800 -58.052 0.393 1.00 45.65 415 GLU A N 1
ATOM 3004 C CA . GLU A 1 383 ? 0.241 -57.017 0.427 1.00 46.29 415 GLU A CA 1
ATOM 3005 C C . GLU A 1 383 ? 0.654 -56.642 1.829 1.00 46.57 415 GLU A C 1
ATOM 3006 O O . GLU A 1 383 ? 1.850 -56.401 2.094 1.00 49.92 415 GLU A O 1
ATOM 3012 N N . ASP A 1 384 ? -0.291 -56.582 2.767 1.00 52.16 416 ASP A N 1
ATOM 3013 C CA . ASP A 1 384 ? 0.063 -56.142 4.113 1.00 56.25 416 ASP A CA 1
ATOM 3014 C C . ASP A 1 384 ? 0.933 -57.186 4.816 1.00 63.85 416 ASP A C 1
ATOM 3015 O O . ASP A 1 384 ? 1.644 -56.839 5.755 1.00 65.48 416 ASP A O 1
ATOM 3020 N N . LYS A 1 385 ? 0.916 -58.440 4.347 1.00 59.55 417 LYS A N 1
ATOM 3021 C CA . LYS A 1 385 ? 1.885 -59.459 4.825 1.00 67.06 417 LYS A CA 1
ATOM 3022 C C . LYS A 1 385 ? 3.311 -59.365 4.232 1.00 66.66 417 LYS A C 1
ATOM 3023 O O . LYS A 1 385 ? 4.179 -60.111 4.629 1.00 59.51 417 LYS A O 1
ATOM 3029 N N . GLN A 1 386 ? 3.547 -58.500 3.253 1.00 55.03 418 GLN A N 1
ATOM 3030 C CA . GLN A 1 386 ? 4.880 -58.338 2.653 1.00 58.09 418 GLN A CA 1
ATOM 3031 C C . GLN A 1 386 ? 5.852 -57.721 3.605 1.00 55.66 418 GLN A C 1
ATOM 3032 O O . GLN A 1 386 ? 5.524 -56.743 4.264 1.00 54.18 418 GLN A O 1
ATOM 3038 N N . ALA A 1 387 ? 7.081 -58.253 3.649 1.00 51.26 419 ALA A N 1
ATOM 3039 C CA . ALA A 1 387 ? 8.089 -57.709 4.543 1.00 52.86 419 ALA A CA 1
ATOM 3040 C C . ALA A 1 387 ? 8.969 -56.640 3.884 1.00 49.85 419 ALA A C 1
ATOM 3041 O O . ALA A 1 387 ? 9.601 -55.817 4.577 1.00 48.66 419 ALA A O 1
ATOM 3043 N N . GLN A 1 388 ? 9.055 -56.626 2.561 1.00 43.91 420 GLN A N 1
ATOM 3044 C CA . GLN A 1 388 ? 10.017 -55.663 1.955 1.00 44.26 420 GLN A CA 1
ATOM 3045 C C . GLN A 1 388 ? 9.458 -54.225 2.226 1.00 44.16 420 GLN A C 1
ATOM 3046 O O . GLN A 1 388 ? 8.272 -54.011 2.063 1.00 41.69 420 GLN A O 1
ATOM 3052 N N . LYS A 1 389 ? 10.315 -53.311 2.657 1.00 42.01 421 LYS A N 1
ATOM 3053 C CA . LYS A 1 389 ? 9.970 -51.915 2.863 1.00 45.63 421 LYS A CA 1
ATOM 3054 C C . LYS A 1 389 ? 9.622 -51.148 1.571 1.00 46.24 421 LYS A C 1
ATOM 3055 O O . LYS A 1 389 ? 10.082 -51.511 0.467 1.00 41.18 421 LYS A O 1
ATOM 3061 N N . TYR A 1 390 ? 8.802 -50.104 1.743 1.00 40.04 422 TYR A N 1
ATOM 3062 C CA . TYR A 1 390 ? 8.580 -49.071 0.731 1.00 39.29 422 TYR A CA 1
ATOM 3063 C C . TYR A 1 390 ? 7.958 -49.579 -0.540 1.00 40.12 422 TYR A C 1
ATOM 3064 O O . TYR A 1 390 ? 8.316 -49.162 -1.648 1.00 39.07 422 TYR A O 1
ATOM 3073 N N . ARG A 1 391 ? 6.986 -50.474 -0.416 1.00 35.50 423 ARG A N 1
ATOM 3074 C CA . ARG A 1 391 ? 6.187 -50.905 -1.538 1.00 34.24 423 ARG A CA 1
ATOM 3075 C C . ARG A 1 391 ? 5.008 -49.943 -1.715 1.00 40.40 423 ARG A C 1
ATOM 3076 O O . ARG A 1 391 ? 4.799 -49.403 -2.795 1.00 37.77 423 ARG A O 1
ATOM 3084 N N . PHE A 1 392 ? 4.300 -49.708 -0.621 1.00 40.81 424 PHE A N 1
ATOM 3085 C CA . PHE A 1 392 ? 3.239 -48.704 -0.549 1.00 42.79 424 PHE A CA 1
ATOM 3086 C C . PHE A 1 392 ? 3.808 -47.405 -0.008 1.00 40.04 424 PHE A C 1
ATOM 3087 O O . PHE A 1 392 ? 4.301 -47.381 1.090 1.00 40.39 424 PHE A O 1
ATOM 3095 N N . VAL A 1 393 ? 3.715 -46.301 -0.765 1.00 35.56 425 VAL A N 1
ATOM 3096 C CA . VAL A 1 393 ? 4.343 -45.035 -0.323 1.00 31.46 425 VAL A CA 1
ATOM 3097 C C . VAL A 1 393 ? 3.415 -43.816 -0.457 1.00 34.76 425 VAL A C 1
ATOM 3098 O O . VAL A 1 393 ? 3.870 -42.683 -0.561 1.00 34.86 425 VAL A O 1
ATOM 3102 N N . GLY A 1 394 ? 2.107 -44.066 -0.463 1.00 37.53 426 GLY A N 1
ATOM 3103 C CA . GLY A 1 394 ? 1.102 -42.994 -0.541 1.00 36.55 426 GLY A CA 1
ATOM 3104 C C . GLY A 1 394 ? 1.201 -41.935 0.560 1.00 36.32 426 GLY A C 1
ATOM 3105 O O . GLY A 1 394 ? 0.975 -40.725 0.287 1.00 36.07 426 GLY A O 1
ATOM 3106 N N . PHE A 1 395 ? 1.632 -42.367 1.729 1.00 31.82 427 PHE A N 1
ATOM 3107 C CA . PHE A 1 395 ? 1.950 -41.484 2.870 1.00 35.52 427 PHE A CA 1
ATOM 3108 C C . PHE A 1 395 ? 3.441 -41.258 3.109 1.00 36.19 427 PHE A C 1
ATOM 3109 O O . PHE A 1 395 ? 3.897 -40.984 4.232 1.00 35.19 427 PHE A O 1
ATOM 3117 N N . GLY A 1 396 ? 4.232 -41.386 2.060 1.00 37.10 428 GLY A N 1
ATOM 3118 C CA . GLY A 1 396 ? 5.664 -41.412 2.249 1.00 36.61 428 GLY A CA 1
ATOM 3119 C C . GLY A 1 396 ? 6.180 -42.513 3.202 1.00 36.40 428 GLY A C 1
ATOM 3120 O O . GLY A 1 396 ? 5.589 -43.583 3.354 1.00 36.57 428 GLY A O 1
ATOM 3121 N N . ALA A 1 397 ? 7.350 -42.260 3.745 1.00 39.44 429 ALA A N 1
ATOM 3122 C CA . ALA A 1 397 ? 7.999 -43.223 4.636 1.00 42.11 429 ALA A CA 1
ATOM 3123 C C . ALA A 1 397 ? 9.209 -42.600 5.293 1.00 36.55 429 ALA A C 1
ATOM 3124 O O . ALA A 1 397 ? 9.638 -41.471 4.969 1.00 39.88 429 ALA A O 1
ATOM 3126 N N . GLY A 1 398 ? 9.748 -43.343 6.246 1.00 39.54 430 GLY A N 1
ATOM 3127 C CA . GLY A 1 398 ? 10.972 -42.972 6.945 1.00 39.67 430 GLY A CA 1
ATOM 3128 C C . GLY A 1 398 ? 10.716 -41.759 7.779 1.00 41.60 430 GLY A C 1
ATOM 3129 O O . GLY A 1 398 ? 9.589 -41.525 8.248 1.00 43.12 430 GLY A O 1
ATOM 3130 N N . ARG A 1 399 ? 11.754 -40.968 7.910 1.00 42.98 431 ARG A N 1
ATOM 3131 C CA . ARG A 1 399 ? 11.808 -39.936 8.907 1.00 45.23 431 ARG A CA 1
ATOM 3132 C C . ARG A 1 399 ? 10.692 -38.895 8.757 1.00 45.04 431 ARG A C 1
ATOM 3133 O O . ARG A 1 399 ? 10.193 -38.363 9.725 1.00 41.23 431 ARG A O 1
ATOM 3141 N N . HIS A 1 400 ? 10.381 -38.522 7.527 1.00 39.64 432 HIS A N 1
ATOM 3142 C CA . HIS A 1 400 ? 9.374 -37.494 7.294 1.00 38.90 432 HIS A CA 1
ATOM 3143 C C . HIS A 1 400 ? 8.081 -38.034 6.730 1.00 37.48 432 HIS A C 1
ATOM 3144 O O . HIS A 1 400 ? 7.341 -37.284 6.092 1.00 40.24 432 HIS A O 1
ATOM 3151 N N . GLY A 1 401 ? 7.850 -39.343 6.894 1.00 34.54 433 GLY A N 1
ATOM 3152 C CA . GLY A 1 401 ? 6.628 -40.006 6.533 1.00 35.35 433 GLY A CA 1
ATOM 3153 C C . GLY A 1 401 ? 5.424 -39.342 7.232 1.00 38.29 433 GLY A C 1
ATOM 3154 O O . GLY A 1 401 ? 5.561 -38.680 8.264 1.00 38.20 433 GLY A O 1
ATOM 3155 N N . CYS A 1 402 ? 4.262 -39.498 6.632 1.00 34.17 434 CYS A N 1
ATOM 3156 C CA . CYS A 1 402 ? 3.049 -38.761 7.085 1.00 37.82 434 CYS A CA 1
ATOM 3157 C C . CYS A 1 402 ? 2.713 -38.950 8.599 1.00 38.59 434 CYS A C 1
ATOM 3158 O O . CYS A 1 402 ? 2.358 -40.014 9.017 1.00 35.53 434 CYS A O 1
ATOM 3161 N N . MET A 1 403 ? 2.720 -37.898 9.342 1.00 34.74 435 MET A N 1
ATOM 3162 C CA . MET A 1 403 ? 2.194 -37.927 10.766 1.00 41.99 435 MET A CA 1
ATOM 3163 C C . MET A 1 403 ? 0.678 -37.977 10.953 1.00 42.23 435 MET A C 1
ATOM 3164 O O . MET A 1 403 ? 0.182 -38.415 11.998 1.00 37.91 435 MET A O 1
ATOM 3169 N N . GLY A 1 404 ? -0.050 -37.564 9.932 1.00 35.72 436 GLY A N 1
ATOM 3170 C CA . GLY A 1 404 ? -1.493 -37.589 9.923 1.00 37.27 436 GLY A CA 1
ATOM 3171 C C . GLY A 1 404 ? -2.176 -38.799 9.393 1.00 35.62 436 GLY A C 1
ATOM 3172 O O . GLY A 1 404 ? -3.393 -38.814 9.265 1.00 37.78 436 GLY A O 1
ATOM 3173 N N . GLU A 1 405 ? -1.413 -39.842 9.110 1.00 35.41 437 GLU A N 1
ATOM 3174 C CA . GLU A 1 405 ? -1.975 -40.979 8.436 1.00 34.43 437 GLU A CA 1
ATOM 3175 C C . GLU A 1 405 ? -3.152 -41.526 9.215 1.00 35.20 437 GLU A C 1
ATOM 3176 O O . GLU A 1 405 ? -4.186 -41.838 8.637 1.00 38.23 437 GLU A O 1
ATOM 3182 N N . ASN A 1 406 ? -2.978 -41.755 10.511 1.00 38.43 438 ASN A N 1
ATOM 3183 C CA . ASN A 1 406 ? -4.071 -42.385 11.260 1.00 38.28 438 ASN A CA 1
ATOM 3184 C C . ASN A 1 406 ? -5.298 -41.451 11.412 1.00 36.52 438 ASN A C 1
ATOM 3185 O O . ASN A 1 406 ? -6.403 -41.896 11.359 1.00 38.93 438 ASN A O 1
ATOM 3190 N N . PHE A 1 407 ? -5.046 -40.170 11.543 1.00 35.10 439 PHE A N 1
ATOM 3191 C CA . PHE A 1 407 ? -6.123 -39.196 11.514 1.00 37.98 439 PHE A CA 1
ATOM 3192 C C . PHE A 1 407 ? -6.898 -39.223 10.204 1.00 35.33 439 PHE A C 1
ATOM 3193 O O . PHE A 1 407 ? -8.123 -39.252 10.216 1.00 36.94 439 PHE A O 1
ATOM 3201 N N . ALA A 1 408 ? -6.188 -39.192 9.063 1.00 38.14 440 ALA A N 1
ATOM 3202 C CA . ALA A 1 408 ? -6.799 -39.321 7.749 1.00 33.89 440 ALA A CA 1
ATOM 3203 C C . ALA A 1 408 ? -7.604 -40.550 7.628 1.00 37.73 440 ALA A C 1
ATOM 3204 O O . ALA A 1 408 ? -8.751 -40.483 7.191 1.00 36.17 440 ALA A O 1
ATOM 3206 N N . TYR A 1 409 ? -7.070 -41.728 8.004 1.00 33.76 441 TYR A N 1
ATOM 3207 C CA . TYR A 1 409 ? -7.925 -42.880 7.866 1.00 34.46 441 TYR A CA 1
ATOM 3208 C C . TYR A 1 409 ? -9.224 -42.794 8.788 1.00 34.48 441 TYR A C 1
ATOM 3209 O O . TYR A 1 409 ? -10.292 -43.240 8.404 1.00 37.64 441 TYR A O 1
ATOM 3218 N N . LEU A 1 410 ? -9.061 -42.319 10.014 1.00 36.93 442 LEU A N 1
ATOM 3219 C CA . LEU A 1 410 ? -10.239 -42.118 10.938 1.00 40.19 442 LEU A CA 1
ATOM 3220 C C . LEU A 1 410 ? -11.293 -41.191 10.306 1.00 37.87 442 LEU A C 1
ATOM 3221 O O . LEU A 1 410 ? -12.439 -41.522 10.253 1.00 38.16 442 LEU A O 1
ATOM 3226 N N . GLN A 1 411 ? -10.833 -40.047 9.803 1.00 38.42 443 GLN A N 1
ATOM 3227 C CA . GLN A 1 411 ? -11.709 -39.070 9.159 1.00 38.59 443 GLN A CA 1
ATOM 3228 C C . GLN A 1 411 ? -12.444 -39.711 7.974 1.00 43.35 443 GLN A C 1
ATOM 3229 O O . GLN A 1 411 ? -13.680 -39.582 7.868 1.00 38.66 443 GLN A O 1
ATOM 3235 N N . ILE A 1 412 ? -11.733 -40.489 7.130 1.00 35.48 444 ILE A N 1
ATOM 3236 C CA . ILE A 1 412 ? -12.302 -40.928 5.872 1.00 34.19 444 ILE A CA 1
ATOM 3237 C C . ILE A 1 412 ? -13.232 -42.127 6.157 1.00 35.09 444 ILE A C 1
ATOM 3238 O O . ILE A 1 412 ? -14.274 -42.264 5.534 1.00 34.72 444 ILE A O 1
ATOM 3243 N N . LYS A 1 413 ? -12.815 -43.007 7.029 1.00 33.82 445 LYS A N 1
ATOM 3244 C CA . LYS A 1 413 ? -13.664 -44.162 7.380 1.00 36.85 445 LYS A CA 1
ATOM 3245 C C . LYS A 1 413 ? -14.884 -43.751 8.145 1.00 37.53 445 LYS A C 1
ATOM 3246 O O . LYS A 1 413 ? -15.918 -44.311 7.921 1.00 38.09 445 LYS A O 1
ATOM 3252 N N . THR A 1 414 ? -14.777 -42.697 8.935 1.00 37.93 446 THR A N 1
ATOM 3253 C CA . THR A 1 414 ? -15.980 -42.134 9.576 1.00 41.13 446 THR A CA 1
ATOM 3254 C C . THR A 1 414 ? -16.940 -41.618 8.535 1.00 36.62 446 THR A C 1
ATOM 3255 O O . THR A 1 414 ? -18.117 -41.877 8.621 1.00 36.95 446 THR A O 1
ATOM 3259 N N . ILE A 1 415 ? -16.441 -40.858 7.550 1.00 38.16 447 ILE A N 1
ATOM 3260 C CA . ILE A 1 415 ? -17.266 -40.364 6.460 1.00 36.55 447 ILE A CA 1
ATOM 3261 C C . ILE A 1 415 ? -17.980 -41.462 5.771 1.00 42.50 447 ILE A C 1
ATOM 3262 O O . ILE A 1 415 ? -19.227 -41.410 5.632 1.00 36.07 447 ILE A O 1
ATOM 3267 N N . TRP A 1 416 ? -17.247 -42.486 5.354 1.00 37.95 448 TRP A N 1
ATOM 3268 C CA . TRP A 1 416 ? -17.921 -43.501 4.586 1.00 36.41 448 TRP A CA 1
ATOM 3269 C C . TRP A 1 416 ? -18.770 -44.479 5.435 1.00 34.30 448 TRP A C 1
ATOM 3270 O O . TRP A 1 416 ? -19.722 -45.022 4.871 1.00 39.91 448 TRP A O 1
ATOM 3281 N N . SER A 1 417 ? -18.441 -44.680 6.711 1.00 38.39 449 SER A N 1
ATOM 3282 C CA . SER A 1 417 ? -19.330 -45.457 7.623 1.00 40.24 449 SER A CA 1
ATOM 3283 C C . SER A 1 417 ? -20.715 -44.768 7.756 1.00 40.97 449 SER A C 1
ATOM 3284 O O . SER A 1 417 ? -21.753 -45.401 7.576 1.00 40.54 449 SER A O 1
ATOM 3287 N N . VAL A 1 418 ? -20.707 -43.450 7.931 1.00 41.90 450 VAL A N 1
ATOM 3288 C CA . VAL A 1 418 ? -21.972 -42.669 8.014 1.00 40.89 450 VAL A CA 1
ATOM 3289 C C . VAL A 1 418 ? -22.734 -42.756 6.704 1.00 44.95 450 VAL A C 1
ATOM 3290 O O . VAL A 1 418 ? -23.917 -43.147 6.724 1.00 38.41 450 VAL A O 1
ATOM 3294 N N . LEU A 1 419 ? -22.071 -42.509 5.544 1.00 38.90 451 LEU A N 1
ATOM 3295 C CA . LEU A 1 419 ? -22.716 -42.567 4.287 1.00 38.70 451 LEU A CA 1
ATOM 3296 C C . LEU A 1 419 ? -23.275 -43.956 3.917 1.00 44.81 451 LEU A C 1
ATOM 3297 O O . LEU A 1 419 ? -24.392 -44.046 3.412 1.00 41.56 451 LEU A O 1
ATOM 3302 N N . LEU A 1 420 ? -22.527 -45.005 4.220 1.00 39.68 452 LEU A N 1
ATOM 3303 C CA . LEU A 1 420 ? -22.927 -46.373 3.869 1.00 43.75 452 LEU A CA 1
ATOM 3304 C C . LEU A 1 420 ? -24.097 -46.896 4.695 1.00 40.34 452 LEU A C 1
ATOM 3305 O O . LEU A 1 420 ? -24.853 -47.716 4.215 1.00 44.68 452 LEU A O 1
ATOM 3310 N N . ARG A 1 421 ? -24.112 -46.556 5.962 1.00 44.80 453 ARG A N 1
ATOM 3311 C CA . ARG A 1 421 ? -25.241 -46.905 6.817 1.00 49.01 453 ARG A CA 1
ATOM 3312 C C . ARG A 1 421 ? -26.525 -46.121 6.467 1.00 52.97 453 ARG A C 1
ATOM 3313 O O . ARG A 1 421 ? -27.608 -46.674 6.592 1.00 52.44 453 ARG A O 1
ATOM 3321 N N . ASN A 1 422 ? -26.431 -44.892 5.954 1.00 48.41 454 ASN A N 1
ATOM 3322 C CA . ASN A 1 422 ? -27.665 -44.061 5.774 1.00 46.66 454 ASN A CA 1
ATOM 3323 C C . ASN A 1 422 ? -28.217 -43.918 4.348 1.00 48.48 454 ASN A C 1
ATOM 3324 O O . ASN A 1 422 ? -29.386 -43.558 4.153 1.00 43.49 454 ASN A O 1
ATOM 3329 N N . PHE A 1 423 ? -27.417 -44.227 3.326 1.00 40.97 455 PHE A N 1
ATOM 3330 C CA . PHE A 1 423 ? -27.782 -43.920 1.976 1.00 40.34 455 PHE A CA 1
ATOM 3331 C C . PHE A 1 423 ? -27.431 -45.072 1.044 1.00 42.24 455 PHE A C 1
ATOM 3332 O O . PHE A 1 423 ? -26.460 -45.775 1.301 1.00 46.38 455 PHE A O 1
ATOM 3340 N N . ASP A 1 424 ? -28.215 -45.231 -0.006 1.00 40.93 456 ASP A N 1
ATOM 3341 C CA . ASP A 1 424 ? -27.849 -45.995 -1.204 1.00 54.35 456 ASP A CA 1
ATOM 3342 C C . ASP A 1 424 ? -27.273 -44.984 -2.155 1.00 50.85 456 ASP A C 1
ATOM 3343 O O . ASP A 1 424 ? -27.841 -43.917 -2.351 1.00 45.48 456 ASP A O 1
ATOM 3348 N N . ILE A 1 425 ? -26.135 -45.330 -2.752 1.00 45.53 457 ILE A N 1
ATOM 3349 C CA . ILE A 1 425 ? -25.351 -44.397 -3.548 1.00 44.63 457 ILE A CA 1
ATOM 3350 C C . ILE A 1 425 ? -24.995 -44.954 -4.916 1.00 43.77 457 ILE A C 1
ATOM 3351 O O . ILE A 1 425 ? -24.764 -46.134 -5.047 1.00 46.56 457 ILE A O 1
ATOM 3356 N N . GLU A 1 426 ? -25.014 -44.110 -5.937 1.00 45.37 458 GLU A N 1
ATOM 3357 C CA . GLU A 1 426 ? -24.541 -44.457 -7.267 1.00 49.79 458 GLU A CA 1
ATOM 3358 C C . GLU A 1 426 ? -23.647 -43.355 -7.870 1.00 48.25 458 GLU A C 1
ATOM 3359 O O . GLU A 1 426 ? -23.907 -42.168 -7.715 1.00 46.93 458 GLU A O 1
ATOM 3365 N N . LEU A 1 427 ? -22.694 -43.775 -8.675 1.00 47.34 459 LEU A N 1
ATOM 3366 C CA . LEU A 1 427 ? -21.908 -42.871 -9.458 1.00 47.55 459 LEU A CA 1
ATOM 3367 C C . LEU A 1 427 ? -22.791 -42.411 -10.582 1.00 48.52 459 LEU A C 1
ATOM 3368 O O . LEU A 1 427 ? -23.503 -43.203 -11.165 1.00 50.62 459 LEU A O 1
ATOM 3373 N N . VAL A 1 428 ? -22.851 -41.099 -10.800 1.00 48.23 460 VAL A N 1
ATOM 3374 C CA . VAL A 1 428 ? -23.512 -40.518 -11.970 1.00 51.69 460 VAL A CA 1
ATOM 3375 C C . VAL A 1 428 ? -22.370 -40.453 -13.008 1.00 58.01 460 VAL A C 1
ATOM 3376 O O . VAL A 1 428 ? -21.247 -40.058 -12.686 1.00 65.18 460 VAL A O 1
ATOM 3380 N N . GLY A 1 429 ? -22.620 -40.909 -14.212 1.00 58.84 461 GLY A N 1
ATOM 3381 C CA . GLY A 1 429 ? -21.597 -40.893 -15.231 1.00 61.42 461 GLY A CA 1
ATOM 3382 C C . GLY A 1 429 ? -20.302 -41.675 -15.029 1.00 49.43 461 GLY A C 1
ATOM 3383 O O . GLY A 1 429 ? -20.193 -42.604 -14.215 1.00 55.58 461 GLY A O 1
ATOM 3384 N N . GLU A 1 430 ? -19.325 -41.325 -15.858 1.00 52.18 462 GLU A N 1
ATOM 3385 C CA . GLU A 1 430 ? -18.050 -42.064 -15.938 1.00 56.10 462 GLU A CA 1
ATOM 3386 C C . GLU A 1 430 ? -17.179 -41.705 -14.731 1.00 47.97 462 GLU A C 1
ATOM 3387 O O . GLU A 1 430 ? -17.269 -40.613 -14.232 1.00 42.40 462 GLU A O 1
ATOM 3393 N N . LEU A 1 431 ? -16.304 -42.585 -14.309 1.00 47.32 463 LEU A N 1
ATOM 3394 C CA . LEU A 1 431 ? -15.308 -42.228 -13.300 1.00 44.61 463 LEU A CA 1
ATOM 3395 C C . LEU A 1 431 ? -14.594 -40.961 -13.706 1.00 41.91 463 LEU A C 1
ATOM 3396 O O . LEU A 1 431 ? -14.260 -40.729 -14.877 1.00 39.76 463 LEU A O 1
ATOM 3401 N N . PRO A 1 432 ? -14.521 -40.011 -12.795 1.00 43.40 464 PRO A N 1
ATOM 3402 C CA . PRO A 1 432 ? -13.785 -38.818 -13.169 1.00 39.77 464 PRO A CA 1
ATOM 3403 C C . PRO A 1 432 ? -12.305 -39.107 -13.485 1.00 38.76 464 PRO A C 1
ATOM 3404 O O . PRO A 1 432 ? -11.731 -40.048 -12.927 1.00 36.82 464 PRO A O 1
ATOM 3408 N N . LYS A 1 433 ? -11.696 -38.272 -14.324 1.00 43.29 465 LYS A N 1
ATOM 3409 C CA . LYS A 1 433 ? -10.227 -38.227 -14.475 1.00 43.25 465 LYS A CA 1
ATOM 3410 C C . LYS A 1 433 ? -9.569 -37.352 -13.443 1.00 43.23 465 LYS A C 1
ATOM 3411 O O . LYS A 1 433 ? -10.193 -36.418 -12.958 1.00 38.03 465 LYS A O 1
ATOM 3417 N N . PRO A 1 434 ? -8.261 -37.569 -13.184 1.00 39.87 466 PRO A N 1
ATOM 3418 C CA . PRO A 1 434 ? -7.549 -36.699 -12.279 1.00 36.74 466 PRO A CA 1
ATOM 3419 C C . PRO A 1 434 ? -7.466 -35.288 -12.848 1.00 40.00 466 PRO A C 1
ATOM 3420 O O . PRO A 1 434 ? -7.449 -35.087 -14.071 1.00 39.12 466 PRO A O 1
ATOM 3424 N N . ASP A 1 435 ? -7.477 -34.333 -11.950 1.00 34.19 467 ASP A N 1
ATOM 3425 C CA . ASP A 1 435 ? -7.336 -32.892 -12.272 1.00 41.11 467 ASP A CA 1
ATOM 3426 C C . ASP A 1 435 ? -5.989 -32.437 -11.766 1.00 39.70 467 ASP A C 1
ATOM 3427 O O . ASP A 1 435 ? -5.717 -32.428 -10.574 1.00 37.38 467 ASP A O 1
ATOM 3432 N N . TYR A 1 436 ? -5.145 -32.044 -12.680 1.00 42.41 468 TYR A N 1
ATOM 3433 C CA . TYR A 1 436 ? -3.764 -31.654 -12.324 1.00 44.23 468 TYR A CA 1
ATOM 3434 C C . TYR A 1 436 ? -3.521 -30.155 -12.266 1.00 47.05 468 TYR A C 1
ATOM 3435 O O . TYR A 1 436 ? -2.376 -29.744 -12.396 1.00 49.23 468 TYR A O 1
ATOM 3444 N N A THR A 1 437 ? -4.532 -29.342 -11.976 0.50 48.28 469 THR A N 1
ATOM 3445 N N B THR A 1 437 ? -4.568 -29.368 -12.014 0.50 48.33 469 THR A N 1
ATOM 3446 C CA A THR A 1 437 ? -4.336 -27.885 -11.916 0.50 49.26 469 THR A CA 1
ATOM 3447 C CA B THR A 1 437 ? -4.460 -27.913 -11.842 0.50 50.23 469 THR A CA 1
ATOM 3448 C C A THR A 1 437 ? -3.859 -27.323 -10.565 0.50 53.78 469 THR A C 1
ATOM 3449 C C B THR A 1 437 ? -3.619 -27.489 -10.649 0.50 52.65 469 THR A C 1
ATOM 3450 O O A THR A 1 437 ? -3.562 -26.125 -10.475 0.50 51.82 469 THR A O 1
ATOM 3451 O O B THR A 1 437 ? -2.774 -26.605 -10.773 0.50 47.47 469 THR A O 1
ATOM 3458 N N . ALA A 1 438 ? -3.841 -28.141 -9.509 1.00 48.29 470 ALA A N 1
ATOM 3459 C CA . ALA A 1 438 ? -3.286 -27.698 -8.229 1.00 49.69 470 ALA A CA 1
ATOM 3460 C C . ALA A 1 438 ? -2.217 -28.677 -7.775 1.00 42.87 470 ALA A C 1
ATOM 3461 O O . ALA A 1 438 ? -2.049 -29.781 -8.326 1.00 40.79 470 ALA A O 1
ATOM 3463 N N . MET A 1 439 ? -1.458 -28.233 -6.814 1.00 42.01 471 MET A N 1
ATOM 3464 C CA . MET A 1 439 ? -0.400 -29.006 -6.248 1.00 45.32 471 MET A CA 1
ATOM 3465 C C . MET A 1 439 ? -0.915 -30.382 -5.756 1.00 47.24 471 MET A C 1
ATOM 3466 O O . MET A 1 439 ? -0.181 -31.351 -5.896 1.00 40.90 471 MET A O 1
ATOM 3471 N N . VAL A 1 440 ? -2.116 -30.433 -5.147 1.00 37.70 472 VAL A N 1
ATOM 3472 C CA . VAL A 1 440 ? -2.769 -31.702 -4.760 1.00 41.03 472 VAL A CA 1
ATOM 3473 C C . VAL A 1 440 ? -3.710 -32.099 -5.847 1.00 41.17 472 VAL A C 1
ATOM 3474 O O . VAL A 1 440 ? -4.569 -31.348 -6.243 1.00 37.85 472 VAL A O 1
ATOM 3478 N N . VAL A 1 441 ? -3.540 -33.292 -6.374 1.00 32.67 473 VAL A N 1
ATOM 3479 C CA . VAL A 1 441 ? -4.343 -33.807 -7.447 1.00 32.89 473 VAL A CA 1
ATOM 3480 C C . VAL A 1 441 ? -5.614 -34.448 -6.880 1.00 38.17 473 VAL A C 1
ATOM 3481 O O . VAL A 1 441 ? -5.593 -35.158 -5.870 1.00 38.83 473 VAL A O 1
ATOM 3485 N N . GLY A 1 442 ? -6.738 -34.181 -7.507 1.00 37.93 474 GLY A N 1
ATOM 3486 C CA . GLY A 1 442 ? -8.021 -34.781 -7.094 1.00 34.81 474 GLY A CA 1
ATOM 3487 C C . GLY A 1 442 ? -8.862 -35.119 -8.307 1.00 37.83 474 GLY A C 1
ATOM 3488 O O . GLY A 1 442 ? -8.461 -34.866 -9.425 1.00 35.99 474 GLY A O 1
ATOM 3489 N N . PRO A 1 443 ? -10.059 -35.708 -8.101 1.00 35.35 475 PRO A N 1
ATOM 3490 C CA . PRO A 1 443 ? -10.936 -36.036 -9.221 1.00 36.62 475 PRO A CA 1
ATOM 3491 C C . PRO A 1 443 ? -11.520 -34.753 -9.817 1.00 37.46 475 PRO A C 1
ATOM 3492 O O . PRO A 1 443 ? -11.891 -33.846 -9.064 1.00 39.01 475 PRO A O 1
ATOM 3496 N N . ALA A 1 444 ? -11.481 -34.652 -11.129 1.00 35.91 476 ALA A N 1
ATOM 3497 C CA . ALA A 1 444 ? -11.965 -33.479 -11.806 1.00 43.02 476 ALA A CA 1
ATOM 3498 C C . ALA A 1 444 ? -13.453 -33.320 -11.598 1.00 42.56 476 ALA A C 1
ATOM 3499 O O . ALA A 1 444 ? -14.221 -34.318 -11.658 1.00 40.47 476 ALA A O 1
ATOM 3501 N N . HIS A 1 445 ? -13.853 -32.078 -11.359 1.00 39.62 477 HIS A N 1
ATOM 3502 C CA . HIS A 1 445 ? -15.279 -31.731 -11.330 1.00 47.06 477 HIS A CA 1
ATOM 3503 C C . HIS A 1 445 ? -15.907 -31.878 -12.746 1.00 48.18 477 HIS A C 1
ATOM 3504 O O . HIS A 1 445 ? -15.243 -31.675 -13.731 1.00 44.22 477 HIS A O 1
ATOM 3511 N N . PRO A 1 446 ? -17.166 -32.306 -12.851 1.00 54.15 478 PRO A N 1
ATOM 3512 C CA . PRO A 1 446 ? -18.091 -32.735 -11.805 1.00 48.76 478 PRO A CA 1
ATOM 3513 C C . PRO A 1 446 ? -17.758 -34.166 -11.250 1.00 47.37 478 PRO A C 1
ATOM 3514 O O . PRO A 1 446 ? -17.420 -35.082 -12.011 1.00 47.03 478 PRO A O 1
ATOM 3518 N N . CYS A 1 447 ? -17.836 -34.308 -9.930 1.00 46.69 479 CYS A N 1
ATOM 3519 C CA . CYS A 1 447 ? -17.665 -35.608 -9.223 1.00 46.62 479 CYS A CA 1
ATOM 3520 C C . CYS A 1 447 ? -18.992 -35.987 -8.564 1.00 43.29 479 CYS A C 1
ATOM 3521 O O . CYS A 1 447 ? -19.077 -35.941 -7.325 1.00 40.35 479 CYS A O 1
ATOM 3524 N N . LEU A 1 448 ? -19.968 -36.401 -9.372 1.00 44.74 480 LEU A N 1
ATOM 3525 C CA . LEU A 1 448 ? -21.367 -36.527 -8.914 1.00 44.01 480 LEU A CA 1
ATOM 3526 C C . LEU A 1 448 ? -21.761 -37.886 -8.414 1.00 41.38 480 LEU A C 1
ATOM 3527 O O . LEU A 1 448 ? -21.489 -38.907 -9.043 1.00 43.60 480 LEU A O 1
ATOM 3532 N N . LEU A 1 449 ? -22.332 -37.906 -7.218 1.00 38.99 481 LEU A N 1
ATOM 3533 C CA . LEU A 1 449 ? -22.946 -39.113 -6.669 1.00 43.82 481 LEU A CA 1
ATOM 3534 C C . LEU A 1 449 ? -24.423 -38.821 -6.442 1.00 44.58 481 LEU A C 1
ATOM 3535 O O . LEU A 1 449 ? -24.785 -37.716 -6.079 1.00 45.39 481 LEU A O 1
ATOM 3540 N N . ARG A 1 450 ? -25.245 -39.811 -6.724 1.00 42.19 482 ARG A N 1
ATOM 3541 C CA . ARG A 1 450 ? -26.683 -39.770 -6.563 1.00 48.71 482 ARG A CA 1
ATOM 3542 C C . ARG A 1 450 ? -26.870 -40.502 -5.271 1.00 51.82 482 ARG A C 1
ATOM 3543 O O . ARG A 1 450 ? -26.307 -41.554 -5.104 1.00 47.31 482 ARG A O 1
ATOM 3548 N N . TYR A 1 451 ? -27.665 -39.954 -4.353 1.00 46.21 483 TYR A N 1
ATOM 3549 C CA . TYR A 1 451 ? -27.901 -40.610 -3.067 1.00 44.42 483 TYR A CA 1
ATOM 3550 C C . TYR A 1 451 ? -29.412 -40.699 -2.847 1.00 47.25 483 TYR A C 1
ATOM 3551 O O . TYR A 1 451 ? -30.163 -39.796 -3.276 1.00 42.01 483 TYR A O 1
ATOM 3560 N N . THR A 1 452 ? -29.802 -41.756 -2.161 1.00 47.77 484 THR A N 1
ATOM 3561 C CA . THR A 1 452 ? -31.173 -41.949 -1.668 1.00 50.77 484 THR A CA 1
ATOM 3562 C C . THR A 1 452 ? -31.128 -42.406 -0.218 1.00 49.50 484 THR A C 1
ATOM 3563 O O . THR A 1 452 ? -30.475 -43.390 0.095 1.00 46.61 484 THR A O 1
ATOM 3567 N N . ARG A 1 453 ? -31.854 -41.741 0.681 1.00 45.09 485 ARG A N 1
ATOM 3568 C CA . ARG A 1 453 ? -31.976 -42.284 2.070 1.00 49.38 485 ARG A CA 1
ATOM 3569 C C . ARG A 1 453 ? -32.544 -43.728 2.051 1.00 47.58 485 ARG A C 1
ATOM 3570 O O . ARG A 1 453 ? -33.375 -44.026 1.226 1.00 45.51 485 ARG A O 1
ATOM 3578 N N . LYS A 1 454 ? -31.985 -44.619 2.875 1.00 45.70 486 LYS A N 1
ATOM 3579 C CA . LYS A 1 454 ? -32.458 -46.002 3.011 1.00 54.51 486 LYS A CA 1
ATOM 3580 C C . LYS A 1 454 ? -33.933 -46.042 3.580 1.00 66.73 486 LYS A C 1
ATOM 3581 O O . LYS A 1 454 ? -34.279 -45.204 4.444 1.00 65.46 486 LYS A O 1
ATOM 3587 N N . HIS A 1 455 ? -34.757 -47.008 3.134 1.00 75.54 487 HIS A N 1
ATOM 3588 C CA . HIS A 1 455 ? -36.130 -47.261 3.697 1.00 92.13 487 HIS A CA 1
ATOM 3589 C C . HIS A 1 455 ? -36.546 -48.755 3.615 1.00 101.24 487 HIS A C 1
ATOM 3590 O O . HIS A 1 455 ? -35.895 -49.523 2.912 1.00 100.64 487 HIS A O 1
ATOM 3597 N N . HIS A 1 456 ? -37.595 -49.162 4.353 1.00 106.50 488 HIS A N 1
ATOM 3598 C CA . HIS A 1 456 ? -38.098 -50.564 4.346 1.00 88.13 488 HIS A CA 1
ATOM 3599 C C . HIS A 1 456 ? -39.623 -50.649 4.385 1.00 88.61 488 HIS A C 1
ATOM 3600 O O . HIS A 1 456 ? -40.244 -51.296 3.531 1.00 81.19 488 HIS A O 1
ATOM 3602 N N . SER B 1 7 ? 34.745 -46.257 -9.212 1.00 95.64 39 SER B N 1
ATOM 3603 C CA . SER B 1 7 ? 34.649 -46.992 -7.904 1.00 97.38 39 SER B CA 1
ATOM 3604 C C . SER B 1 7 ? 33.355 -46.621 -7.139 1.00 95.72 39 SER B C 1
ATOM 3605 O O . SER B 1 7 ? 32.634 -47.509 -6.663 1.00 87.05 39 SER B O 1
ATOM 3608 N N . LYS B 1 8 ? 33.074 -45.315 -7.030 1.00 94.06 40 LYS B N 1
ATOM 3609 C CA . LYS B 1 8 ? 31.782 -44.800 -6.478 1.00 89.38 40 LYS B CA 1
ATOM 3610 C C . LYS B 1 8 ? 30.536 -45.219 -7.335 1.00 86.71 40 LYS B C 1
ATOM 3611 O O . LYS B 1 8 ? 29.415 -45.398 -6.793 1.00 73.60 40 LYS B O 1
ATOM 3617 N N . GLY B 1 9 ? 30.768 -45.394 -8.653 1.00 75.95 41 GLY B N 1
ATOM 3618 C CA . GLY B 1 9 ? 29.756 -45.754 -9.653 1.00 63.27 41 GLY B CA 1
ATOM 3619 C C . GLY B 1 9 ? 29.706 -44.791 -10.837 1.00 60.64 41 GLY B C 1
ATOM 3620 O O . GLY B 1 9 ? 30.460 -43.837 -10.928 1.00 65.40 41 GLY B O 1
ATOM 3621 N N . LYS B 1 10 ? 28.790 -45.075 -11.762 1.00 57.34 42 LYS B N 1
ATOM 3622 C CA . LYS B 1 10 ? 28.509 -44.185 -12.897 1.00 54.63 42 LYS B CA 1
ATOM 3623 C C . LYS B 1 10 ? 27.255 -43.370 -12.617 1.00 49.21 42 LYS B C 1
ATOM 3624 O O . LYS B 1 10 ? 26.423 -43.767 -11.805 1.00 42.66 42 LYS B O 1
ATOM 3630 N N . LEU B 1 11 ? 27.098 -42.266 -13.313 1.00 43.91 43 LEU B N 1
ATOM 3631 C CA . LEU B 1 11 ? 25.872 -41.489 -13.180 1.00 45.42 43 LEU B CA 1
ATOM 3632 C C . LEU B 1 11 ? 24.669 -42.238 -13.779 1.00 44.92 43 LEU B C 1
ATOM 3633 O O . LEU B 1 11 ? 24.812 -43.031 -14.720 1.00 39.66 43 LEU B O 1
ATOM 3638 N N . PRO B 1 12 ? 23.466 -41.998 -13.238 1.00 41.32 44 PRO B N 1
ATOM 3639 C CA . PRO B 1 12 ? 22.299 -42.544 -13.937 1.00 40.81 44 PRO B CA 1
ATOM 3640 C C . PRO B 1 12 ? 22.191 -42.029 -15.376 1.00 35.05 44 PRO B C 1
ATOM 3641 O O . PRO B 1 12 ? 22.690 -40.964 -15.657 1.00 39.27 44 PRO B O 1
ATOM 3645 N N . PRO B 1 13 ? 21.446 -42.702 -16.233 1.00 35.01 45 PRO B N 1
ATOM 3646 C CA . PRO B 1 13 ? 21.198 -42.199 -17.625 1.00 38.06 45 PRO B CA 1
ATOM 3647 C C . PRO B 1 13 ? 20.482 -40.875 -17.559 1.00 43.59 45 PRO B C 1
ATOM 3648 O O . PRO B 1 13 ? 19.581 -40.701 -16.716 1.00 38.09 45 PRO B O 1
ATOM 3652 N N . VAL B 1 14 ? 20.913 -39.954 -18.382 1.00 37.04 46 VAL B N 1
ATOM 3653 C CA . VAL B 1 14 ? 20.254 -38.680 -18.594 1.00 42.13 46 VAL B CA 1
ATOM 3654 C C . VAL B 1 14 ? 19.255 -38.768 -19.745 1.00 39.91 46 VAL B C 1
ATOM 3655 O O . VAL B 1 14 ? 19.630 -39.021 -20.877 1.00 43.03 46 VAL B O 1
ATOM 3659 N N . VAL B 1 15 ? 17.995 -38.526 -19.458 1.00 36.70 47 VAL B N 1
ATOM 3660 C CA . VAL B 1 15 ? 16.878 -38.606 -20.415 1.00 41.72 47 VAL B CA 1
ATOM 3661 C C . VAL B 1 15 ? 16.942 -37.458 -21.447 1.00 43.71 47 VAL B C 1
ATOM 3662 O O . VAL B 1 15 ? 16.816 -37.666 -22.606 1.00 40.31 47 VAL B O 1
ATOM 3666 N N . SER B 1 16 ? 17.052 -36.239 -20.980 1.00 40.49 48 SER B N 1
ATOM 3667 C CA . SER B 1 16 ? 17.234 -35.108 -21.859 1.00 43.74 48 SER B CA 1
ATOM 3668 C C . SER B 1 16 ? 17.741 -33.950 -21.053 1.00 42.91 48 SER B C 1
ATOM 3669 O O . SER B 1 16 ? 17.727 -34.004 -19.832 1.00 42.15 48 SER B O 1
ATOM 3672 N N A SER B 1 17 ? 18.099 -32.874 -21.751 0.50 41.20 49 SER B N 1
ATOM 3673 N N B SER B 1 17 ? 18.284 -32.943 -21.745 0.50 41.70 49 SER B N 1
ATOM 3674 C CA A SER B 1 17 ? 18.695 -31.686 -21.191 0.50 42.35 49 SER B CA 1
ATOM 3675 C CA B SER B 1 17 ? 18.683 -31.672 -21.167 0.50 42.13 49 SER B CA 1
ATOM 3676 C C A SER B 1 17 ? 17.996 -30.518 -21.852 0.50 43.55 49 SER B C 1
ATOM 3677 C C B SER B 1 17 ? 17.868 -30.633 -21.889 0.50 43.59 49 SER B C 1
ATOM 3678 O O A SER B 1 17 ? 18.300 -30.205 -22.987 0.50 47.29 49 SER B O 1
ATOM 3679 O O B SER B 1 17 ? 17.925 -30.553 -23.114 0.50 43.13 49 SER B O 1
ATOM 3684 N N . LEU B 1 18 ? 17.066 -29.886 -21.148 1.00 43.74 50 LEU B N 1
ATOM 3685 C CA . LEU B 1 18 ? 16.128 -28.933 -21.720 1.00 42.23 50 LEU B CA 1
ATOM 3686 C C . LEU B 1 18 ? 16.405 -27.551 -21.184 1.00 38.54 50 LEU B C 1
ATOM 3687 O O . LEU B 1 18 ? 16.617 -27.390 -20.000 1.00 36.11 50 LEU B O 1
ATOM 3692 N N . ILE B 1 19 ? 16.361 -26.539 -22.048 1.00 38.42 51 ILE B N 1
ATOM 3693 C CA . ILE B 1 19 ? 16.548 -25.138 -21.628 1.00 39.47 51 ILE B CA 1
ATOM 3694 C C . ILE B 1 19 ? 15.467 -24.358 -22.334 1.00 44.16 51 ILE B C 1
ATOM 3695 O O . ILE B 1 19 ? 15.699 -23.875 -23.442 1.00 48.28 51 ILE B O 1
ATOM 3700 N N . PRO B 1 20 ? 14.257 -24.288 -21.761 1.00 42.03 52 PRO B N 1
ATOM 3701 C CA . PRO B 1 20 ? 13.243 -23.597 -22.572 1.00 43.63 52 PRO B CA 1
ATOM 3702 C C . PRO B 1 20 ? 13.369 -22.082 -22.499 1.00 52.40 52 PRO B C 1
ATOM 3703 O O . PRO B 1 20 ? 14.056 -21.511 -21.629 1.00 43.18 52 PRO B O 1
ATOM 3707 N N . PHE B 1 21 ? 12.650 -21.457 -23.407 1.00 44.49 53 PHE B N 1
ATOM 3708 C CA . PHE B 1 21 ? 12.588 -20.023 -23.509 1.00 44.92 53 PHE B CA 1
ATOM 3709 C C . PHE B 1 21 ? 11.802 -19.532 -22.324 1.00 43.36 53 PHE B C 1
ATOM 3710 O O . PHE B 1 21 ? 10.698 -19.962 -22.154 1.00 44.23 53 PHE B O 1
ATOM 3718 N N . VAL B 1 22 ? 12.328 -18.619 -21.473 1.00 40.08 54 VAL B N 1
ATOM 3719 C CA . VAL B 1 22 ? 11.615 -18.276 -20.220 1.00 44.87 54 VAL B CA 1
ATOM 3720 C C . VAL B 1 22 ? 10.613 -17.113 -20.331 1.00 45.39 54 VAL B C 1
ATOM 3721 O O . VAL B 1 22 ? 9.681 -16.998 -19.513 1.00 39.92 54 VAL B O 1
ATOM 3725 N N . GLY B 1 23 ? 10.833 -16.230 -21.325 1.00 48.07 55 GLY B N 1
ATOM 3726 C CA . GLY B 1 23 ? 10.017 -15.002 -21.498 1.00 46.84 55 GLY B CA 1
ATOM 3727 C C . GLY B 1 23 ? 8.507 -15.209 -21.539 1.00 45.37 55 GLY B C 1
ATOM 3728 O O . GLY B 1 23 ? 7.733 -14.414 -20.982 1.00 42.06 55 GLY B O 1
ATOM 3729 N N . SER B 1 24 ? 8.055 -16.295 -22.140 1.00 42.47 56 SER B N 1
ATOM 3730 C CA . SER B 1 24 ? 6.566 -16.533 -22.233 1.00 44.99 56 SER B CA 1
ATOM 3731 C C . SER B 1 24 ? 5.950 -16.744 -20.838 1.00 47.28 56 SER B C 1
ATOM 3732 O O . SER B 1 24 ? 4.741 -16.516 -20.600 1.00 45.67 56 SER B O 1
ATOM 3735 N N . GLY B 1 25 ? 6.798 -17.128 -19.893 1.00 43.56 57 GLY B N 1
ATOM 3736 C CA . GLY B 1 25 ? 6.394 -17.299 -18.520 1.00 46.14 57 GLY B CA 1
ATOM 3737 C C . GLY B 1 25 ? 5.844 -16.098 -17.795 1.00 48.85 57 GLY B C 1
ATOM 3738 O O . GLY B 1 25 ? 5.086 -16.248 -16.799 1.00 44.31 57 GLY B O 1
ATOM 3739 N N . LEU B 1 26 ? 6.195 -14.893 -18.276 1.00 47.41 58 LEU B N 1
ATOM 3740 C CA . LEU B 1 26 ? 5.664 -13.692 -17.661 1.00 47.72 58 LEU B CA 1
ATOM 3741 C C . LEU B 1 26 ? 4.171 -13.583 -17.732 1.00 46.24 58 LEU B C 1
ATOM 3742 O O . LEU B 1 26 ? 3.558 -12.928 -16.872 1.00 43.57 58 LEU B O 1
ATOM 3747 N N . SER B 1 27 ? 3.568 -14.229 -18.737 1.00 42.85 59 SER B N 1
ATOM 3748 C CA . SER B 1 27 ? 2.112 -14.228 -18.862 1.00 45.66 59 SER B CA 1
ATOM 3749 C C . SER B 1 27 ? 1.446 -15.043 -17.740 1.00 42.99 59 SER B C 1
ATOM 3750 O O . SER B 1 27 ? 0.317 -14.859 -17.504 1.00 39.79 59 SER B O 1
ATOM 3753 N N . PHE B 1 28 ? 2.190 -15.917 -17.040 1.00 43.77 60 PHE B N 1
ATOM 3754 C CA . PHE B 1 28 ? 1.688 -16.717 -15.925 1.00 43.52 60 PHE B CA 1
ATOM 3755 C C . PHE B 1 28 ? 2.415 -16.447 -14.621 1.00 47.18 60 PHE B C 1
ATOM 3756 O O . PHE B 1 28 ? 2.603 -17.381 -13.834 1.00 46.82 60 PHE B O 1
ATOM 3764 N N . ALA B 1 29 ? 2.822 -15.186 -14.391 1.00 42.61 61 ALA B N 1
ATOM 3765 C CA . ALA B 1 29 ? 3.567 -14.791 -13.199 1.00 41.42 61 ALA B CA 1
ATOM 3766 C C . ALA B 1 29 ? 2.743 -14.152 -12.140 1.00 42.15 61 ALA B C 1
ATOM 3767 O O . ALA B 1 29 ? 3.312 -13.542 -11.221 1.00 46.28 61 ALA B O 1
ATOM 3769 N N . GLY B 1 30 ? 1.416 -14.231 -12.278 1.00 41.88 62 GLY B N 1
ATOM 3770 C CA . GLY B 1 30 ? 0.481 -13.723 -11.271 1.00 42.73 62 GLY B CA 1
ATOM 3771 C C . GLY B 1 30 ? 0.307 -12.207 -11.274 1.00 42.32 62 GLY B C 1
ATOM 3772 O O . GLY B 1 30 ? -0.209 -11.650 -10.325 1.00 42.31 62 GLY B O 1
ATOM 3773 N N . GLY B 1 31 ? 0.668 -11.557 -12.372 1.00 43.05 63 GLY B N 1
ATOM 3774 C CA . GLY B 1 31 ? 0.415 -10.106 -12.522 1.00 43.13 63 GLY B CA 1
ATOM 3775 C C . GLY B 1 31 ? 1.401 -9.222 -11.746 1.00 44.13 63 GLY B C 1
ATOM 3776 O O . GLY B 1 31 ? 0.979 -8.400 -10.918 1.00 43.99 63 GLY B O 1
ATOM 3777 N N . PRO B 1 32 ? 2.701 -9.337 -12.028 1.00 43.83 64 PRO B N 1
ATOM 3778 C CA . PRO B 1 32 ? 3.728 -8.534 -11.318 1.00 46.49 64 PRO B CA 1
ATOM 3779 C C . PRO B 1 32 ? 3.806 -7.081 -11.812 1.00 44.73 64 PRO B C 1
ATOM 3780 O O . PRO B 1 32 ? 4.883 -6.575 -12.057 1.00 45.80 64 PRO B O 1
ATOM 3784 N N . LEU B 1 33 ? 2.672 -6.408 -11.885 1.00 45.97 65 LEU B N 1
ATOM 3785 C CA . LEU B 1 33 ? 2.658 -5.029 -12.340 1.00 44.96 65 LEU B CA 1
ATOM 3786 C C . LEU B 1 33 ? 3.269 -4.074 -11.322 1.00 44.67 65 LEU B C 1
ATOM 3787 O O . LEU B 1 33 ? 4.066 -3.220 -11.669 1.00 46.44 65 LEU B O 1
ATOM 3792 N N . GLN B 1 34 ? 2.902 -4.206 -10.063 1.00 47.54 66 GLN B N 1
ATOM 3793 C CA . GLN B 1 34 ? 3.506 -3.326 -9.040 1.00 52.01 66 GLN B CA 1
ATOM 3794 C C . GLN B 1 34 ? 5.025 -3.458 -9.033 1.00 47.14 66 GLN B C 1
ATOM 3795 O O . GLN B 1 34 ? 5.764 -2.454 -9.019 1.00 48.24 66 GLN B O 1
ATOM 3801 N N . TYR B 1 35 ? 5.507 -4.689 -9.145 1.00 46.55 67 TYR B N 1
ATOM 3802 C CA . TYR B 1 35 ? 6.933 -4.950 -9.105 1.00 48.25 67 TYR B CA 1
ATOM 3803 C C . TYR B 1 35 ? 7.667 -4.338 -10.263 1.00 46.76 67 TYR B C 1
ATOM 3804 O O . TYR B 1 35 ? 8.716 -3.719 -10.080 1.00 45.63 67 TYR B O 1
ATOM 3813 N N A THR B 1 36 ? 7.139 -4.520 -11.471 0.50 44.89 68 THR B N 1
ATOM 3814 N N B THR B 1 36 ? 7.148 -4.522 -11.481 0.50 41.80 68 THR B N 1
ATOM 3815 C CA A THR B 1 36 ? 7.779 -3.985 -12.643 0.50 43.13 68 THR B CA 1
ATOM 3816 C CA B THR B 1 36 ? 7.790 -3.956 -12.646 0.50 38.92 68 THR B CA 1
ATOM 3817 C C A THR B 1 36 ? 7.636 -2.438 -12.687 0.50 41.27 68 THR B C 1
ATOM 3818 C C B THR B 1 36 ? 7.651 -2.420 -12.665 0.50 38.57 68 THR B C 1
ATOM 3819 O O A THR B 1 36 ? 8.537 -1.752 -13.173 0.50 46.48 68 THR B O 1
ATOM 3820 O O B THR B 1 36 ? 8.560 -1.726 -13.125 0.50 43.40 68 THR B O 1
ATOM 3827 N N . THR B 1 37 ? 6.553 -1.906 -12.141 1.00 37.16 69 THR B N 1
ATOM 3828 C CA . THR B 1 37 ? 6.339 -0.442 -12.026 1.00 45.97 69 THR B CA 1
ATOM 3829 C C . THR B 1 37 ? 7.361 0.183 -11.046 1.00 50.52 69 THR B C 1
ATOM 3830 O O . THR B 1 37 ? 7.883 1.243 -11.299 1.00 45.31 69 THR B O 1
ATOM 3834 N N . ASP B 1 38 ? 7.648 -0.510 -9.941 1.00 51.41 70 ASP B N 1
ATOM 3835 C CA . ASP B 1 38 ? 8.734 -0.076 -9.018 1.00 52.13 70 ASP B CA 1
ATOM 3836 C C . ASP B 1 38 ? 10.069 -0.048 -9.691 1.00 49.25 70 ASP B C 1
ATOM 3837 O O . ASP B 1 38 ? 10.832 0.895 -9.545 1.00 50.06 70 ASP B O 1
ATOM 3842 N N . ALA B 1 39 ? 10.363 -1.061 -10.505 1.00 46.50 71 ALA B N 1
ATOM 3843 C CA . ALA B 1 39 ? 11.600 -1.052 -11.287 1.00 43.64 71 ALA B CA 1
ATOM 3844 C C . ALA B 1 39 ? 11.667 0.131 -12.288 1.00 42.88 71 ALA B C 1
ATOM 3845 O O . ALA B 1 39 ? 12.740 0.718 -12.508 1.00 44.72 71 ALA B O 1
ATOM 3847 N N . TYR B 1 40 ? 10.546 0.422 -12.943 1.00 50.25 72 TYR B N 1
ATOM 3848 C CA . TYR B 1 40 ? 10.468 1.567 -13.864 1.00 51.62 72 TYR B CA 1
ATOM 3849 C C . TYR B 1 40 ? 10.677 2.912 -13.108 1.00 42.64 72 TYR B C 1
ATOM 3850 O O . TYR B 1 40 ? 11.447 3.712 -13.564 1.00 48.19 72 TYR B O 1
ATOM 3859 N N . LYS B 1 41 ? 9.998 3.116 -11.981 1.00 45.18 73 LYS B N 1
ATOM 3860 C CA . LYS B 1 41 ? 10.169 4.374 -11.239 1.00 55.72 73 LYS B CA 1
ATOM 3861 C C . LYS B 1 41 ? 11.672 4.568 -10.816 1.00 59.53 73 LYS B C 1
ATOM 3862 O O . LYS B 1 41 ? 12.180 5.679 -10.838 1.00 60.40 73 LYS B O 1
ATOM 3865 N N . LYS B 1 42 ? 12.389 3.485 -10.526 1.00 53.78 74 LYS B N 1
ATOM 3866 C CA . LYS B 1 42 ? 13.769 3.562 -10.029 1.00 57.43 74 LYS B CA 1
ATOM 3867 C C . LYS B 1 42 ? 14.820 3.547 -11.087 1.00 57.72 74 LYS B C 1
ATOM 3868 O O . LYS B 1 42 ? 15.823 4.235 -10.959 1.00 57.12 74 LYS B O 1
ATOM 3874 N N . TYR B 1 43 ? 14.670 2.725 -12.109 1.00 47.80 75 TYR B N 1
ATOM 3875 C CA . TYR B 1 43 ? 15.692 2.645 -13.138 1.00 47.84 75 TYR B CA 1
ATOM 3876 C C . TYR B 1 43 ? 15.400 3.365 -14.467 1.00 44.02 75 TYR B C 1
ATOM 3877 O O . TYR B 1 43 ? 16.277 3.477 -15.306 1.00 47.24 75 TYR B O 1
ATOM 3886 N N . GLY B 1 44 ? 14.187 3.844 -14.645 1.00 47.45 76 GLY B N 1
ATOM 3887 C CA . GLY B 1 44 ? 13.768 4.548 -15.884 1.00 49.73 76 GLY B CA 1
ATOM 3888 C C . GLY B 1 44 ? 13.080 3.630 -16.918 1.00 53.34 76 GLY B C 1
ATOM 3889 O O . GLY B 1 44 ? 12.586 2.536 -16.561 1.00 47.58 76 GLY B O 1
ATOM 3890 N N . ASP B 1 45 ? 13.137 4.026 -18.182 1.00 42.97 77 ASP B N 1
ATOM 3891 C CA . ASP B 1 45 ? 12.228 3.530 -19.198 1.00 47.69 77 ASP B CA 1
ATOM 3892 C C . ASP B 1 45 ? 12.717 2.323 -19.937 1.00 47.48 77 ASP B C 1
ATOM 3893 O O . ASP B 1 45 ? 11.956 1.693 -20.683 1.00 46.62 77 ASP B O 1
ATOM 3898 N N . ILE B 1 46 ? 13.973 1.958 -19.697 1.00 41.44 78 ILE B N 1
ATOM 3899 C CA . ILE B 1 46 ? 14.530 0.729 -20.224 1.00 39.85 78 ILE B CA 1
ATOM 3900 C C . ILE B 1 46 ? 15.340 0.005 -19.139 1.00 52.11 78 ILE B C 1
ATOM 3901 O O . ILE B 1 46 ? 16.227 0.635 -18.499 1.00 43.79 78 ILE B O 1
ATOM 3906 N N . PHE B 1 47 ? 15.036 -1.283 -18.885 1.00 44.35 79 PHE B N 1
ATOM 3907 C CA . PHE B 1 47 ? 15.782 -2.052 -17.862 1.00 41.25 79 PHE B CA 1
ATOM 3908 C C . PHE B 1 47 ? 15.612 -3.540 -18.104 1.00 50.64 79 PHE B C 1
ATOM 3909 O O . PHE B 1 47 ? 14.744 -3.931 -18.846 1.00 39.49 79 PHE B O 1
ATOM 3917 N N . THR B 1 48 ? 16.433 -4.347 -17.427 1.00 42.89 80 THR B N 1
ATOM 3918 C CA . THR B 1 48 ? 16.626 -5.721 -17.774 1.00 39.69 80 THR B CA 1
ATOM 3919 C C . THR B 1 48 ? 16.489 -6.551 -16.502 1.00 43.21 80 THR B C 1
ATOM 3920 O O . THR B 1 48 ? 16.999 -6.174 -15.435 1.00 39.46 80 THR B O 1
ATOM 3924 N N . MET B 1 49 ? 15.782 -7.678 -16.615 1.00 44.96 81 MET B N 1
ATOM 3925 C CA . MET B 1 49 ? 15.749 -8.766 -15.584 1.00 44.31 81 MET B CA 1
ATOM 3926 C C . MET B 1 49 ? 16.351 -9.986 -16.205 1.00 46.35 81 MET B C 1
ATOM 3927 O O . MET B 1 49 ? 16.131 -10.238 -17.410 1.00 44.73 81 MET B O 1
ATOM 3932 N N . LYS B 1 50 ? 17.137 -10.732 -15.414 1.00 39.01 82 LYS B N 1
ATOM 3933 C CA . LYS B 1 50 ? 17.712 -11.961 -15.899 1.00 41.69 82 LYS B CA 1
ATOM 3934 C C . LYS B 1 50 ? 17.146 -13.093 -15.037 1.00 41.60 82 LYS B C 1
ATOM 3935 O O . LYS B 1 50 ? 17.096 -12.990 -13.792 1.00 43.68 82 LYS B O 1
ATOM 3941 N N . VAL B 1 51 ? 16.685 -14.131 -15.734 1.00 43.88 83 VAL B N 1
ATOM 3942 C CA . VAL B 1 51 ? 16.112 -15.343 -15.109 1.00 39.49 83 VAL B CA 1
ATOM 3943 C C . VAL B 1 51 ? 16.718 -16.519 -15.837 1.00 41.32 83 VAL B C 1
ATOM 3944 O O . VAL B 1 51 ? 16.660 -16.588 -17.057 1.00 42.45 83 VAL B O 1
ATOM 3948 N N . PHE B 1 52 ? 17.380 -17.432 -15.107 1.00 41.81 84 PHE B N 1
ATOM 3949 C CA . PHE B 1 52 ? 18.126 -18.498 -15.736 1.00 37.43 84 PHE B CA 1
ATOM 3950 C C . PHE B 1 52 ? 19.129 -18.010 -16.769 1.00 46.55 84 PHE B C 1
ATOM 3951 O O . PHE B 1 52 ? 19.429 -18.668 -17.753 1.00 48.92 84 PHE B O 1
ATOM 3959 N N . GLY B 1 53 ? 19.705 -16.847 -16.513 1.00 43.32 85 GLY B N 1
ATOM 3960 C CA . GLY B 1 53 ? 20.651 -16.314 -17.426 1.00 47.78 85 GLY B CA 1
ATOM 3961 C C . GLY B 1 53 ? 20.081 -15.700 -18.717 1.00 52.18 85 GLY B C 1
ATOM 3962 O O . GLY B 1 53 ? 20.873 -15.298 -19.535 1.00 52.07 85 GLY B O 1
ATOM 3963 N N . GLN B 1 54 ? 18.754 -15.609 -18.889 1.00 46.30 86 GLN B N 1
ATOM 3964 C CA . GLN B 1 54 ? 18.130 -15.074 -20.102 1.00 40.74 86 GLN B CA 1
ATOM 3965 C C . GLN B 1 54 ? 17.705 -13.676 -19.783 1.00 39.13 86 GLN B C 1
ATOM 3966 O O . GLN B 1 54 ? 17.077 -13.422 -18.776 1.00 39.74 86 GLN B O 1
ATOM 3972 N N . ARG B 1 55 ? 18.072 -12.776 -20.664 1.00 40.53 87 ARG B N 1
ATOM 3973 C CA . ARG B 1 55 ? 17.869 -11.355 -20.436 1.00 42.50 87 ARG B CA 1
ATOM 3974 C C . ARG B 1 55 ? 16.501 -10.945 -20.967 1.00 37.75 87 ARG B C 1
ATOM 3975 O O . ARG B 1 55 ? 16.159 -11.229 -22.118 1.00 41.27 87 ARG B O 1
ATOM 3983 N N . LEU B 1 56 ? 15.752 -10.243 -20.140 1.00 39.87 88 LEU B N 1
ATOM 3984 C CA . LEU B 1 56 ? 14.396 -9.839 -20.416 1.00 42.34 88 LEU B CA 1
ATOM 3985 C C . LEU B 1 56 ? 14.437 -8.356 -20.244 1.00 41.73 88 LEU B C 1
ATOM 3986 O O . LEU B 1 56 ? 14.628 -7.884 -19.094 1.00 40.71 88 LEU B O 1
ATOM 3991 N N . THR B 1 57 ? 14.274 -7.649 -21.342 1.00 37.46 89 THR B N 1
ATOM 3992 C CA . THR B 1 57 ? 14.469 -6.184 -21.373 1.00 39.64 89 THR B CA 1
ATOM 3993 C C . THR B 1 57 ? 13.174 -5.461 -21.588 1.00 40.12 89 THR B C 1
ATOM 3994 O O . THR B 1 57 ? 12.519 -5.650 -22.610 1.00 42.00 89 THR B O 1
ATOM 3998 N N . PHE B 1 58 ? 12.781 -4.649 -20.615 1.00 36.28 90 PHE B N 1
ATOM 3999 C CA . PHE B 1 58 ? 11.517 -3.929 -20.665 1.00 38.47 90 PHE B CA 1
ATOM 4000 C C . PHE B 1 58 ? 11.638 -2.503 -21.214 1.00 43.66 90 PHE B C 1
ATOM 4001 O O . PHE B 1 58 ? 12.647 -1.799 -20.932 1.00 42.58 90 PHE B O 1
ATOM 4009 N N . LEU B 1 59 ? 10.612 -2.093 -21.957 1.00 39.23 91 LEU B N 1
ATOM 4010 C CA . LEU B 1 59 ? 10.594 -0.774 -22.664 1.00 41.68 91 LEU B CA 1
ATOM 4011 C C . LEU B 1 59 ? 9.315 -0.153 -22.278 1.00 43.41 91 LEU B C 1
ATOM 4012 O O . LEU B 1 59 ? 8.243 -0.706 -22.574 1.00 42.89 91 LEU B O 1
ATOM 4017 N N . VAL B 1 60 ? 9.362 0.999 -21.608 1.00 42.06 92 VAL B N 1
ATOM 4018 C CA . VAL B 1 60 ? 8.187 1.569 -21.026 1.00 41.24 92 VAL B CA 1
ATOM 4019 C C . VAL B 1 60 ? 7.913 2.999 -21.532 1.00 50.11 92 VAL B C 1
ATOM 4020 O O . VAL B 1 60 ? 8.795 3.860 -21.471 1.00 44.56 92 VAL B O 1
ATOM 4024 N N . GLY B 1 61 ? 6.696 3.222 -22.027 1.00 44.24 93 GLY B N 1
ATOM 4025 C CA . GLY B 1 61 ? 6.289 4.526 -22.582 1.00 42.54 93 GLY B CA 1
ATOM 4026 C C . GLY B 1 61 ? 6.661 4.773 -24.044 1.00 39.47 93 GLY B C 1
ATOM 4027 O O . GLY B 1 61 ? 7.450 4.049 -24.669 1.00 39.15 93 GLY B O 1
ATOM 4028 N N . PRO B 1 62 ? 6.101 5.847 -24.621 1.00 40.01 94 PRO B N 1
ATOM 4029 C CA . PRO B 1 62 ? 6.104 6.057 -26.071 1.00 44.60 94 PRO B CA 1
ATOM 4030 C C . PRO B 1 62 ? 7.451 6.121 -26.724 1.00 40.41 94 PRO B C 1
ATOM 4031 O O . PRO B 1 62 ? 7.620 5.542 -27.797 1.00 39.87 94 PRO B O 1
ATOM 4035 N N . ASP B 1 63 ? 8.438 6.763 -26.074 1.00 44.88 95 ASP B N 1
ATOM 4036 C CA . ASP B 1 63 ? 9.798 6.769 -26.640 1.00 43.94 95 ASP B CA 1
ATOM 4037 C C . ASP B 1 63 ? 10.446 5.379 -26.693 1.00 38.75 95 ASP B C 1
ATOM 4038 O O . ASP B 1 63 ? 11.002 4.937 -27.723 1.00 38.37 95 ASP B O 1
ATOM 4043 N N . ALA B 1 64 ? 10.403 4.696 -25.566 1.00 39.60 96 ALA B N 1
ATOM 4044 C CA . ALA B 1 64 ? 11.048 3.371 -25.484 1.00 43.60 96 ALA B CA 1
ATOM 4045 C C . ALA B 1 64 ? 10.276 2.358 -26.398 1.00 43.34 96 ALA B C 1
ATOM 4046 O O . ALA B 1 64 ? 10.858 1.351 -26.892 1.00 39.55 96 ALA B O 1
ATOM 4048 N N . HIS B 1 65 ? 8.970 2.637 -26.617 1.00 43.31 97 HIS B N 1
ATOM 4049 C CA . HIS B 1 65 ? 8.167 1.816 -27.554 1.00 39.67 97 HIS B CA 1
ATOM 4050 C C . HIS B 1 65 ? 8.676 1.746 -28.947 1.00 40.76 97 HIS B C 1
ATOM 4051 O O . HIS B 1 65 ? 8.446 0.755 -29.629 1.00 41.89 97 HIS B O 1
ATOM 4058 N N . VAL B 1 66 ? 9.382 2.780 -29.417 1.00 41.70 98 VAL B N 1
ATOM 4059 C CA . VAL B 1 66 ? 9.761 2.836 -30.817 1.00 37.72 98 VAL B CA 1
ATOM 4060 C C . VAL B 1 66 ? 10.558 1.663 -31.373 1.00 42.25 98 VAL B C 1
ATOM 4061 O O . VAL B 1 66 ? 10.210 1.138 -32.415 1.00 39.10 98 VAL B O 1
ATOM 4065 N N . PRO B 1 67 ? 11.678 1.260 -30.742 1.00 40.65 99 PRO B N 1
ATOM 4066 C CA . PRO B 1 67 ? 12.385 0.086 -31.308 1.00 43.78 99 PRO B CA 1
ATOM 4067 C C . PRO B 1 67 ? 11.551 -1.210 -31.289 1.00 38.69 99 PRO B C 1
ATOM 4068 O O . PRO B 1 67 ? 11.771 -2.104 -32.118 1.00 43.42 99 PRO B O 1
ATOM 4072 N N . PHE B 1 68 ? 10.565 -1.281 -30.407 1.00 37.97 100 PHE B N 1
ATOM 4073 C CA . PHE B 1 68 ? 9.710 -2.469 -30.349 1.00 41.68 100 PHE B CA 1
ATOM 4074 C C . PHE B 1 68 ? 8.703 -2.523 -31.520 1.00 38.20 100 PHE B C 1
ATOM 4075 O O . PHE B 1 68 ? 8.665 -3.508 -32.274 1.00 42.57 100 PHE B O 1
ATOM 4083 N N . PHE B 1 69 ? 7.925 -1.456 -31.678 1.00 40.23 101 PHE B N 1
ATOM 4084 C CA . PHE B 1 69 ? 6.815 -1.432 -32.709 1.00 40.25 101 PHE B CA 1
ATOM 4085 C C . PHE B 1 69 ? 7.178 -0.983 -34.137 1.00 44.25 101 PHE B C 1
ATOM 4086 O O . PHE B 1 69 ? 6.458 -1.345 -35.113 1.00 49.68 101 PHE B O 1
ATOM 4094 N N . SER B 1 70 ? 8.295 -0.259 -34.300 1.00 46.56 102 SER B N 1
ATOM 4095 C CA . SER B 1 70 ? 8.693 0.307 -35.615 1.00 47.43 102 SER B CA 1
ATOM 4096 C C . SER B 1 70 ? 9.535 -0.620 -36.421 1.00 48.21 102 SER B C 1
ATOM 4097 O O . SER B 1 70 ? 9.633 -0.437 -37.608 1.00 48.00 102 SER B O 1
ATOM 4100 N N . GLN B 1 71 ? 10.097 -1.673 -35.828 1.00 47.18 103 GLN B N 1
ATOM 4101 C CA . GLN B 1 71 ? 10.896 -2.610 -36.604 1.00 43.11 103 GLN B CA 1
ATOM 4102 C C . GLN B 1 71 ? 10.053 -3.761 -37.125 1.00 49.69 103 GLN B C 1
ATOM 4103 O O . GLN B 1 71 ? 8.887 -3.852 -36.847 1.00 49.21 103 GLN B O 1
ATOM 4109 N N . GLY B 1 72 ? 10.657 -4.634 -37.915 1.00 46.01 104 GLY B N 1
ATOM 4110 C CA . GLY B 1 72 ? 9.921 -5.696 -38.591 1.00 45.39 104 GLY B CA 1
ATOM 4111 C C . GLY B 1 72 ? 10.540 -7.027 -38.304 1.00 42.42 104 GLY B C 1
ATOM 4112 O O . GLY B 1 72 ? 11.402 -7.170 -37.422 1.00 43.55 104 GLY B O 1
ATOM 4113 N N . ASP B 1 73 ? 10.146 -8.000 -39.098 1.00 42.30 105 ASP B N 1
ATOM 4114 C CA . ASP B 1 73 ? 10.505 -9.404 -38.858 1.00 44.34 105 ASP B CA 1
ATOM 4115 C C . ASP B 1 73 ? 11.978 -9.702 -39.000 1.00 48.13 105 ASP B C 1
ATOM 4116 O O . ASP B 1 73 ? 12.450 -10.655 -38.422 1.00 45.72 105 ASP B O 1
ATOM 4121 N N . ALA B 1 74 ? 12.708 -8.895 -39.767 1.00 52.00 106 ALA B N 1
ATOM 4122 C CA . ALA B 1 74 ? 14.156 -9.066 -39.873 1.00 52.94 106 ALA B CA 1
ATOM 4123 C C . ALA B 1 74 ? 14.870 -8.680 -38.554 1.00 47.89 106 ALA B C 1
ATOM 4124 O O . ALA B 1 74 ? 15.848 -9.274 -38.222 1.00 50.68 106 ALA B O 1
ATOM 4126 N N . GLU B 1 75 ? 14.333 -7.734 -37.775 1.00 49.23 107 GLU B N 1
ATOM 4127 C CA . GLU B 1 75 ? 14.987 -7.249 -36.572 1.00 51.65 107 GLU B CA 1
ATOM 4128 C C . GLU B 1 75 ? 14.475 -7.870 -35.266 1.00 53.53 107 GLU B C 1
ATOM 4129 O O . GLU B 1 75 ? 15.251 -7.908 -34.292 1.00 48.14 107 GLU B O 1
ATOM 4135 N N . LEU B 1 76 ? 13.194 -8.300 -35.251 1.00 43.35 108 LEU B N 1
ATOM 4136 C CA . LEU B 1 76 ? 12.526 -8.790 -34.050 1.00 40.63 108 LEU B CA 1
ATOM 4137 C C . LEU B 1 76 ? 11.703 -9.992 -34.409 1.00 44.20 108 LEU B C 1
ATOM 4138 O O . LEU B 1 76 ? 11.007 -10.005 -35.421 1.00 42.92 108 LEU B O 1
ATOM 4143 N N . SER B 1 77 ? 11.782 -11.010 -33.593 1.00 42.66 109 SER B N 1
ATOM 4144 C CA . SER B 1 77 ? 11.111 -12.275 -33.922 1.00 45.51 109 SER B CA 1
ATOM 4145 C C . SER B 1 77 ? 9.997 -12.565 -32.968 1.00 40.88 109 SER B C 1
ATOM 4146 O O . SER B 1 77 ? 10.176 -12.456 -31.741 1.00 42.41 109 SER B O 1
ATOM 4149 N N . GLN B 1 78 ? 8.901 -13.075 -33.514 1.00 38.15 110 GLN B N 1
ATOM 4150 C CA . GLN B 1 78 ? 7.755 -13.596 -32.750 1.00 40.46 110 GLN B CA 1
ATOM 4151 C C . GLN B 1 78 ? 7.827 -15.115 -32.522 1.00 39.55 110 GLN B C 1
ATOM 4152 O O . GLN B 1 78 ? 7.053 -15.601 -31.799 1.00 39.70 110 GLN B O 1
ATOM 4158 N N . ASP B 1 79 ? 8.774 -15.830 -33.123 1.00 44.20 111 ASP B N 1
ATOM 4159 C CA . ASP B 1 79 ? 8.743 -17.341 -33.149 1.00 44.50 111 ASP B CA 1
ATOM 4160 C C . ASP B 1 79 ? 8.801 -17.985 -31.746 1.00 48.25 111 ASP B C 1
ATOM 4161 O O . ASP B 1 79 ? 7.901 -18.738 -31.345 1.00 46.53 111 ASP B O 1
ATOM 4166 N N . GLU B 1 80 ? 9.833 -17.643 -30.982 1.00 44.47 112 GLU B N 1
ATOM 4167 C CA . GLU B 1 80 ? 9.917 -18.149 -29.582 1.00 48.95 112 GLU B CA 1
ATOM 4168 C C . GLU B 1 80 ? 8.792 -17.744 -28.674 1.00 43.87 112 GLU B C 1
ATOM 4169 O O . GLU B 1 80 ? 8.187 -18.595 -28.089 1.00 47.74 112 GLU B O 1
ATOM 4175 N N . PRO B 1 81 ? 8.438 -16.447 -28.611 1.00 46.89 113 PRO B N 1
ATOM 4176 C CA . PRO B 1 81 ? 7.279 -16.046 -27.844 1.00 47.41 113 PRO B CA 1
ATOM 4177 C C . PRO B 1 81 ? 5.972 -16.761 -28.120 1.00 43.80 113 PRO B C 1
ATOM 4178 O O . PRO B 1 81 ? 5.177 -16.925 -27.208 1.00 45.26 113 PRO B O 1
ATOM 4182 N N . TYR B 1 82 ? 5.696 -17.064 -29.392 1.00 37.46 114 TYR B N 1
ATOM 4183 C CA . TYR B 1 82 ? 4.442 -17.722 -29.741 1.00 43.55 114 TYR B CA 1
ATOM 4184 C C . TYR B 1 82 ? 4.577 -19.224 -30.034 1.00 41.74 114 TYR B C 1
ATOM 4185 O O . TYR B 1 82 ? 3.612 -19.816 -30.510 1.00 40.02 114 TYR B O 1
ATOM 4194 N N . GLN B 1 83 ? 5.709 -19.849 -29.724 1.00 43.89 115 GLN B N 1
ATOM 4195 C CA . GLN B 1 83 ? 5.878 -21.316 -29.902 1.00 45.17 115 GLN B CA 1
ATOM 4196 C C . GLN B 1 83 ? 4.783 -22.135 -29.185 1.00 48.96 115 GLN B C 1
ATOM 4197 O O . GLN B 1 83 ? 4.409 -23.188 -29.687 1.00 53.17 115 GLN B O 1
ATOM 4203 N N . PHE B 1 84 ? 4.243 -21.647 -28.064 1.00 44.01 116 PHE B N 1
ATOM 4204 C CA . PHE B 1 84 ? 3.182 -22.313 -27.355 1.00 45.08 116 PHE B CA 1
ATOM 4205 C C . PHE B 1 84 ? 2.006 -22.554 -28.270 1.00 52.28 116 PHE B C 1
ATOM 4206 O O . PHE B 1 84 ? 1.223 -23.471 -28.029 1.00 47.05 116 PHE B O 1
ATOM 4214 N N . SER B 1 85 ? 1.808 -21.695 -29.278 1.00 41.46 117 SER B N 1
ATOM 4215 C CA . SER B 1 85 ? 0.551 -21.747 -29.997 1.00 40.33 117 SER B CA 1
ATOM 4216 C C . SER B 1 85 ? 0.601 -22.776 -31.106 1.00 38.57 117 SER B C 1
ATOM 4217 O O . SER B 1 85 ? -0.452 -23.059 -31.696 1.00 45.24 117 SER B O 1
ATOM 4220 N N . VAL B 1 86 ? 1.771 -23.309 -31.437 1.00 40.19 118 VAL B N 1
ATOM 4221 C CA . VAL B 1 86 ? 1.890 -24.201 -32.583 1.00 39.92 118 VAL B CA 1
ATOM 4222 C C . VAL B 1 86 ? 0.990 -25.473 -32.502 1.00 44.29 118 VAL B C 1
ATOM 4223 O O . VAL B 1 86 ? 0.249 -25.723 -33.415 1.00 41.65 118 VAL B O 1
ATOM 4227 N N . PRO B 1 87 ? 1.023 -26.255 -31.387 1.00 41.62 119 PRO B N 1
ATOM 4228 C CA . PRO B 1 87 ? 0.074 -27.397 -31.249 1.00 43.31 119 PRO B CA 1
ATOM 4229 C C . PRO B 1 87 ? -1.333 -26.971 -31.019 1.00 41.92 119 PRO B C 1
ATOM 4230 O O . PRO B 1 87 ? -2.278 -27.769 -31.115 1.00 43.20 119 PRO B O 1
ATOM 4234 N N . ILE B 1 88 ? -1.568 -25.706 -30.736 1.00 40.34 120 ILE B N 1
ATOM 4235 C CA . ILE B 1 88 ? -2.941 -25.310 -30.575 1.00 38.90 120 ILE B CA 1
ATOM 4236 C C . ILE B 1 88 ? -3.604 -25.040 -31.941 1.00 44.36 120 ILE B C 1
ATOM 4237 O O . ILE B 1 88 ? -4.757 -25.358 -32.146 1.00 43.46 120 ILE B O 1
ATOM 4242 N N . PHE B 1 89 ? -2.907 -24.342 -32.842 1.00 49.90 121 PHE B N 1
ATOM 4243 C CA . PHE B 1 89 ? -3.471 -23.955 -34.123 1.00 42.19 121 PHE B CA 1
ATOM 4244 C C . PHE B 1 89 ? -3.292 -25.083 -35.135 1.00 42.94 121 PHE B C 1
ATOM 4245 O O . PHE B 1 89 ? -4.140 -25.280 -36.003 1.00 49.36 121 PHE B O 1
ATOM 4253 N N . GLY B 1 90 ? -2.193 -25.783 -35.023 1.00 44.52 122 GLY B N 1
ATOM 4254 C CA . GLY B 1 90 ? -1.865 -26.933 -35.828 1.00 45.64 122 GLY B CA 1
ATOM 4255 C C . GLY B 1 90 ? -0.659 -26.742 -36.699 1.00 52.31 122 GLY B C 1
ATOM 4256 O O . GLY B 1 90 ? -0.088 -25.630 -36.796 1.00 49.63 122 GLY B O 1
ATOM 4257 N N . PRO B 1 91 ? -0.282 -27.807 -37.403 1.00 55.41 123 PRO B N 1
ATOM 4258 C CA . PRO B 1 91 ? 0.958 -27.838 -38.207 1.00 61.03 123 PRO B CA 1
ATOM 4259 C C . PRO B 1 91 ? 0.923 -26.824 -39.344 1.00 48.75 123 PRO B C 1
ATOM 4260 O O . PRO B 1 91 ? -0.104 -26.622 -39.956 1.00 52.17 123 PRO B O 1
ATOM 4264 N N . ASN B 1 92 ? 2.020 -26.114 -39.548 1.00 50.33 124 ASN B N 1
ATOM 4265 C CA . ASN B 1 92 ? 2.161 -25.168 -40.681 1.00 58.17 124 ASN B CA 1
ATOM 4266 C C . ASN B 1 92 ? 1.152 -24.061 -40.696 1.00 48.92 124 ASN B C 1
ATOM 4267 O O . ASN B 1 92 ? 0.910 -23.466 -41.731 1.00 53.02 124 ASN B O 1
ATOM 4272 N N . VAL B 1 93 ? 0.581 -23.744 -39.547 1.00 47.24 125 VAL B N 1
ATOM 4273 C CA . VAL B 1 93 ? -0.336 -22.605 -39.392 1.00 47.21 125 VAL B CA 1
ATOM 4274 C C . VAL B 1 93 ? 0.353 -21.500 -38.604 1.00 50.85 125 VAL B C 1
ATOM 4275 O O . VAL B 1 93 ? 0.845 -21.743 -37.463 1.00 46.20 125 VAL B O 1
ATOM 4279 N N . VAL B 1 94 ? 0.339 -20.284 -39.155 1.00 43.20 126 VAL B N 1
ATOM 4280 C CA . VAL B 1 94 ? 0.833 -19.072 -38.475 1.00 42.17 126 VAL B CA 1
ATOM 4281 C C . VAL B 1 94 ? 2.218 -19.262 -37.874 1.00 44.22 126 VAL B C 1
ATOM 4282 O O . VAL B 1 94 ? 3.151 -19.370 -38.637 1.00 44.48 126 VAL B O 1
ATOM 4286 N N . TYR B 1 95 ? 2.380 -19.374 -36.537 1.00 43.92 127 TYR B N 1
ATOM 4287 C CA . TYR B 1 95 ? 3.732 -19.459 -35.966 1.00 44.58 127 TYR B CA 1
ATOM 4288 C C . TYR B 1 95 ? 4.389 -20.793 -36.177 1.00 47.26 127 TYR B C 1
ATOM 4289 O O . TYR B 1 95 ? 5.565 -20.939 -35.913 1.00 50.05 127 TYR B O 1
ATOM 4298 N N . GLY B 1 96 ? 3.651 -21.764 -36.707 1.00 41.22 128 GLY B N 1
ATOM 4299 C CA . GLY B 1 96 ? 4.245 -23.034 -37.138 1.00 45.79 128 GLY B CA 1
ATOM 4300 C C . GLY B 1 96 ? 4.551 -23.058 -38.617 1.00 52.27 128 GLY B C 1
ATOM 4301 O O . GLY B 1 96 ? 4.985 -24.082 -39.120 1.00 48.00 128 GLY B O 1
ATOM 4302 N N . ALA B 1 97 ? 4.344 -21.930 -39.325 1.00 51.27 129 ALA B N 1
ATOM 4303 C CA . ALA B 1 97 ? 4.670 -21.814 -40.751 1.00 47.62 129 ALA B CA 1
ATOM 4304 C C . ALA B 1 97 ? 5.950 -21.037 -40.955 1.00 48.88 129 ALA B C 1
ATOM 4305 O O . ALA B 1 97 ? 6.310 -20.228 -40.135 1.00 48.29 129 ALA B O 1
ATOM 4307 N N . ASP B 1 98 ? 6.669 -21.262 -42.056 1.00 52.32 130 ASP B N 1
ATOM 4308 C CA . ASP B 1 98 ? 7.810 -20.374 -42.380 1.00 53.25 130 ASP B CA 1
ATOM 4309 C C . ASP B 1 98 ? 7.249 -18.952 -42.702 1.00 46.17 130 ASP B C 1
ATOM 4310 O O . ASP B 1 98 ? 6.039 -18.814 -42.924 1.00 40.83 130 ASP B O 1
ATOM 4315 N N . LEU B 1 99 ? 8.109 -17.933 -42.671 1.00 44.25 131 LEU B N 1
ATOM 4316 C CA . LEU B 1 99 ? 7.679 -16.503 -42.837 1.00 48.57 131 LEU B CA 1
ATOM 4317 C C . LEU B 1 99 ? 6.972 -16.252 -44.130 1.00 50.96 131 LEU B C 1
ATOM 4318 O O . LEU B 1 99 ? 5.923 -15.584 -44.154 1.00 50.81 131 LEU B O 1
ATOM 4323 N N . ALA B 1 100 ? 7.495 -16.845 -45.205 1.00 51.63 132 ALA B N 1
ATOM 4324 C CA . ALA B 1 100 ? 6.809 -16.802 -46.511 1.00 54.96 132 ALA B CA 1
ATOM 4325 C C . ALA B 1 100 ? 5.318 -17.166 -46.438 1.00 48.60 132 ALA B C 1
ATOM 4326 O O . ALA B 1 100 ? 4.435 -16.411 -46.908 1.00 49.53 132 ALA B O 1
ATOM 4328 N N . HIS B 1 101 ? 5.023 -18.309 -45.828 1.00 44.75 133 HIS B N 1
ATOM 4329 C CA . HIS B 1 101 ? 3.652 -18.775 -45.719 1.00 45.74 133 HIS B CA 1
ATOM 4330 C C . HIS B 1 101 ? 2.868 -17.992 -44.633 1.00 42.52 133 HIS B C 1
ATOM 4331 O O . HIS B 1 101 ? 1.699 -17.635 -44.834 1.00 44.50 133 HIS B O 1
ATOM 4338 N N . ARG B 1 102 ? 3.489 -17.765 -43.486 1.00 43.65 134 ARG B N 1
ATOM 4339 C CA . ARG B 1 102 ? 2.835 -17.049 -42.382 1.00 41.32 134 ARG B CA 1
ATOM 4340 C C . ARG B 1 102 ? 2.352 -15.696 -42.888 1.00 41.14 134 ARG B C 1
ATOM 4341 O O . ARG B 1 102 ? 1.248 -15.294 -42.588 1.00 39.81 134 ARG B O 1
ATOM 4349 N N . ASN B 1 103 ? 3.217 -14.975 -43.629 1.00 42.64 135 ASN B N 1
ATOM 4350 C CA . ASN B 1 103 ? 2.881 -13.609 -44.053 1.00 42.94 135 ASN B CA 1
ATOM 4351 C C . ASN B 1 103 ? 1.661 -13.632 -44.959 1.00 40.89 135 ASN B C 1
ATOM 4352 O O . ASN B 1 103 ? 0.775 -12.803 -44.825 1.00 43.46 135 ASN B O 1
ATOM 4357 N N . GLN B 1 104 ? 1.568 -14.652 -45.803 1.00 41.67 136 GLN B N 1
ATOM 4358 C CA . GLN B 1 104 ? 0.385 -14.803 -46.636 1.00 42.46 136 GLN B CA 1
ATOM 4359 C C . GLN B 1 104 ? -0.851 -15.113 -45.812 1.00 44.01 136 GLN B C 1
ATOM 4360 O O . GLN B 1 104 ? -1.947 -14.618 -46.086 1.00 44.55 136 GLN B O 1
ATOM 4366 N N . GLN B 1 105 ? -0.689 -15.984 -44.798 1.00 41.23 137 GLN B N 1
ATOM 4367 C CA . GLN B 1 105 ? -1.814 -16.331 -43.939 1.00 40.66 137 GLN B CA 1
ATOM 4368 C C . GLN B 1 105 ? -2.322 -15.121 -43.168 1.00 37.66 137 GLN B C 1
ATOM 4369 O O . GLN B 1 105 ? -3.511 -14.948 -43.018 1.00 38.31 137 GLN B O 1
ATOM 4375 N N . LEU B 1 106 ? -1.423 -14.270 -42.716 1.00 37.16 138 LEU B N 1
ATOM 4376 C CA . LEU B 1 106 ? -1.829 -13.053 -42.037 1.00 39.14 138 LEU B CA 1
ATOM 4377 C C . LEU B 1 106 ? -2.586 -12.135 -42.994 1.00 43.37 138 LEU B C 1
ATOM 4378 O O . LEU B 1 106 ? -3.470 -11.368 -42.569 1.00 39.98 138 LEU B O 1
ATOM 4383 N N . LYS B 1 107 ? -2.269 -12.192 -44.278 1.00 42.83 139 LYS B N 1
ATOM 4384 C CA . LYS B 1 107 ? -3.028 -11.351 -45.231 1.00 44.82 139 LYS B CA 1
ATOM 4385 C C . LYS B 1 107 ? -4.411 -11.968 -45.518 1.00 38.61 139 LYS B C 1
ATOM 4386 O O . LYS B 1 107 ? -5.377 -11.260 -45.684 1.00 42.53 139 LYS B O 1
ATOM 4389 N N . PHE B 1 108 ? -4.539 -13.294 -45.489 1.00 38.14 140 PHE B N 1
ATOM 4390 C CA . PHE B 1 108 ? -5.882 -13.890 -45.572 1.00 39.65 140 PHE B CA 1
ATOM 4391 C C . PHE B 1 108 ? -6.698 -13.481 -44.383 1.00 44.69 140 PHE B C 1
ATOM 4392 O O . PHE B 1 108 ? -7.868 -13.093 -44.509 1.00 42.12 140 PHE B O 1
ATOM 4400 N N . ILE B 1 109 ? -6.080 -13.505 -43.183 1.00 43.25 141 ILE B N 1
ATOM 4401 C CA . ILE B 1 109 ? -6.828 -13.069 -42.019 1.00 40.14 141 ILE B CA 1
ATOM 4402 C C . ILE B 1 109 ? -7.215 -11.590 -42.164 1.00 40.31 141 ILE B C 1
ATOM 4403 O O . ILE B 1 109 ? -8.323 -11.178 -41.803 1.00 39.61 141 ILE B O 1
ATOM 4408 N N . ALA B 1 110 ? -6.261 -10.764 -42.618 1.00 40.85 142 ALA B N 1
ATOM 4409 C CA . ALA B 1 110 ? -6.567 -9.329 -42.781 1.00 41.70 142 ALA B CA 1
ATOM 4410 C C . ALA B 1 110 ? -7.798 -9.179 -43.719 1.00 40.86 142 ALA B C 1
ATOM 4411 O O . ALA B 1 110 ? -8.678 -8.399 -43.420 1.00 41.88 142 ALA B O 1
ATOM 4413 N N . ALA B 1 111 ? -7.891 -9.948 -44.796 1.00 41.57 143 ALA B N 1
ATOM 4414 C CA . ALA B 1 111 ? -9.073 -9.843 -45.700 1.00 46.30 143 ALA B CA 1
ATOM 4415 C C . ALA B 1 111 ? -10.389 -10.179 -44.994 1.00 45.34 143 ALA B C 1
ATOM 4416 O O . ALA B 1 111 ? -11.389 -9.465 -45.117 1.00 45.32 143 ALA B O 1
ATOM 4418 N N . SER B 1 112 ? -10.345 -11.182 -44.111 1.00 43.95 144 SER B N 1
ATOM 4419 C CA . SER B 1 112 ? -11.529 -11.536 -43.383 1.00 41.07 144 SER B CA 1
ATOM 4420 C C . SER B 1 112 ? -11.932 -10.557 -42.303 1.00 37.84 144 SER B C 1
ATOM 4421 O O . SER B 1 112 ? -13.029 -10.584 -41.815 1.00 42.66 144 SER B O 1
ATOM 4424 N N . LEU B 1 113 ? -11.042 -9.665 -41.902 1.00 38.13 145 LEU B N 1
ATOM 4425 C CA . LEU B 1 113 ? -11.369 -8.674 -40.876 1.00 38.41 145 LEU B CA 1
ATOM 4426 C C . LEU B 1 113 ? -11.339 -7.222 -41.377 1.00 42.18 145 LEU B C 1
ATOM 4427 O O . LEU B 1 113 ? -11.400 -6.248 -40.582 1.00 42.23 145 LEU B O 1
ATOM 4432 N N . SER B 1 114 ? -11.358 -7.094 -42.695 1.00 41.30 146 SER B N 1
ATOM 4433 C CA . SER B 1 114 ? -11.280 -5.804 -43.351 1.00 42.74 146 SER B CA 1
ATOM 4434 C C . SER B 1 114 ? -12.553 -5.063 -43.160 1.00 39.93 146 SER B C 1
ATOM 4435 O O . SER B 1 114 ? -13.584 -5.638 -42.860 1.00 41.74 146 SER B O 1
ATOM 4438 N N . THR B 1 115 ? -12.486 -3.757 -43.366 1.00 40.34 147 THR B N 1
ATOM 4439 C CA . THR B 1 115 ? -13.673 -2.918 -43.351 1.00 39.72 147 THR B CA 1
ATOM 4440 C C . THR B 1 115 ? -14.841 -3.462 -44.157 1.00 43.88 147 THR B C 1
ATOM 4441 O O . THR B 1 115 ? -15.996 -3.502 -43.705 1.00 41.70 147 THR B O 1
ATOM 4445 N N . LYS B 1 116 ? -14.544 -3.912 -45.358 1.00 47.49 148 LYS B N 1
ATOM 4446 C CA . LYS B 1 116 ? -15.566 -4.524 -46.174 1.00 47.29 148 LYS B CA 1
ATOM 4447 C C . LYS B 1 116 ? -16.180 -5.778 -45.539 1.00 49.58 148 LYS B C 1
ATOM 4448 O O . LYS B 1 116 ? -17.403 -5.977 -45.588 1.00 47.23 148 LYS B O 1
ATOM 4454 N N . ALA B 1 117 ? -15.338 -6.647 -44.996 1.00 42.40 149 ALA B N 1
ATOM 4455 C CA . ALA B 1 117 ? -15.856 -7.866 -44.324 1.00 45.00 149 ALA B CA 1
ATOM 4456 C C . ALA B 1 117 ? -16.734 -7.478 -43.143 1.00 41.07 149 ALA B C 1
ATOM 4457 O O . ALA B 1 117 ? -17.838 -7.992 -43.008 1.00 42.90 149 ALA B O 1
ATOM 4459 N N . LEU B 1 118 ? -16.335 -6.457 -42.393 1.00 40.74 150 LEU B N 1
ATOM 4460 C CA . LEU B 1 118 ? -17.104 -6.004 -41.217 1.00 43.49 150 LEU B CA 1
ATOM 4461 C C . LEU B 1 118 ? -18.470 -5.487 -41.591 1.00 46.86 150 LEU B C 1
ATOM 4462 O O . LEU B 1 118 ? -19.452 -5.650 -40.828 1.00 41.85 150 LEU B O 1
ATOM 4467 N N . GLN B 1 119 ? -18.557 -4.795 -42.739 1.00 45.63 151 GLN B N 1
ATOM 4468 C CA . GLN B 1 119 ? -19.834 -4.333 -43.251 1.00 43.21 151 GLN B CA 1
ATOM 4469 C C . GLN B 1 119 ? -20.804 -5.446 -43.425 1.00 40.46 151 GLN B C 1
ATOM 4470 O O . GLN B 1 119 ? -21.953 -5.288 -43.110 1.00 50.15 151 GLN B O 1
ATOM 4476 N N . SER B 1 120 ? -20.367 -6.581 -43.898 1.00 45.67 152 SER B N 1
ATOM 4477 C CA . SER B 1 120 ? -21.286 -7.693 -44.009 1.00 49.75 152 SER B CA 1
ATOM 4478 C C . SER B 1 120 ? -21.497 -8.394 -42.649 1.00 56.05 152 SER B C 1
ATOM 4479 O O . SER B 1 120 ? -22.585 -8.915 -42.402 1.00 53.20 152 SER B O 1
ATOM 4482 N N . TYR B 1 121 ? -20.504 -8.404 -41.744 1.00 46.76 153 TYR B N 1
ATOM 4483 C CA . TYR B 1 121 ? -20.736 -9.025 -40.404 1.00 44.58 153 TYR B CA 1
ATOM 4484 C C . TYR B 1 121 ? -21.640 -8.232 -39.487 1.00 42.67 153 TYR B C 1
ATOM 4485 O O . TYR B 1 121 ? -22.346 -8.828 -38.646 1.00 44.80 153 TYR B O 1
ATOM 4494 N N . VAL B 1 122 ? -21.628 -6.922 -39.542 1.00 40.84 154 VAL B N 1
ATOM 4495 C CA . VAL B 1 122 ? -22.361 -6.169 -38.520 1.00 43.95 154 VAL B CA 1
ATOM 4496 C C . VAL B 1 122 ? -23.867 -6.543 -38.304 1.00 55.12 154 VAL B C 1
ATOM 4497 O O . VAL B 1 122 ? -24.278 -6.723 -37.140 1.00 49.60 154 VAL B O 1
ATOM 4501 N N . PRO B 1 123 ? -24.661 -6.707 -39.397 1.00 52.58 155 PRO B N 1
ATOM 4502 C CA . PRO B 1 123 ? -26.065 -7.169 -39.197 1.00 52.98 155 PRO B CA 1
ATOM 4503 C C . PRO B 1 123 ? -26.185 -8.517 -38.472 1.00 48.55 155 PRO B C 1
ATOM 4504 O O . PRO B 1 123 ? -27.079 -8.680 -37.644 1.00 52.75 155 PRO B O 1
ATOM 4508 N N . LEU B 1 124 ? -25.258 -9.433 -38.740 1.00 46.58 156 LEU B N 1
ATOM 4509 C CA . LEU B 1 124 ? -25.181 -10.716 -38.028 1.00 49.35 156 LEU B CA 1
ATOM 4510 C C . LEU B 1 124 ? -24.812 -10.567 -36.538 1.00 48.80 156 LEU B C 1
ATOM 4511 O O . LEU B 1 124 ? -25.429 -11.186 -35.671 1.00 43.80 156 LEU B O 1
ATOM 4516 N N . ILE B 1 125 ? -23.823 -9.731 -36.254 1.00 43.16 157 ILE B N 1
ATOM 4517 C CA . ILE B 1 125 ? -23.421 -9.418 -34.876 1.00 46.44 157 ILE B CA 1
ATOM 4518 C C . ILE B 1 125 ? -24.604 -8.809 -34.099 1.00 49.57 157 ILE B C 1
ATOM 4519 O O . ILE B 1 125 ? -24.839 -9.099 -32.882 1.00 43.71 157 ILE B O 1
ATOM 4524 N N . VAL B 1 126 ? -25.311 -7.934 -34.765 1.00 44.87 158 VAL B N 1
ATOM 4525 C CA . VAL B 1 126 ? -26.396 -7.144 -34.124 1.00 47.93 158 VAL B CA 1
ATOM 4526 C C . VAL B 1 126 ? -27.576 -8.087 -33.782 1.00 52.41 158 VAL B C 1
ATOM 4527 O O . VAL B 1 126 ? -28.114 -8.082 -32.657 1.00 56.86 158 VAL B O 1
ATOM 4531 N N . LYS B 1 127 ? -27.921 -8.923 -34.738 1.00 53.78 159 LYS B N 1
ATOM 4532 C CA . LYS B 1 127 ? -29.010 -9.872 -34.537 1.00 58.77 159 LYS B CA 1
ATOM 4533 C C . LYS B 1 127 ? -28.612 -10.937 -33.484 1.00 61.58 159 LYS B C 1
ATOM 4534 O O . LYS B 1 127 ? -29.424 -11.268 -32.656 1.00 53.81 159 LYS B O 1
ATOM 4540 N N A GLU B 1 128 ? -27.383 -11.445 -33.512 0.50 50.52 160 GLU B N 1
ATOM 4541 N N B GLU B 1 128 ? -27.378 -11.454 -33.522 0.50 54.40 160 GLU B N 1
ATOM 4542 C CA A GLU B 1 128 ? -26.972 -12.383 -32.486 0.50 50.86 160 GLU B CA 1
ATOM 4543 C CA B GLU B 1 128 ? -26.908 -12.362 -32.471 0.50 57.25 160 GLU B CA 1
ATOM 4544 C C A GLU B 1 128 ? -27.106 -11.756 -31.081 0.50 51.07 160 GLU B C 1
ATOM 4545 C C B GLU B 1 128 ? -27.127 -11.745 -31.089 0.50 54.98 160 GLU B C 1
ATOM 4546 O O A GLU B 1 128 ? -27.544 -12.436 -30.127 0.50 51.27 160 GLU B O 1
ATOM 4547 O O B GLU B 1 128 ? -27.624 -12.415 -30.162 0.50 56.04 160 GLU B O 1
ATOM 4558 N N . ALA B 1 129 ? -26.775 -10.470 -30.958 1.00 52.48 161 ALA B N 1
ATOM 4559 C CA . ALA B 1 129 ? -26.906 -9.742 -29.685 1.00 54.29 161 ALA B CA 1
ATOM 4560 C C . ALA B 1 129 ? -28.358 -9.546 -29.292 1.00 63.30 161 ALA B C 1
ATOM 4561 O O . ALA B 1 129 ? -28.722 -9.796 -28.131 1.00 51.03 161 ALA B O 1
ATOM 4563 N N . GLU B 1 130 ? -29.163 -9.059 -30.228 1.00 62.00 162 GLU B N 1
ATOM 4564 C CA . GLU B 1 130 ? -30.571 -8.832 -29.944 1.00 60.23 162 GLU B CA 1
ATOM 4565 C C . GLU B 1 130 ? -31.275 -10.136 -29.552 1.00 54.40 162 GLU B C 1
ATOM 4566 O O . GLU B 1 130 ? -31.916 -10.216 -28.507 1.00 52.73 162 GLU B O 1
ATOM 4572 N N . ASP B 1 131 ? -31.051 -11.201 -30.288 1.00 54.04 163 ASP B N 1
ATOM 4573 C CA . ASP B 1 131 ? -31.629 -12.487 -29.876 1.00 57.33 163 ASP B CA 1
ATOM 4574 C C . ASP B 1 131 ? -31.149 -13.019 -28.520 1.00 64.08 163 ASP B C 1
ATOM 4575 O O . ASP B 1 131 ? -31.899 -13.701 -27.817 1.00 55.13 163 ASP B O 1
ATOM 4580 N N . PHE B 1 132 ? -29.913 -12.685 -28.149 1.00 57.69 164 PHE B N 1
ATOM 4581 C CA . PHE B 1 132 ? -29.313 -13.200 -26.941 1.00 55.86 164 PHE B CA 1
ATOM 4582 C C . PHE B 1 132 ? -29.919 -12.542 -25.736 1.00 54.12 164 PHE B C 1
ATOM 4583 O O . PHE B 1 132 ? -30.297 -13.232 -24.765 1.00 48.82 164 PHE B O 1
ATOM 4591 N N . PHE B 1 133 ? -30.026 -11.220 -25.790 1.00 48.32 165 PHE B N 1
ATOM 4592 C CA . PHE B 1 133 ? -30.541 -10.498 -24.667 1.00 51.85 165 PHE B CA 1
ATOM 4593 C C . PHE B 1 133 ? -32.097 -10.534 -24.623 1.00 62.68 165 PHE B C 1
ATOM 4594 O O . PHE B 1 133 ? -32.699 -10.138 -23.624 1.00 63.34 165 PHE B O 1
ATOM 4602 N N . ALA B 1 134 ? -32.737 -10.936 -25.724 1.00 59.85 166 ALA B N 1
ATOM 4603 C CA . ALA B 1 134 ? -34.197 -11.116 -25.747 1.00 56.51 166 ALA B CA 1
ATOM 4604 C C . ALA B 1 134 ? -34.539 -12.210 -24.700 1.00 64.59 166 ALA B C 1
ATOM 4605 O O . ALA B 1 134 ? -35.392 -12.006 -23.849 1.00 69.25 166 ALA B O 1
ATOM 4607 N N . LYS B 1 135 ? -33.782 -13.330 -24.754 1.00 61.84 167 LYS B N 1
ATOM 4608 C CA . LYS B 1 135 ? -33.912 -14.495 -23.885 1.00 58.04 167 LYS B CA 1
ATOM 4609 C C . LYS B 1 135 ? -33.967 -14.179 -22.355 1.00 60.39 167 LYS B C 1
ATOM 4610 O O . LYS B 1 135 ? -34.486 -15.002 -21.573 1.00 55.20 167 LYS B O 1
ATOM 4615 N N . TRP B 1 136 ? -33.459 -13.004 -21.950 1.00 53.66 168 TRP B N 1
ATOM 4616 C CA . TRP B 1 136 ? -33.351 -12.570 -20.534 1.00 59.12 168 TRP B CA 1
ATOM 4617 C C . TRP B 1 136 ? -34.697 -12.264 -19.947 1.00 59.63 168 TRP B C 1
ATOM 4618 O O . TRP B 1 136 ? -35.541 -11.803 -20.682 1.00 59.70 168 TRP B O 1
ATOM 4629 N N . ASP B 1 137 ? -34.856 -12.480 -18.634 1.00 54.56 169 ASP B N 1
ATOM 4630 C CA . ASP B 1 137 ? -36.175 -12.350 -17.945 1.00 61.12 169 ASP B CA 1
ATOM 4631 C C . ASP B 1 137 ? -36.469 -10.835 -17.729 1.00 64.08 169 ASP B C 1
ATOM 4632 O O . ASP B 1 137 ? -35.675 -9.971 -18.158 1.00 51.56 169 ASP B O 1
ATOM 4637 N N . LYS B 1 138 ? -37.619 -10.510 -17.130 1.00 62.45 170 LYS B N 1
ATOM 4638 C CA . LYS B 1 138 ? -38.005 -9.103 -16.873 1.00 57.44 170 LYS B CA 1
ATOM 4639 C C . LYS B 1 138 ? -37.033 -8.450 -15.868 1.00 54.08 170 LYS B C 1
ATOM 4640 O O . LYS B 1 138 ? -36.858 -7.199 -15.834 1.00 54.47 170 LYS B O 1
ATOM 4643 N N . SER B 1 139 ? -36.431 -9.295 -15.003 1.00 57.07 171 SER B N 1
ATOM 4644 C CA . SER B 1 139 ? -35.307 -8.887 -14.127 1.00 49.27 171 SER B CA 1
ATOM 4645 C C . SER B 1 139 ? -34.488 -10.115 -13.694 1.00 55.29 171 SER B C 1
ATOM 4646 O O . SER B 1 139 ? -34.879 -11.290 -13.944 1.00 56.18 171 SER B O 1
ATOM 4649 N N . GLY B 1 140 ? -33.369 -9.822 -13.030 1.00 54.47 172 GLY B N 1
ATOM 4650 C CA . GLY B 1 140 ? -32.346 -10.826 -12.755 1.00 60.73 172 GLY B CA 1
ATOM 4651 C C . GLY B 1 140 ? -30.965 -10.252 -12.424 1.00 52.48 172 GLY B C 1
ATOM 4652 O O . GLY B 1 140 ? -30.759 -9.043 -12.181 1.00 52.20 172 GLY B O 1
ATOM 4653 N N . THR B 1 141 ? -30.021 -11.180 -12.360 1.00 56.44 173 THR B N 1
ATOM 4654 C CA . THR B 1 141 ? -28.637 -10.843 -12.194 1.00 59.17 173 THR B CA 1
ATOM 4655 C C . THR B 1 141 ? -27.810 -11.739 -13.112 1.00 65.56 173 THR B C 1
ATOM 4656 O O . THR B 1 141 ? -28.236 -12.856 -13.538 1.00 52.94 173 THR B O 1
ATOM 4660 N N . VAL B 1 142 ? -26.631 -11.220 -13.432 1.00 54.55 174 VAL B N 1
ATOM 4661 C CA . VAL B 1 142 ? -25.803 -11.896 -14.389 1.00 54.26 174 VAL B CA 1
ATOM 4662 C C . VAL B 1 142 ? -24.336 -11.636 -14.046 1.00 42.30 174 VAL B C 1
ATOM 4663 O O 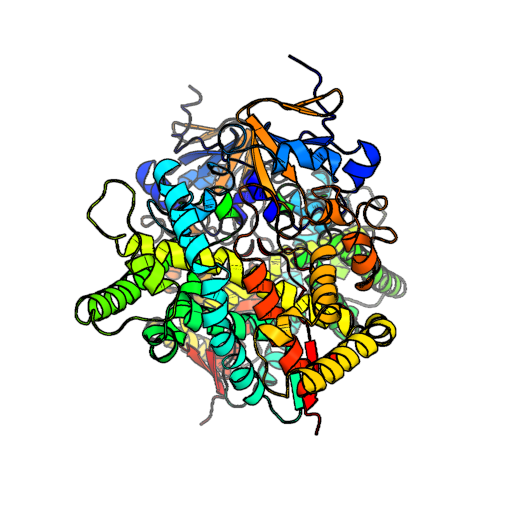. VAL B 1 142 ? -23.984 -10.544 -13.655 1.00 52.56 174 VAL B O 1
ATOM 4667 N N . ASP B 1 143 ? -23.525 -12.694 -14.185 1.00 52.26 175 ASP B N 1
ATOM 4668 C CA . ASP B 1 143 ? -22.109 -12.581 -14.295 1.00 56.55 175 ASP B CA 1
ATOM 4669 C C . ASP B 1 143 ? -21.810 -12.238 -15.817 1.00 44.74 175 ASP B C 1
ATOM 4670 O O . ASP B 1 143 ? -21.851 -13.155 -16.696 1.00 50.65 175 ASP B O 1
ATOM 4675 N N . ILE B 1 144 ? -21.624 -10.955 -16.093 1.00 52.02 176 ILE B N 1
ATOM 4676 C CA . ILE B 1 144 ? -21.329 -10.489 -17.520 1.00 57.79 176 ILE B CA 1
ATOM 4677 C C . ILE B 1 144 ? -20.077 -11.113 -18.112 1.00 60.71 176 ILE B C 1
ATOM 4678 O O . ILE B 1 144 ? -20.065 -11.377 -19.291 1.00 52.37 176 ILE B O 1
ATOM 4683 N N . ARG B 1 145 ? -19.037 -11.362 -17.328 1.00 46.58 177 ARG B N 1
ATOM 4684 C CA . ARG B 1 145 ? -17.912 -12.074 -17.896 1.00 56.20 177 ARG B CA 1
ATOM 4685 C C . ARG B 1 145 ? -18.368 -13.400 -18.470 1.00 55.65 177 ARG B C 1
ATOM 4686 O O . ARG B 1 145 ? -18.043 -13.687 -19.607 1.00 48.18 177 ARG B O 1
ATOM 4694 N N . ASP B 1 146 ? -19.175 -14.185 -17.736 1.00 54.06 178 ASP B N 1
ATOM 4695 C CA . ASP B 1 146 ? -19.693 -15.440 -18.277 1.00 51.31 178 ASP B CA 1
ATOM 4696 C C . ASP B 1 146 ? -20.652 -15.242 -19.491 1.00 49.78 178 ASP B C 1
ATOM 4697 O O . ASP B 1 146 ? -20.626 -16.012 -20.483 1.00 48.11 178 ASP B O 1
ATOM 4702 N N . ALA B 1 147 ? -21.493 -14.239 -19.385 1.00 38.97 179 ALA B N 1
ATOM 4703 C CA . ALA B 1 147 ? -22.514 -13.977 -20.397 1.00 45.58 179 ALA B CA 1
ATOM 4704 C C . ALA B 1 147 ? -21.843 -13.553 -21.737 1.00 49.04 179 ALA B C 1
ATOM 4705 O O . ALA B 1 147 ? -22.026 -14.203 -22.800 1.00 49.17 179 ALA B O 1
ATOM 4707 N N . LEU B 1 148 ? -20.986 -12.529 -21.643 1.00 49.75 180 LEU B N 1
ATOM 4708 C CA . LEU B 1 148 ? -20.296 -12.043 -22.845 1.00 46.71 180 LEU B CA 1
ATOM 4709 C C . LEU B 1 148 ? -19.434 -13.144 -23.437 1.00 51.72 180 LEU B C 1
ATOM 4710 O O . LEU B 1 148 ? -19.431 -13.298 -24.656 1.00 50.96 180 LEU B O 1
ATOM 4715 N N . ALA B 1 149 ? -18.779 -13.989 -22.629 1.00 44.75 181 ALA B N 1
ATOM 4716 C CA . ALA B 1 149 ? -18.020 -15.089 -23.208 1.00 49.87 181 ALA B CA 1
ATOM 4717 C C . ALA B 1 149 ? -18.956 -15.974 -24.045 1.00 49.43 181 ALA B C 1
ATOM 4718 O O . ALA B 1 149 ? -18.508 -16.505 -25.086 1.00 46.35 181 ALA B O 1
ATOM 4720 N N . GLU B 1 150 ? -20.194 -16.186 -23.558 1.00 49.41 182 GLU B N 1
ATOM 4721 C CA . GLU B 1 150 ? -21.211 -17.016 -24.272 1.00 50.54 182 GLU B CA 1
ATOM 4722 C C . GLU B 1 150 ? -21.656 -16.314 -25.592 1.00 40.15 182 GLU B C 1
ATOM 4723 O O . GLU B 1 150 ? -21.638 -16.924 -26.640 1.00 49.73 182 GLU B O 1
ATOM 4729 N N . LEU B 1 151 ? -22.031 -15.065 -25.495 1.00 42.23 183 LEU B N 1
ATOM 4730 C CA . LEU B 1 151 ? -22.415 -14.316 -26.705 1.00 46.67 183 LEU B CA 1
ATOM 4731 C C . LEU B 1 151 ? -21.291 -14.261 -27.773 1.00 50.20 183 LEU B C 1
ATOM 4732 O O . LEU B 1 151 ? -21.510 -14.529 -28.988 1.00 45.62 183 LEU B O 1
ATOM 4737 N N . ILE B 1 152 ? -20.056 -14.049 -27.313 1.00 41.14 184 ILE B N 1
ATOM 4738 C CA . ILE B 1 152 ? -18.979 -13.738 -28.237 1.00 40.21 184 ILE B CA 1
ATOM 4739 C C . ILE B 1 152 ? -18.597 -15.028 -28.911 1.00 42.59 184 ILE B C 1
ATOM 4740 O O . ILE B 1 152 ? -18.281 -15.013 -30.090 1.00 43.47 184 ILE B O 1
ATOM 4745 N N . ILE B 1 153 ? -18.676 -16.195 -28.237 1.00 39.79 185 ILE B N 1
ATOM 4746 C CA . ILE B 1 153 ? -18.391 -17.419 -28.996 1.00 42.24 185 ILE B CA 1
ATOM 4747 C C . ILE B 1 153 ? -19.557 -17.728 -29.987 1.00 45.74 185 ILE B C 1
ATOM 4748 O O . ILE B 1 153 ? -19.316 -18.367 -31.058 1.00 44.27 185 ILE B O 1
ATOM 4753 N N . LEU B 1 154 ? -20.769 -17.341 -29.611 1.00 43.94 186 LEU B N 1
ATOM 4754 C CA . LEU B 1 154 ? -21.928 -17.486 -30.509 1.00 56.56 186 LEU B CA 1
ATOM 4755 C C . LEU B 1 154 ? -21.765 -16.644 -31.794 1.00 47.50 186 LEU B C 1
ATOM 4756 O O . LEU B 1 154 ? -21.966 -17.134 -32.899 1.00 48.39 186 LEU B O 1
ATOM 4761 N N . THR B 1 155 ? -21.432 -15.384 -31.597 1.00 49.39 187 THR B N 1
ATOM 4762 C CA . THR B 1 155 ? -21.211 -14.436 -32.707 1.00 49.89 187 THR B CA 1
ATOM 4763 C C . THR B 1 155 ? -20.077 -14.857 -33.616 1.00 50.04 187 THR B C 1
ATOM 4764 O O . THR B 1 155 ? -20.182 -14.777 -34.843 1.00 46.75 187 THR B O 1
ATOM 4768 N N . ALA B 1 156 ? -18.996 -15.369 -33.022 1.00 45.37 188 ALA B N 1
ATOM 4769 C CA . ALA B 1 156 ? -17.840 -15.764 -33.812 1.00 48.89 188 ALA B CA 1
ATOM 4770 C C . ALA B 1 156 ? -18.151 -17.033 -34.591 1.00 47.24 188 ALA B C 1
ATOM 4771 O O . ALA B 1 156 ? -17.711 -17.165 -35.742 1.00 45.46 188 ALA B O 1
ATOM 4773 N N . SER B 1 157 ? -18.889 -17.973 -34.001 1.00 46.45 189 SER B N 1
ATOM 4774 C CA . SER B 1 157 ? -19.309 -19.124 -34.777 1.00 44.50 189 SER B CA 1
ATOM 4775 C C . SER B 1 157 ? -20.123 -18.667 -36.035 1.00 42.32 189 SER B C 1
ATOM 4776 O O . SER B 1 157 ? -19.997 -19.234 -37.097 1.00 55.75 189 SER B O 1
ATOM 4779 N N . ARG B 1 158 ? -20.944 -17.652 -35.892 1.00 47.85 190 ARG B N 1
ATOM 4780 C CA . ARG B 1 158 ? -21.728 -17.154 -37.050 1.00 50.22 190 ARG B CA 1
ATOM 4781 C C . ARG B 1 158 ? -20.836 -16.417 -38.083 1.00 55.12 190 ARG B C 1
ATOM 4782 O O . ARG B 1 158 ? -20.736 -16.844 -39.242 1.00 57.91 190 ARG B O 1
ATOM 4790 N N . CYS B 1 159 ? -20.129 -15.385 -37.618 1.00 48.49 191 CYS B N 1
ATOM 4791 C CA . CYS B 1 159 ? -19.248 -14.588 -38.493 1.00 49.81 191 CYS B CA 1
ATOM 4792 C C . CYS B 1 159 ? -18.051 -15.320 -39.081 1.00 51.77 191 CYS B C 1
ATOM 4793 O O . CYS B 1 159 ? -17.683 -15.091 -40.235 1.00 50.03 191 CYS B O 1
ATOM 4796 N N . LEU B 1 160 ? -17.381 -16.145 -38.278 1.00 49.14 192 LEU B N 1
ATOM 4797 C CA . LEU B 1 160 ? -16.167 -16.740 -38.721 1.00 48.04 192 LEU B CA 1
ATOM 4798 C C . LEU B 1 160 ? -16.411 -18.106 -39.314 1.00 50.66 192 LEU B C 1
ATOM 4799 O O . LEU B 1 160 ? -15.812 -18.431 -40.345 1.00 48.53 192 LEU B O 1
ATOM 4804 N N . MET B 1 161 ? -17.212 -18.940 -38.635 1.00 45.19 193 MET B N 1
ATOM 4805 C CA . MET B 1 161 ? -17.333 -20.350 -39.043 1.00 47.91 193 MET B CA 1
ATOM 4806 C C . MET B 1 161 ? -18.521 -20.578 -40.025 1.00 47.14 193 MET B C 1
ATOM 4807 O O . MET B 1 161 ? -18.498 -21.540 -40.746 1.00 53.74 193 MET B O 1
ATOM 4812 N N . GLY B 1 162 ? -19.498 -19.690 -40.050 1.00 49.64 194 GLY B N 1
ATOM 4813 C CA . GLY B 1 162 ? -20.550 -19.688 -41.101 1.00 60.96 194 GLY B CA 1
ATOM 4814 C C . GLY B 1 162 ? -21.851 -20.331 -40.616 1.00 65.22 194 GLY B C 1
ATOM 4815 O O . GLY B 1 162 ? -21.843 -21.065 -39.619 1.00 53.82 194 GLY B O 1
ATOM 4816 N N . LYS B 1 163 ? -22.953 -20.047 -41.324 1.00 64.92 195 LYS B N 1
ATOM 4817 C CA . LYS B 1 163 ? -24.326 -20.518 -40.962 1.00 62.13 195 LYS B CA 1
ATOM 4818 C C . LYS B 1 163 ? -24.421 -22.001 -40.643 1.00 51.47 195 LYS B C 1
ATOM 4819 O O . LYS B 1 163 ? -25.029 -22.392 -39.654 1.00 57.70 195 LYS B O 1
ATOM 4825 N N . GLU B 1 164 ? -23.784 -22.834 -41.459 1.00 55.39 196 GLU B N 1
ATOM 4826 C CA . GLU B 1 164 ? -23.951 -24.260 -41.282 1.00 54.41 196 GLU B CA 1
ATOM 4827 C C . GLU B 1 164 ? -23.519 -24.708 -39.887 1.00 69.77 196 GLU B C 1
ATOM 4828 O O . GLU B 1 164 ? -24.258 -25.451 -39.227 1.00 58.73 196 GLU B O 1
ATOM 4834 N N . ILE B 1 165 ? -22.351 -24.240 -39.415 1.00 64.35 197 ILE B N 1
ATOM 4835 C CA . ILE B 1 165 ? -21.885 -24.631 -38.076 1.00 55.21 197 ILE B CA 1
ATOM 4836 C C . ILE B 1 165 ? -22.689 -23.940 -37.004 1.00 48.56 197 ILE B C 1
ATOM 4837 O O . ILE B 1 165 ? -23.145 -24.536 -36.008 1.00 58.89 197 ILE B O 1
ATOM 4842 N N . ARG B 1 166 ? -22.851 -22.649 -37.155 1.00 45.36 198 ARG B N 1
ATOM 4843 C CA . ARG B 1 166 ? -23.556 -21.888 -36.127 1.00 44.92 198 ARG B CA 1
ATOM 4844 C C . ARG B 1 166 ? -24.934 -22.431 -35.807 1.00 59.90 198 ARG B C 1
ATOM 4845 O O . ARG B 1 166 ? -25.387 -22.430 -34.633 1.00 60.28 198 ARG B O 1
ATOM 4853 N N . GLU B 1 167 ? -25.639 -22.790 -36.869 1.00 56.11 199 GLU B N 1
ATOM 4854 C CA . GLU B 1 167 ? -27.046 -23.156 -36.712 1.00 69.67 199 GLU B CA 1
ATOM 4855 C C . GLU B 1 167 ? -27.160 -24.604 -36.294 1.00 62.12 199 GLU B C 1
ATOM 4856 O O . GLU B 1 167 ? -27.963 -24.899 -35.448 1.00 65.09 199 GLU B O 1
ATOM 4862 N N . ASN B 1 168 ? -26.350 -25.496 -36.859 1.00 59.33 200 ASN B N 1
ATOM 4863 C CA . ASN B 1 168 ? -26.467 -26.918 -36.491 1.00 65.16 200 ASN B CA 1
ATOM 4864 C C . ASN B 1 168 ? -25.559 -27.438 -35.391 1.00 69.96 200 ASN B C 1
ATOM 4865 O O . ASN B 1 168 ? -25.980 -28.273 -34.608 1.00 69.87 200 ASN B O 1
ATOM 4870 N N . LEU B 1 169 ? -24.323 -26.954 -35.334 1.00 63.64 201 LEU B N 1
ATOM 4871 C CA . LEU B 1 169 ? -23.271 -27.647 -34.590 1.00 62.72 201 LEU B CA 1
ATOM 4872 C C . LEU B 1 169 ? -22.670 -26.740 -33.532 1.00 59.33 201 LEU B C 1
ATOM 4873 O O . LEU B 1 169 ? -21.558 -26.956 -33.085 1.00 57.97 201 LEU B O 1
ATOM 4878 N N . PHE B 1 170 ? -23.410 -25.741 -33.092 1.00 57.15 202 PHE B N 1
ATOM 4879 C CA . PHE B 1 170 ? -22.820 -24.805 -32.204 1.00 58.99 202 PHE B CA 1
ATOM 4880 C C . PHE B 1 170 ? -22.328 -25.429 -30.907 1.00 60.10 202 PHE B C 1
ATOM 4881 O O . PHE B 1 170 ? -21.232 -25.131 -30.491 1.00 54.70 202 PHE B O 1
ATOM 4889 N N . THR B 1 171 ? -23.138 -26.245 -30.239 1.00 59.34 203 THR B N 1
ATOM 4890 C CA . THR B 1 171 ? -22.754 -26.799 -28.929 1.00 56.11 203 THR B CA 1
ATOM 4891 C C . THR B 1 171 ? -21.504 -27.637 -29.065 1.00 48.12 203 THR B C 1
ATOM 4892 O O . THR B 1 171 ? -20.622 -27.614 -28.221 1.00 52.41 203 THR B O 1
ATOM 4896 N N . GLU B 1 172 ? -21.455 -28.408 -30.135 1.00 53.87 204 GLU B N 1
ATOM 4897 C CA . GLU B 1 172 ? -20.292 -29.220 -30.468 1.00 61.54 204 GLU B CA 1
ATOM 4898 C C . GLU B 1 172 ? -18.987 -28.387 -30.620 1.00 67.95 204 GLU B C 1
ATOM 4899 O O . GLU B 1 172 ? -17.921 -28.753 -30.077 1.00 59.03 204 GLU B O 1
ATOM 4905 N N . VAL B 1 173 ? -19.086 -27.273 -31.338 1.00 61.48 205 VAL B N 1
ATOM 4906 C CA . VAL B 1 173 ? -17.920 -26.465 -31.630 1.00 59.34 205 VAL B CA 1
ATOM 4907 C C . VAL B 1 173 ? -17.475 -25.676 -30.388 1.00 53.97 205 VAL B C 1
ATOM 4908 O O . VAL B 1 173 ? -16.266 -25.557 -30.163 1.00 60.63 205 VAL B O 1
ATOM 4912 N N . ALA B 1 174 ? -18.398 -25.159 -29.588 1.00 46.16 206 ALA B N 1
ATOM 4913 C CA . ALA B 1 174 ? -18.020 -24.487 -28.340 1.00 51.69 206 ALA B CA 1
ATOM 4914 C C . ALA B 1 174 ? -17.356 -25.423 -27.348 1.00 56.18 206 ALA B C 1
ATOM 4915 O O . ALA B 1 174 ? -16.483 -24.967 -26.595 1.00 58.23 206 ALA B O 1
ATOM 4917 N N . LYS B 1 175 ? -17.719 -26.703 -27.371 1.00 49.51 207 LYS B N 1
ATOM 4918 C CA . LYS B 1 175 ? -17.072 -27.686 -26.505 1.00 56.49 207 LYS B CA 1
ATOM 4919 C C . LYS B 1 175 ? -15.642 -27.961 -26.964 1.00 57.48 207 LYS B C 1
ATOM 4920 O O . LYS B 1 175 ? -14.758 -28.105 -26.120 1.00 57.15 207 LYS B O 1
ATOM 4926 N N . LEU B 1 176 ? -15.421 -28.036 -28.285 1.00 53.50 208 LEU B N 1
ATOM 4927 C CA . LEU B 1 176 ? -14.115 -28.244 -28.798 1.00 53.41 208 LEU B CA 1
ATOM 4928 C C . LEU B 1 176 ? -13.217 -27.059 -28.464 1.00 56.95 208 LEU B C 1
ATOM 4929 O O . LEU B 1 176 ? -12.125 -27.285 -27.869 1.00 51.63 208 LEU B O 1
ATOM 4934 N N . TYR B 1 177 ? -13.683 -25.824 -28.744 1.00 48.55 209 TYR B N 1
ATOM 4935 C CA . TYR B 1 177 ? -12.925 -24.615 -28.432 1.00 52.82 209 TYR B CA 1
ATOM 4936 C C . TYR B 1 177 ? -12.590 -24.664 -26.951 1.00 53.42 209 TYR B C 1
ATOM 4937 O O . TYR B 1 177 ? -11.477 -24.336 -26.578 1.00 51.84 209 TYR B O 1
ATOM 4946 N N . GLN B 1 178 ? -13.540 -25.066 -26.108 1.00 45.58 210 GLN B N 1
ATOM 4947 C CA . GLN B 1 178 ? -13.309 -25.076 -24.682 1.00 45.03 210 GLN B CA 1
ATOM 4948 C C . GLN B 1 178 ? -12.154 -26.045 -24.236 1.00 39.57 210 GLN B C 1
ATOM 4949 O O . GLN B 1 178 ? -11.283 -25.687 -23.392 1.00 44.25 210 GLN B O 1
ATOM 4955 N N . THR B 1 179 ? -12.136 -27.225 -24.814 1.00 42.04 211 THR B N 1
ATOM 4956 C CA . THR B 1 179 ? -11.087 -28.182 -24.596 1.00 48.06 211 THR B CA 1
ATOM 4957 C C . THR B 1 179 ? -9.704 -27.666 -25.102 1.00 51.74 211 THR B C 1
ATOM 4958 O O . THR B 1 179 ? -8.683 -27.896 -24.455 1.00 45.71 211 THR B O 1
ATOM 4962 N N . LEU B 1 180 ? -9.673 -26.948 -26.222 1.00 48.37 212 LEU B N 1
ATOM 4963 C CA . LEU B 1 180 ? -8.433 -26.342 -26.699 1.00 48.43 212 LEU B CA 1
ATOM 4964 C C . LEU B 1 180 ? -7.896 -25.375 -25.746 1.00 47.37 212 LEU B C 1
ATOM 4965 O O . LEU B 1 180 ? -6.705 -25.384 -25.432 1.00 51.84 212 LEU B O 1
ATOM 4970 N N . ASP B 1 181 ? -8.790 -24.522 -25.303 1.00 45.49 213 ASP B N 1
ATOM 4971 C CA . ASP B 1 181 ? -8.468 -23.523 -24.335 1.00 52.92 213 ASP B CA 1
ATOM 4972 C C . ASP B 1 181 ? -7.987 -24.067 -22.969 1.00 51.49 213 ASP B C 1
ATOM 4973 O O . ASP B 1 181 ? -7.098 -23.522 -22.344 1.00 50.04 213 ASP B O 1
ATOM 4978 N N . GLU B 1 182 ? -8.572 -25.164 -22.503 1.00 46.77 214 GLU B N 1
ATOM 4979 C CA . GLU B 1 182 ? -8.154 -25.777 -21.258 1.00 43.03 214 GLU B CA 1
ATOM 4980 C C . GLU B 1 182 ? -6.810 -26.434 -21.389 1.00 41.81 214 GLU B C 1
ATOM 4981 O O . GLU B 1 182 ? -6.208 -26.767 -20.400 1.00 49.27 214 GLU B O 1
ATOM 4987 N N . GLY B 1 183 ? -6.364 -26.647 -22.622 1.00 37.47 215 GLY B N 1
ATOM 4988 C CA . GLY B 1 183 ? -5.052 -27.107 -22.952 1.00 42.81 215 GLY B CA 1
ATOM 4989 C C . GLY B 1 183 ? -3.938 -26.105 -22.746 1.00 43.34 215 GLY B C 1
ATOM 4990 O O . GLY B 1 183 ? -2.787 -26.465 -22.839 1.00 44.59 215 GLY B O 1
ATOM 4991 N N . LEU B 1 184 ? -4.269 -24.826 -22.541 1.00 40.75 216 LEU B N 1
ATOM 4992 C CA . LEU B 1 184 ? -3.193 -23.819 -22.478 1.00 41.54 216 LEU B CA 1
ATOM 4993 C C . LEU B 1 184 ? -2.947 -23.576 -20.988 1.00 42.18 216 LEU B C 1
ATOM 4994 O O . LEU B 1 184 ? -3.664 -22.857 -20.365 1.00 42.51 216 LEU B O 1
ATOM 4999 N N . LEU B 1 185 ? -1.940 -24.237 -20.431 1.00 42.54 217 LEU B N 1
ATOM 5000 C CA . LEU B 1 185 ? -1.601 -24.097 -18.998 1.00 40.70 217 LEU B CA 1
ATOM 5001 C C . LEU B 1 185 ? -0.268 -23.391 -18.819 1.00 39.26 217 LEU B C 1
ATOM 5002 O O . LEU B 1 185 ? 0.493 -23.248 -19.759 1.00 39.02 217 LEU B O 1
ATOM 5007 N N . PRO B 1 186 ? 0.132 -23.076 -17.554 1.00 44.90 218 PRO B N 1
ATOM 5008 C CA . PRO B 1 186 ? 1.445 -22.454 -17.403 1.00 36.86 218 PRO B CA 1
ATOM 5009 C C . PRO B 1 186 ? 2.536 -23.278 -17.934 1.00 37.76 218 PRO B C 1
ATOM 5010 O O . PRO B 1 186 ? 3.396 -22.740 -18.584 1.00 36.34 218 PRO B O 1
ATOM 5014 N N . ILE B 1 187 ? 2.466 -24.620 -17.829 1.00 32.82 219 ILE B N 1
ATOM 5015 C CA . ILE B 1 187 ? 3.553 -25.434 -18.305 1.00 34.62 219 ILE B CA 1
ATOM 5016 C C . ILE B 1 187 ? 3.624 -25.408 -19.803 1.00 34.74 219 ILE B C 1
ATOM 5017 O O . ILE B 1 187 ? 4.702 -25.552 -20.343 1.00 34.76 219 ILE B O 1
ATOM 5022 N N . SER B 1 188 ? 2.472 -25.207 -20.445 1.00 37.07 220 SER B N 1
ATOM 5023 C CA . SER B 1 188 ? 2.353 -25.221 -21.873 1.00 37.64 220 SER B CA 1
ATOM 5024 C C . SER B 1 188 ? 3.168 -24.197 -22.594 1.00 40.86 220 SER B C 1
ATOM 5025 O O . SER B 1 188 ? 3.483 -24.436 -23.764 1.00 38.16 220 SER B O 1
ATOM 5028 N N . VAL B 1 189 ? 3.536 -23.077 -21.941 1.00 37.46 221 VAL B N 1
ATOM 5029 C CA . VAL B 1 189 ? 4.361 -22.058 -22.650 1.00 41.32 221 VAL B CA 1
ATOM 5030 C C . VAL B 1 189 ? 5.857 -22.374 -22.680 1.00 43.02 221 VAL B C 1
ATOM 5031 O O . VAL B 1 189 ? 6.561 -21.819 -23.456 1.00 43.32 221 VAL B O 1
ATOM 5035 N N . PHE B 1 190 ? 6.286 -23.340 -21.870 1.00 39.67 222 PHE B N 1
ATOM 5036 C CA . PHE B 1 190 ? 7.623 -23.874 -21.868 1.00 40.68 222 PHE B CA 1
ATOM 5037 C C . PHE B 1 190 ? 7.731 -25.153 -22.667 1.00 42.96 222 PHE B C 1
ATOM 5038 O O . PHE B 1 190 ? 8.703 -25.343 -23.381 1.00 40.85 222 PHE B O 1
ATOM 5046 N N . PHE B 1 191 ? 6.771 -26.070 -22.478 1.00 40.02 223 PHE B N 1
ATOM 5047 C CA . PHE B 1 191 ? 6.846 -27.400 -23.087 1.00 36.73 223 PHE B CA 1
ATOM 5048 C C . PHE B 1 191 ? 5.502 -27.647 -23.776 1.00 40.69 223 PHE B C 1
ATOM 5049 O O . PHE B 1 191 ? 4.673 -28.355 -23.278 1.00 39.86 223 PHE B O 1
ATOM 5057 N N . PRO B 1 192 ? 5.276 -26.999 -24.930 1.00 45.24 224 PRO B N 1
ATOM 5058 C CA . PRO B 1 192 ? 4.039 -27.160 -25.664 1.00 41.42 224 PRO B CA 1
ATOM 5059 C C . PRO B 1 192 ? 3.697 -28.628 -26.075 1.00 37.61 224 PRO B C 1
ATOM 5060 O O . PRO B 1 192 ? 2.562 -28.904 -26.279 1.00 38.21 224 PRO B O 1
ATOM 5064 N N . TYR B 1 193 ? 4.687 -29.477 -26.260 1.00 39.49 225 TYR B N 1
ATOM 5065 C CA . TYR B 1 193 ? 4.472 -30.868 -26.686 1.00 39.45 225 TYR B CA 1
ATOM 5066 C C . TYR B 1 193 ? 4.554 -31.857 -25.550 1.00 41.13 225 TYR B C 1
ATOM 5067 O O . TYR B 1 193 ? 4.499 -33.046 -25.784 1.00 40.29 225 TYR B O 1
ATOM 5076 N N . LEU B 1 194 ? 4.645 -31.392 -24.312 1.00 41.00 226 LEU B N 1
ATOM 5077 C CA . LEU B 1 194 ? 4.741 -32.292 -23.149 1.00 40.15 226 LEU B CA 1
ATOM 5078 C C . LEU B 1 194 ? 3.511 -33.194 -23.138 1.00 39.80 226 LEU B C 1
ATOM 5079 O O . LEU B 1 194 ? 2.386 -32.712 -23.231 1.00 36.19 226 LEU B O 1
ATOM 5084 N N . PRO B 1 195 ? 3.713 -34.514 -23.090 1.00 38.22 227 PRO B N 1
ATOM 5085 C CA . PRO B 1 195 ? 2.502 -35.357 -23.248 1.00 42.96 227 PRO B CA 1
ATOM 5086 C C . PRO B 1 195 ? 1.687 -35.532 -21.982 1.00 42.24 227 PRO B C 1
ATOM 5087 O O . PRO B 1 195 ? 1.503 -36.632 -21.553 1.00 48.77 227 PRO B O 1
ATOM 5091 N N . ILE B 1 196 ? 1.123 -34.451 -21.456 1.00 36.09 228 ILE B N 1
ATOM 5092 C CA . ILE B 1 196 ? 0.238 -34.446 -20.270 1.00 36.79 228 ILE B CA 1
ATOM 5093 C C . ILE B 1 196 ? -1.169 -34.564 -20.735 1.00 35.82 228 ILE B C 1
ATOM 5094 O O . ILE B 1 196 ? -1.463 -34.245 -21.932 1.00 37.67 228 ILE B O 1
ATOM 5099 N N . PRO B 1 197 ? -2.071 -34.953 -19.832 1.00 36.86 229 PRO B N 1
ATOM 5100 C CA . PRO B 1 197 ? -3.450 -35.174 -20.268 1.00 36.96 229 PRO B CA 1
ATOM 5101 C C . PRO B 1 197 ? -4.143 -33.977 -20.925 1.00 38.42 229 PRO B C 1
ATOM 5102 O O . PRO B 1 197 ? -4.915 -34.152 -21.887 1.00 38.63 229 PRO B O 1
ATOM 5106 N N . ALA B 1 198 ? -3.961 -32.780 -20.396 1.00 37.96 230 ALA B N 1
ATOM 5107 C CA . ALA B 1 198 ? -4.629 -31.599 -21.015 1.00 38.23 230 ALA B CA 1
ATOM 5108 C C . ALA B 1 198 ? -4.109 -31.328 -22.457 1.00 37.69 230 ALA B C 1
ATOM 5109 O O . ALA B 1 198 ? -4.867 -30.832 -23.307 1.00 39.00 230 ALA B O 1
ATOM 5111 N N . HIS B 1 199 ? -2.850 -31.663 -22.749 1.00 33.53 231 HIS B N 1
ATOM 5112 C CA . HIS B 1 199 ? -2.340 -31.552 -24.095 1.00 35.30 231 HIS B CA 1
ATOM 5113 C C . HIS B 1 199 ? -2.912 -32.637 -25.033 1.00 41.80 231 HIS B C 1
ATOM 5114 O O . HIS B 1 199 ? -3.198 -32.384 -26.191 1.00 39.01 231 HIS B O 1
ATOM 5121 N N . LYS B 1 200 ? -2.991 -33.847 -24.529 1.00 37.68 232 LYS B N 1
ATOM 5122 C CA . LYS B 1 200 ? -3.567 -34.918 -25.309 1.00 44.33 232 LYS B CA 1
ATOM 5123 C C . LYS B 1 200 ? -5.012 -34.601 -25.701 1.00 43.01 232 LYS B C 1
ATOM 5124 O O . LYS B 1 200 ? -5.385 -34.819 -26.846 1.00 45.20 232 LYS B O 1
ATOM 5129 N N . ARG B 1 201 ? -5.788 -34.066 -24.758 1.00 43.79 233 ARG B N 1
ATOM 5130 C CA . ARG B 1 201 ? -7.152 -33.638 -24.993 1.00 44.88 233 ARG B CA 1
ATOM 5131 C C . ARG B 1 201 ? -7.248 -32.428 -25.962 1.00 46.21 233 ARG B C 1
ATOM 5132 O O . ARG B 1 201 ? -8.113 -32.396 -26.825 1.00 45.04 233 ARG B O 1
ATOM 5140 N N . ARG B 1 202 ? -6.309 -31.494 -25.868 1.00 42.91 234 ARG B N 1
ATOM 5141 C CA . ARG B 1 202 ? -6.180 -30.392 -26.880 1.00 43.26 234 ARG B CA 1
ATOM 5142 C C . ARG B 1 202 ? -5.984 -30.958 -28.291 1.00 38.34 234 ARG B C 1
ATOM 5143 O O . ARG B 1 202 ? -6.652 -30.540 -29.260 1.00 38.01 234 ARG B O 1
ATOM 5151 N N . ASP B 1 203 ? -5.059 -31.887 -28.430 1.00 39.62 235 ASP B N 1
ATOM 5152 C CA . ASP B 1 203 ? -4.738 -32.393 -29.751 1.00 44.17 235 ASP B CA 1
ATOM 5153 C C . ASP B 1 203 ? -5.959 -33.134 -30.360 1.00 46.21 235 ASP B C 1
ATOM 5154 O O . ASP B 1 203 ? -6.258 -32.971 -31.538 1.00 40.94 235 ASP B O 1
ATOM 5159 N N . GLU B 1 204 ? -6.664 -33.882 -29.527 1.00 49.61 236 GLU B N 1
ATOM 5160 C CA . GLU B 1 204 ? -7.880 -34.611 -29.958 1.00 51.42 236 GLU B CA 1
ATOM 5161 C C . GLU B 1 204 ? -8.925 -33.610 -30.441 1.00 50.62 236 GLU B C 1
ATOM 5162 O O . GLU B 1 204 ? -9.456 -33.789 -31.524 1.00 45.64 236 GLU B O 1
ATOM 5168 N N . ALA B 1 205 ? -9.224 -32.596 -29.623 1.00 43.84 237 ALA B N 1
ATOM 5169 C CA . ALA B 1 205 ? -10.130 -31.520 -30.002 1.00 44.02 237 ALA B CA 1
ATOM 5170 C C . ALA B 1 205 ? -9.795 -30.777 -31.321 1.00 49.42 237 ALA B C 1
ATOM 5171 O O . ALA B 1 205 ? -10.741 -30.384 -32.072 1.00 48.33 237 ALA B O 1
ATOM 5173 N N . ARG B 1 206 ? -8.526 -30.494 -31.553 1.00 44.06 238 ARG B N 1
ATOM 5174 C CA . ARG B 1 206 ? -8.087 -29.882 -32.805 1.00 45.70 238 ARG B CA 1
ATOM 5175 C C . ARG B 1 206 ? -8.434 -30.842 -33.969 1.00 51.46 238 ARG B C 1
ATOM 5176 O O . ARG B 1 206 ? -8.964 -30.395 -34.985 1.00 41.90 238 ARG B O 1
ATOM 5184 N N . LEU B 1 207 ? -8.083 -32.130 -33.834 1.00 49.55 239 LEU B N 1
ATOM 5185 C CA . LEU B 1 207 ? -8.396 -33.092 -34.883 1.00 55.25 239 LEU B CA 1
ATOM 5186 C C . LEU B 1 207 ? -9.897 -33.171 -35.149 1.00 56.34 239 LEU B C 1
ATOM 5187 O O . LEU B 1 207 ? -10.302 -33.168 -36.314 1.00 61.57 239 LEU B O 1
ATOM 5192 N N . ALA B 1 208 ? -10.694 -33.174 -34.090 1.00 51.13 240 ALA B N 1
ATOM 5193 C CA . ALA B 1 208 ? -12.141 -33.143 -34.196 1.00 50.83 240 ALA B CA 1
ATOM 5194 C C . ALA B 1 208 ? -12.685 -31.900 -34.871 1.00 60.74 240 ALA B C 1
ATOM 5195 O O . ALA B 1 208 ? -13.706 -31.971 -35.600 1.00 51.04 240 ALA B O 1
ATOM 5197 N N . MET B 1 209 ? -12.073 -30.751 -34.612 1.00 49.43 241 MET B N 1
ATOM 5198 C CA . MET B 1 209 ? -12.478 -29.535 -35.349 1.00 49.01 241 MET B CA 1
ATOM 5199 C C . MET B 1 209 ? -12.120 -29.625 -36.855 1.00 38.42 241 MET B C 1
ATOM 5200 O O . MET B 1 209 ? -12.939 -29.186 -37.702 1.00 48.69 241 MET B O 1
ATOM 5205 N N . VAL B 1 210 ? -10.960 -30.177 -37.216 1.00 39.89 242 VAL B N 1
ATOM 5206 C CA . VAL B 1 210 ? -10.567 -30.320 -38.627 1.00 48.06 242 VAL B CA 1
ATOM 5207 C C . VAL B 1 210 ? -11.621 -31.206 -39.350 1.00 57.48 242 VAL B C 1
ATOM 5208 O O . VAL B 1 210 ? -12.033 -30.868 -40.450 1.00 55.32 242 VAL B O 1
ATOM 5212 N N . ARG B 1 211 ? -12.061 -32.295 -38.707 1.00 53.91 243 ARG B N 1
ATOM 5213 C CA . ARG B 1 211 ? -13.112 -33.204 -39.280 1.00 64.21 243 ARG B CA 1
ATOM 5214 C C . ARG B 1 211 ? -14.458 -32.491 -39.505 1.00 60.25 243 ARG B C 1
ATOM 5215 O O . ARG B 1 211 ? -15.071 -32.618 -40.596 1.00 59.20 243 ARG B O 1
ATOM 5223 N N . MET B 1 212 ? -14.897 -31.722 -38.514 1.00 49.42 244 MET B N 1
ATOM 5224 C CA . MET B 1 212 ? -16.115 -30.900 -38.648 1.00 52.94 244 MET B CA 1
ATOM 5225 C C . MET B 1 212 ? -16.025 -29.897 -39.811 1.00 61.70 244 MET B C 1
ATOM 5226 O O . MET B 1 212 ? -16.984 -29.718 -40.603 1.00 62.22 244 MET B O 1
ATOM 5231 N N . PHE B 1 213 ? -14.882 -29.250 -39.941 1.00 53.31 245 PHE B N 1
ATOM 5232 C CA . PHE B 1 213 ? -14.741 -28.310 -41.048 1.00 56.99 245 PHE B CA 1
ATOM 5233 C C . PHE B 1 213 ? -14.535 -29.035 -42.400 1.00 55.99 245 PHE B C 1
ATOM 5234 O O . PHE B 1 213 ? -14.953 -28.505 -43.413 1.00 59.02 245 PHE B O 1
ATOM 5242 N N . LYS B 1 214 ? -13.852 -30.188 -42.437 1.00 55.92 246 LYS B N 1
ATOM 5243 C CA . LYS B 1 214 ? -13.701 -30.972 -43.679 1.00 58.08 246 LYS B CA 1
ATOM 5244 C C . LYS B 1 214 ? -15.083 -31.191 -44.307 1.00 59.98 246 LYS B C 1
ATOM 5245 O O . LYS B 1 214 ? -15.216 -31.047 -45.512 1.00 62.65 246 LYS B O 1
ATOM 5250 N N . LYS B 1 215 ? -16.062 -31.558 -43.483 1.00 64.79 247 LYS B N 1
ATOM 5251 C CA . LYS B 1 215 ? -17.398 -31.842 -43.938 1.00 72.17 247 LYS B CA 1
ATOM 5252 C C . LYS B 1 215 ? -17.991 -30.607 -44.609 1.00 75.03 247 LYS B C 1
ATOM 5253 O O . LYS B 1 215 ? -18.401 -30.681 -45.765 1.00 72.25 247 LYS B O 1
ATOM 5259 N N . ILE B 1 216 ? -18.030 -29.489 -43.886 1.00 69.17 248 ILE B N 1
ATOM 5260 C CA . ILE B 1 216 ? -18.621 -28.234 -44.401 1.00 60.26 248 ILE B CA 1
ATOM 5261 C C . ILE B 1 216 ? -17.906 -27.773 -45.679 1.00 63.04 248 ILE B C 1
ATOM 5262 O O . ILE B 1 216 ? -18.527 -27.408 -46.691 1.00 61.56 248 ILE B O 1
ATOM 5267 N N . ILE B 1 217 ? -16.582 -27.783 -45.635 1.00 61.59 249 ILE B N 1
ATOM 5268 C CA . ILE B 1 217 ? -15.789 -27.341 -46.771 1.00 60.41 249 ILE B CA 1
ATOM 5269 C C . ILE B 1 217 ? -16.208 -28.233 -47.981 1.00 72.06 249 ILE B C 1
ATOM 5270 O O . ILE B 1 217 ? -16.553 -27.697 -49.036 1.00 61.49 249 ILE B O 1
ATOM 5275 N N . ASP B 1 218 ? -16.188 -29.564 -47.791 1.00 65.94 250 ASP B N 1
ATOM 5276 C CA . ASP B 1 218 ? -16.552 -30.534 -48.827 1.00 64.45 250 ASP B CA 1
ATOM 5277 C C . ASP B 1 218 ? -17.983 -30.287 -49.412 1.00 62.68 250 ASP B C 1
ATOM 5278 O O . ASP B 1 218 ? -18.142 -30.285 -50.637 1.00 70.19 250 ASP B O 1
ATOM 5283 N N . GLU B 1 219 ? -18.992 -30.055 -48.570 1.00 62.48 251 GLU B N 1
ATOM 5284 C CA . GLU B 1 219 ? -20.327 -29.656 -49.028 1.00 64.14 251 GLU B CA 1
ATOM 5285 C C . GLU B 1 219 ? -20.281 -28.387 -49.887 1.00 76.89 251 GLU B C 1
ATOM 5286 O O . GLU B 1 219 ? -20.872 -28.352 -50.971 1.00 76.23 251 GLU B O 1
ATOM 5292 N N . ARG B 1 220 ? -19.606 -27.341 -49.406 1.00 71.31 252 ARG B N 1
ATOM 5293 C CA . ARG B 1 220 ? -19.557 -26.069 -50.152 1.00 69.58 252 ARG B CA 1
ATOM 5294 C C . ARG B 1 220 ? -18.802 -26.191 -51.478 1.00 78.62 252 ARG B C 1
ATOM 5295 O O . ARG B 1 220 ? -19.207 -25.544 -52.453 1.00 73.88 252 ARG B O 1
ATOM 5303 N N . ARG B 1 221 ? -17.731 -27.004 -51.513 1.00 70.67 253 ARG B N 1
ATOM 5304 C CA . ARG B 1 221 ? -17.029 -27.346 -52.764 1.00 80.10 253 ARG B CA 1
ATOM 5305 C C . ARG B 1 221 ? -17.995 -28.004 -53.773 1.00 84.97 253 ARG B C 1
ATOM 5306 O O . ARG B 1 221 ? -18.127 -27.519 -54.884 1.00 82.83 253 ARG B O 1
ATOM 5314 N N . ALA B 1 222 ? -18.650 -29.091 -53.366 1.00 84.86 254 ALA B N 1
ATOM 5315 C CA . ALA B 1 222 ? -19.687 -29.777 -54.160 1.00 92.40 254 ALA B CA 1
ATOM 5316 C C . ALA B 1 222 ? -20.911 -28.920 -54.589 1.00 98.40 254 ALA B C 1
ATOM 5317 O O . ALA B 1 222 ? -21.623 -29.334 -55.504 1.00 91.95 254 ALA B O 1
ATOM 5319 N N . ASN B 1 223 ? -21.166 -27.772 -53.932 1.00 93.61 255 ASN B N 1
ATOM 5320 C CA . ASN B 1 223 ? -22.252 -26.814 -54.292 1.00 82.11 255 ASN B CA 1
ATOM 5321 C C . ASN B 1 223 ? -21.773 -25.374 -54.512 1.00 74.75 255 ASN B C 1
ATOM 5322 O O . ASN B 1 223 ? -22.316 -24.430 -53.897 1.00 66.20 255 ASN B O 1
ATOM 5327 N N . PRO B 1 224 ? -20.783 -25.179 -55.415 1.00 78.48 256 PRO B N 1
ATOM 5328 C CA . PRO B 1 224 ? -20.088 -23.876 -55.512 1.00 84.29 256 PRO B CA 1
ATOM 5329 C C . PRO B 1 224 ? -20.904 -22.689 -56.058 1.00 91.41 256 PRO B C 1
ATOM 5330 O O . PRO B 1 224 ? -20.412 -21.564 -55.999 1.00 92.95 256 PRO B O 1
ATOM 5334 N N . GLU B 1 225 ? -22.116 -22.926 -56.573 1.00 96.96 257 GLU B N 1
ATOM 5335 C CA . GLU B 1 225 ? -23.079 -21.841 -56.824 1.00 100.13 257 GLU B CA 1
ATOM 5336 C C . GLU B 1 225 ? -23.200 -20.899 -55.604 1.00 93.11 257 GLU B C 1
ATOM 5337 O O . GLU B 1 225 ? -23.054 -19.689 -55.740 1.00 82.36 257 GLU B O 1
ATOM 5339 N N . VAL B 1 226 ? -23.359 -21.477 -54.414 1.00 87.95 258 VAL B N 1
ATOM 5340 C CA . VAL B 1 226 ? -24.036 -20.800 -53.301 1.00 92.43 258 VAL B CA 1
ATOM 5341 C C . VAL B 1 226 ? -23.427 -19.452 -52.819 1.00 95.05 258 VAL B C 1
ATOM 5342 O O . VAL B 1 226 ? -24.167 -18.485 -52.718 1.00 113.81 258 VAL B O 1
ATOM 5346 N N . LYS B 1 227 ? -22.125 -19.366 -52.539 1.00 86.02 259 LYS B N 1
ATOM 5347 C CA . LYS B 1 227 ? -21.478 -18.106 -52.031 1.00 87.64 259 LYS B CA 1
ATOM 5348 C C . LYS B 1 227 ? -21.937 -17.665 -50.604 1.00 86.21 259 LYS B C 1
ATOM 5349 O O . LYS B 1 227 ? -23.131 -17.509 -50.334 1.00 74.96 259 LYS B O 1
ATOM 5351 N N . HIS B 1 228 ? -20.981 -17.456 -49.691 1.00 84.06 260 HIS B N 1
ATOM 5352 C CA . HIS B 1 228 ? -21.301 -17.296 -48.252 1.00 82.04 260 HIS B CA 1
ATOM 5353 C C . HIS B 1 228 ? -20.579 -16.127 -47.537 1.00 71.50 260 HIS B C 1
ATOM 5354 O O . HIS B 1 228 ? -19.437 -15.760 -47.823 1.00 59.32 260 HIS B O 1
ATOM 5361 N N . ASN B 1 229 ? -21.274 -15.645 -46.526 1.00 72.58 261 ASN B N 1
ATOM 5362 C CA . ASN B 1 229 ? -20.988 -14.423 -45.810 1.00 80.40 261 ASN B CA 1
ATOM 5363 C C . ASN B 1 229 ? -20.148 -14.675 -44.507 1.00 77.40 261 ASN B C 1
ATOM 5364 O O . ASN B 1 229 ? -20.651 -14.522 -43.371 1.00 72.22 261 ASN B O 1
ATOM 5369 N N . ASP B 1 230 ? -18.875 -15.047 -44.675 1.00 72.71 262 ASP B N 1
ATOM 5370 C CA . ASP B 1 230 ? -18.029 -15.407 -43.521 1.00 63.30 262 ASP B CA 1
ATOM 5371 C C . ASP B 1 230 ? -16.540 -15.564 -43.823 1.00 52.24 262 ASP B C 1
ATOM 5372 O O . ASP B 1 230 ? -16.134 -15.715 -44.946 1.00 58.42 262 ASP B O 1
ATOM 5377 N N . CYS B 1 231 ? -15.753 -15.638 -42.741 1.00 57.57 263 CYS B N 1
ATOM 5378 C CA . CYS B 1 231 ? -14.300 -15.870 -42.839 1.00 53.56 263 CYS B CA 1
ATOM 5379 C C . CYS B 1 231 ? -14.007 -17.182 -43.572 1.00 49.02 263 CYS B C 1
ATOM 5380 O O . CYS B 1 231 ? -13.080 -17.232 -44.352 1.00 49.47 263 CYS B O 1
ATOM 5383 N N . LEU B 1 232 ? -14.793 -18.237 -43.320 1.00 53.60 264 LEU B N 1
ATOM 5384 C CA . LEU B 1 232 ? -14.567 -19.562 -43.959 1.00 54.65 264 LEU B CA 1
ATOM 5385 C C . LEU B 1 232 ? -14.508 -19.403 -45.482 1.00 51.62 264 LEU B C 1
ATOM 5386 O O . LEU B 1 232 ? -13.587 -19.930 -46.155 1.00 55.09 264 LEU B O 1
ATOM 5391 N N . GLN B 1 233 ? -15.447 -18.632 -46.015 1.00 63.65 265 GLN B N 1
ATOM 5392 C CA . GLN B 1 233 ? -15.450 -18.400 -47.468 1.00 66.79 265 GLN B CA 1
ATOM 5393 C C . GLN B 1 233 ? -14.164 -17.781 -47.952 1.00 57.53 265 GLN B C 1
ATOM 5394 O O . GLN B 1 233 ? -13.588 -18.226 -48.928 1.00 55.81 265 GLN B O 1
ATOM 5400 N N . VAL B 1 234 ? -13.714 -16.756 -47.231 1.00 57.24 266 VAL B N 1
ATOM 5401 C CA . VAL B 1 234 ? -12.424 -16.080 -47.518 1.00 48.51 266 VAL B CA 1
ATOM 5402 C C . VAL B 1 234 ? -11.257 -17.057 -47.514 1.00 49.99 266 VAL B C 1
ATOM 5403 O O . VAL B 1 234 ? -10.398 -17.048 -48.384 1.00 52.82 266 VAL B O 1
ATOM 5407 N N . PHE B 1 235 ? -11.227 -17.916 -46.505 1.00 51.05 267 PHE B N 1
ATOM 5408 C CA . PHE B 1 235 ? -10.167 -18.909 -46.375 1.00 49.49 267 PHE B CA 1
ATOM 5409 C C . PHE B 1 235 ? -10.264 -19.986 -47.469 1.00 53.39 267 PHE B C 1
ATOM 5410 O O . PHE B 1 235 ? -9.222 -20.463 -47.948 1.00 47.84 267 PHE B O 1
ATOM 5418 N N . MET B 1 236 ? -11.483 -20.366 -47.872 1.00 52.56 268 MET B N 1
ATOM 5419 C CA . MET B 1 236 ? -11.609 -21.323 -49.039 1.00 57.48 268 MET B CA 1
ATOM 5420 C C . MET B 1 236 ? -11.171 -20.729 -50.394 1.00 57.81 268 MET B C 1
ATOM 5421 O O . MET B 1 236 ? -10.759 -21.460 -51.299 1.00 52.32 268 MET B O 1
ATOM 5426 N N . ASP B 1 237 ? -11.233 -19.405 -50.520 1.00 59.82 269 ASP B N 1
ATOM 5427 C CA . ASP B 1 237 ? -10.823 -18.728 -51.754 1.00 61.96 269 ASP B CA 1
ATOM 5428 C C . ASP B 1 237 ? -9.377 -18.236 -51.759 1.00 66.35 269 ASP B C 1
ATOM 5429 O O . ASP B 1 237 ? -8.906 -17.659 -52.742 1.00 60.66 269 ASP B O 1
ATOM 5434 N N . ALA B 1 238 ? -8.639 -18.491 -50.689 1.00 59.32 270 ALA B N 1
ATOM 5435 C CA . ALA B 1 238 ? -7.298 -17.986 -50.587 1.00 52.95 270 ALA B CA 1
ATOM 5436 C C . ALA B 1 238 ? -6.370 -18.928 -51.352 1.00 47.03 270 ALA B C 1
ATOM 5437 O O . ALA B 1 238 ? -6.588 -20.120 -51.427 1.00 52.22 270 ALA B O 1
ATOM 5439 N N . ARG B 1 239 ? -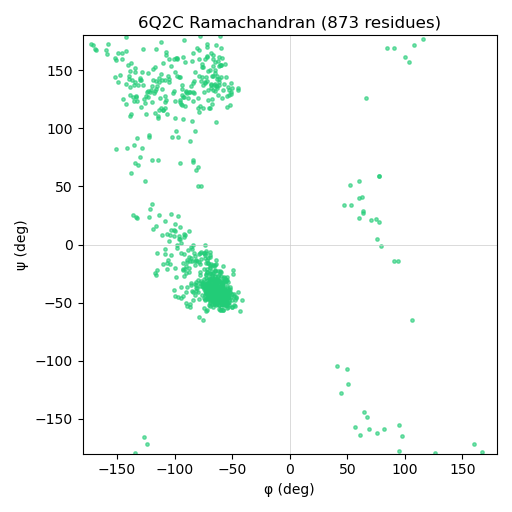5.324 -18.365 -51.911 1.00 52.72 271 ARG B N 1
ATOM 5440 C CA . ARG B 1 239 ? -4.317 -19.105 -52.610 1.00 55.15 271 ARG B CA 1
ATOM 5441 C C . ARG B 1 239 ? -2.996 -18.461 -52.295 1.00 47.74 271 ARG B C 1
ATOM 5442 O O . ARG B 1 239 ? -2.879 -17.214 -52.236 1.00 50.53 271 ARG B O 1
ATOM 54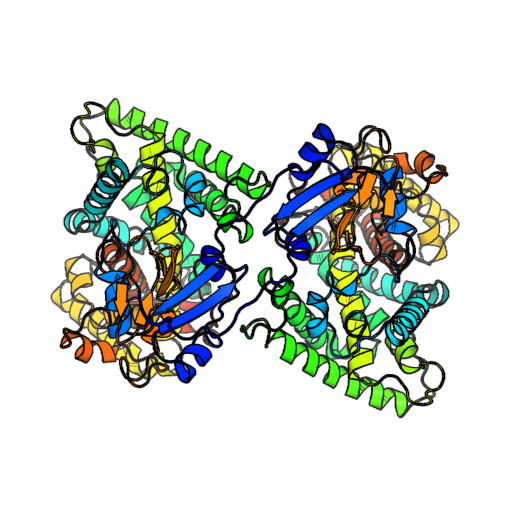50 N N . TYR B 1 240 ? -2.001 -19.304 -52.067 1.00 46.51 272 TYR B N 1
ATOM 5451 C CA . TYR B 1 240 ? -0.656 -18.852 -51.894 1.00 50.94 272 TYR B CA 1
ATOM 5452 C C . TYR B 1 240 ? -0.086 -18.479 -53.306 1.00 62.97 272 TYR B C 1
ATOM 5453 O O . TYR B 1 240 ? -0.423 -19.164 -54.290 1.00 64.58 272 TYR B O 1
ATOM 5462 N N . ARG B 1 241 ? 0.740 -17.439 -53.408 1.00 59.34 273 ARG B N 1
ATOM 5463 C CA . ARG B 1 241 ? 1.467 -17.158 -54.650 1.00 70.05 273 ARG B CA 1
ATOM 5464 C C . ARG B 1 241 ? 2.085 -18.424 -55.248 1.00 79.42 273 ARG B C 1
ATOM 5465 O O . ARG B 1 241 ? 2.672 -19.235 -54.529 1.00 70.92 273 ARG B O 1
ATOM 5473 N N . GLY B 1 242 ? 1.937 -18.599 -56.559 1.00 82.57 274 GLY B N 1
ATOM 5474 C CA . GLY B 1 242 ? 2.553 -19.726 -57.264 1.00 82.13 274 GLY B CA 1
ATOM 5475 C C . GLY B 1 242 ? 2.076 -21.114 -56.858 1.00 85.91 274 GLY B C 1
ATOM 5476 O O . GLY B 1 242 ? 2.833 -22.075 -56.945 1.00 76.75 274 GLY B O 1
ATOM 5477 N N . GLU B 1 243 ? 0.834 -21.243 -56.404 1.00 84.37 275 GLU B N 1
ATOM 5478 C CA . GLU B 1 243 ? 0.355 -22.545 -55.938 1.00 89.96 275 GLU B CA 1
ATOM 5479 C C . GLU B 1 243 ? -1.118 -22.725 -56.347 1.00 96.21 275 GLU B C 1
ATOM 5480 O O . GLU B 1 243 ? -1.984 -21.903 -55.991 1.00 93.94 275 GLU B O 1
ATOM 5486 N N . GLU B 1 244 ? -1.373 -23.784 -57.134 1.00 100.87 276 GLU B N 1
ATOM 5487 C CA . GLU B 1 244 ? -2.694 -24.051 -57.736 1.00 95.58 276 GLU B CA 1
ATOM 5488 C C . GLU B 1 244 ? -3.742 -24.381 -56.671 1.00 96.71 276 GLU B C 1
ATOM 5489 O O . GLU B 1 244 ? -4.863 -23.888 -56.713 1.00 78.96 276 GLU B O 1
ATOM 5491 N N . GLN B 1 245 ? -3.349 -25.213 -55.712 1.00 101.84 277 GLN B N 1
ATOM 5492 C CA . GLN B 1 245 ? -4.233 -25.691 -54.626 1.00 97.86 277 GLN B CA 1
ATOM 5493 C C . GLN B 1 245 ? -4.742 -24.650 -53.536 1.00 87.53 277 GLN B C 1
ATOM 5494 O O . GLN B 1 245 ? -4.045 -23.694 -53.105 1.00 69.26 277 GLN B O 1
ATOM 5500 N N . ALA B 1 246 ? -5.981 -24.862 -53.092 1.00 74.26 278 ALA B 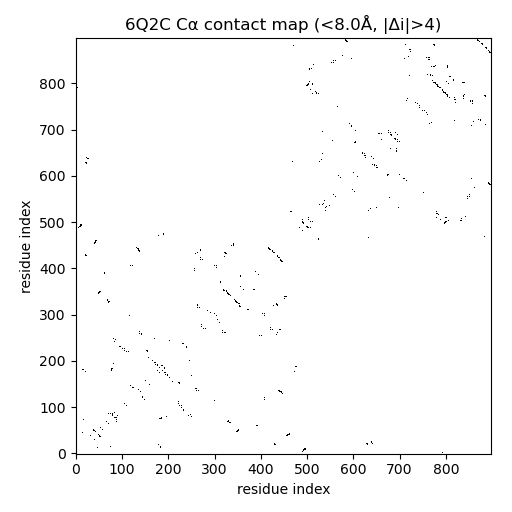N 1
ATOM 5501 C CA . ALA B 1 246 ? -6.500 -24.145 -51.934 1.00 71.49 278 ALA B CA 1
ATOM 5502 C C . ALA B 1 246 ? -5.701 -24.513 -50.663 1.00 74.52 278 ALA B C 1
ATOM 5503 O O . ALA B 1 246 ? -4.859 -25.437 -50.636 1.00 68.18 278 ALA B O 1
ATOM 5505 N N . LEU B 1 247 ? -5.981 -23.793 -49.605 1.00 64.04 279 LEU B N 1
ATOM 5506 C CA . LEU B 1 247 ? -5.523 -24.241 -48.311 1.00 58.41 279 LEU B CA 1
ATOM 5507 C C . LEU B 1 247 ? -6.149 -25.607 -47.992 1.00 54.33 279 LEU B C 1
ATOM 5508 O O . LEU B 1 247 ? -7.321 -25.842 -48.254 1.00 62.88 279 LEU B O 1
ATOM 5513 N N . ASN B 1 248 ? -5.368 -26.511 -47.408 1.00 56.14 280 ASN B N 1
ATOM 5514 C CA . ASN B 1 248 ? -5.941 -27.750 -46.935 1.00 52.40 280 ASN B CA 1
ATOM 5515 C C . ASN B 1 248 ? -6.813 -27.540 -45.669 1.00 55.07 280 ASN B C 1
ATOM 5516 O O . ASN B 1 248 ? -6.843 -26.445 -45.050 1.00 50.09 280 ASN B O 1
ATOM 5521 N N . ASP B 1 249 ? -7.532 -28.593 -45.309 1.00 49.77 281 ASP B N 1
ATOM 5522 C CA . ASP B 1 249 ? -8.516 -28.553 -44.210 1.00 55.61 281 ASP B CA 1
ATOM 5523 C C . ASP B 1 249 ? -7.872 -28.155 -42.848 1.00 50.47 281 ASP B C 1
ATOM 5524 O O . ASP B 1 249 ? -8.521 -27.471 -42.070 1.00 47.43 281 ASP B O 1
ATOM 5529 N N . GLU B 1 250 ? -6.660 -28.646 -42.602 1.00 49.55 282 GLU B N 1
ATOM 5530 C CA . GLU B 1 250 ? -5.918 -28.400 -41.342 1.00 58.35 282 GLU B CA 1
ATOM 5531 C C . GLU B 1 250 ? -5.549 -26.912 -41.235 1.00 52.39 282 GLU B C 1
ATOM 5532 O O . GLU B 1 250 ? -5.669 -26.297 -40.194 1.00 50.24 282 GLU B O 1
ATOM 5538 N N . GLU B 1 251 ? -5.122 -26.344 -42.345 1.00 49.65 283 GLU B N 1
ATOM 5539 C CA . GLU B 1 251 ? -4.720 -24.935 -42.374 1.00 48.29 283 GLU B CA 1
ATOM 5540 C C . GLU B 1 251 ? -5.922 -24.041 -42.203 1.00 47.73 283 GLU B C 1
ATOM 5541 O O . GLU B 1 251 ? -5.870 -23.096 -41.438 1.00 47.75 283 GLU B O 1
ATOM 5547 N N . ILE B 1 252 ? -7.028 -24.327 -42.877 1.00 45.25 284 ILE B N 1
ATOM 5548 C CA . ILE B 1 252 ? -8.196 -23.490 -42.752 1.00 42.30 284 ILE B CA 1
ATOM 5549 C C . ILE B 1 252 ? -8.730 -23.538 -41.318 1.00 47.98 284 ILE B C 1
ATOM 5550 O O . ILE B 1 252 ? -9.136 -22.536 -40.770 1.00 44.31 284 ILE B O 1
ATOM 5555 N N . THR B 1 253 ? -8.821 -24.738 -40.749 1.00 43.32 285 THR B N 1
ATOM 5556 C CA . THR B 1 253 ? -9.292 -24.894 -39.371 1.00 44.70 285 THR B CA 1
ATOM 5557 C C . THR B 1 253 ? -8.358 -24.140 -38.390 1.00 40.38 285 THR B C 1
ATOM 5558 O O . THR B 1 253 ? -8.833 -23.513 -37.475 1.00 44.05 285 THR B O 1
ATOM 5562 N N . GLY B 1 254 ? -7.055 -24.241 -38.638 1.00 44.17 286 GLY B N 1
ATOM 5563 C CA . GLY B 1 254 ? -6.005 -23.571 -37.852 1.00 46.26 286 GLY B CA 1
ATOM 5564 C C . GLY B 1 254 ? -6.129 -22.055 -37.849 1.00 47.10 286 GLY B C 1
ATOM 5565 O O . GLY B 1 254 ? -5.957 -21.390 -36.800 1.00 41.22 286 GLY B O 1
ATOM 5566 N N . LEU B 1 255 ? -6.449 -21.487 -39.012 1.00 41.97 287 LEU B N 1
ATOM 5567 C CA . LEU B 1 255 ? -6.753 -20.041 -39.060 1.00 42.10 287 LEU B CA 1
ATOM 5568 C C . LEU B 1 255 ? -7.967 -19.659 -38.260 1.00 40.83 287 LEU B C 1
ATOM 5569 O O . LEU B 1 255 ? -8.013 -18.594 -37.642 1.00 42.98 287 LEU B O 1
ATOM 5574 N N . MET B 1 256 ? -8.979 -20.513 -38.221 1.00 43.40 288 MET B N 1
ATOM 5575 C CA . MET B 1 256 ? -10.149 -20.270 -37.388 1.00 39.83 288 MET B CA 1
ATOM 5576 C C . MET B 1 256 ? -9.838 -20.339 -35.866 1.00 41.43 288 MET B C 1
ATOM 5577 O O . MET B 1 256 ? -10.302 -19.554 -35.076 1.00 42.43 288 MET B O 1
ATOM 5582 N N . ILE B 1 257 ? -9.038 -21.307 -35.483 1.00 40.41 289 ILE B N 1
ATOM 5583 C CA . ILE B 1 257 ? -8.687 -21.462 -34.055 1.00 38.86 289 ILE B CA 1
ATOM 5584 C C . ILE B 1 257 ? -7.837 -20.232 -33.670 1.00 37.91 289 ILE B C 1
ATOM 5585 O O . ILE B 1 257 ? -7.965 -19.750 -32.590 1.00 37.87 289 ILE B O 1
ATOM 5590 N N . ALA B 1 258 ? -6.989 -19.748 -34.581 1.00 43.09 290 ALA B N 1
ATOM 5591 C CA . ALA B 1 258 ? -6.155 -18.591 -34.272 1.00 43.37 290 ALA B CA 1
ATOM 5592 C C . ALA B 1 258 ? -7.006 -17.347 -33.959 1.00 43.21 290 ALA B C 1
ATOM 5593 O O . ALA B 1 258 ? -6.745 -16.579 -32.995 1.00 41.90 290 ALA B O 1
ATOM 5595 N N . LEU B 1 259 ? -8.009 -17.131 -34.789 1.00 37.00 291 LEU B N 1
ATOM 5596 C CA . LEU B 1 259 ? -8.958 -16.038 -34.584 1.00 37.54 291 LEU B CA 1
ATOM 5597 C C . LEU B 1 259 ? -9.768 -16.146 -33.305 1.00 37.79 291 LEU B C 1
ATOM 5598 O O . LEU B 1 259 ? -10.131 -15.149 -32.651 1.00 37.94 291 LEU B O 1
ATOM 5603 N N . LEU B 1 260 ? -10.117 -17.361 -32.924 1.00 41.20 292 LEU B N 1
ATOM 5604 C CA . LEU B 1 260 ? -10.787 -17.514 -31.596 1.00 42.49 292 LEU B CA 1
ATOM 5605 C C . LEU B 1 260 ? -9.793 -17.227 -30.421 1.00 33.16 292 LEU B C 1
ATOM 5606 O O . LEU B 1 260 ? -10.124 -16.541 -29.473 1.00 38.09 292 LEU B O 1
ATOM 5611 N N . PHE B 1 261 ? -8.566 -17.775 -30.507 1.00 39.22 293 PHE B N 1
ATOM 5612 C CA . PHE B 1 261 ? -7.572 -17.447 -29.459 1.00 42.46 293 PHE B CA 1
ATOM 5613 C C . PHE B 1 261 ? -7.255 -15.955 -29.398 1.00 39.60 293 PHE B C 1
ATOM 5614 O O . PHE B 1 261 ? -7.164 -15.443 -28.349 1.00 39.98 293 PHE B O 1
ATOM 5622 N N . ALA B 1 262 ? -7.210 -15.281 -30.538 1.00 37.57 294 ALA B N 1
ATOM 5623 C CA . ALA B 1 262 ? -6.916 -13.841 -30.576 1.00 38.81 294 ALA B CA 1
ATOM 5624 C C . ALA B 1 262 ? -8.037 -13.030 -30.083 1.00 36.94 294 ALA B C 1
ATOM 5625 O O . ALA B 1 262 ? -7.856 -12.027 -29.376 1.00 38.79 294 ALA B O 1
ATOM 5627 N N . GLY B 1 263 ? -9.244 -13.452 -30.399 1.00 38.43 295 GLY B N 1
ATOM 5628 C CA . GLY B 1 263 ? -10.394 -12.595 -30.162 1.00 37.03 295 GLY B CA 1
ATOM 5629 C C . GLY B 1 263 ? -11.426 -12.921 -29.079 1.00 38.11 295 GLY B C 1
ATOM 5630 O O . GLY B 1 263 ? -12.202 -12.085 -28.726 1.00 38.67 295 GLY B O 1
ATOM 5631 N N . GLN B 1 264 ? -11.478 -14.148 -28.575 1.00 37.55 296 GLN B N 1
ATOM 5632 C CA . GLN B 1 264 ? -12.603 -14.472 -27.674 1.00 38.22 296 GLN B CA 1
ATOM 5633 C C . GLN B 1 264 ? -12.429 -13.843 -26.262 1.00 35.46 296 GLN B C 1
ATOM 5634 O O . GLN B 1 264 ? -13.182 -12.964 -25.834 1.00 38.76 296 GLN B O 1
ATOM 5640 N N . HIS B 1 265 ? -11.405 -14.289 -25.522 1.00 37.55 297 HIS B N 1
ATOM 5641 C CA . HIS B 1 265 ? -11.232 -13.793 -24.141 1.00 37.74 297 HIS B CA 1
ATOM 5642 C C . HIS B 1 265 ? -10.871 -12.345 -24.124 1.00 38.01 297 HIS B C 1
ATOM 5643 O O . HIS B 1 265 ? -11.378 -11.580 -23.308 1.00 33.38 297 HIS B O 1
ATOM 5650 N N . THR B 1 266 ? -10.045 -11.916 -25.088 1.00 38.06 298 THR B N 1
ATOM 5651 C CA . THR B 1 266 ? -9.716 -10.471 -25.147 1.00 38.91 298 THR B CA 1
ATOM 5652 C C . THR B 1 266 ? -10.954 -9.617 -25.228 1.00 35.43 298 THR B C 1
ATOM 5653 O O . THR B 1 266 ? -11.092 -8.573 -24.536 1.00 38.27 298 THR B O 1
ATOM 5657 N N . SER B 1 267 ? -11.839 -9.974 -26.171 1.00 38.02 299 SER B N 1
ATOM 5658 C CA . SER B 1 267 ? -13.053 -9.158 -26.392 1.00 38.98 299 SER B CA 1
ATOM 5659 C C . SER B 1 267 ? -14.015 -9.312 -25.217 1.00 38.26 299 SER B C 1
ATOM 5660 O O . SER B 1 267 ? -14.630 -8.372 -24.861 1.00 38.97 299 SER B O 1
ATOM 5663 N N . SER B 1 268 ? -14.223 -10.545 -24.705 1.00 39.53 300 SER B N 1
ATOM 5664 C CA . SER B 1 268 ? -15.205 -10.718 -23.591 1.00 40.92 300 SER B CA 1
ATOM 5665 C C . SER B 1 268 ? -14.713 -10.034 -22.362 1.00 45.05 300 SER B C 1
ATOM 5666 O O . SER B 1 268 ? -15.515 -9.404 -21.686 1.00 41.15 300 SER B O 1
ATOM 5669 N N . VAL B 1 269 ? -13.392 -10.008 -22.095 1.00 41.01 301 VAL B N 1
ATOM 5670 C CA . VAL B 1 269 ? -13.038 -9.343 -20.814 1.00 42.43 301 VAL B CA 1
ATOM 5671 C C . VAL B 1 269 ? -13.120 -7.872 -20.959 1.00 40.96 301 VAL B C 1
ATOM 5672 O O . VAL B 1 269 ? -13.488 -7.167 -20.024 1.00 37.07 301 VAL B O 1
ATOM 5676 N N . THR B 1 270 ? -12.755 -7.365 -22.151 1.00 35.36 302 THR B N 1
ATOM 5677 C CA . THR B 1 270 ? -12.813 -5.885 -22.326 1.00 34.48 302 THR B CA 1
ATOM 5678 C C . THR B 1 270 ? -14.266 -5.443 -22.348 1.00 34.03 302 THR B C 1
ATOM 5679 O O . THR B 1 270 ? -14.614 -4.339 -21.865 1.00 40.85 302 THR B O 1
ATOM 5683 N N . GLY B 1 271 ? -15.121 -6.221 -23.004 1.00 37.11 303 GLY B N 1
ATOM 5684 C CA . GLY B 1 271 ? -16.556 -5.896 -22.945 1.00 41.90 303 GLY B CA 1
ATOM 5685 C C . GLY B 1 271 ? -17.089 -5.932 -21.493 1.00 42.68 303 GLY B C 1
ATOM 5686 O O . GLY B 1 271 ? -17.888 -5.073 -21.144 1.00 37.97 303 GLY B O 1
ATOM 5687 N N . SER B 1 272 ? -16.584 -6.896 -20.675 1.00 41.92 304 SER B N 1
ATOM 5688 C CA . SER B 1 272 ? -16.963 -6.998 -19.233 1.00 42.30 304 SER B CA 1
ATOM 5689 C C . SER B 1 272 ? -16.483 -5.767 -18.459 1.00 44.23 304 SER B C 1
ATOM 5690 O O . SER B 1 272 ? -17.296 -5.118 -17.790 1.00 46.23 304 SER B O 1
ATOM 5693 N N . TRP B 1 273 ? -15.187 -5.398 -18.573 1.00 43.83 305 TRP B N 1
ATOM 5694 C CA . TRP B 1 273 ? -14.683 -4.225 -17.849 1.00 41.93 305 TRP B CA 1
ATOM 5695 C C . TRP B 1 273 ? -15.400 -3.013 -18.299 1.00 43.22 305 TRP B C 1
ATOM 5696 O O . TRP B 1 273 ? -15.554 -2.036 -17.503 1.00 40.90 305 TRP B O 1
ATOM 5707 N N . THR B 1 274 ? -15.782 -2.956 -19.595 1.00 39.34 306 THR B N 1
ATOM 5708 C CA . THR B 1 274 ? -16.423 -1.654 -20.042 1.00 38.42 306 THR B CA 1
ATOM 5709 C C . THR B 1 274 ? -17.723 -1.286 -19.193 1.00 38.55 306 THR B C 1
ATOM 5710 O O . THR B 1 274 ? -17.974 -0.124 -18.809 1.00 45.18 306 THR B O 1
ATOM 5714 N N . GLY B 1 275 ? -18.551 -2.283 -18.985 1.00 43.02 307 GLY B N 1
ATOM 5715 C CA . GLY B 1 275 ? -19.752 -2.186 -18.135 1.00 50.79 307 GLY B CA 1
ATOM 5716 C C . GLY B 1 275 ? -19.448 -2.091 -16.636 1.00 49.95 307 GLY B C 1
ATOM 5717 O O . GLY B 1 275 ? -19.998 -1.240 -15.953 1.00 51.47 307 GLY B O 1
ATOM 5718 N N . LEU B 1 276 ? -18.539 -2.943 -16.154 1.00 50.56 308 LEU B N 1
ATOM 5719 C CA . LEU B 1 276 ? -18.193 -2.960 -14.728 1.00 48.70 308 LEU B CA 1
ATOM 5720 C C . LEU B 1 276 ? -17.704 -1.609 -14.311 1.00 50.11 308 LEU B C 1
ATOM 5721 O O . LEU B 1 276 ? -18.089 -1.124 -13.255 1.00 53.39 308 LEU B O 1
ATOM 5726 N N . LEU B 1 277 ? -16.869 -0.981 -15.136 1.00 48.29 309 LEU B N 1
ATOM 5727 C CA . LEU B 1 277 ? -16.394 0.350 -14.842 1.00 43.53 309 LEU B CA 1
ATOM 5728 C C . LEU B 1 277 ? -17.433 1.390 -15.044 1.00 50.77 309 LEU B C 1
ATOM 5729 O O . LEU B 1 277 ? -17.521 2.327 -14.231 1.00 49.76 309 LEU B O 1
ATOM 5734 N N . LEU B 1 278 ? -18.195 1.324 -16.142 1.00 52.53 310 LEU B N 1
ATOM 5735 C CA . LEU B 1 278 ? -19.176 2.433 -16.364 1.00 51.16 310 LEU B CA 1
ATOM 5736 C C . LEU B 1 278 ? -20.260 2.501 -15.236 1.00 51.96 310 LEU B C 1
ATOM 5737 O O . LEU B 1 278 ? -20.704 3.556 -14.918 1.00 49.13 310 LEU B O 1
ATOM 5742 N N . PHE B 1 279 ? -20.703 1.351 -14.724 1.00 59.96 311 PHE B N 1
ATOM 5743 C CA . PHE B 1 279 ? -21.788 1.296 -13.714 1.00 63.01 311 PHE B CA 1
ATOM 5744 C C . PHE B 1 279 ? -21.341 1.375 -12.217 1.00 69.22 311 PHE B C 1
ATOM 5745 O O . PHE B 1 279 ? -22.167 1.591 -11.356 1.00 63.52 311 PHE B O 1
ATOM 5753 N N . GLU B 1 280 ? -20.049 1.211 -11.908 1.00 73.01 312 GLU B N 1
ATOM 5754 C CA . GLU B 1 280 ? -19.512 1.608 -10.592 1.00 72.67 312 GLU B CA 1
ATOM 5755 C C . GLU B 1 280 ? -20.096 2.978 -10.287 1.00 71.55 312 GLU B C 1
ATOM 5756 O O . GLU B 1 280 ? -20.107 3.839 -11.154 1.00 54.48 312 GLU B O 1
ATOM 5762 N N . ALA B 1 281 ? -20.603 3.146 -9.062 1.00 67.69 313 ALA B N 1
ATOM 5763 C CA . ALA B 1 281 ? -21.540 4.242 -8.736 1.00 64.56 313 ALA B CA 1
ATOM 5764 C C . ALA B 1 281 ? -21.071 5.647 -9.109 1.00 55.91 313 ALA B C 1
ATOM 5765 O O . ALA B 1 281 ? -21.858 6.394 -9.680 1.00 70.38 313 ALA B O 1
ATOM 5767 N N . ASN B 1 282 ? -19.831 6.027 -8.772 1.00 54.31 314 ASN B N 1
ATOM 5768 C CA . ASN B 1 282 ? -19.319 7.403 -9.074 1.00 60.54 314 ASN B CA 1
ATOM 5769 C C . ASN B 1 282 ? -18.960 7.594 -10.560 1.00 67.94 314 ASN B C 1
ATOM 5770 O O . ASN B 1 282 ? -19.075 8.693 -11.119 1.00 60.92 314 ASN B O 1
ATOM 5775 N N . ASN B 1 283 ? -18.418 6.539 -11.180 1.00 58.81 315 ASN B N 1
ATOM 5776 C CA . ASN B 1 283 ? -18.162 6.615 -12.642 1.00 63.93 315 ASN B CA 1
ATOM 5777 C C . ASN B 1 283 ? -19.508 6.813 -13.334 1.00 57.63 315 ASN B C 1
ATOM 5778 O O . ASN B 1 283 ? -19.642 7.662 -14.216 1.00 64.21 315 ASN B O 1
ATOM 5783 N N . LYS B 1 284 ? -20.507 6.050 -12.879 1.00 61.03 316 LYS B N 1
ATOM 5784 C CA . LYS B 1 284 ? -21.852 6.101 -13.428 1.00 58.60 316 LYS B CA 1
ATOM 5785 C C . LYS B 1 284 ? -22.497 7.465 -13.384 1.00 60.58 316 LYS B C 1
ATOM 5786 O O . LYS B 1 284 ? -23.136 7.841 -14.374 1.00 56.81 316 LYS B O 1
ATOM 5792 N N . LYS B 1 285 ? -22.382 8.166 -12.240 1.00 65.08 317 LYS B N 1
ATOM 5793 C CA . LYS B 1 285 ? -22.921 9.525 -12.073 1.00 59.54 317 LYS B CA 1
ATOM 5794 C C . LYS B 1 285 ? -22.240 10.475 -13.037 1.00 57.77 317 LYS B C 1
ATOM 5795 O O . LYS B 1 285 ? -22.900 11.339 -13.589 1.00 62.31 317 LYS B O 1
ATOM 5797 N N . LYS B 1 286 ? -20.929 10.335 -13.253 1.00 58.86 318 LYS B N 1
ATOM 5798 C CA . LYS B 1 286 ? -20.220 11.275 -14.144 1.00 63.71 318 LYS B CA 1
ATOM 5799 C C . LYS B 1 286 ? -20.346 10.974 -15.652 1.00 59.64 318 LYS B C 1
ATOM 5800 O O . LYS B 1 286 ? -20.378 11.881 -16.438 1.00 53.83 318 LYS B O 1
ATOM 5806 N N . PHE B 1 287 ? -20.397 9.699 -16.035 1.00 56.78 319 PHE B N 1
ATOM 5807 C CA . PHE B 1 287 ? -20.279 9.316 -17.483 1.00 60.98 319 PHE B CA 1
ATOM 5808 C C . PHE B 1 287 ? -21.490 8.632 -18.103 1.00 56.05 319 PHE B C 1
ATOM 5809 O O . PHE B 1 287 ? -21.685 8.714 -19.339 1.00 58.50 319 PHE B O 1
ATOM 5817 N N . LEU B 1 288 ? -22.331 7.987 -17.293 1.00 50.68 320 LEU B N 1
ATOM 5818 C CA . LEU B 1 288 ? -23.512 7.342 -17.863 1.00 56.37 320 LEU B CA 1
ATOM 5819 C C . LEU B 1 288 ? -24.496 8.283 -18.547 1.00 59.47 320 LEU B C 1
ATOM 5820 O O . LEU B 1 288 ? -25.118 7.820 -19.495 1.00 57.01 320 LEU B O 1
ATOM 5825 N N . PRO B 1 289 ? -24.650 9.554 -18.073 1.00 67.07 321 PRO B N 1
ATOM 5826 C CA . PRO B 1 289 ? -25.560 10.489 -18.760 1.00 70.50 321 PRO B CA 1
ATOM 5827 C C . PRO B 1 289 ? -25.191 10.765 -20.207 1.00 59.97 321 PRO B C 1
ATOM 5828 O O . PRO B 1 289 ? -26.083 10.701 -21.041 1.00 57.88 321 PRO B O 1
ATOM 5832 N N . GLY B 1 290 ? -23.918 11.093 -20.472 1.00 61.45 322 GLY B N 1
ATOM 5833 C CA . GLY B 1 290 ? -23.416 11.324 -21.853 1.00 57.12 322 GLY B CA 1
ATOM 5834 C C . GLY B 1 290 ? -23.664 10.095 -22.738 1.00 52.49 322 GLY B C 1
ATOM 5835 O O . GLY B 1 290 ? -24.235 10.153 -23.823 1.00 59.46 322 GLY B O 1
ATOM 5836 N N . VAL B 1 291 ? -23.307 8.927 -22.236 1.00 54.32 323 VAL B N 1
ATOM 5837 C CA . VAL B 1 291 ? -23.504 7.685 -23.010 1.00 50.48 323 VAL B CA 1
ATOM 5838 C C . VAL B 1 291 ? -24.966 7.455 -23.423 1.00 61.46 323 VAL B C 1
ATOM 5839 O O . VAL B 1 291 ? -25.229 7.111 -24.573 1.00 51.48 323 VAL B O 1
ATOM 5843 N N . LEU B 1 292 ? -25.904 7.575 -22.467 1.00 58.13 324 LEU B N 1
ATOM 5844 C CA . LEU B 1 292 ? -27.332 7.413 -22.754 1.00 56.55 324 LEU B CA 1
ATOM 5845 C C . LEU B 1 292 ? -27.825 8.523 -23.692 1.00 50.23 324 LEU B C 1
ATOM 5846 O O . LEU B 1 292 ? -28.616 8.258 -24.605 1.00 51.15 324 LEU B O 1
ATOM 5851 N N . GLU B 1 293 ? -27.321 9.735 -23.499 1.00 50.46 325 GLU B N 1
ATOM 5852 C CA . GLU B 1 293 ? -27.751 10.849 -24.349 1.00 50.30 325 GLU B CA 1
ATOM 5853 C C . GLU B 1 293 ? -27.336 10.616 -25.794 1.00 59.88 325 GLU B C 1
ATOM 5854 O O . GLU B 1 293 ? -28.127 10.804 -26.737 1.00 56.83 325 GLU B O 1
ATOM 5860 N N . GLU B 1 294 ? -26.080 10.181 -25.963 1.00 56.64 326 GLU B N 1
ATOM 5861 C CA . GLU B 1 294 ? -25.583 9.873 -27.263 1.00 52.28 326 GLU B CA 1
ATOM 5862 C C . GLU B 1 294 ? -26.463 8.812 -27.878 1.00 44.37 326 GLU B C 1
ATOM 5863 O O . GLU B 1 294 ? -26.798 8.934 -29.022 1.00 51.06 326 GLU B O 1
ATOM 5869 N N . GLN B 1 295 ? -26.842 7.758 -27.143 1.00 45.14 327 GLN B N 1
ATOM 5870 C CA . GLN B 1 295 ? -27.675 6.718 -27.710 1.00 48.01 327 GLN B CA 1
ATOM 5871 C C . GLN B 1 295 ? -29.022 7.297 -28.215 1.00 55.08 327 GLN B C 1
ATOM 5872 O O . GLN B 1 295 ? -29.564 6.810 -29.223 1.00 49.48 327 GLN B O 1
ATOM 5878 N N . GLU B 1 296 ? -29.518 8.325 -27.518 1.00 67.37 328 GLU B N 1
ATOM 5879 C CA . GLU B 1 296 ? -30.758 9.017 -27.905 1.00 72.08 328 GLU B CA 1
ATOM 5880 C C . GLU B 1 296 ? -30.506 9.784 -29.195 1.00 60.14 328 GLU B C 1
ATOM 5881 O O . GLU B 1 296 ? -31.233 9.555 -30.143 1.00 61.84 328 GLU B O 1
ATOM 5884 N N . GLU B 1 297 ? -29.477 10.632 -29.267 1.00 60.17 329 GLU B N 1
ATOM 5885 C CA . GLU B 1 297 ? -29.213 11.403 -30.517 1.00 55.15 329 GLU B CA 1
ATOM 5886 C C . GLU B 1 297 ? -28.965 10.510 -31.750 1.00 57.23 329 GLU B C 1
ATOM 5887 O O . GLU B 1 297 ? -29.440 10.781 -32.857 1.00 57.22 329 GLU B O 1
ATOM 5893 N N . ILE B 1 298 ? -28.282 9.401 -31.543 1.00 59.19 330 ILE B N 1
ATOM 5894 C CA . ILE B 1 298 ? -27.996 8.491 -32.643 1.00 58.47 330 ILE B CA 1
ATOM 5895 C C . ILE B 1 298 ? -29.303 7.821 -33.127 1.00 56.35 330 ILE B C 1
ATOM 5896 O O . ILE B 1 298 ? -29.492 7.643 -34.321 1.00 51.77 330 ILE B O 1
ATOM 5901 N N . ARG B 1 299 ? -30.176 7.403 -32.211 1.00 59.93 331 ARG B N 1
ATOM 5902 C CA . ARG B 1 299 ? -31.491 6.829 -32.591 1.00 60.41 331 ARG B CA 1
ATOM 5903 C C . ARG B 1 299 ? -32.307 7.851 -33.396 1.00 60.72 331 ARG B C 1
ATOM 5904 O O . ARG B 1 299 ? -32.962 7.472 -34.360 1.00 63.79 331 ARG B O 1
ATOM 5912 N N . LYS B 1 300 ? -32.203 9.128 -33.005 1.00 58.48 332 LYS B N 1
ATOM 5913 C CA . LYS B 1 300 ? -32.872 10.262 -33.656 1.00 66.02 332 LYS B CA 1
ATOM 5914 C C . LYS B 1 300 ? -32.394 10.355 -35.079 1.00 69.38 332 LYS B C 1
ATOM 5915 O O . LYS B 1 300 ? -33.206 10.277 -36.001 1.00 69.59 332 LYS B O 1
ATOM 5918 N N . GLU B 1 301 ? -31.076 10.467 -35.255 1.00 69.82 333 GLU B N 1
ATOM 5919 C CA . GLU B 1 301 ? -30.488 10.701 -36.582 1.00 67.92 333 GLU B CA 1
ATOM 5920 C C . GLU B 1 301 ? -30.538 9.491 -37.513 1.00 61.39 333 GLU B C 1
ATOM 5921 O O . GLU B 1 301 ? -30.829 9.653 -38.673 1.00 55.61 333 GLU B O 1
ATOM 5927 N N . PHE B 1 302 ? -30.259 8.293 -37.014 1.00 56.96 334 PHE B N 1
ATOM 5928 C CA . PHE B 1 302 ? -30.164 7.095 -37.867 1.00 60.21 334 PHE B CA 1
ATOM 5929 C C . PHE B 1 302 ? -31.339 6.127 -37.674 1.00 64.34 334 PHE B C 1
ATOM 5930 O O . PHE B 1 302 ? -31.409 5.116 -38.379 1.00 62.60 334 PHE B O 1
ATOM 5938 N N . GLY B 1 303 ? -32.249 6.398 -36.741 1.00 65.80 335 GLY B N 1
ATOM 5939 C CA . GLY B 1 303 ? -33.383 5.491 -36.519 1.00 63.10 335 GLY B CA 1
ATOM 5940 C C . GLY B 1 303 ? -33.083 4.517 -35.413 1.00 72.75 335 GLY B C 1
ATOM 5941 O O . GLY B 1 303 ? -32.024 4.570 -34.820 1.00 71.08 335 GLY B O 1
ATOM 5942 N N . ASP B 1 304 ? -34.018 3.614 -35.152 1.00 74.64 336 ASP B N 1
ATOM 5943 C CA . ASP B 1 304 ? -33.934 2.701 -34.016 1.00 80.07 336 ASP B CA 1
ATOM 5944 C C . ASP B 1 304 ? -33.044 1.486 -34.283 1.00 81.03 336 ASP B C 1
ATOM 5945 O O . ASP B 1 304 ? -32.352 1.085 -33.364 1.00 85.54 336 ASP B O 1
ATOM 5950 N N . GLU B 1 305 ? -33.086 0.886 -35.485 1.00 64.48 337 GLU B N 1
ATOM 5951 C CA . GLU B 1 305 ? -32.188 -0.238 -35.830 1.00 72.97 337 GLU B CA 1
ATOM 5952 C C . GLU B 1 305 ? -30.663 0.125 -35.756 1.00 62.37 337 GLU B C 1
ATOM 5953 O O . GLU B 1 305 ? -30.193 1.257 -35.997 1.00 52.46 337 GLU B O 1
ATOM 5959 N N . LEU B 1 306 ? -29.908 -0.864 -35.323 1.00 59.21 338 LEU B N 1
ATOM 5960 C CA . LEU B 1 306 ? -28.502 -0.653 -35.009 1.00 57.76 338 LEU B CA 1
ATOM 5961 C C . LEU B 1 306 ? -27.793 -1.027 -36.277 1.00 47.75 338 LEU B C 1
ATOM 5962 O O . LEU B 1 306 ? -27.973 -2.121 -36.743 1.00 53.33 338 LEU B O 1
ATOM 5967 N N . THR B 1 307 ? -27.056 -0.107 -36.877 1.00 47.13 339 THR B N 1
ATOM 5968 C CA . THR B 1 307 ? -26.338 -0.387 -38.116 1.00 46.30 339 THR B CA 1
ATOM 5969 C C . THR B 1 307 ? -24.885 0.007 -37.924 1.00 52.44 339 THR B C 1
ATOM 5970 O O . THR B 1 307 ? -24.584 0.779 -36.958 1.00 43.78 339 THR B O 1
ATOM 5974 N N . MET B 1 308 ? -24.008 -0.399 -38.875 1.00 50.83 340 MET B N 1
ATOM 5975 C CA . MET B 1 308 ? -22.583 0.064 -38.831 1.00 45.55 340 MET B CA 1
ATOM 5976 C C . MET B 1 308 ? -22.415 1.540 -38.718 1.00 47.11 340 MET B C 1
ATOM 5977 O O . MET B 1 308 ? -21.548 2.014 -37.978 1.00 45.87 340 MET B O 1
ATOM 5982 N N . GLU B 1 309 ? -23.241 2.273 -39.447 1.00 43.39 341 GLU B N 1
ATOM 5983 C CA . GLU B 1 309 ? -23.159 3.730 -39.503 1.00 46.33 341 GLU B CA 1
ATOM 5984 C C . GLU B 1 309 ? -23.449 4.398 -38.133 1.00 49.07 341 GLU B C 1
ATOM 5985 O O . GLU B 1 309 ? -22.770 5.331 -37.720 1.00 44.61 341 GLU B O 1
ATOM 5991 N N . ALA B 1 310 ? -24.473 3.903 -37.431 1.00 48.28 342 ALA B N 1
ATOM 5992 C CA . ALA B 1 310 ? -24.759 4.400 -36.099 1.00 45.07 342 ALA B CA 1
ATOM 5993 C C . ALA B 1 310 ? -23.599 4.019 -35.102 1.00 39.65 342 ALA B C 1
ATOM 5994 O O . ALA B 1 310 ? -23.075 4.864 -34.402 1.00 40.53 342 ALA B O 1
ATOM 5996 N N . LEU B 1 311 ? -23.156 2.767 -35.135 1.00 40.55 343 LEU B N 1
ATOM 5997 C CA . LEU B 1 311 ? -22.032 2.316 -34.292 1.00 43.35 343 LEU B CA 1
ATOM 5998 C C . LEU B 1 311 ? -20.791 3.152 -34.460 1.00 42.72 343 LEU B C 1
ATOM 5999 O O . LEU B 1 311 ? -20.118 3.539 -33.463 1.00 43.12 343 LEU B O 1
ATOM 6004 N N . ASN B 1 312 ? -20.503 3.514 -35.706 1.00 40.70 344 ASN B N 1
ATOM 6005 C CA . ASN B 1 312 ? -19.358 4.415 -36.028 1.00 43.75 344 ASN B CA 1
ATOM 6006 C C . ASN B 1 312 ? -19.429 5.813 -35.502 1.00 48.42 344 ASN B C 1
ATOM 6007 O O . ASN B 1 312 ? -18.409 6.512 -35.436 1.00 46.54 344 ASN B O 1
ATOM 6012 N N . LYS B 1 313 ? -20.614 6.232 -35.096 1.00 46.26 345 LYS B N 1
ATOM 6013 C CA . LYS B 1 313 ? -20.747 7.537 -34.441 1.00 48.94 345 LYS B CA 1
ATOM 6014 C C . LYS B 1 313 ? -20.958 7.501 -32.918 1.00 44.03 345 LYS B C 1
ATOM 6015 O O . LYS B 1 313 ? -21.108 8.514 -32.328 1.00 44.24 345 LYS B O 1
ATOM 6021 N N . MET B 1 314 ? -20.942 6.346 -32.296 1.00 43.35 346 MET B N 1
ATOM 6022 C CA . MET B 1 314 ? -21.068 6.264 -30.807 1.00 43.60 346 MET B CA 1
ATOM 6023 C C . MET B 1 314 ? -19.741 6.565 -30.105 1.00 41.99 346 MET B C 1
ATOM 6024 O O . MET B 1 314 ? -19.115 5.692 -29.482 1.00 48.01 346 MET B O 1
ATOM 6029 N N . ASP B 1 315 ? -19.304 7.794 -30.214 1.00 39.23 347 ASP B N 1
ATOM 6030 C CA . ASP B 1 315 ? -17.976 8.207 -29.800 1.00 40.35 347 ASP B CA 1
AT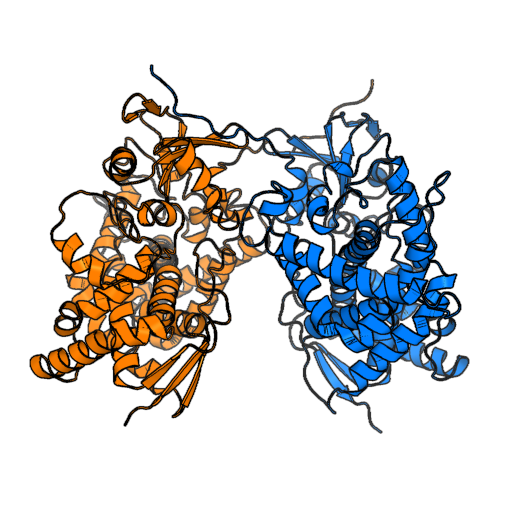OM 6031 C C . ASP B 1 315 ? -17.746 8.125 -28.275 1.00 51.69 347 ASP B C 1
ATOM 6032 O O . ASP B 1 315 ? -16.636 7.791 -27.795 1.00 43.18 347 ASP B O 1
ATOM 6037 N N . LYS B 1 316 ? -18.799 8.441 -27.520 1.00 48.44 348 LYS B N 1
ATOM 6038 C CA . LYS B 1 316 ? -18.735 8.393 -26.050 1.00 45.60 348 LYS B CA 1
ATOM 6039 C C . LYS B 1 316 ? -18.706 7.005 -25.574 1.00 47.23 348 LYS B C 1
ATOM 6040 O O . LYS B 1 316 ? -17.879 6.698 -24.716 1.00 49.30 348 LYS B O 1
ATOM 6046 N N . LEU B 1 317 ? -19.519 6.158 -26.196 1.00 40.86 349 LEU B N 1
ATOM 6047 C CA . LEU B 1 317 ? -19.466 4.760 -25.890 1.00 45.52 349 LEU B CA 1
ATOM 6048 C C . LEU B 1 317 ? -18.082 4.180 -26.226 1.00 49.55 349 LEU B C 1
ATOM 6049 O O . LEU B 1 317 ? -17.523 3.407 -25.433 1.00 44.56 349 LEU B O 1
ATOM 6054 N N . HIS B 1 318 ? -17.573 4.561 -27.404 1.00 43.02 350 HIS B N 1
ATOM 6055 C CA . HIS B 1 318 ? -16.261 4.151 -27.894 1.00 42.05 350 HIS B CA 1
ATOM 6056 C C . HIS B 1 318 ? -15.185 4.437 -26.860 1.00 39.11 350 HIS B C 1
ATOM 6057 O O . HIS B 1 318 ? -14.379 3.574 -26.543 1.00 39.22 350 HIS B O 1
ATOM 6064 N N . ARG B 1 319 ? -15.160 5.666 -26.382 1.00 42.01 351 ARG B N 1
ATOM 6065 C CA . ARG B 1 319 ? -14.248 6.100 -25.348 1.00 40.73 351 ARG B CA 1
ATOM 6066 C C . ARG B 1 319 ? -14.411 5.384 -24.009 1.00 44.54 351 ARG B C 1
ATOM 6067 O O . ARG B 1 319 ? -13.385 5.214 -23.325 1.00 45.19 351 ARG B O 1
ATOM 6075 N N . CYS B 1 320 ? -15.611 4.869 -23.684 1.00 42.23 352 CYS B N 1
ATOM 6076 C CA . CYS B 1 320 ? -15.770 4.018 -22.473 1.00 44.19 352 CYS B CA 1
ATOM 6077 C C . CYS B 1 320 ? -15.094 2.656 -22.675 1.00 46.35 352 CYS B C 1
ATOM 6078 O O . CYS B 1 320 ? -14.518 2.088 -21.764 1.00 41.10 352 CYS B O 1
ATOM 6081 N N . VAL B 1 321 ? -15.136 2.144 -23.895 1.00 38.70 353 VAL B N 1
ATOM 6082 C CA . VAL B 1 321 ? -14.505 0.865 -24.162 1.00 43.74 353 VAL B CA 1
ATOM 6083 C C . VAL B 1 321 ? -12.987 1.075 -24.075 1.00 38.69 353 VAL B C 1
ATOM 6084 O O . VAL B 1 321 ? -12.240 0.265 -23.514 1.00 42.17 353 VAL B O 1
ATOM 6088 N N . LYS B 1 322 ? -12.542 2.159 -24.663 1.00 37.73 354 LYS B N 1
ATOM 6089 C CA . LYS B 1 322 ? -11.145 2.427 -24.841 1.00 41.44 354 LYS B CA 1
ATOM 6090 C C . LYS B 1 322 ? -10.432 2.683 -23.464 1.00 40.65 354 LYS B C 1
ATOM 6091 O O . LYS B 1 322 ? -9.232 2.359 -23.246 1.00 38.67 354 LYS B O 1
ATOM 6097 N N . GLU B 1 323 ? -11.203 3.209 -22.536 1.00 42.62 355 GLU B N 1
ATOM 6098 C CA . GLU B 1 323 ? -10.695 3.593 -21.255 1.00 44.33 355 GLU B CA 1
ATOM 6099 C C . GLU B 1 323 ? -10.716 2.346 -20.364 1.00 40.19 355 GLU B C 1
ATOM 6100 O O . GLU B 1 323 ? -9.796 2.149 -19.575 1.00 48.49 355 GLU B O 1
ATOM 6106 N N . ALA B 1 324 ? -11.687 1.473 -20.557 1.00 42.07 356 ALA B N 1
ATOM 6107 C CA . ALA B 1 324 ? -11.615 0.149 -19.949 1.00 41.09 356 ALA B CA 1
ATOM 6108 C C . ALA B 1 324 ? -10.330 -0.569 -20.391 1.00 46.51 356 ALA B C 1
ATOM 6109 O O . ALA B 1 324 ? -9.553 -1.128 -19.584 1.00 46.08 356 ALA B O 1
ATOM 6111 N N . LEU B 1 325 ? -10.058 -0.517 -21.683 1.00 43.43 357 LEU B N 1
ATOM 6112 C CA . LEU B 1 325 ? -8.893 -1.173 -22.213 1.00 43.30 357 LEU B CA 1
ATOM 6113 C C . LEU B 1 325 ? -7.610 -0.505 -21.712 1.00 36.64 357 LEU B C 1
ATOM 6114 O O . LEU B 1 325 ? -6.616 -1.154 -21.495 1.00 39.26 357 LEU B O 1
ATOM 6119 N N . ARG B 1 326 ? -7.618 0.811 -21.544 1.00 36.48 358 ARG B N 1
ATOM 6120 C CA . ARG B 1 326 ? -6.389 1.516 -21.138 1.00 39.11 358 ARG B CA 1
ATOM 6121 C C . ARG B 1 326 ? -6.010 1.082 -19.717 1.00 41.28 358 ARG B C 1
ATOM 6122 O O . ARG B 1 326 ? -4.862 0.800 -19.425 1.00 40.33 358 ARG B O 1
ATOM 6130 N N . MET B 1 327 ? -7.016 1.017 -18.879 1.00 43.73 359 MET B N 1
ATOM 6131 C CA . MET B 1 327 ? -6.824 0.646 -17.462 1.00 47.51 359 MET B CA 1
ATOM 6132 C C . MET B 1 327 ? -6.639 -0.814 -17.174 1.00 43.78 359 MET B C 1
ATOM 6133 O O . MET B 1 327 ? -5.922 -1.173 -16.230 1.00 41.24 359 MET B O 1
ATOM 6138 N N . TYR B 1 328 ? -7.278 -1.652 -17.957 1.00 43.02 360 TYR B N 1
ATOM 6139 C CA . TYR B 1 328 ? -7.192 -3.071 -17.775 1.00 42.98 360 TYR B CA 1
ATOM 6140 C C . TYR B 1 328 ? -6.968 -3.873 -19.051 1.00 41.13 360 TYR B C 1
ATOM 6141 O O . TYR B 1 328 ? -7.814 -4.681 -19.433 1.00 40.86 360 TYR B O 1
ATOM 6150 N N . PRO B 1 329 ? -5.764 -3.767 -19.634 1.00 40.34 361 PRO B N 1
ATOM 6151 C CA . PRO B 1 329 ? -5.562 -4.388 -20.941 1.00 39.50 361 PRO B CA 1
ATOM 6152 C C . PRO B 1 329 ? -5.476 -5.880 -20.748 1.00 44.26 361 PRO B C 1
ATOM 6153 O O . PRO B 1 329 ? -4.922 -6.330 -19.754 1.00 42.01 361 PRO B O 1
ATOM 6157 N N . PRO B 1 330 ? -6.085 -6.642 -21.654 1.00 43.80 362 PRO B N 1
ATOM 6158 C CA . PRO B 1 330 ? -6.193 -8.080 -21.402 1.00 40.38 362 PRO B CA 1
ATOM 6159 C C . PRO B 1 330 ? -4.870 -8.806 -21.529 1.00 42.50 362 PRO B C 1
ATOM 6160 O O . PRO B 1 330 ? -4.730 -9.909 -20.965 1.00 40.17 362 PRO B O 1
ATOM 6164 N N . LEU B 1 331 ? -3.923 -8.249 -22.280 1.00 38.79 363 LEU B N 1
ATOM 6165 C CA . LEU B 1 331 ? -2.620 -8.873 -22.492 1.00 43.09 363 LEU B CA 1
ATOM 6166 C C . LEU B 1 331 ? -1.619 -7.922 -21.809 1.00 44.23 363 LEU B C 1
ATOM 6167 O O . LEU B 1 331 ? -1.431 -6.781 -22.218 1.00 40.87 363 LEU B O 1
ATOM 6172 N N . LEU B 1 332 ? -1.055 -8.388 -20.717 1.00 44.99 364 LEU B N 1
ATOM 6173 C CA . LEU B 1 332 ? -0.179 -7.582 -19.854 1.00 46.81 364 LEU B CA 1
ATOM 6174 C C . LEU B 1 332 ? 1.146 -7.300 -20.497 1.00 41.04 364 LEU B C 1
ATOM 6175 O O . LEU B 1 332 ? 1.674 -6.198 -20.324 1.00 42.69 364 LEU B O 1
ATOM 6180 N N . PHE B 1 333 ? 1.634 -8.252 -21.287 1.00 41.55 365 PHE B N 1
ATOM 6181 C CA . PHE B 1 333 ? 2.904 -8.180 -22.028 1.00 44.88 365 PHE B CA 1
ATOM 6182 C C . PHE B 1 333 ? 2.802 -8.634 -23.465 1.00 49.58 365 PHE B C 1
ATOM 6183 O O . PHE B 1 333 ? 2.186 -9.643 -23.760 1.00 44.12 365 PHE B O 1
ATOM 6191 N N . VAL B 1 334 ? 3.485 -7.911 -24.336 1.00 39.13 366 VAL B N 1
ATOM 6192 C CA . VAL B 1 334 ? 3.857 -8.410 -25.631 1.00 37.79 366 VAL B CA 1
ATOM 6193 C C . VAL B 1 334 ? 5.353 -8.453 -25.712 1.00 38.06 366 VAL B C 1
ATOM 6194 O O . VAL B 1 334 ? 6.054 -7.658 -25.050 1.00 40.27 366 VAL B O 1
ATOM 6198 N N . MET B 1 335 ? 5.861 -9.346 -26.522 1.00 35.16 367 MET B N 1
ATOM 6199 C CA . MET B 1 335 ? 7.288 -9.625 -26.542 1.00 38.06 367 MET B CA 1
ATOM 6200 C C . MET B 1 335 ? 7.861 -10.093 -27.857 1.00 36.91 367 MET B C 1
ATOM 6201 O O . MET B 1 335 ? 7.141 -10.548 -28.722 1.00 36.37 367 MET B O 1
ATOM 6206 N N . ARG B 1 336 ? 9.188 -9.922 -28.017 1.00 38.32 368 ARG B N 1
ATOM 6207 C CA . ARG B 1 336 ? 9.951 -10.309 -29.179 1.00 38.57 368 ARG B CA 1
ATOM 6208 C C . ARG B 1 336 ? 11.384 -10.736 -28.818 1.00 42.52 368 ARG B C 1
ATOM 6209 O O . ARG B 1 336 ? 11.972 -10.160 -27.936 1.00 43.02 368 ARG B O 1
ATOM 6217 N N . LYS B 1 337 ? 11.935 -11.699 -29.542 1.00 41.19 369 LYS B N 1
ATOM 6218 C CA . LYS B 1 337 ? 13.329 -12.013 -29.486 1.00 47.37 369 LYS B CA 1
ATOM 6219 C C . LYS B 1 337 ? 14.108 -11.072 -30.405 1.00 48.69 369 LYS B C 1
ATOM 6220 O O . LYS B 1 337 ? 13.748 -10.890 -31.565 1.00 39.88 369 LYS B O 1
ATOM 6226 N N . VAL B 1 338 ? 15.181 -10.475 -29.880 1.00 42.96 370 VAL B N 1
ATOM 6227 C CA . VAL B 1 338 ? 15.977 -9.516 -30.639 1.00 42.77 370 VAL B CA 1
ATOM 6228 C C . VAL B 1 338 ? 16.917 -10.263 -31.582 1.00 47.14 370 VAL B C 1
ATOM 6229 O O . VAL B 1 338 ? 17.788 -11.019 -31.152 1.00 44.50 370 VAL B O 1
ATOM 6233 N N . ILE B 1 339 ? 16.717 -10.045 -32.869 1.00 42.52 371 ILE B N 1
ATOM 6234 C CA . ILE B 1 339 ? 17.570 -10.600 -33.901 1.00 47.58 371 ILE B CA 1
ATOM 6235 C C . ILE B 1 339 ? 18.689 -9.577 -34.234 1.00 49.99 371 ILE B C 1
ATOM 6236 O O . ILE B 1 339 ? 19.801 -9.954 -34.338 1.00 48.28 371 ILE B O 1
ATOM 6241 N N . LYS B 1 340 ? 18.398 -8.298 -34.375 1.00 52.96 372 LYS B N 1
ATOM 6242 C CA . LYS B 1 340 ? 19.406 -7.332 -34.796 1.00 52.86 372 LYS B CA 1
ATOM 6243 C C . LYS B 1 340 ? 19.517 -6.322 -33.660 1.00 53.76 372 LYS B C 1
ATOM 6244 O O . LYS B 1 340 ? 18.536 -5.723 -33.275 1.00 49.56 372 LYS B O 1
ATOM 6250 N N . PRO B 1 341 ? 20.725 -6.137 -33.095 1.00 50.47 373 PRO B N 1
ATOM 6251 C CA . PRO B 1 341 ? 20.859 -5.242 -31.931 1.00 48.13 373 PRO B CA 1
ATOM 6252 C C . PRO B 1 341 ? 20.434 -3.869 -32.270 1.00 44.57 373 PRO B C 1
ATOM 6253 O O . PRO B 1 341 ? 20.499 -3.493 -33.420 1.00 48.51 373 PRO B O 1
ATOM 6257 N N . PHE B 1 342 ? 20.007 -3.106 -31.275 1.00 50.31 374 PHE B N 1
ATOM 6258 C CA . PHE B 1 342 ? 19.626 -1.722 -31.521 1.00 53.98 374 PHE B CA 1
ATOM 6259 C C . PHE B 1 342 ? 20.056 -0.878 -30.372 1.00 51.59 374 PHE B C 1
ATOM 6260 O O . PHE B 1 342 ? 20.335 -1.429 -29.298 1.00 45.89 374 PHE B O 1
ATOM 6268 N N . SER B 1 343 ? 20.027 0.449 -30.604 1.00 46.50 375 SER B N 1
ATOM 6269 C CA . SER B 1 343 ? 20.290 1.463 -29.599 1.00 46.09 375 SER B CA 1
ATOM 6270 C C . SER B 1 343 ? 19.049 2.236 -29.279 1.00 46.19 375 SER B C 1
ATOM 6271 O O . SER B 1 343 ? 18.209 2.455 -30.131 1.00 48.93 375 SER B O 1
ATOM 6274 N N . TYR B 1 344 ? 18.940 2.642 -28.033 1.00 43.08 376 TYR B N 1
ATOM 6275 C CA . TYR B 1 344 ? 17.866 3.402 -27.549 1.00 47.56 376 TYR B CA 1
ATOM 6276 C C . TYR B 1 344 ? 18.547 4.284 -26.544 1.00 51.65 376 TYR B C 1
ATOM 6277 O O . TYR B 1 344 ? 19.227 3.760 -25.638 1.00 47.49 376 TYR B O 1
ATOM 6286 N N . LYS B 1 345 ? 18.371 5.608 -26.680 1.00 52.96 377 LYS B N 1
ATOM 6287 C CA . LYS B 1 345 ? 19.112 6.613 -25.874 1.00 53.36 377 LYS B CA 1
ATOM 6288 C C . LYS B 1 345 ? 20.618 6.246 -25.800 1.00 51.14 377 LYS B C 1
ATOM 6289 O O . LYS B 1 345 ? 21.214 5.956 -26.849 1.00 55.93 377 LYS B O 1
ATOM 6295 N N . ASP B 1 346 ? 21.245 6.171 -24.624 1.00 61.31 378 ASP B N 1
ATOM 6296 C CA . ASP B 1 346 ? 22.704 5.828 -24.603 1.00 66.46 378 ASP B CA 1
ATOM 6297 C C . ASP B 1 346 ? 23.002 4.307 -24.568 1.00 59.13 378 ASP B C 1
ATOM 6298 O O . ASP B 1 346 ? 24.174 3.874 -24.417 1.00 51.42 378 ASP B O 1
ATOM 6303 N N . TYR B 1 347 ? 21.972 3.495 -24.799 1.00 56.79 379 TYR B N 1
ATOM 6304 C CA . TYR B 1 347 ? 22.033 2.054 -24.535 1.00 48.36 379 TYR B CA 1
ATOM 6305 C C . TYR B 1 347 ? 22.040 1.177 -25.753 1.00 54.88 379 TYR B C 1
ATOM 6306 O O . TYR B 1 347 ? 21.604 1.583 -26.822 1.00 55.90 379 TYR B O 1
ATOM 6315 N N . TYR B 1 348 ? 22.569 -0.039 -25.587 1.00 46.33 380 TYR B N 1
ATOM 6316 C CA . TYR B 1 348 ? 22.616 -1.046 -26.587 1.00 43.83 380 TYR B CA 1
ATOM 6317 C C . TYR B 1 348 ? 21.822 -2.241 -26.010 1.00 51.58 380 TYR B C 1
ATOM 6318 O O . TYR B 1 348 ? 21.985 -2.594 -24.815 1.00 44.29 380 TYR B O 1
ATOM 6327 N N . VAL B 1 349 ? 20.989 -2.832 -26.870 1.00 51.59 381 VAL B N 1
ATOM 6328 C CA . VAL B 1 349 ? 20.193 -4.041 -26.571 1.00 43.57 381 VAL B CA 1
ATOM 6329 C C . VAL B 1 349 ? 20.706 -5.150 -27.474 1.00 41.76 381 VAL B C 1
ATOM 6330 O O . VAL B 1 349 ? 20.483 -5.129 -28.688 1.00 45.36 381 VAL B O 1
ATOM 6334 N N . PRO B 1 350 ? 21.403 -6.143 -26.896 1.00 41.91 382 PRO B N 1
ATOM 6335 C CA . PRO B 1 350 ? 22.031 -7.150 -27.715 1.00 43.35 382 PRO B CA 1
ATOM 6336 C C . PRO B 1 350 ? 21.091 -8.158 -28.332 1.00 48.39 382 PRO B C 1
ATOM 6337 O O . PRO B 1 350 ? 19.971 -8.309 -27.868 1.00 46.56 382 PRO B O 1
ATOM 6341 N N . GLU B 1 351 ? 21.586 -8.785 -29.389 1.00 46.09 383 GLU B N 1
ATOM 6342 C CA . GLU B 1 351 ? 21.005 -9.922 -30.060 1.00 51.56 383 GLU B CA 1
ATOM 6343 C C . GLU B 1 351 ? 20.776 -10.960 -28.999 1.00 54.39 383 GLU B C 1
ATOM 6344 O O . GLU B 1 351 ? 21.612 -11.135 -28.136 1.00 51.95 383 GLU B O 1
ATOM 6350 N N . GLY B 1 352 ? 19.612 -11.597 -29.022 1.00 52.50 384 GLY B N 1
ATOM 6351 C CA . GLY B 1 352 ? 19.283 -12.632 -28.069 1.00 46.08 384 GLY B CA 1
ATOM 6352 C C . GLY B 1 352 ? 18.528 -12.163 -26.853 1.00 43.33 384 GLY B C 1
ATOM 6353 O O . GLY B 1 352 ? 17.967 -12.999 -26.162 1.00 43.46 384 GLY B O 1
ATOM 6354 N N . ASP B 1 353 ? 18.453 -10.854 -26.567 1.00 40.16 385 ASP B N 1
ATOM 6355 C CA . ASP B 1 353 ? 17.545 -10.409 -25.543 1.00 42.96 385 ASP B CA 1
ATOM 6356 C C . ASP B 1 353 ? 16.085 -10.741 -25.947 1.00 38.45 385 ASP B C 1
ATOM 6357 O O . ASP B 1 353 ? 15.762 -10.881 -27.135 1.00 40.52 385 ASP B O 1
ATOM 6362 N N . THR B 1 354 ? 15.223 -10.807 -24.960 1.00 40.65 386 THR B N 1
ATOM 6363 C CA . THR B 1 354 ? 13.801 -10.758 -25.210 1.00 41.01 386 THR B CA 1
ATOM 6364 C C . THR B 1 354 ? 13.366 -9.431 -24.741 1.00 37.27 386 THR B C 1
ATOM 6365 O O . THR B 1 354 ? 13.562 -9.097 -23.582 1.00 41.32 386 THR B O 1
ATOM 6369 N N . VAL B 1 355 ? 12.741 -8.668 -25.617 1.00 37.37 387 VAL B N 1
ATOM 6370 C CA . VAL B 1 355 ? 12.199 -7.384 -25.255 1.00 37.76 387 VAL B CA 1
ATOM 6371 C C . VAL B 1 355 ? 10.709 -7.430 -24.994 1.00 37.46 387 VAL B C 1
ATOM 6372 O O . VAL B 1 355 ? 9.948 -8.164 -25.714 1.00 39.60 387 VAL B O 1
ATOM 6376 N N . PHE B 1 356 ? 10.268 -6.565 -24.086 1.00 35.74 388 PHE B N 1
ATOM 6377 C CA . PHE B 1 356 ? 8.881 -6.527 -23.666 1.00 39.51 388 PHE B CA 1
ATOM 6378 C C . PHE B 1 356 ? 8.317 -5.134 -23.706 1.00 44.93 388 PHE B C 1
ATOM 6379 O O . PHE B 1 356 ? 8.968 -4.173 -23.271 1.00 41.47 388 PHE B O 1
ATOM 6387 N N . VAL B 1 357 ? 7.062 -5.053 -24.089 1.00 39.84 389 VAL B N 1
ATOM 6388 C CA . VAL B 1 357 ? 6.273 -3.863 -23.799 1.00 41.95 389 VAL B CA 1
ATOM 6389 C C . VAL B 1 357 ? 5.102 -4.341 -22.988 1.00 43.51 389 VAL B C 1
ATOM 6390 O O . VAL B 1 357 ? 4.449 -5.357 -23.367 1.00 40.31 389 VAL B O 1
ATOM 6394 N N . SER B 1 358 ? 4.836 -3.671 -21.864 1.00 38.71 390 SER B N 1
ATOM 6395 C CA . SER B 1 358 ? 3.613 -3.908 -21.122 1.00 39.37 390 SER B CA 1
ATOM 6396 C C . SER B 1 358 ? 2.567 -2.854 -21.402 1.00 41.52 390 SER B C 1
ATOM 6397 O O . SER B 1 358 ? 2.680 -1.762 -20.898 1.00 39.60 390 SER B O 1
ATOM 6400 N N . PRO B 1 359 ? 1.487 -3.209 -22.135 1.00 40.06 391 PRO B N 1
ATOM 6401 C CA . PRO B 1 359 ? 0.446 -2.233 -22.243 1.00 39.72 391 PRO B CA 1
ATOM 6402 C C . PRO B 1 359 ? -0.101 -1.701 -20.886 1.00 43.54 391 PRO B C 1
ATOM 6403 O O . PRO B 1 359 ? -0.430 -0.509 -20.793 1.00 40.73 391 PRO B O 1
ATOM 6407 N N . ALA B 1 360 ? -0.194 -2.548 -19.848 1.00 39.46 392 ALA B N 1
ATOM 6408 C CA . ALA B 1 360 ? -0.633 -2.103 -18.525 1.00 43.42 392 ALA B CA 1
ATOM 6409 C C . ALA B 1 360 ? 0.288 -1.038 -17.900 1.00 38.63 392 ALA B C 1
ATOM 6410 O O . ALA B 1 360 ? -0.179 0.036 -17.518 1.00 46.39 392 ALA B O 1
ATOM 6412 N N . LEU B 1 361 ? 1.573 -1.288 -17.934 1.00 45.15 393 LEU B N 1
ATOM 6413 C CA . LEU B 1 361 ? 2.526 -0.331 -17.387 1.00 46.83 393 LEU B CA 1
ATOM 6414 C C . LEU B 1 361 ? 2.600 0.943 -18.174 1.00 47.47 393 LEU B C 1
ATOM 6415 O O . LEU B 1 361 ? 2.527 2.039 -17.595 1.00 41.72 393 LEU B O 1
ATOM 6420 N N . SER B 1 362 ? 2.713 0.781 -19.490 1.00 41.73 394 SER B N 1
ATOM 6421 C CA . SER B 1 362 ? 2.926 1.936 -20.355 1.00 40.08 394 SER B CA 1
ATOM 6422 C C . SER B 1 362 ? 1.701 2.853 -20.306 1.00 40.73 394 SER B C 1
ATOM 6423 O O . SER B 1 362 ? 1.810 4.048 -20.428 1.00 43.30 394 SER B O 1
ATOM 6426 N N . MET B 1 363 ? 0.516 2.316 -20.122 1.00 41.74 395 MET B N 1
ATOM 6427 C CA . MET B 1 363 ? -0.676 3.202 -20.119 1.00 39.55 395 MET B CA 1
ATOM 6428 C C . MET B 1 363 ? -1.075 3.731 -18.728 1.00 41.86 395 MET B C 1
ATOM 6429 O O . MET B 1 363 ? -2.121 4.395 -18.564 1.00 41.83 395 MET B O 1
ATOM 6434 N N . ARG B 1 364 ? -0.239 3.445 -17.728 1.00 44.74 396 ARG B N 1
ATOM 6435 C CA . ARG B 1 364 ? -0.315 4.134 -16.435 1.00 44.35 396 ARG B CA 1
ATOM 6436 C C . ARG B 1 364 ? 0.790 5.148 -16.287 1.00 48.43 396 ARG B C 1
ATOM 6437 O O . ARG B 1 364 ? 0.930 5.744 -15.207 1.00 49.47 396 ARG B O 1
ATOM 6445 N N . VAL B 1 365 ? 1.553 5.417 -17.344 1.00 43.82 397 VAL B N 1
ATOM 6446 C CA . VAL B 1 365 ? 2.597 6.446 -17.245 1.00 47.94 397 VAL B CA 1
ATOM 6447 C C . VAL B 1 365 ? 1.947 7.870 -17.150 1.00 55.30 397 VAL B C 1
ATOM 6448 O O . VAL B 1 365 ? 1.252 8.348 -18.072 1.00 46.02 397 VAL B O 1
ATOM 6452 N N . GLU B 1 366 ? 2.200 8.530 -16.030 1.00 51.38 398 GLU B N 1
ATOM 6453 C CA . GLU B 1 366 ? 1.527 9.791 -15.655 1.00 53.38 398 GLU B CA 1
ATOM 6454 C C . GLU B 1 366 ? 1.807 10.959 -16.645 1.00 47.78 398 GLU B C 1
ATOM 6455 O O . GLU B 1 366 ? 0.932 11.746 -16.909 1.00 50.72 398 GLU B O 1
ATOM 6461 N N . GLU B 1 367 ? 2.956 11.018 -17.278 1.00 47.80 399 GLU B N 1
ATOM 6462 C CA . GLU B 1 367 ? 3.193 12.111 -18.269 1.00 57.58 399 GLU B CA 1
ATOM 6463 C C . GLU B 1 367 ? 2.520 11.840 -19.603 1.00 62.47 399 GLU B C 1
ATOM 6464 O O . GLU B 1 367 ? 2.398 12.734 -20.444 1.00 51.56 399 GLU B O 1
ATOM 6470 N N . VAL B 1 368 ? 2.106 10.594 -19.819 1.00 52.25 400 VAL B N 1
ATOM 6471 C CA . VAL B 1 368 ? 1.338 10.295 -20.995 1.00 54.11 400 VAL B CA 1
ATOM 6472 C C . VAL B 1 368 ? -0.094 10.531 -20.728 1.00 48.70 400 VAL B C 1
ATOM 6473 O O . VAL B 1 368 ? -0.768 11.147 -21.541 1.00 51.28 400 VAL B O 1
ATOM 6477 N N . PHE B 1 369 ? -0.599 9.916 -19.666 1.00 46.14 401 PHE B N 1
ATOM 6478 C CA . PHE B 1 369 ? -2.000 9.983 -19.345 1.00 44.94 401 PHE B CA 1
ATOM 6479 C C . PHE B 1 369 ? -2.145 10.572 -17.907 1.00 57.75 401 PHE B C 1
ATOM 6480 O O . PHE B 1 369 ? -2.082 9.808 -16.914 1.00 51.97 401 PHE B O 1
ATOM 6488 N N . PRO B 1 370 ? -2.335 11.905 -17.786 1.00 58.54 402 PRO B N 1
ATOM 6489 C CA . PRO B 1 370 ? -2.554 12.536 -16.468 1.00 61.89 402 PRO B CA 1
ATOM 6490 C C . PRO B 1 370 ? -3.648 11.849 -15.660 1.00 55.20 402 PRO B C 1
ATOM 6491 O O . PRO B 1 370 ? -4.658 11.495 -16.209 1.00 51.61 402 PRO B O 1
ATOM 6495 N N . ASN B 1 371 ? -3.452 11.681 -14.355 1.00 57.03 403 ASN B N 1
ATOM 6496 C CA . ASN B 1 371 ? -4.366 10.933 -13.502 1.00 57.76 403 ASN B CA 1
ATOM 6497 C C . ASN B 1 371 ? -4.661 9.554 -14.039 1.00 55.79 403 ASN B C 1
ATOM 6498 O O . ASN B 1 371 ? -5.834 9.104 -14.102 1.00 52.75 403 ASN B O 1
ATOM 6503 N N . ALA B 1 372 ? -3.566 8.859 -14.340 1.00 53.70 404 ALA B N 1
ATOM 6504 C CA . ALA B 1 372 ? -3.590 7.551 -15.033 1.00 56.02 404 ALA B CA 1
ATOM 6505 C C . ALA B 1 372 ? -4.461 6.538 -14.323 1.00 57.46 404 ALA B C 1
ATOM 6506 O O . ALA B 1 372 ? -5.077 5.684 -14.945 1.00 53.44 404 ALA B O 1
ATOM 6508 N N . ASP B 1 373 ? -4.546 6.639 -12.998 1.00 52.96 405 ASP B N 1
ATOM 6509 C CA . ASP B 1 373 ? -5.394 5.730 -12.208 1.00 51.09 405 ASP B CA 1
ATOM 6510 C C . ASP B 1 373 ? -6.860 6.130 -12.068 1.00 49.75 405 ASP B C 1
ATOM 6511 O O . ASP B 1 373 ? -7.638 5.366 -11.507 1.00 47.64 405 ASP B O 1
ATOM 6516 N N . GLN B 1 374 ? -7.278 7.267 -12.602 1.00 51.54 406 GLN B N 1
ATOM 6517 C CA . GLN B 1 374 ? -8.734 7.565 -12.658 1.00 60.63 406 GLN B CA 1
ATOM 6518 C C . GLN B 1 374 ? -9.429 7.153 -13.979 1.00 55.50 406 GLN B C 1
ATOM 6519 O O . GLN B 1 374 ? -8.897 7.371 -15.034 1.00 53.26 406 GLN B O 1
ATOM 6525 N N . TYR B 1 375 ? -10.611 6.571 -13.866 1.00 51.50 407 TYR B N 1
ATOM 6526 C CA . TYR B 1 375 ? -11.524 6.356 -14.960 1.00 57.81 407 TYR B CA 1
ATOM 6527 C C . TYR B 1 375 ? -11.984 7.689 -15.511 1.00 54.99 407 TYR B C 1
ATOM 6528 O O . TYR B 1 375 ? -12.755 8.349 -14.877 1.00 55.49 407 TYR B O 1
ATOM 6537 N N . ASN B 1 376 ? -11.471 8.072 -16.681 1.00 46.48 408 ASN B N 1
ATOM 6538 C CA . ASN B 1 376 ? -11.891 9.263 -17.395 1.00 47.13 408 ASN B CA 1
ATOM 6539 C C . ASN B 1 376 ? -11.950 9.071 -18.950 1.00 47.07 408 ASN B C 1
ATOM 6540 O O . ASN B 1 376 ? -11.035 9.481 -19.679 1.00 45.49 408 ASN B O 1
ATOM 6545 N N . PRO B 1 377 ? -13.061 8.507 -19.437 1.00 46.14 409 PRO B N 1
ATOM 6546 C CA . PRO B 1 377 ? -13.207 8.232 -20.891 1.00 49.27 409 PRO B CA 1
ATOM 6547 C C . PRO B 1 377 ? -13.049 9.443 -21.739 1.00 48.10 409 PRO B C 1
ATOM 6548 O O . PRO B 1 377 ? -12.529 9.342 -22.862 1.00 47.86 409 PRO B O 1
ATOM 6552 N N . GLU B 1 378 ? -13.445 10.597 -21.209 1.00 49.10 410 GLU B N 1
ATOM 6553 C CA . GLU B 1 378 ? -13.299 11.833 -21.952 1.00 49.29 410 GLU B CA 1
ATOM 6554 C C . GLU B 1 378 ? -11.908 12.374 -22.100 1.00 47.43 410 GLU B C 1
ATOM 6555 O O . GLU B 1 378 ? -11.713 13.246 -22.938 1.00 50.36 410 GLU B O 1
ATOM 6561 N N . ARG B 1 379 ? -10.900 11.794 -21.429 1.00 44.15 411 ARG B N 1
ATOM 6562 C CA . ARG B 1 379 ? -9.489 12.122 -21.770 1.00 46.60 411 ARG B CA 1
ATOM 6563 C C . ARG B 1 379 ? -9.181 11.902 -23.280 1.00 42.97 411 ARG B C 1
ATOM 6564 O O . ARG B 1 379 ? -8.278 12.477 -23.802 1.00 42.93 411 ARG B O 1
ATOM 6572 N N . PHE B 1 380 ? -9.893 10.985 -23.942 1.00 47.76 412 PHE B N 1
ATOM 6573 C CA . PHE B 1 380 ? -9.585 10.677 -25.342 1.00 45.85 412 PHE B CA 1
ATOM 6574 C C . PHE B 1 380 ? -9.903 11.818 -26.351 1.00 54.97 412 PHE B C 1
ATOM 6575 O O . PHE B 1 380 ? -9.275 11.890 -27.420 1.00 50.93 412 PHE B O 1
ATOM 6583 N N . VAL B 1 381 ? -10.802 12.730 -25.982 1.00 54.72 413 VAL B N 1
ATOM 6584 C CA . VAL B 1 381 ? -11.036 13.980 -26.752 1.00 53.29 413 VAL B CA 1
ATOM 6585 C C . VAL B 1 381 ? -9.715 14.688 -27.042 1.00 48.32 413 VAL B C 1
ATOM 6586 O O . VAL B 1 381 ? -9.411 14.993 -28.181 1.00 54.29 413 VAL B O 1
ATOM 6590 N N . GLU B 1 382 ? -8.932 14.942 -26.011 1.00 54.25 414 GLU B N 1
ATOM 6591 C CA . GLU B 1 382 ? -7.569 15.515 -26.162 1.00 53.04 414 GLU B CA 1
ATOM 6592 C C . GLU B 1 382 ? -6.523 14.606 -26.844 1.00 48.16 414 GLU B C 1
ATOM 6593 O O . GLU B 1 382 ? -5.725 15.069 -27.645 1.00 48.45 414 GLU B O 1
ATOM 6599 N N . GLU B 1 383 ? -6.524 13.327 -26.543 1.00 50.93 415 GLU B N 1
ATOM 6600 C CA . GLU B 1 383 ? -5.662 12.387 -27.263 1.00 57.67 415 GLU B CA 1
ATOM 6601 C C . GLU B 1 383 ? -5.894 12.444 -28.765 1.00 56.17 415 GLU B C 1
ATOM 6602 O O . GLU B 1 383 ? -4.954 12.444 -29.534 1.00 55.47 415 GLU B O 1
ATOM 6608 N N . ASP B 1 384 ? -7.152 12.489 -29.175 1.00 54.35 416 ASP B N 1
ATOM 6609 C CA . ASP B 1 384 ? -7.506 12.592 -30.614 1.00 52.85 416 ASP B CA 1
ATOM 6610 C C . ASP B 1 384 ? -6.761 13.693 -31.337 1.00 56.54 416 ASP B C 1
ATOM 6611 O O . ASP B 1 384 ? -6.572 13.601 -32.549 1.00 63.26 416 ASP B O 1
ATOM 6616 N N . LYS B 1 385 ? -6.316 14.725 -30.619 1.00 50.27 417 LYS B N 1
ATOM 6617 C CA . LYS B 1 385 ? -5.497 15.763 -31.203 1.00 49.79 417 LYS B CA 1
ATOM 6618 C C . LYS B 1 385 ? -3.973 15.434 -31.303 1.00 55.44 417 LYS B C 1
ATOM 6619 O O . LYS B 1 385 ? -3.239 16.083 -32.010 1.00 69.22 417 LYS B O 1
ATOM 6625 N N . GLN B 1 386 ? -3.529 14.450 -30.555 1.00 61.26 418 GLN B N 1
ATOM 6626 C CA . GLN B 1 386 ? -2.114 14.076 -30.397 1.00 66.33 418 GLN B CA 1
ATOM 6627 C C . GLN B 1 386 ? -1.701 13.262 -31.628 1.00 57.71 418 GLN B C 1
ATOM 6628 O O . GLN B 1 386 ? -2.513 12.510 -32.158 1.00 55.63 418 GLN B O 1
ATOM 6634 N N . ALA B 1 387 ? -0.470 13.404 -32.070 1.00 50.14 419 ALA B N 1
ATOM 6635 C CA . ALA B 1 387 ? 0.080 12.583 -33.144 1.00 57.33 419 ALA B CA 1
ATOM 6636 C C . ALA B 1 387 ? 1.250 11.673 -32.681 1.00 52.11 419 ALA B C 1
ATOM 6637 O O . ALA B 1 387 ? 1.726 10.921 -33.465 1.00 54.92 419 ALA B O 1
ATOM 6639 N N . GLN B 1 388 ? 1.749 11.799 -31.450 1.00 51.27 420 GLN B N 1
ATOM 6640 C CA . GLN B 1 388 ? 2.887 11.000 -30.978 1.00 49.33 420 GLN B CA 1
ATOM 6641 C C . GLN B 1 388 ? 2.489 9.499 -31.002 1.00 44.08 420 GLN B C 1
ATOM 6642 O O . GLN B 1 388 ? 1.443 9.113 -30.532 1.00 43.70 420 GLN B O 1
ATOM 6648 N N . LYS B 1 389 ? 3.308 8.704 -31.620 1.00 43.73 421 LYS B N 1
ATOM 6649 C CA . LYS B 1 389 ? 2.997 7.298 -31.829 1.00 47.56 421 LYS B CA 1
ATOM 6650 C C . LYS B 1 389 ? 3.195 6.505 -30.528 1.00 42.85 421 LYS B C 1
ATOM 6651 O O . LYS B 1 389 ? 3.965 6.897 -29.622 1.00 35.58 421 LYS B O 1
ATOM 6657 N N . TYR B 1 390 ? 2.487 5.390 -30.464 1.00 41.47 422 TYR B N 1
ATOM 6658 C CA . TYR B 1 390 ? 2.638 4.453 -29.370 1.00 42.48 422 TYR B CA 1
ATOM 6659 C C . TYR B 1 390 ? 2.353 4.952 -27.965 1.00 41.54 422 TYR B C 1
ATOM 6660 O O . TYR B 1 390 ? 3.020 4.579 -27.013 1.00 44.67 422 TYR B O 1
ATOM 6669 N N . ARG B 1 391 ? 1.316 5.760 -27.786 1.00 36.53 423 ARG B N 1
ATOM 6670 C CA . ARG B 1 391 ? 0.872 6.150 -26.490 1.00 43.47 423 ARG B CA 1
ATOM 6671 C C . ARG B 1 391 ? -0.144 5.143 -25.974 1.00 44.47 423 ARG B C 1
ATOM 6672 O O . ARG B 1 391 ? -0.034 4.677 -24.848 1.00 41.82 423 ARG B O 1
ATOM 6680 N N . PHE B 1 392 ? -1.173 4.896 -26.785 1.00 39.68 424 PHE B N 1
ATOM 6681 C CA . PHE B 1 392 ? -2.154 3.858 -26.498 1.00 39.96 424 PHE B CA 1
ATOM 6682 C C . PHE B 1 392 ? -1.723 2.616 -27.234 1.00 37.02 424 PHE B C 1
ATOM 6683 O O . PHE B 1 392 ? -1.648 2.635 -28.473 1.00 40.19 424 PHE B O 1
ATOM 6691 N N . VAL B 1 393 ? -1.524 1.529 -26.486 1.00 35.65 425 VAL B N 1
ATOM 6692 C CA . VAL B 1 393 ? -0.961 0.325 -27.006 1.00 35.11 425 VAL B CA 1
ATOM 6693 C C . VAL B 1 393 ? -1.709 -0.954 -26.531 1.00 33.76 425 VAL B C 1
ATOM 6694 O O . VAL B 1 393 ? -1.146 -2.068 -26.610 1.00 35.32 425 VAL B O 1
ATOM 6698 N N . GLY B 1 394 ? -2.966 -0.800 -26.197 1.00 35.08 426 GLY B N 1
ATOM 6699 C CA . GLY B 1 394 ? -3.829 -1.928 -25.818 1.00 38.07 426 GLY B CA 1
ATOM 6700 C C . GLY B 1 394 ? -3.956 -2.972 -26.918 1.00 40.61 426 GLY B C 1
ATOM 6701 O O . GLY B 1 394 ? -4.037 -4.176 -26.597 1.00 38.67 426 GLY B O 1
ATOM 6702 N N . PHE B 1 395 ? -4.017 -2.507 -28.191 1.00 37.69 427 PHE B N 1
ATOM 6703 C CA . PHE B 1 395 ? -4.027 -3.365 -29.416 1.00 35.71 427 PHE B CA 1
ATOM 6704 C C . PHE B 1 395 ? -2.639 -3.577 -30.058 1.00 38.47 427 PHE B C 1
ATOM 6705 O O . PHE B 1 395 ? -2.490 -4.027 -31.236 1.00 37.09 427 PHE B O 1
ATOM 6713 N N . GLY B 1 396 ? -1.592 -3.250 -29.312 1.00 36.34 428 GLY B N 1
ATOM 6714 C CA . GLY B 1 396 ? -0.284 -3.307 -29.880 1.00 41.39 428 GLY B CA 1
ATOM 6715 C C . GLY B 1 396 ? -0.171 -2.202 -30.906 1.00 38.36 428 GLY B C 1
ATOM 6716 O O . GLY B 1 396 ? -0.893 -1.191 -30.796 1.00 39.04 428 GLY B O 1
ATOM 6717 N N . ALA B 1 397 ? 0.784 -2.374 -31.822 1.00 37.06 429 ALA B N 1
ATOM 6718 C CA . ALA B 1 397 ? 1.028 -1.385 -32.877 1.00 40.84 429 ALA B CA 1
ATOM 6719 C C . ALA B 1 397 ? 2.014 -1.908 -33.864 1.00 38.65 429 ALA B C 1
ATOM 6720 O O . ALA B 1 397 ? 2.570 -2.997 -33.718 1.00 41.11 429 ALA B O 1
ATOM 6722 N N . GLY B 1 398 ? 2.165 -1.138 -34.927 1.00 42.89 430 GLY B N 1
ATOM 6723 C CA . GLY B 1 398 ? 3.070 -1.428 -35.990 1.00 40.54 430 GLY B CA 1
ATOM 6724 C C . GLY B 1 398 ? 2.720 -2.682 -36.731 1.00 41.46 430 GLY B C 1
ATOM 6725 O O . GLY B 1 398 ? 1.561 -3.010 -36.893 1.00 40.70 430 GLY B O 1
ATOM 6726 N N . ARG B 1 399 ? 3.722 -3.414 -37.170 1.00 44.30 431 ARG B N 1
ATOM 6727 C CA . ARG B 1 399 ? 3.449 -4.422 -38.181 1.00 47.46 431 ARG B CA 1
ATOM 6728 C C . ARG B 1 399 ? 2.667 -5.661 -37.701 1.00 49.34 431 ARG B C 1
ATOM 6729 O O . ARG B 1 399 ? 2.075 -6.331 -38.526 1.00 42.06 431 ARG B O 1
ATOM 6737 N N . HIS B 1 400 ? 2.706 -5.982 -36.411 1.00 40.13 432 HIS B N 1
ATOM 6738 C CA . HIS B 1 400 ? 1.882 -7.067 -35.882 1.00 41.81 432 HIS B CA 1
ATOM 6739 C C . HIS B 1 400 ? 0.847 -6.560 -34.942 1.00 39.07 432 HIS B C 1
ATOM 6740 O O . HIS B 1 400 ? 0.351 -7.307 -34.056 1.00 43.15 432 HIS B O 1
ATOM 6747 N N . GLY B 1 401 ? 0.470 -5.297 -35.114 1.00 36.82 433 GLY B N 1
ATOM 6748 C CA . GLY B 1 401 ? -0.667 -4.765 -34.405 1.00 38.78 433 GLY B CA 1
ATOM 6749 C C . GLY B 1 401 ? -1.989 -5.497 -34.682 1.00 37.73 433 GLY B C 1
ATOM 6750 O O . GLY B 1 401 ? -2.123 -6.116 -35.700 1.00 37.32 433 GLY B O 1
ATOM 6751 N N . CYS B 1 402 ? -2.926 -5.430 -33.730 1.00 38.20 434 CYS B N 1
ATOM 6752 C CA . CYS B 1 402 ? -4.184 -6.151 -33.804 1.00 36.86 434 CYS B CA 1
ATOM 6753 C C . CYS B 1 402 ? -4.961 -5.942 -35.087 1.00 36.07 434 CYS B C 1
ATOM 6754 O O . CYS B 1 402 ? -5.389 -4.817 -35.364 1.00 38.03 434 CYS B O 1
ATOM 6757 N N . MET B 1 403 ? -5.213 -7.019 -35.812 1.00 35.11 435 MET B N 1
ATOM 6758 C CA . MET B 1 403 ? -6.066 -6.923 -37.040 1.00 38.38 435 MET B CA 1
ATOM 6759 C C . MET B 1 403 ? -7.521 -6.952 -36.692 1.00 36.74 435 MET B C 1
ATOM 6760 O O . MET B 1 403 ? -8.321 -6.632 -37.505 1.00 37.17 435 MET B O 1
ATOM 6765 N N . GLY B 1 404 ? -7.875 -7.341 -35.456 1.00 35.78 436 GLY B N 1
ATOM 6766 C CA . GLY B 1 404 ? -9.270 -7.447 -35.035 1.00 34.52 436 GLY B CA 1
ATOM 6767 C C . GLY B 1 404 ? -9.819 -6.273 -34.317 1.00 36.03 436 GLY B C 1
ATOM 6768 O O . GLY B 1 404 ? -10.886 -6.345 -33.789 1.00 36.76 436 GLY B O 1
ATOM 6769 N N . GLU B 1 405 ? -9.050 -5.190 -34.261 1.00 34.18 437 GLU B N 1
ATOM 6770 C CA . GLU B 1 405 ? -9.401 -4.094 -33.429 1.00 33.16 437 GLU B CA 1
ATOM 6771 C C . GLU B 1 405 ? -10.763 -3.562 -33.754 1.00 38.38 437 GLU B C 1
ATOM 6772 O O . GLU B 1 405 ? -11.561 -3.291 -32.845 1.00 38.40 437 GLU B O 1
ATOM 6778 N N . ASN B 1 406 ? -11.053 -3.347 -35.034 1.00 36.55 438 ASN B N 1
ATOM 6779 C CA . ASN B 1 406 ? -12.386 -2.765 -35.376 1.00 35.50 438 ASN B CA 1
ATOM 6780 C C . ASN B 1 406 ? -13.528 -3.758 -35.153 1.00 32.39 438 ASN B C 1
ATOM 6781 O O . ASN B 1 406 ? -14.583 -3.382 -34.797 1.00 34.27 438 ASN B O 1
ATOM 6786 N N . PHE B 1 407 ? -13.286 -5.031 -35.371 1.00 36.17 439 PHE B N 1
ATOM 6787 C CA . PHE B 1 407 ? -14.269 -6.068 -35.052 1.00 34.84 439 PHE B CA 1
ATOM 6788 C C . PHE B 1 407 ? -14.597 -5.993 -33.548 1.00 38.74 439 PHE B C 1
ATOM 6789 O O . PHE B 1 407 ? -15.775 -5.962 -33.177 1.00 37.87 439 PHE B O 1
ATOM 6797 N N . ALA B 1 408 ? -13.548 -5.826 -32.716 1.00 38.20 440 ALA B N 1
ATOM 6798 C CA . ALA B 1 408 ? -13.710 -5.864 -31.278 1.00 37.03 440 ALA B CA 1
ATOM 6799 C C . ALA B 1 408 ? -14.513 -4.675 -30.862 1.00 33.56 440 ALA B C 1
ATOM 6800 O O . ALA B 1 408 ? -15.444 -4.797 -30.031 1.00 37.40 440 ALA B O 1
ATOM 6802 N N . TYR B 1 409 ? -14.192 -3.492 -31.375 1.00 34.90 441 TYR B N 1
ATOM 6803 C CA . TYR B 1 409 ? -14.971 -2.322 -31.059 1.00 34.41 441 TYR B CA 1
ATOM 6804 C C . TYR B 1 409 ? -16.439 -2.442 -31.519 1.00 44.50 441 TYR B C 1
ATOM 6805 O O . TYR B 1 409 ? -17.344 -2.022 -30.795 1.00 38.21 441 TYR B O 1
ATOM 6814 N N . LEU B 1 410 ? -16.668 -3.000 -32.706 1.00 41.87 442 LEU B N 1
ATOM 6815 C CA . LEU B 1 410 ? -18.043 -3.161 -33.184 1.00 41.40 442 LEU B CA 1
ATOM 6816 C C . LEU B 1 410 ? -18.827 -4.150 -32.288 1.00 42.89 442 LEU B C 1
ATOM 6817 O O . LEU B 1 410 ? -19.968 -3.894 -31.996 1.00 40.20 442 LEU B O 1
ATOM 6822 N N . GLN B 1 411 ? -18.202 -5.275 -31.930 1.00 40.02 443 GLN B N 1
ATOM 6823 C CA . GLN B 1 411 ? -18.786 -6.336 -31.074 1.00 43.42 443 GLN B CA 1
ATOM 6824 C C . GLN B 1 411 ? -19.154 -5.743 -29.705 1.00 47.16 443 GLN B C 1
ATOM 6825 O O . GLN B 1 411 ? -20.284 -5.901 -29.236 1.00 45.03 443 GLN B O 1
ATOM 6831 N N . ILE B 1 412 ? -18.216 -5.020 -29.111 1.00 41.98 444 ILE B N 1
ATOM 6832 C CA . ILE B 1 412 ? -18.383 -4.439 -27.776 1.00 42.74 444 ILE B CA 1
ATOM 6833 C C . ILE B 1 412 ? -19.385 -3.314 -27.765 1.00 46.93 444 ILE B C 1
ATOM 6834 O O . ILE B 1 412 ? -20.305 -3.322 -26.912 1.00 41.07 444 ILE B O 1
ATOM 6839 N N . LYS B 1 413 ? -19.284 -2.386 -28.721 1.00 44.18 445 LYS B N 1
ATOM 6840 C CA . LYS B 1 413 ? -20.291 -1.328 -28.820 1.00 37.45 445 LYS B CA 1
ATOM 6841 C C . LYS B 1 413 ? -21.719 -1.827 -29.140 1.00 39.47 445 LYS B C 1
ATOM 6842 O O . LYS B 1 413 ? -22.698 -1.252 -28.666 1.00 43.68 445 LYS B O 1
ATOM 6848 N N . THR B 1 414 ? -21.823 -2.907 -29.898 1.00 41.27 446 THR B N 1
ATOM 6849 C CA . THR B 1 414 ? -23.105 -3.474 -30.223 1.00 47.96 446 THR B CA 1
ATOM 6850 C C . THR B 1 414 ? -23.681 -4.060 -28.891 1.00 52.97 446 THR B C 1
ATOM 6851 O O . THR B 1 414 ? -24.828 -3.828 -28.593 1.00 46.73 446 THR B O 1
ATOM 6855 N N . ILE B 1 415 ? -22.869 -4.832 -28.150 1.00 46.89 447 ILE B N 1
ATOM 6856 C CA . ILE B 1 415 ? -23.259 -5.375 -26.865 1.00 44.62 447 ILE B CA 1
ATOM 6857 C C . ILE B 1 415 ? -23.818 -4.321 -25.977 1.00 39.79 447 ILE B C 1
ATOM 6858 O O . ILE B 1 415 ? -24.972 -4.489 -25.417 1.00 47.79 447 ILE B O 1
ATOM 6863 N N . TRP B 1 416 ? -23.090 -3.258 -25.778 1.00 43.55 448 TRP B N 1
ATOM 6864 C CA . TRP B 1 416 ? -23.527 -2.230 -24.820 1.00 46.59 448 TRP B CA 1
ATOM 6865 C C . TRP B 1 416 ? -24.600 -1.314 -25.337 1.00 57.42 448 TRP B C 1
ATOM 6866 O O . TRP B 1 416 ? -25.306 -0.705 -24.536 1.00 51.87 448 TRP B O 1
ATOM 6877 N N . SER B 1 417 ? -24.720 -1.169 -26.647 1.00 49.84 449 SER B N 1
ATOM 6878 C CA . SER B 1 417 ? -25.861 -0.428 -27.203 1.00 53.09 449 SER B CA 1
ATOM 6879 C C . SER B 1 417 ? -27.194 -1.207 -26.961 1.00 44.62 449 SER B C 1
ATOM 6880 O O . SER B 1 417 ? -28.124 -0.655 -26.494 1.00 47.26 449 SER B O 1
ATOM 6883 N N . VAL B 1 418 ? -27.235 -2.506 -27.199 1.00 47.70 450 VAL B N 1
ATOM 6884 C CA . VAL B 1 418 ? -28.439 -3.324 -26.980 1.00 50.40 450 VAL B CA 1
ATOM 6885 C C . VAL B 1 418 ? -28.794 -3.398 -25.463 1.00 56.26 450 VAL B C 1
ATOM 6886 O O . VAL B 1 418 ? -30.005 -3.322 -25.079 1.00 48.15 450 VAL B O 1
ATOM 6890 N N . LEU B 1 419 ? -27.756 -3.571 -24.616 1.00 48.41 451 LEU B N 1
ATOM 6891 C CA . LEU B 1 419 ? -27.924 -3.593 -23.143 1.00 55.07 451 LEU B CA 1
ATOM 6892 C C . LEU B 1 419 ? -28.436 -2.236 -22.662 1.00 52.24 451 LEU B C 1
ATOM 6893 O O . LEU B 1 419 ? -29.428 -2.195 -21.895 1.00 53.38 451 LEU B O 1
ATOM 6898 N N . LEU B 1 420 ? -27.832 -1.149 -23.113 1.00 45.92 452 LEU B N 1
ATOM 6899 C CA . LEU B 1 420 ? -28.241 0.176 -22.669 1.00 50.89 452 LEU B CA 1
ATOM 6900 C C . LEU B 1 420 ? -29.642 0.554 -23.136 1.00 58.70 452 LEU B C 1
ATOM 6901 O O . LEU B 1 420 ? -30.328 1.338 -22.472 1.00 56.77 452 LEU B O 1
ATOM 6906 N N . ARG B 1 421 ? -30.047 0.052 -24.291 1.00 55.60 453 ARG B N 1
ATOM 6907 C CA . ARG B 1 421 ? -31.370 0.408 -24.791 1.00 68.40 453 ARG B CA 1
ATOM 6908 C C . ARG B 1 421 ? -32.467 -0.356 -23.995 1.00 64.79 453 ARG B C 1
ATOM 6909 O O . ARG B 1 421 ? -33.512 0.157 -23.832 1.00 58.50 453 ARG B O 1
ATOM 6917 N N . ASN B 1 422 ? -32.195 -1.584 -23.533 1.00 58.08 454 ASN B N 1
ATOM 6918 C CA . ASN B 1 422 ? -33.216 -2.510 -23.082 1.00 59.49 454 ASN B CA 1
ATOM 6919 C C . ASN B 1 422 ? -33.302 -2.718 -21.535 1.00 67.90 454 ASN B C 1
ATOM 6920 O O . ASN B 1 422 ? -34.315 -3.279 -21.084 1.00 62.79 454 ASN B O 1
ATOM 6925 N N . PHE B 1 423 ? -32.279 -2.318 -20.753 1.00 56.41 455 PHE B N 1
ATOM 6926 C CA . PHE B 1 423 ? -32.227 -2.626 -19.327 1.00 58.36 455 PHE B CA 1
ATOM 6927 C C . PHE B 1 423 ? -31.708 -1.477 -18.534 1.00 55.84 455 PHE B C 1
ATOM 6928 O O . PHE B 1 423 ? -30.977 -0.649 -19.050 1.00 54.73 455 PHE B O 1
ATOM 6936 N N . ASP B 1 424 ? -32.079 -1.394 -17.255 1.00 58.27 456 ASP B N 1
ATOM 6937 C CA . ASP B 1 424 ? -31.367 -0.462 -16.365 1.00 56.73 456 ASP B CA 1
ATOM 6938 C C . ASP B 1 424 ? -30.505 -1.354 -15.491 1.00 70.67 456 ASP B C 1
ATOM 6939 O O . ASP B 1 424 ? -30.874 -2.557 -15.183 1.00 60.51 456 ASP B O 1
ATOM 6944 N N . ILE B 1 425 ? -29.322 -0.797 -15.177 1.00 63.57 457 ILE B N 1
ATOM 6945 C CA . ILE B 1 425 ? -28.178 -1.611 -14.791 1.00 58.72 457 ILE B CA 1
ATOM 6946 C C . ILE B 1 425 ? -27.456 -1.043 -13.577 1.00 50.90 457 ILE B C 1
ATOM 6947 O O . ILE B 1 425 ? -27.243 0.154 -13.442 1.00 56.44 457 ILE B O 1
ATOM 6952 N N . GLU B 1 426 ? -27.088 -1.939 -12.662 1.00 52.88 458 GLU B N 1
ATOM 6953 C CA . GLU B 1 426 ? -26.280 -1.538 -11.498 1.00 51.30 458 GLU B CA 1
ATOM 6954 C C . GLU B 1 426 ? -25.219 -2.623 -11.205 1.00 50.63 458 GLU B C 1
ATOM 6955 O O . GLU B 1 426 ? -25.458 -3.857 -11.382 1.00 54.31 458 GLU B O 1
ATOM 6957 N N . LEU B 1 427 ? -24.075 -2.117 -10.768 1.00 54.79 459 LEU B N 1
ATOM 6958 C CA . LEU B 1 427 ? -23.027 -2.913 -10.239 1.00 65.24 459 LEU B CA 1
ATOM 6959 C C . LEU B 1 427 ? -23.473 -3.534 -8.883 1.00 70.41 459 LEU B C 1
ATOM 6960 O O . LEU B 1 427 ? -23.817 -2.817 -7.970 1.00 60.17 459 LEU B O 1
ATOM 6965 N N . VAL B 1 428 ? -23.485 -4.861 -8.774 1.00 69.19 460 VAL B N 1
ATOM 6966 C CA . VAL B 1 428 ? -23.562 -5.506 -7.448 1.00 72.70 460 VAL B CA 1
ATOM 6967 C C . VAL B 1 428 ? -22.158 -5.421 -6.866 1.00 76.59 460 VAL B C 1
ATOM 6968 O O . VAL B 1 428 ? -21.198 -5.919 -7.464 1.00 85.87 460 VAL B O 1
ATOM 6972 N N . GLY B 1 429 ? -22.024 -4.745 -5.739 1.00 81.06 461 GLY B N 1
ATOM 6973 C CA . GLY B 1 429 ? -20.770 -4.758 -5.012 1.00 73.86 461 GLY B CA 1
ATOM 6974 C C . GLY B 1 429 ? -19.729 -3.793 -5.536 1.00 77.05 461 GLY B C 1
ATOM 6975 O O . GLY B 1 429 ? -20.019 -2.784 -6.202 1.00 74.49 461 GLY B O 1
ATOM 6976 N N . GLU B 1 430 ? -18.498 -4.116 -5.187 1.00 70.73 462 GLU B N 1
ATOM 6977 C CA . GLU B 1 430 ? -17.355 -3.311 -5.529 1.00 72.83 462 GLU B CA 1
ATOM 6978 C C . GLU B 1 430 ? -16.809 -3.786 -6.851 1.00 60.40 462 GLU B C 1
ATOM 6979 O O . GLU B 1 430 ? -16.968 -4.961 -7.230 1.00 53.61 462 GLU B O 1
ATOM 6985 N N . LEU B 1 431 ? -16.095 -2.883 -7.495 1.00 56.91 463 LEU B N 1
ATOM 6986 C CA . LEU B 1 431 ? -15.454 -3.152 -8.768 1.00 52.29 463 LEU B CA 1
ATOM 6987 C C . LEU B 1 431 ? -14.615 -4.412 -8.623 1.00 52.56 463 LEU B C 1
ATOM 6988 O O . LEU B 1 431 ? -13.841 -4.516 -7.704 1.00 54.51 463 LEU B O 1
ATOM 6993 N N . PRO B 1 432 ? -14.767 -5.396 -9.502 1.00 50.73 464 PRO B N 1
ATOM 6994 C CA . PRO B 1 432 ? -13.857 -6.528 -9.341 1.00 53.63 464 PRO B CA 1
ATOM 6995 C C . PRO B 1 432 ? -12.395 -6.122 -9.500 1.00 57.33 464 PRO B C 1
ATOM 6996 O O . PRO B 1 432 ? -12.081 -5.059 -10.067 1.00 48.81 464 PRO B O 1
ATOM 7000 N N . LYS B 1 433 ? -11.516 -6.980 -9.000 1.00 52.22 465 LYS B N 1
ATOM 7001 C CA . LYS B 1 433 ? -10.100 -6.807 -9.162 1.00 55.19 465 LYS B CA 1
ATOM 7002 C C . LYS B 1 433 ? -9.722 -7.704 -10.336 1.00 44.44 465 LYS B C 1
ATOM 7003 O O . LYS B 1 433 ? -10.431 -8.688 -10.639 1.00 48.96 465 LYS B O 1
ATOM 7009 N N . PRO B 1 434 ? -8.589 -7.437 -10.948 1.00 44.44 466 PRO B N 1
ATOM 7010 C CA . PRO B 1 434 ? -8.185 -8.350 -12.007 1.00 41.09 466 PRO B CA 1
ATOM 7011 C C . PRO B 1 434 ? -7.877 -9.745 -11.515 1.00 49.33 466 PRO B C 1
ATOM 7012 O O . PRO B 1 434 ? -7.354 -9.906 -10.423 1.00 56.42 466 PRO B O 1
ATOM 7016 N N . ASP B 1 435 ? -8.105 -10.717 -12.364 1.00 42.00 467 ASP B N 1
ATOM 7017 C CA . ASP B 1 435 ? -7.777 -12.090 -12.162 1.00 51.92 467 ASP B CA 1
ATOM 7018 C C . ASP B 1 435 ? -6.606 -12.421 -13.083 1.00 55.06 467 ASP B C 1
ATOM 7019 O O . ASP B 1 435 ? -6.736 -12.346 -14.334 1.00 49.66 467 ASP B O 1
ATOM 7024 N N . TYR B 1 436 ? -5.458 -12.790 -12.469 1.00 53.36 468 TYR B N 1
ATOM 7025 C CA . TYR B 1 436 ? -4.247 -13.128 -13.192 1.00 52.58 468 TYR B CA 1
ATOM 7026 C C . TYR B 1 436 ? -4.032 -14.633 -13.411 1.00 53.50 468 TYR B C 1
ATOM 7027 O 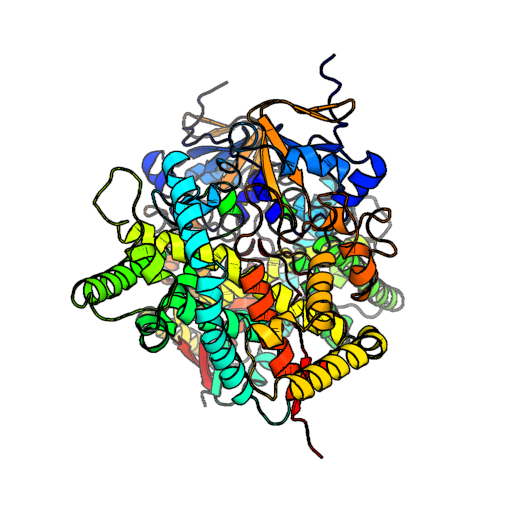O . TYR B 1 436 ? -2.951 -15.053 -13.648 1.00 59.96 468 TYR B O 1
ATOM 7036 N N . THR B 1 437 ? -5.091 -15.433 -13.415 1.00 60.82 469 THR B N 1
ATOM 7037 C CA . THR B 1 437 ? -5.013 -16.898 -13.575 1.00 58.81 469 THR B CA 1
ATOM 7038 C C . THR B 1 437 ? -4.634 -17.372 -14.962 1.00 56.63 469 THR B C 1
ATOM 7039 O O . THR B 1 437 ? -3.953 -18.384 -15.110 1.00 53.04 469 THR B O 1
ATOM 7043 N N . ALA B 1 438 ? -5.117 -16.686 -15.992 1.00 55.43 470 ALA B N 1
ATOM 7044 C CA . ALA B 1 438 ? -4.866 -17.117 -17.383 1.00 56.87 470 ALA B CA 1
ATOM 7045 C C . ALA B 1 438 ? -4.052 -16.089 -18.153 1.00 41.84 470 ALA B C 1
ATOM 7046 O O . ALA B 1 438 ? -3.864 -14.943 -17.711 1.00 45.52 470 ALA B O 1
ATOM 7048 N N . MET B 1 439 ? -3.585 -16.499 -19.312 1.00 44.85 471 MET B N 1
ATOM 7049 C CA . MET B 1 439 ? -2.847 -15.614 -20.193 1.00 46.71 471 MET B CA 1
ATOM 7050 C C . MET B 1 439 ? -3.608 -14.329 -20.429 1.00 44.84 471 MET B C 1
ATOM 7051 O O . MET B 1 439 ? -3.018 -13.279 -20.427 1.00 47.75 471 MET B O 1
ATOM 7056 N N . VAL B 1 440 ? -4.928 -14.398 -20.630 1.00 41.18 472 VAL B N 1
ATOM 7057 C CA . VAL B 1 440 ? -5.716 -13.192 -20.761 1.00 42.01 472 VAL B CA 1
ATOM 7058 C C . VAL B 1 440 ? -6.273 -12.767 -19.441 1.00 43.77 472 VAL B C 1
ATOM 7059 O O . VAL B 1 440 ? -7.007 -13.533 -18.795 1.00 44.98 472 VAL B O 1
ATOM 7063 N N . VAL B 1 441 ? -6.043 -11.512 -19.063 1.00 39.13 473 VAL B N 1
ATOM 7064 C CA . VAL B 1 441 ? -6.429 -11.032 -17.719 1.00 40.74 473 VAL B CA 1
ATOM 7065 C C . VAL B 1 441 ? -7.817 -10.493 -17.811 1.00 47.07 473 VAL B C 1
ATOM 7066 O O . VAL B 1 441 ? -8.099 -9.647 -18.657 1.00 49.96 473 VAL B O 1
ATOM 7070 N N . GLY B 1 442 ? -8.682 -10.909 -16.897 1.00 45.44 474 GLY B N 1
ATOM 7071 C CA . GLY B 1 442 ? -10.024 -10.349 -16.839 1.00 45.39 474 GLY B CA 1
ATOM 7072 C C . GLY B 1 442 ? -10.476 -9.979 -15.450 1.00 51.08 474 GLY B C 1
ATOM 7073 O O . GLY B 1 442 ? -9.734 -10.148 -14.512 1.00 49.76 474 GLY B O 1
ATOM 7074 N N . PRO B 1 443 ? -11.704 -9.468 -15.310 1.00 48.94 475 PRO B N 1
ATOM 7075 C CA . PRO B 1 443 ? -12.179 -9.175 -13.928 1.00 52.37 475 PRO B CA 1
ATOM 7076 C C . PRO B 1 443 ? -12.526 -10.475 -13.174 1.00 53.14 475 PRO B C 1
ATOM 7077 O O . PRO B 1 443 ? -12.983 -11.482 -13.786 1.00 46.26 475 PRO B O 1
ATOM 7081 N N . ALA B 1 444 ? -12.131 -10.502 -11.888 1.00 49.13 476 ALA B N 1
ATOM 7082 C CA . ALA B 1 444 ? -12.383 -11.641 -11.004 1.00 55.30 476 ALA B CA 1
ATOM 7083 C C . ALA B 1 444 ? -13.863 -11.973 -10.868 1.00 51.15 476 ALA B C 1
ATOM 7084 O O . ALA B 1 444 ? -14.650 -11.095 -10.638 1.00 45.87 476 ALA B O 1
ATOM 7086 N N . HIS B 1 445 ? -14.229 -13.254 -10.988 1.00 55.43 477 HIS B N 1
ATOM 7087 C CA . HIS B 1 445 ? -15.584 -13.680 -10.583 1.00 61.28 477 HIS B CA 1
ATOM 7088 C C . HIS B 1 445 ? -15.724 -13.426 -9.044 1.00 63.76 477 HIS B C 1
ATOM 7089 O O . HIS B 1 445 ? -14.755 -13.562 -8.319 1.00 59.11 477 HIS B O 1
ATOM 7096 N N . PRO B 1 446 ? -16.872 -13.000 -8.556 1.00 74.15 478 PRO B N 1
ATOM 7097 C CA . PRO B 1 446 ? -18.095 -12.727 -9.321 1.00 67.55 478 PRO B CA 1
ATOM 7098 C C . PRO B 1 446 ? -18.065 -11.330 -9.955 1.00 62.98 478 PRO B C 1
ATOM 7099 O O . PRO B 1 446 ? -17.550 -10.407 -9.338 1.00 60.87 478 PRO B O 1
ATOM 7103 N N . CYS B 1 447 ? -18.558 -11.181 -11.193 1.00 59.89 479 CYS B N 1
ATOM 7104 C CA . CYS B 1 447 ? -18.675 -9.822 -11.800 1.00 64.00 479 CYS B CA 1
ATOM 7105 C C . CYS B 1 447 ? -20.128 -9.683 -12.052 1.00 69.83 479 CYS B C 1
ATOM 7106 O O . CYS B 1 447 ? -20.590 -9.812 -13.207 1.00 62.49 479 CYS B O 1
ATOM 7109 N N . LEU B 1 448 ? -20.855 -9.493 -10.955 1.00 62.03 480 LEU B N 1
ATOM 7110 C CA . LEU B 1 448 ? -22.308 -9.533 -10.997 1.00 61.26 480 LEU B CA 1
ATOM 7111 C C . LEU B 1 448 ? -22.854 -8.178 -11.354 1.00 52.56 480 LEU B C 1
ATOM 7112 O O . LEU B 1 448 ? -22.480 -7.178 -10.714 1.00 52.12 480 LEU B O 1
ATOM 7117 N N . LEU B 1 449 ? -23.781 -8.175 -12.334 1.00 51.48 481 LEU B N 1
ATOM 7118 C CA . LEU B 1 449 ? -24.681 -7.020 -12.561 1.00 54.49 481 LEU B CA 1
ATOM 7119 C C . LEU B 1 449 ? -26.165 -7.397 -12.379 1.00 51.49 481 LEU B C 1
ATOM 7120 O O . LEU B 1 449 ? -26.657 -8.584 -12.622 1.00 46.82 481 LEU B O 1
ATOM 7125 N N . ARG B 1 450 ? -26.849 -6.342 -11.976 1.00 50.84 482 ARG B N 1
ATOM 7126 C CA . ARG B 1 450 ? -28.317 -6.319 -11.866 1.00 67.59 482 ARG B CA 1
ATOM 7127 C C . ARG B 1 450 ? -28.999 -5.646 -13.047 1.00 61.55 482 ARG B C 1
ATOM 7128 O O . ARG B 1 450 ? -28.830 -4.450 -13.268 1.00 70.24 482 ARG B O 1
ATOM 7136 N N . TYR B 1 451 ? -29.889 -6.411 -13.675 1.00 65.67 483 TYR B N 1
ATOM 7137 C CA . TYR B 1 451 ? -30.723 -5.903 -14.733 1.00 63.36 483 TYR B CA 1
ATOM 7138 C C . TYR B 1 451 ? -32.195 -5.912 -14.389 1.00 69.32 483 TYR B C 1
ATOM 7139 O O . TYR B 1 451 ? -32.712 -6.924 -13.808 1.00 58.43 483 TYR B O 1
ATOM 7148 N N . THR B 1 452 ? -32.836 -4.783 -14.739 1.00 57.06 484 THR B N 1
ATOM 7149 C CA . THR B 1 452 ? -34.300 -4.709 -14.886 1.00 69.55 484 THR B CA 1
ATOM 7150 C C . THR B 1 452 ? -34.667 -4.177 -16.297 1.00 70.18 484 THR B C 1
ATOM 7151 O O . THR B 1 452 ? -34.183 -3.068 -16.647 1.00 64.19 484 THR B O 1
ATOM 7155 N N . ARG B 1 453 ? -35.542 -4.900 -17.054 1.00 65.26 485 ARG B N 1
ATOM 7156 C CA . ARG B 1 453 ? -36.063 -4.362 -18.369 1.00 73.63 485 ARG B CA 1
ATOM 7157 C C . ARG B 1 453 ? -36.721 -2.991 -18.185 1.00 67.54 485 ARG B C 1
ATOM 7158 O O . ARG B 1 453 ? -37.328 -2.708 -17.176 1.00 79.13 485 ARG B O 1
ATOM 7166 N N . LYS B 1 454 ? -36.543 -2.145 -19.172 1.00 69.38 486 LYS B N 1
ATOM 7167 C CA . LYS B 1 454 ? -36.847 -0.733 -19.120 1.00 77.32 486 LYS B CA 1
ATOM 7168 C C . LYS B 1 454 ? -38.004 -0.646 -20.147 1.00 97.13 486 LYS B C 1
ATOM 7169 O O . LYS B 1 454 ? -37.970 -1.375 -21.134 1.00 103.99 486 LYS B O 1
ATOM 7175 N N . HIS B 1 455 ? -39.034 0.180 -19.942 1.00 114.47 487 HIS B N 1
ATOM 7176 C CA . HIS B 1 455 ? -40.300 0.033 -20.732 1.00 121.19 487 HIS B CA 1
ATOM 7177 C C . HIS B 1 455 ? -40.230 0.347 -22.239 1.00 114.56 487 HIS B C 1
ATOM 7178 O O . HIS B 1 455 ? -39.914 1.462 -22.647 1.00 107.65 487 HIS B O 1
#

CATH classification: 1.10.630.10

Solvent-accessible surface area: 37946 Å² total; per-residue (Å²): 134,54,123,92,2,35,67,32,22,67,79,128,16,26,14,0,5,13,27,29,24,8,7,6,8,40,95,54,1,49,75,8,50,175,158,65,30,44,2,0,0,14,57,20,36,53,42,38,1,0,4,1,6,5,15,66,0,0,69,12,5,8,70,30,27,35,70,66,7,16,10,65,75,6,62,81,22,1,28,15,2,16,1,58,82,1,4,41,27,9,89,78,64,60,8,44,16,1,22,124,23,10,38,50,0,21,43,86,163,11,5,98,48,1,3,81,35,1,12,133,18,0,80,63,28,2,72,165,39,95,151,62,24,87,27,24,0,40,71,7,0,38,97,0,6,24,32,0,5,0,38,0,10,1,0,111,46,0,57,109,111,50,48,102,89,2,24,115,30,16,84,21,0,45,94,1,24,51,35,26,2,10,52,44,6,128,26,69,1,47,17,2,58,106,5,58,106,6,24,90,24,0,20,154,26,0,104,114,16,1,66,115,12,100,76,62,112,146,76,104,43,60,4,0,0,40,45,0,9,92,10,109,19,175,88,90,104,78,34,6,78,33,57,19,0,0,0,0,0,0,10,22,1,37,67,26,11,62,23,9,4,1,9,0,0,0,0,0,0,3,0,6,47,79,103,24,54,124,147,19,17,80,16,2,60,106,17,5,112,106,9,79,187,115,68,34,88,125,8,38,20,97,0,0,88,103,0,72,71,0,53,37,1,2,31,0,1,5,0,17,38,3,7,70,18,11,26,15,21,41,1,82,114,61,23,71,14,132,98,42,42,0,26,117,29,2,4,0,0,0,3,5,7,10,1,0,91,9,94,158,8,2,88,78,2,104,100,19,50,1,55,32,0,63,112,23,88,140,91,101,86,144,33,29,40,0,15,35,24,24,46,120,48,20,62,82,19,65,88,27,13,9,9,1,3,8,0,0,0,0,5,1,3,31,65,5,77,6,94,26,57,61,161,48,14,134,24,34,34,98,48,37,17,8,0,0,32,91,100,0,59,3,76,15,60,57,92,168,158,170,131,37,129,89,3,41,59,36,33,74,62,134,15,10,14,0,4,11,29,27,20,8,7,5,12,40,111,67,4,44,79,11,50,99,159,91,30,26,1,0,0,22,51,23,32,44,39,39,4,0,6,0,6,4,16,91,0,0,69,15,4,9,66,41,22,30,76,39,6,20,11,67,66,5,63,47,20,1,28,14,2,17,2,56,92,0,5,34,28,9,93,80,63,57,8,47,24,1,23,84,26,8,43,53,0,20,43,94,164,14,5,109,48,3,2,81,42,0,11,134,11,0,69,68,22,3,66,158,38,101,96,65,27,71,26,24,1,43,68,5,0,38,98,0,6,16,29,0,4,0,45,0,10,0,0,129,39,0,41,97,112,35,44,106,85,0,24,126,32,17,91,23,0,39,106,0,25,34,36,25,2,0,47,43,11,143,23,49,0,43,16,3,88,99,4,58,112,5,23,93,22,0,18,158,24,0,89,101,4,7,73,83,12,94,82,85,110,99,90,78,55,72,8,0,0,34,44,0,6,95,10,106,10,199,86,70,106,95,26,8,84,39,56,22,0,0,0,0,0,0,10,20,0,34,68,24,10,59,23,9,4,4,8,0,0,1,2,0,0,2,3,7,47,73,116,22,64,80,156,27,14,80,17,2,49,100,13,1,82,98,19,53,115,130,60,29,90,105,20,43,24,110,1,0,94,124,1,74,68,0,50,29,1,1,44,0,0,4,0,15,38,2,7,64,18,13,24,15,21,49,2,77,123,49,22,86,23,132,95,60,50,0,30,124,36,3,4,0,0,0,4,2,6,11,1,0,88,9,93,146,9,2,82,84,3,108,112,18,52,0,53,28,2,67,106,30,104,159,79,97,87,148,32,27,41,0,13,37,21,24,46,118,46,21,61,75,19,62,88,26,12,11,10,2,4,9,0,0,4,2,6,1,5,95,50,3,82,9,43,27,45,52,157,47,15,137,24,36,42,108,45,37,20,7,0,0,31,96,100,0,62,4,125,17,76,72,103,237

Foldseek 3Di:
DDDDPDDPDDDDFDCVLLVLAPFDCLVVVLVVCVVPHQWDWDADPRFTAIEGFAQQSCCVVFVDDCLFWPCQRNCVLCDLLLHDCAQSNNDPLVNVLLVVLVLVLLDPVLVQVLLVLLLVLLLVLCVPDDQWDKDQQLVSLLVSLLLSLCPAAPHPVCSVPPSPVLVVLLVLSQQLDASVSSGPVPPPDVSSVSSNVSLVVLLVVQVVVLVVCVVVVPDDTRHSLVSQQPGDRPPDPDGDHSSRSSSSSSVCCVQPRSQLSQLLLLLVLQCFAPVNVVPQVVVQLVLLVVLCVVPNDDDHPVSLVSSQSSLLSSLLSLQQAQFAQKDKTQGCCWDDRVPDIDDHSHIYIYGSNRNSQPCVLPPVSVDRDSCVVVVNVVDDRPDSHASQHHHPPGHSCPVVSSSSSSSNVSSQSVFWDKHFDDDRFDWGSNGSTIHGDPPRMMIIRTDDD/DPDDDDDDPDDADFDCVLLVLQPFDCQVVVLVVCVPPHQWDWDADPNAIEIEGFAQQSCCVVFVDDCLFWPCLLNCVLCDLQLHDCAQSNNDPLSNVLLVVLVLVCLDPVLVQLLLVLLLVLQLVLCVPDDLWDKDQLLVSLLVSLLLSLCPAAVHDVCSVPPSVVLVVLLVLSQQLRASVSSGCVPPPDPSSVSSNVSLVVLLVVQVVVLVVCVVVVVPDGSHSLSSQQPGDRPPGPDGDHSSRSSSSSSVCCVQPRSQLSQLLLLLVLQCQFPVNVVVQVVVQLVLLVVLCVVPNDDDHPVSLVPSLSSLLSSLLSCQQAQFAQKDKTQGQDWDDRVNDIDDHRHIYIYGSNRNSQPCVLPPVSVDRDSVVVVVVVVDDRPDSRASQHHHPPGHSNVVVSSSSSSSNVSSQSVFWDKHFDDDRFDWDSRGSTIHGDPPRMMITRTDD

InterPro domains:
  IPR001128 Cytochrome P450 [PF00067] (49-468)
  IPR001128 Cytochrome P450 [PR00385] (294-311)
  IPR001128 Cytochrome P450 [PR00385] (351-362)
  IPR001128 Cytochrome P450 [PR00385] (425-434)
  IPR001128 Cytochrome P450 [PR00385] (434-445)
  IPR002403 Cytochrome P450, E-class, group IV [PR00465] (44-61)
  IPR002403 Cytochrome P450, E-class, group IV [PR00465] (66-89)
  IPR002403 Cytochrome P450, E-class, group IV [PR00465] (285-311)
  IPR002403 Cytochrome P450, E-class, group IV [PR00465] (346-362)
  IPR002403 Cytochrome P450, E-class, group IV [PR00465] (379-393)
  IPR002403 Cytochrome P450, E-class, group IV [PR00465] (395-413)
  IPR002403 Cytochrome P450, E-class, group IV [PR00465] (418-434)
  IPR002403 Cytochrome P450, E-class, group IV [PR00465] (434-452)
  IPR017972 Cytochrome P450, conserved site [PS00086] (427-436)
  IPR036396 Cytochrome P450 superfamily [G3DSA:1.10.630.10] (36-486)
  IPR036396 Cytochrome P450 superfamily [SSF48264] (41-485)
  IPR050529 Lanosterol 14-alpha demethylase-like [PTHR24304] (15-486)

B-factor: mean 50.17, std 13.16, range [29.11, 127.52]

Secondary structure (DSSP, 8-state):
--BPPPEEEEE----GGGGGGSS--HHHHHHHHHHH-SEEEEEETTEEEEEE-SHHHHHHHHH--TTTEESHHHHGGGHHHH-TTSGGGS-HHHHHHHHHHHHHHTSHHHHHHHHHHHHHHHHHHHHTS-SEEEEEHHHHHHHHHHHHHIIIII-HHHHHHSHHHHHHHHHHHHHT--GGGGT-TT---SHHHHHHHHHHHHHHHHHHHHHHHHTSTTS---SHHHHHHH---TT--SPPPHHHHHHHHHHHHHHHHHHHHHHHHHHHHHHTSHHHHHHHHHHHHHHHHHHHHHH-S---HHHHTT-HHHHHHHHHHHHHS-S---EEEEESS-EEETTEEE-TT-EEEE-HHHHTT-TTTSTTTTS--TTHHHHHHT--SSSS--TT--GGG--TTHHHHHHHHHHHHHHHHHHEEEEE-SSPPPEE-SSSS-EEPSP-EEEEEE---/---BPPPEEEEE----GGGGGGSS-THHHHHHHHHHH-SEEEEEETTEEEEEE-SHHHHHHHHS--TTTEE-HHHHGGGHHHH-TTSGGGS-HHHHHHHHHHHHHHTSHHHHHHHHHHHHHHHHHHHHTS-SEEEEEHHHHHHHHHHHHHIIIII-HHHHHHSHHHHHHHHHHHHHT--GGGGT-TT---HHHHHHHHHHHHHHHHHHHHHHHHHH-TTS--SSHHHHHHT-B-TT--SBPPHHHHHHHHHHHHHHHHHHHHHHHHHHHHHHHSHHHHHHHHHHHHHHHHHHHHHH-SS--HHHHTT-HHHHHHHHHHHHHS-S-S-EEEEESS-EEETTEEE-TT-EEEE-HHHHTT-TTTSTTTTS--TTHHHHHTT---SSS--TT--GGG--TTHHHHHHHHHHHHHHHHHHEEEEE-SSPPPEE-SSSS-EEPSP-EEEEEE--